Protein 9H5W (pdb70)

Foldseek 3Di:
DDWDAFPQRAIEAADEDDDDKKKKKKKFFDALLNDPAAQQVLLQLVLLLCVLLVHVVSCVVQVKDWDWAGALGMIMIMIIGHPVSLVSVLSSNLSQLVLDGGDPVSSVVSLVCLQCCQLQQNCDPVQVLCLQCQCWWFPDNSSNHHNHDANPDDHDHDSVVSNQRLQGIHMYIHPVCVVSVSVSNVVGHHDHDDDDDDGGHTDQGFEEPAGAGDQRGNNDRDPQRQWKKKKWKWWFWALPDLLVLLLQLLQVQCAKDAPVDHQCDCQQVVPFPAWGIKGWDWAHDQTIIITMIMTTGHLVCLLVSLLSVVVSLVVLLVDDPVSSVVSLVVLPDLDVVVRVQVVVCVSSVHDGSNDVVSNVSSVPDDSVSNVVRSVVGLVDQIRIYMHHDHGRVSSSVSSD/DADLWDWDWDADPQLAIAIETEDDDFKKKWAKKFFAFQLLDDPQQHQLSVLLQVQLQCDADVQHNVNVVVCVVPVVFDWDWDHHRTIIIIIGMDGPVCQLVNLQSRLCSLVPHDQDQVSSVVCLVVLLVVVVVLCPPVVSVQVLCQQLVFWPFRSNADRNGPSVSSVPDGSVSNVVSSVQTRDSVRMHIYMYYNDDSVVNVVSNCVSNVVRHHDPDDDDRSSDLVVRPIGTDAAEDEAEDLVVPQKKKKKKKWKAAAPPDLLNLLLQLLQCLQAKQDPVDGHPLQDPNVAPIKHWDWAHRRRIIMTMIMDMDGNVCPVVVVVRSLSSSVQCLDPVRVQVSLVVSLVSVVVVVVVLSPDNVSVRVCQRCQVNRDPDHDGPVNVNVSSVPDDSVSNVVSCVVMPPPDRIHMYMYDSPD

Secondary structure (DSSP, 8-state):
-EEEE-TTS-EEEEE-S-SSSEEEEEEES--GGGSSSTTHHHHHHHHHHHHHT--HHHHHHTT-EEEEEE-SS-EEEEEEE-GGGHHHHHHHHHHHTS-PPPPHHHHHHHHHHHHTTTTTT-S-HHHHHHHHHHHHSBSSGGGG--SS--TT------HHHHHHGGGS-EEEEEGGGHHHHHHHHHTSPSS-------PPPB---EEEE-----SEETTEE-SSTTSEEEEEEEE---TTSTTHHHHHHHHHHH-EEE----HHIIIIITTSTT--EEEEEEEE-SS-EEEEEEEEE-GGGHHHHHHHHHHHHHHHTT--HHHHHHHHHHH-----HHHHHHHHHHHHTSPPTTSHHHHHHHHT--HHHHHHHHHHHHTSPPEEEEESS--HHHHHHTT-/---S---EEEE-TTS-EEEEEE--SSEEEEEEEES-SGGG--TTTTTHHHHHHHHHTTB-SSSBHHHHHHHHHHH---EEEEE-SS-EEEEEEEEGGGHHHHHHHHHHHHHS----HHHHHHHHHHHHHHHHHHTTBHHHHHHHHHHHHHBSSGGGS-TT--HHHHHH--HHHHHHHHHHHSSGGGEEEEEEESS-HHHHHHHHHHHTTTPPPPS-----TT-GGGS---B---EEEEE-GGG-S-EEEEEEEE---TTSTTHHHHHHHHHHH----SS---TT-S-TT-S--EEEEEEETTEEEEEEEEEE-HHHHHHHHHHHHHHHHHHHSTTTHHHHHHHHHHHHHHHHHHHTT-HHHHHHHHHHHHHH-SS---HHHHHHHHHH--HHHHHHHHHHHTTTPPPEEEEEES--

InterPro domains:
  IPR007863 Peptidase M16, C-terminal [PF05193] (222-328)
  IPR011249 Metalloenzyme, LuxS/M16 peptidase-like [SSF63411] (228-414)
  IPR050361 Mitochondrial Processing Peptidase/Ubiquinol-cytochrome c Reductase Complex [PTHR11851] (213-409)

Sequence (816 aa):
CVSSVLPNGIHLKLMKGPRGVCSIGAVFPIGSINSPKTADTQVTLSSKLVESLISPKHVFMHQVYPFLQVNREYSYLTLQFLPESTTYAIESLKRFLDGAAPANTTFDQQKQLNYAAEQQLGEYNLLEKYKDLVCMSSFSNKSSYAHGNYALQGEKIDLNPQILKEIPKCTTLVGSIDMYEEELVKLGGSLSPFPKVKLHHIITSNFEPNHVNKNVKQSSSLQGSKISMTSSLSIMSLSWPSCGAKSSVEAPAYAVLSKIFGGGSEFSSLLYTKVVGGVARCHQAYAYNNFFTTGGRFNINVVAEDRNLVKAAQLVRECIHSVETIEDKNLDAARGLVITAGDKRFNEFVRSSYLGCKPIYSSQYKKSIKEVTRKAVEKALKQTFSYKPAVAVYGPAVPNEIAKVFEISRYAVPQISKLSNGVRVATIPVIGEATTLGYWIKSGSMYENASNSGVSHYLQHVIFRGNEKYPQRKLEQLAEYEGINLMASTSRVTTNFNATISNDKLDVATDVLSQLVLNPRIKKSIVDNERDTILAEEYEVSQDINEVIWDKLHEISFKTSIGFPILGSHQSIQKITTEMVQSQHSNFFNQDNLYFVAVTSLPHDVILKSVEKATQFLKPLASHPKLASDNDLHVQKFEPNQKQYLLPQLGDNAFVAIGFEAPSLDSPLYIPSQIVKSVIGSKEKYSVSPLIENTNIRTLNSYSFPYGNSGLTAFFGNESINNLNGWVNTIFQSIGTIFSNENIEGSLNVGRLCVKSQLARGLSSTRTIADELGNNLLLRNEYMSLGKWDELLNATNINNIKEYFDKYILEKNASMVIISGKQ

Radius of gyration: 27.29 Å; Cα contacts (8 Å, |Δi|>4): 1684; chains: 2; bounding box: 69×69×67 Å

Solvent-accessible surface area: 35018 Å² total; per-residue (Å²): 95,59,77,32,97,10,133,15,17,0,85,0,42,2,22,125,44,82,186,30,39,1,2,0,0,0,5,1,60,10,0,1,26,65,4,102,61,32,0,1,0,28,2,0,0,6,0,9,2,35,59,2,2,94,31,52,50,60,0,8,73,59,21,5,66,21,84,21,48,4,29,13,5,10,0,12,1,2,0,12,4,26,84,133,3,18,91,14,0,19,82,2,0,103,69,0,5,82,5,49,54,8,53,111,98,16,12,75,107,22,48,113,89,11,45,27,4,26,99,58,35,63,10,72,32,101,56,2,6,63,7,0,2,2,36,0,0,3,55,71,115,35,2,32,31,1,15,30,11,56,135,82,92,165,6,70,45,20,62,136,10,0,118,56,0,24,74,25,4,28,0,0,0,11,71,55,13,104,145,66,0,48,159,5,0,47,61,14,86,85,152,43,109,151,171,151,53,107,12,18,118,32,60,51,32,68,41,61,20,77,52,165,29,24,57,7,28,20,24,116,27,21,50,14,26,109,14,5,1,0,0,0,0,3,21,24,13,12,12,156,43,148,38,10,19,3,0,17,0,0,5,60,9,0,8,20,10,34,83,95,116,25,21,0,81,79,71,0,16,64,48,10,79,128,2,19,17,0,62,1,63,26,36,47,9,37,78,14,1,7,0,1,0,0,0,0,0,45,47,168,2,1,53,107,0,0,89,35,0,113,84,0,25,135,26,3,94,121,24,97,94,116,55,8,68,6,4,41,37,91,17,65,82,65,86,103,162,100,0,27,27,6,0,59,2,18,50,7,48,29,90,27,67,46,20,86,122,28,50,133,23,0,157,108,10,70,72,169,34,4,69,110,0,11,160,63,0,36,86,113,111,4,0,0,0,0,7,8,82,12,87,8,74,82,1,6,119,23,26,130,49,13,169,147,24,95,17,103,82,31,146,16,120,17,22,0,57,0,0,6,11,84,10,115,42,127,42,0,1,0,0,0,2,0,23,0,0,0,1,11,5,86,84,92,27,6,0,0,1,6,0,0,15,34,4,2,42,37,13,8,124,111,18,34,69,178,63,18,103,67,6,42,49,76,61,34,2,90,37,118,9,62,16,44,9,24,8,1,11,0,18,0,46,8,54,22,115,60,12,78,64,0,0,25,0,0,0,16,0,0,18,62,29,116,24,89,141,74,40,0,63,96,7,35,110,70,0,28,38,50,38,110,69,50,38,34,22,1,31,75,29,0,36,36,59,0,0,84,18,0,3,158,43,12,0,7,46,38,44,23,1,53,97,114,23,0,96,133,3,67,31,139,45,0,75,51,7,20,56,78,10,4,49,8,36,6,0,26,0,0,0,0,1,59,42,82,20,69,66,0,30,130,9,0,92,138,4,0,144,72,31,167,94,63,114,72,123,106,114,52,33,0,40,60,99,92,33,94,6,125,23,65,52,60,109,97,92,51,99,43,82,110,3,27,78,21,0,0,0,0,0,0,8,59,3,1,21,36,94,26,121,14,26,18,3,0,22,2,4,26,3,1,0,9,31,46,95,117,21,13,1,0,38,19,0,137,70,41,115,2,69,29,0,34,6,91,8,88,25,10,18,81,0,0,0,1,0,2,11,0,12,9,21,42,140,77,10,105,36,2,18,85,13,0,81,101,0,6,42,43,1,69,47,120,169,55,5,106,38,6,9,76,22,0,34,22,3,6,56,2,78,46,19,64,15,40,81,41,19,155,66,18,0,60,100,4,0,32,6,17,26,48,36,120,148,70,20,22,38,29,110,31,34,120,68,0,81,75,11,74,46,99,47,1,63,97,1,0,83,132,38,18,56,182,104,116,24,0,31,0,10,4,0,4,132,115

Structure (mmCIF, N/CA/C/O backbone):
data_9H5W
#
_entry.id   9H5W
#
_cell.length_a   87.788
_cell.length_b   114.442
_cell.length_c   124.633
_cell.angle_alpha   90.00
_cell.angle_beta   90.00
_cell.angle_gamma   90.00
#
_symmetry.space_group_name_H-M   'P 21 21 21'
#
loop_
_entity.id
_entity.type
_entity.pdbx_description
1 polymer Alpha-MPP
2 polymer 'Clan ME, family M16, insulinase-like metallopeptidase'
3 non-polymer 'SULFATE ION'
4 non-polymer GLYCEROL
5 non-polymer 'ZINC ION'
6 water water
#
loop_
_atom_site.group_PDB
_atom_site.id
_atom_site.type_symbol
_atom_site.label_atom_id
_atom_site.label_alt_id
_atom_site.label_comp_id
_atom_site.label_asym_id
_atom_site.label_entity_id
_atom_site.label_seq_id
_atom_site.pdbx_PDB_ins_code
_atom_site.Cartn_x
_atom_site.Cartn_y
_atom_site.Cartn_z
_atom_site.occupancy
_atom_site.B_iso_or_equiv
_atom_site.auth_seq_id
_atom_site.auth_comp_id
_atom_site.auth_asym_id
_atom_site.auth_atom_id
_atom_site.pdbx_PDB_model_num
ATOM 1 N N . CYS A 1 3 ? 29.940 63.590 30.928 1.00 55.40 3 CYS A N 1
ATOM 2 C CA . CYS A 1 3 ? 30.953 63.887 32.009 1.00 60.86 3 CYS A CA 1
ATOM 3 C C . CYS A 1 3 ? 30.431 64.750 33.174 1.00 62.08 3 CYS A C 1
ATOM 4 O O . CYS A 1 3 ? 30.035 65.904 32.984 1.00 65.28 3 CYS A O 1
ATOM 7 N N . VAL A 1 4 ? 30.434 64.163 34.371 1.00 56.79 4 VAL A N 1
ATOM 8 C CA . VAL A 1 4 ? 30.268 64.886 35.639 1.00 53.29 4 VAL A CA 1
ATOM 9 C C . VAL A 1 4 ? 31.633 64.763 36.339 1.00 52.17 4 VAL A C 1
ATOM 10 O O . VAL A 1 4 ? 32.102 63.653 36.608 1.00 46.28 4 VAL A O 1
ATOM 14 N N . SER A 1 5 ? 32.262 65.912 36.574 1.00 52.50 5 SER A N 1
ATOM 15 C CA . SER A 1 5 ? 33.594 66.041 37.148 1.00 52.49 5 SER A CA 1
ATOM 16 C C . SER A 1 5 ? 33.485 66.517 38.604 1.00 53.71 5 SER A C 1
ATOM 17 O O . SER A 1 5 ? 32.834 67.515 38.886 1.00 60.37 5 SER A O 1
ATOM 20 N N . SER A 1 6 ? 34.090 65.779 39.525 1.00 50.68 6 SER A N 1
ATOM 21 C CA . SER A 1 6 ? 34.122 66.135 40.935 1.00 46.87 6 SER A CA 1
ATOM 22 C C . SER A 1 6 ? 35.549 66.182 41.423 1.00 46.93 6 SER A C 1
ATOM 23 O O . SER A 1 6 ? 36.450 65.662 40.759 1.00 42.55 6 SER A O 1
ATOM 26 N N . VAL A 1 7 ? 35.743 66.765 42.611 1.00 42.95 7 VAL A N 1
ATOM 27 C CA . VAL A 1 7 ? 37.013 66.671 43.331 1.00 39.89 7 VAL A CA 1
ATOM 28 C C . VAL A 1 7 ? 36.742 66.223 44.769 1.00 41.12 7 VAL A C 1
ATOM 29 O O . VAL A 1 7 ? 36.098 66.927 45.518 1.00 41.48 7 VAL A O 1
ATOM 33 N N . LEU A 1 8 ? 37.231 65.057 45.168 1.00 41.13 8 LEU A N 1
ATOM 34 C CA . LEU A 1 8 ? 37.008 64.596 46.544 1.00 39.64 8 LEU A CA 1
ATOM 35 C C . LEU A 1 8 ? 37.692 65.496 47.591 1.00 43.64 8 LEU A C 1
ATOM 36 O O . LEU A 1 8 ? 38.606 66.261 47.226 1.00 40.84 8 LEU A O 1
ATOM 41 N N . PRO A 1 9 ? 37.242 65.432 48.879 1.00 42.61 9 PRO A N 1
ATOM 42 C CA . PRO A 1 9 ? 37.873 66.262 49.914 1.00 41.79 9 PRO A CA 1
ATOM 43 C C . PRO A 1 9 ? 39.395 66.092 49.982 1.00 40.63 9 PRO A C 1
ATOM 44 O O . PRO A 1 9 ? 40.082 67.057 50.291 1.00 43.01 9 PRO A O 1
ATOM 48 N N . ASN A 1 10 ? 39.908 64.901 49.648 1.00 36.76 10 ASN A N 1
ATOM 49 C CA . ASN A 1 10 ? 41.356 64.638 49.627 1.00 32.83 10 ASN A CA 1
ATOM 50 C C . ASN A 1 10 ? 42.087 65.074 48.321 1.00 31.97 10 ASN A C 1
ATOM 51 O O . ASN A 1 10 ? 43.279 64.781 48.131 1.00 30.29 10 ASN A O 1
ATOM 56 N N . GLY A 1 11 ? 41.389 65.763 47.425 1.00 31.87 11 GLY A N 1
ATOM 57 C CA . GLY A 1 11 ? 42.049 66.213 46.196 1.00 33.85 11 GLY A CA 1
ATOM 58 C C . GLY A 1 11 ? 41.866 65.295 44.982 1.00 37.61 11 GLY A C 1
ATOM 59 O O . GLY A 1 11 ? 42.155 65.708 43.859 1.00 33.09 11 GLY A O 1
ATOM 60 N N . ILE A 1 12 ? 41.334 64.080 45.189 1.00 35.38 12 ILE A N 1
ATOM 61 C CA . ILE A 1 12 ? 41.242 63.075 44.111 1.00 34.33 12 ILE A CA 1
ATOM 62 C C . ILE A 1 12 ? 40.186 63.529 43.102 1.00 35.11 12 ILE A C 1
ATOM 63 O O . ILE A 1 12 ? 39.079 63.921 43.479 1.00 30.87 12 ILE A O 1
ATOM 68 N N . HIS A 1 13 ? 40.559 63.551 41.819 1.00 32.75 13 HIS A N 1
ATOM 69 C CA . HIS A 1 13 ? 39.576 63.849 40.783 1.00 35.08 13 HIS A CA 1
ATOM 70 C C . HIS A 1 13 ? 38.723 62.612 40.452 1.00 34.09 13 HIS A C 1
ATOM 71 O O . HIS A 1 13 ? 39.239 61.493 40.392 1.00 32.25 13 HIS A O 1
ATOM 78 N N . LEU A 1 14 ? 37.432 62.843 40.229 1.00 33.16 14 LEU A N 1
ATOM 79 C CA . LEU A 1 14 ? 36.479 61.814 39.871 1.00 33.23 14 LEU A CA 1
ATOM 80 C C . LEU A 1 14 ? 35.671 62.259 38.644 1.00 35.98 14 LEU A C 1
ATOM 81 O O . LEU A 1 14 ? 35.016 63.312 38.665 1.00 38.01 14 LEU A O 1
ATOM 86 N N . LYS A 1 15 ? 35.740 61.475 37.565 1.00 31.84 15 LYS A N 1
ATOM 87 C CA . LYS A 1 15 ? 35.027 61.790 36.322 1.00 32.46 15 LYS A CA 1
ATOM 88 C C . LYS A 1 15 ? 34.039 60.687 35.963 1.00 35.23 15 LYS A C 1
ATOM 89 O O . LYS A 1 15 ? 34.391 59.492 35.908 1.00 33.50 15 LYS A O 1
ATOM 95 N N . LEU A 1 16 ? 32.803 61.090 35.688 1.00 36.58 16 LEU A N 1
ATOM 96 C CA . LEU A 1 16 ? 31.733 60.141 35.462 1.00 36.53 16 LEU A CA 1
ATOM 97 C C . LEU A 1 16 ? 31.065 60.283 34.103 1.00 37.40 16 LEU A C 1
ATOM 98 O O . LEU A 1 16 ? 30.772 61.391 33.628 1.00 33.49 16 LEU A O 1
ATOM 103 N N . MET A 1 17 ? 30.873 59.138 33.466 1.00 36.81 17 MET A N 1
ATOM 104 C CA . MET A 1 17 ? 30.251 59.088 32.165 1.00 37.01 17 MET A CA 1
ATOM 105 C C . MET A 1 17 ? 28.726 58.978 32.332 1.00 38.64 17 MET A C 1
ATOM 106 O O . MET A 1 17 ? 28.213 58.028 32.964 1.00 35.94 17 MET A O 1
ATOM 111 N N . LYS A 1 18 ? 28.038 59.971 31.781 1.00 43.67 18 LYS A N 1
ATOM 112 C CA . LYS A 1 18 ? 26.568 60.022 31.709 1.00 53.01 18 LYS A CA 1
ATOM 113 C C . LYS A 1 18 ? 26.026 59.009 30.716 1.00 51.22 18 LYS A C 1
ATOM 114 O O . LYS A 1 18 ? 26.713 58.628 29.770 1.00 51.96 18 LYS A O 1
ATOM 120 N N . GLY A 1 19 ? 24.784 58.588 30.941 1.00 56.49 19 GLY A N 1
ATOM 121 C CA . GLY A 1 19 ? 24.098 57.688 30.030 1.00 56.79 19 GLY A CA 1
ATOM 122 C C . GLY A 1 19 ? 23.328 56.611 30.756 1.00 60.88 19 GLY A C 1
ATOM 123 O O . GLY A 1 19 ? 23.391 56.523 31.983 1.00 62.64 19 GLY A O 1
ATOM 124 N N . PRO A 1 20 ? 22.614 55.761 29.996 1.00 67.95 20 PRO A N 1
ATOM 125 C CA . PRO A 1 20 ? 21.671 54.787 30.570 1.00 66.75 20 PRO A CA 1
ATOM 126 C C . PRO A 1 20 ? 22.355 53.622 31.301 1.00 62.74 20 PRO A C 1
ATOM 127 O O . PRO A 1 20 ? 23.438 53.209 30.912 1.00 52.22 20 PRO A O 1
ATOM 131 N N . ARG A 1 21 ? 21.713 53.110 32.352 1.00 69.69 21 ARG A N 1
ATOM 132 C CA . ARG A 1 21 ? 22.218 51.951 33.120 1.00 75.00 21 ARG A CA 1
ATOM 133 C C . ARG A 1 21 ? 22.191 50.641 32.307 1.00 71.79 21 ARG A C 1
ATOM 134 O O . ARG A 1 21 ? 21.512 50.534 31.280 1.00 75.36 21 ARG A O 1
ATOM 142 N N . GLY A 1 22 ? 22.929 49.644 32.772 1.00 70.70 22 GLY A N 1
ATOM 143 C CA . GLY A 1 22 ? 23.045 48.391 32.046 1.00 66.95 22 GLY A CA 1
ATOM 144 C C . GLY A 1 22 ? 24.341 47.746 32.438 1.00 62.51 22 GLY A C 1
ATOM 145 O O . GLY A 1 22 ? 24.346 46.811 33.227 1.00 69.76 22 GLY A O 1
ATOM 146 N N . VAL A 1 23 ? 25.441 48.258 31.888 1.00 59.09 23 VAL A N 1
ATOM 147 C CA . VAL A 1 23 ? 26.788 47.826 32.285 1.00 48.23 23 VAL A CA 1
ATOM 148 C C . VAL A 1 23 ? 27.397 48.899 33.195 1.00 39.85 23 VAL A C 1
ATOM 149 O O . VAL A 1 23 ? 27.373 50.077 32.872 1.00 38.94 23 VAL A O 1
ATOM 153 N N . CYS A 1 24 ? 27.866 48.489 34.369 1.00 37.80 24 CYS A N 1
ATOM 154 C CA . CYS A 1 24 ? 28.610 49.382 35.270 1.00 33.36 24 CYS A CA 1
ATOM 155 C C . CYS A 1 24 ? 30.059 49.473 34.789 1.00 31.30 24 CYS A C 1
ATOM 156 O O . CYS A 1 24 ? 30.646 48.452 34.405 1.00 33.06 24 CYS A O 1
ATOM 159 N N . SER A 1 25 ? 30.633 50.680 34.851 1.00 29.68 25 SER A N 1
ATOM 160 C CA . SER A 1 25 ? 32.070 50.887 34.579 1.00 28.56 25 SER A CA 1
ATOM 161 C C . SER A 1 25 ? 32.804 51.595 35.743 1.00 29.00 25 SER A C 1
ATOM 162 O O . SER A 1 25 ? 32.279 52.569 36.318 1.00 28.55 25 SER A O 1
ATOM 165 N N . ILE A 1 26 ? 34.009 51.122 36.074 1.00 24.86 26 ILE A N 1
ATOM 166 C CA . ILE A 1 26 ? 34.914 51.837 37.000 1.00 24.77 26 ILE A CA 1
ATOM 167 C C . ILE A 1 26 ? 36.343 51.760 36.427 1.00 29.11 26 ILE A C 1
ATOM 168 O O . ILE A 1 26 ? 36.621 50.932 35.518 1.00 27.27 26 ILE A O 1
ATOM 173 N N . GLY A 1 27 ? 37.249 52.587 36.956 1.00 26.32 27 GLY A N 1
ATOM 174 C CA . GLY A 1 27 ? 38.645 52.498 36.585 1.00 25.61 27 GLY A CA 1
ATOM 175 C C . GLY A 1 27 ? 39.481 53.613 37.169 1.00 28.66 27 GLY A C 1
ATOM 176 O O . GLY A 1 27 ? 38.977 54.438 37.947 1.00 26.56 27 GLY A O 1
ATOM 177 N N . ALA A 1 28 ? 40.736 53.649 36.719 1.00 26.57 28 ALA A N 1
ATOM 178 C CA . ALA A 1 28 ? 41.785 54.584 37.175 1.00 26.71 28 ALA A CA 1
ATOM 179 C C . ALA A 1 28 ? 42.653 54.899 35.966 1.00 27.87 28 ALA A C 1
ATOM 180 O O . ALA A 1 28 ? 43.020 53.979 35.197 1.00 25.95 28 ALA A O 1
ATOM 182 N N . VAL A 1 29 ? 42.940 56.189 35.793 1.00 27.90 29 VAL A N 1
ATOM 183 C CA . VAL A 1 29 ? 43.861 56.717 34.758 1.00 28.38 29 VAL A CA 1
ATOM 184 C C . VAL A 1 29 ? 44.894 57.576 35.496 1.00 30.12 29 VAL A C 1
ATOM 185 O O . VAL A 1 29 ? 44.566 58.293 36.460 1.00 25.96 29 VAL A O 1
ATOM 189 N N . PHE A 1 30 ? 46.146 57.451 35.068 1.00 28.87 30 PHE A N 1
ATOM 190 C CA . PHE A 1 30 ? 47.278 58.045 35.768 1.00 27.92 30 PHE A CA 1
ATOM 191 C C . PHE A 1 30 ? 48.451 58.240 34.784 1.00 30.90 30 PHE A C 1
ATOM 192 O O . PHE A 1 30 ? 48.581 57.478 33.808 1.00 28.91 30 PHE A O 1
ATOM 200 N N . PRO A 1 31 ? 49.298 59.257 35.038 1.00 30.90 31 PRO A N 1
ATOM 201 C CA . PRO A 1 31 ? 50.366 59.597 34.098 1.00 28.25 31 PRO A CA 1
ATOM 202 C C . PRO A 1 31 ? 51.629 58.765 34.314 1.00 28.93 31 PRO A C 1
ATOM 203 O O . PRO A 1 31 ? 52.700 59.304 34.569 1.00 27.28 31 PRO A O 1
ATOM 207 N N . ILE A 1 32 ? 51.510 57.446 34.223 1.00 27.34 32 ILE A N 1
ATOM 208 C CA . ILE A 1 32 ? 52.676 56.575 34.270 1.00 26.02 32 ILE A CA 1
ATOM 209 C C . ILE A 1 32 ? 52.546 55.652 33.067 1.00 26.98 32 ILE A C 1
ATOM 210 O O . ILE A 1 32 ? 51.483 55.064 32.852 1.00 26.58 32 ILE A O 1
ATOM 215 N N . GLY A 1 33 ? 53.613 55.553 32.273 1.00 25.81 33 GLY A N 1
ATOM 216 C CA . GLY A 1 33 ? 53.571 54.802 31.013 1.00 25.45 33 GLY A CA 1
ATOM 217 C C . GLY A 1 33 ? 54.883 54.117 30.757 1.00 25.25 33 GLY A C 1
ATOM 218 O O . GLY A 1 33 ? 55.705 53.973 31.673 1.00 23.16 33 GLY A O 1
ATOM 219 N N . SER A 1 34 ? 55.091 53.633 29.526 1.00 24.62 34 SER A N 1
ATOM 220 C CA . SER A 1 34 ? 56.278 52.781 29.299 1.00 24.94 34 SER A CA 1
ATOM 221 C C . SER A 1 34 ? 57.593 53.570 29.471 1.00 26.64 34 SER A C 1
ATOM 222 O O . SER A 1 34 ? 58.655 52.952 29.716 1.00 25.08 34 SER A O 1
ATOM 225 N N . ILE A 1 35 ? 57.511 54.900 29.323 1.00 25.96 35 ILE A N 1
ATOM 226 C CA . ILE A 1 35 ? 58.691 55.771 29.442 1.00 29.25 35 ILE A CA 1
ATOM 227 C C . ILE A 1 35 ? 59.131 55.884 30.909 1.00 32.90 35 ILE A C 1
ATOM 228 O O . ILE A 1 35 ? 60.241 56.325 31.181 1.00 32.28 35 ILE A O 1
ATOM 233 N N . ASN A 1 36 ? 58.283 55.464 31.851 1.00 29.41 36 ASN A N 1
ATOM 234 C CA . ASN A 1 36 ? 58.639 55.602 33.279 1.00 31.93 36 ASN A CA 1
ATOM 235 C C . ASN A 1 36 ? 59.350 54.413 33.864 1.00 31.62 36 ASN A C 1
ATOM 236 O O . ASN A 1 36 ? 59.521 54.304 35.076 1.00 34.00 36 ASN A O 1
ATOM 241 N N . SER A 1 37 ? 59.745 53.504 32.994 1.00 30.73 37 SER A N 1
ATOM 242 C CA . SER A 1 37 ? 60.565 52.374 33.377 1.00 30.19 37 SER A CA 1
ATOM 243 C C . SER A 1 37 ? 61.811 52.436 32.509 1.00 29.37 37 SER A C 1
ATOM 244 O O . SER A 1 37 ? 61.781 53.092 31.460 1.00 29.32 37 SER A O 1
ATOM 247 N N . PRO A 1 38 ? 62.908 51.779 32.936 1.00 30.80 38 PRO A N 1
ATOM 248 C CA . PRO A 1 38 ? 64.172 51.826 32.165 1.00 32.53 38 PRO A CA 1
ATOM 249 C C . PRO A 1 38 ? 64.170 51.066 30.819 1.00 34.54 38 PRO A C 1
ATOM 250 O O . PRO A 1 38 ? 65.019 51.350 29.948 1.00 31.88 38 PRO A O 1
ATOM 254 N N . LYS A 1 39 ? 63.236 50.136 30.621 1.00 32.13 39 LYS A N 1
ATOM 255 C CA . LYS A 1 39 ? 63.131 49.506 29.282 1.00 35.22 39 LYS A CA 1
ATOM 256 C C . LYS A 1 39 ? 61.729 49.097 28.852 1.00 31.62 39 LYS A C 1
ATOM 257 O O . LYS A 1 39 ? 60.808 49.030 29.677 1.00 30.77 39 LYS A O 1
ATOM 263 N N . THR A 1 40 ? 61.594 48.865 27.549 1.00 29.74 40 THR A N 1
ATOM 264 C CA . THR A 1 40 ? 60.438 48.196 26.929 1.00 26.58 40 THR A CA 1
ATOM 265 C C . THR A 1 40 ? 59.844 47.104 27.840 1.00 28.09 40 THR A C 1
ATOM 266 O O . THR A 1 40 ? 60.573 46.307 28.439 1.00 27.02 40 THR A O 1
ATOM 270 N N . ALA A 1 41 ? 58.515 47.129 27.982 1.00 26.53 41 ALA A N 1
ATOM 271 C CA . ALA A 1 41 ? 57.744 46.088 28.657 1.00 25.98 41 ALA A CA 1
ATOM 272 C C . ALA A 1 41 ? 57.781 46.091 30.176 1.00 26.75 41 ALA A C 1
ATOM 273 O O . ALA A 1 41 ? 56.918 45.476 30.788 1.00 27.65 41 ALA A O 1
ATOM 275 N N . ASP A 1 42 ? 58.759 46.787 30.785 1.00 28.03 42 ASP A N 1
ATOM 276 C CA . ASP A 1 42 ? 58.848 46.870 32.260 1.00 28.55 42 ASP A CA 1
ATOM 277 C C . ASP A 1 42 ? 57.526 47.410 32.864 1.00 27.66 42 ASP A C 1
ATOM 278 O O . ASP A 1 42 ? 56.946 46.790 33.768 1.00 29.37 42 ASP A O 1
ATOM 283 N N . THR A 1 43 ? 57.041 48.535 32.364 1.00 26.70 43 THR A N 1
ATOM 284 C CA . THR A 1 43 ? 55.763 49.076 32.851 1.00 25.87 43 THR A CA 1
ATOM 285 C C . THR A 1 43 ? 54.572 48.120 32.633 1.00 26.05 43 THR A C 1
ATOM 286 O O . THR A 1 43 ? 53.872 47.780 33.584 1.00 25.19 43 THR A O 1
ATOM 290 N N . GLN A 1 44 ? 54.372 47.707 31.374 1.00 25.59 44 GLN A N 1
ATOM 291 C CA . GLN A 1 44 ? 53.348 46.740 30.958 1.00 25.44 44 GLN A CA 1
ATOM 292 C C . GLN A 1 44 ? 53.291 45.524 31.870 1.00 25.76 44 GLN A C 1
ATOM 293 O O . GLN A 1 44 ? 52.251 45.188 32.380 1.00 27.10 44 GLN A O 1
ATOM 299 N N . VAL A 1 45 ? 54.423 44.866 32.074 1.00 27.33 45 VAL A N 1
ATOM 300 C CA . VAL A 1 45 ? 54.408 43.610 32.843 1.00 28.74 45 VAL A CA 1
ATOM 301 C C . VAL A 1 45 ? 54.215 43.873 34.352 1.00 29.18 45 VAL A C 1
ATOM 302 O O . VAL A 1 45 ? 53.600 43.066 35.050 1.00 29.24 45 VAL A O 1
ATOM 306 N N . THR A 1 46 ? 54.722 45.020 34.834 1.00 29.84 46 THR A N 1
ATOM 307 C CA . THR A 1 46 ? 54.517 45.450 36.233 1.00 26.21 46 THR A CA 1
ATOM 308 C C . THR A 1 46 ? 53.035 45.695 36.465 1.00 25.16 46 THR A C 1
ATOM 309 O O . THR A 1 46 ? 52.451 45.142 37.428 1.00 24.77 46 THR A O 1
ATOM 313 N N . LEU A 1 47 ? 52.404 46.484 35.586 1.00 24.27 47 LEU A N 1
ATOM 314 C CA . LEU A 1 47 ? 50.980 46.742 35.789 1.00 24.78 47 LEU A CA 1
ATOM 315 C C . LEU A 1 47 ? 50.074 45.508 35.584 1.00 24.67 47 LEU A C 1
ATOM 316 O O . LEU A 1 47 ? 49.047 45.344 36.299 1.00 23.81 47 LEU A O 1
ATOM 321 N N . SER A 1 48 ? 50.456 44.651 34.633 1.00 23.77 48 SER A N 1
ATOM 322 C CA . SER A 1 48 ? 49.738 43.396 34.359 1.00 26.22 48 SER A CA 1
ATOM 323 C C . SER A 1 48 ? 49.791 42.440 35.581 1.00 26.53 48 SER A C 1
ATOM 324 O O . SER A 1 48 ? 48.753 41.888 36.000 1.00 26.50 48 SER A O 1
ATOM 327 N N . SER A 1 49 ? 51.004 42.256 36.112 1.00 27.28 49 SER A N 1
ATOM 328 C CA . SER A 1 49 ? 51.249 41.484 37.356 1.00 27.31 49 SER A CA 1
ATOM 329 C C . SER A 1 49 ? 50.404 42.001 38.498 1.00 27.28 49 SER A C 1
ATOM 330 O O . SER A 1 49 ? 49.759 41.219 39.208 1.00 28.39 49 SER A O 1
ATOM 333 N N . LYS A 1 50 ? 50.354 43.321 38.625 1.00 27.24 50 LYS A N 1
ATOM 334 C CA . LYS A 1 50 ? 49.564 43.941 39.680 1.00 27.34 50 LYS A CA 1
ATOM 335 C C . LYS A 1 50 ? 48.067 43.701 39.455 1.00 28.68 50 LYS A C 1
ATOM 336 O O . LYS A 1 50 ? 47.305 43.388 40.397 1.00 30.08 50 LYS A O 1
ATOM 342 N N . LEU A 1 51 ? 47.628 43.875 38.216 1.00 27.92 51 LEU A N 1
ATOM 343 C CA . LEU A 1 51 ? 46.226 43.659 37.897 1.00 27.58 51 LEU A CA 1
ATOM 344 C C . LEU A 1 51 ? 45.755 42.227 38.206 1.00 28.44 51 LEU A C 1
ATOM 345 O O . LEU A 1 51 ? 44.700 42.041 38.870 1.00 29.92 51 LEU A O 1
ATOM 350 N N . VAL A 1 52 ? 46.517 41.226 37.760 1.00 27.66 52 VAL A N 1
ATOM 351 C CA . VAL A 1 52 ? 46.079 39.822 37.981 1.00 27.26 52 VAL A CA 1
ATOM 352 C C . VAL A 1 52 ? 46.016 39.496 39.487 1.00 27.66 52 VAL A C 1
ATOM 353 O O . VAL A 1 52 ? 45.089 38.852 39.925 1.00 26.59 52 VAL A O 1
ATOM 357 N N . GLU A 1 53 ? 46.976 39.981 40.273 1.00 28.38 53 GLU A N 1
ATOM 358 C CA . GLU A 1 53 ? 46.898 39.813 41.750 1.00 29.42 53 GLU A CA 1
ATOM 359 C C . GLU A 1 53 ? 45.688 40.508 42.351 1.00 28.61 53 GLU A C 1
ATOM 360 O O . GLU A 1 53 ? 44.980 39.928 43.185 1.00 28.45 53 GLU A O 1
ATOM 366 N N . SER A 1 54 ? 45.392 41.705 41.850 1.00 26.47 54 SER A N 1
ATOM 367 C CA . SER A 1 54 ? 44.283 42.517 42.326 1.00 26.11 54 SER A CA 1
ATOM 368 C C . SER A 1 54 ? 42.898 41.914 42.105 1.00 28.95 54 SER A C 1
ATOM 369 O O . SER A 1 54 ? 41.937 42.219 42.840 1.00 28.15 54 SER A O 1
ATOM 372 N N . LEU A 1 55 ? 42.810 41.048 41.097 1.00 27.69 55 LEU A N 1
ATOM 373 C CA . LEU A 1 55 ? 41.581 40.396 40.721 1.00 28.18 55 LEU A CA 1
ATOM 374 C C . LEU A 1 55 ? 41.504 39.024 41.415 1.00 28.37 55 LEU A C 1
ATOM 375 O O . LEU A 1 55 ? 40.483 38.364 41.291 1.00 26.98 55 LEU A O 1
ATOM 380 N N . ILE A 1 56 ? 42.584 38.630 42.129 1.00 28.82 56 ILE A N 1
ATOM 381 C CA . ILE A 1 56 ? 42.700 37.383 42.980 1.00 27.89 56 ILE A CA 1
ATOM 382 C C . ILE A 1 56 ? 43.027 36.172 42.122 1.00 30.57 56 ILE A C 1
ATOM 383 O O . ILE A 1 56 ? 44.117 35.628 42.231 1.00 29.45 56 ILE A O 1
ATOM 388 N N . SER A 1 57 ? 42.105 35.777 41.237 1.00 28.10 57 SER A N 1
ATOM 389 C CA . SER A 1 57 ? 42.391 34.703 40.276 1.00 29.96 57 SER A CA 1
ATOM 390 C C . SER A 1 57 ? 41.523 34.924 39.033 1.00 27.56 57 SER A C 1
ATOM 391 O O . SER A 1 57 ? 40.511 35.642 39.110 1.00 26.03 57 SER A O 1
ATOM 394 N N . PRO A 1 58 ? 41.923 34.330 37.890 1.00 29.22 58 PRO A N 1
ATOM 395 C CA . PRO A 1 58 ? 41.097 34.384 36.664 1.00 27.86 58 PRO A CA 1
ATOM 396 C C . PRO A 1 58 ? 39.710 33.780 36.857 1.00 28.58 58 PRO A C 1
ATOM 397 O O . PRO A 1 58 ? 38.753 34.154 36.156 1.00 29.72 58 PRO A O 1
ATOM 401 N N . LYS A 1 59 ? 39.595 32.858 37.811 1.00 28.60 59 LYS A N 1
ATOM 402 C CA . LYS A 1 59 ? 38.301 32.250 38.165 1.00 29.83 59 LYS A CA 1
ATOM 403 C C . LYS A 1 59 ? 37.349 33.205 38.851 1.00 30.35 59 LYS A C 1
ATOM 404 O O . LYS A 1 59 ? 36.131 33.234 38.537 1.00 31.07 59 LYS A O 1
ATOM 410 N N . HIS A 1 60 ? 37.888 34.031 39.758 1.00 28.16 60 HIS A N 1
ATOM 411 C CA . HIS A 1 60 ? 37.072 35.071 40.355 1.00 30.65 60 HIS A CA 1
ATOM 412 C C . HIS A 1 60 ? 36.567 36.018 39.290 1.00 28.61 60 HIS A C 1
ATOM 413 O O . HIS A 1 60 ? 35.421 36.457 39.350 1.00 30.24 60 HIS A O 1
ATOM 420 N N . VAL A 1 61 ? 37.446 36.367 38.347 1.00 29.32 61 VAL A N 1
ATOM 421 C CA . VAL A 1 61 ? 37.071 37.285 37.255 1.00 27.60 61 VAL A CA 1
ATOM 422 C C . VAL A 1 61 ? 35.882 36.711 36.472 1.00 25.73 61 VAL A C 1
ATOM 423 O O . VAL A 1 61 ? 34.872 37.401 36.269 1.00 25.13 61 VAL A O 1
ATOM 427 N N . PHE A 1 62 ? 36.020 35.445 36.053 1.00 26.81 62 PHE A N 1
ATOM 428 C CA . PHE A 1 62 ? 34.981 34.743 35.303 1.00 27.65 62 PHE A CA 1
ATOM 429 C C . PHE A 1 62 ? 33.671 34.614 36.104 1.00 28.46 62 PHE A C 1
ATOM 430 O O . PHE A 1 62 ? 32.584 34.901 35.598 1.00 27.00 62 PHE A O 1
ATOM 438 N N . MET A 1 63 ? 33.784 34.175 37.345 1.00 30.15 63 MET A N 1
ATOM 439 C CA . MET A 1 63 ? 32.592 33.958 38.196 1.00 33.18 63 MET A CA 1
ATOM 440 C C . MET A 1 63 ? 31.809 35.208 38.434 1.00 32.29 63 MET A C 1
ATOM 441 O O . MET A 1 63 ? 30.592 35.134 38.553 1.00 31.58 63 MET A O 1
ATOM 446 N N . HIS A 1 64 ? 32.489 36.361 38.508 1.00 33.05 64 HIS A N 1
ATOM 447 C CA . HIS A 1 64 ? 31.772 37.660 38.610 1.00 31.22 64 HIS A CA 1
ATOM 448 C C . HIS A 1 64 ? 31.465 38.283 37.255 1.00 29.77 64 HIS A C 1
ATOM 449 O O . HIS A 1 64 ? 30.818 39.316 37.171 1.00 28.73 64 HIS A O 1
ATOM 456 N N . GLN A 1 65 ? 31.928 37.647 36.190 1.00 27.79 65 GLN A N 1
ATOM 457 C CA . GLN A 1 65 ? 31.745 38.188 34.827 1.00 29.81 65 GLN A CA 1
ATOM 458 C C . GLN A 1 65 ? 32.229 39.648 34.683 1.00 29.59 65 GLN A C 1
ATOM 459 O O . GLN A 1 65 ? 31.542 40.512 34.116 1.00 29.85 65 GLN A O 1
ATOM 465 N N . VAL A 1 66 ? 33.426 39.909 35.226 1.00 32.62 66 VAL A N 1
ATOM 466 C CA . VAL A 1 66 ? 34.057 41.236 35.147 1.00 31.07 66 VAL A CA 1
ATOM 467 C C . VAL A 1 66 ? 34.921 41.282 33.904 1.00 30.35 66 VAL A C 1
ATOM 468 O O . VAL A 1 66 ? 35.646 40.322 33.632 1.00 29.42 66 VAL A O 1
ATOM 472 N N . TYR A 1 67 ? 34.833 42.397 33.169 1.00 30.45 67 TYR A N 1
ATOM 473 C CA . TYR A 1 67 ? 35.672 42.665 31.986 1.00 31.66 67 TYR A CA 1
ATOM 474 C C . TYR A 1 67 ? 36.740 43.721 32.268 1.00 27.54 67 TYR A C 1
ATOM 475 O O . TYR A 1 67 ? 36.445 44.909 32.145 1.00 26.95 67 TYR A O 1
ATOM 484 N N . PRO A 1 68 ? 37.987 43.288 32.584 1.00 26.08 68 PRO A N 1
ATOM 485 C CA . PRO A 1 68 ? 39.094 44.212 32.802 1.00 25.75 68 PRO A CA 1
ATOM 486 C C . PRO A 1 68 ? 39.802 44.608 31.508 1.00 28.46 68 PRO A C 1
ATOM 487 O O . PRO A 1 68 ? 39.883 43.815 30.569 1.00 25.96 68 PRO A O 1
ATOM 491 N N . PHE A 1 69 ? 40.347 45.825 31.480 1.00 27.61 69 PHE A N 1
ATOM 492 C CA . PHE A 1 69 ? 41.060 46.308 30.299 1.00 26.42 69 PHE A CA 1
ATOM 493 C C . PHE A 1 69 ? 42.136 47.245 30.793 1.00 27.08 69 PHE A C 1
ATOM 494 O O . PHE A 1 69 ? 41.854 48.184 31.559 1.00 28.73 69 PHE A O 1
ATOM 502 N N . LEU A 1 70 ? 43.361 46.963 30.359 1.00 24.88 70 LEU A N 1
ATOM 503 C CA . LEU A 1 70 ? 44.547 47.700 30.761 1.00 24.69 70 LEU A CA 1
ATOM 504 C C . LEU A 1 70 ? 45.194 48.250 29.496 1.00 25.83 70 LEU A C 1
ATOM 505 O O . LEU A 1 70 ? 45.479 47.494 28.566 1.00 24.14 70 LEU A O 1
ATOM 510 N N . GLN A 1 71 ? 45.379 49.560 29.433 1.00 25.64 71 GLN A N 1
ATOM 511 C CA . GLN A 1 71 ? 46.041 50.214 28.293 1.00 23.90 71 GLN A CA 1
ATOM 512 C C . GLN A 1 71 ? 47.266 50.910 28.847 1.00 24.37 71 GLN A C 1
ATOM 513 O O . GLN A 1 71 ? 47.134 51.797 29.686 1.00 23.97 71 GLN A O 1
ATOM 519 N N . VAL A 1 72 ? 48.454 50.529 28.394 1.00 24.70 72 VAL A N 1
ATOM 520 C CA . VAL A 1 72 ? 49.685 51.216 28.810 1.00 25.77 72 VAL A CA 1
ATOM 521 C C . VAL A 1 72 ? 50.176 52.011 27.578 1.00 25.42 72 VAL A C 1
ATOM 522 O O . VAL A 1 72 ? 50.391 51.423 26.528 1.00 26.30 72 VAL A O 1
ATOM 526 N N . ASN A 1 73 ? 50.339 53.325 27.712 1.00 24.79 73 ASN A N 1
ATOM 527 C CA . ASN A 1 73 ? 50.857 54.158 26.609 1.00 24.89 73 ASN A CA 1
ATOM 528 C C . ASN A 1 73 ? 52.242 54.686 27.004 1.00 24.40 73 ASN A C 1
ATOM 529 O O . ASN A 1 73 ? 52.721 54.319 28.054 1.00 21.59 73 ASN A O 1
ATOM 534 N N . ARG A 1 74 ? 52.903 55.500 26.154 1.00 23.28 74 ARG A N 1
ATOM 535 C CA . ARG A 1 74 ? 54.231 56.000 26.503 1.00 21.31 74 ARG A CA 1
ATOM 536 C C . ARG A 1 74 ? 54.212 56.787 27.837 1.00 23.79 74 ARG A C 1
ATOM 537 O O . ARG A 1 74 ? 55.031 56.504 28.727 1.00 21.93 74 ARG A O 1
ATOM 545 N N . GLU A 1 75 ? 53.245 57.697 27.986 1.00 22.94 75 GLU A N 1
ATOM 546 C CA . GLU A 1 75 ? 53.272 58.711 29.082 1.00 24.91 75 GLU A CA 1
ATOM 547 C C . GLU A 1 75 ? 52.195 58.480 30.140 1.00 27.17 75 GLU A C 1
ATOM 548 O O . GLU A 1 75 ? 52.192 59.147 31.194 1.00 27.38 75 GLU A O 1
ATOM 554 N N . TYR A 1 76 ? 51.252 57.565 29.869 1.00 25.59 76 TYR A N 1
ATOM 555 C CA . TYR A 1 76 ? 50.106 57.351 30.775 1.00 23.60 76 TYR A CA 1
ATOM 556 C C . TYR A 1 76 ? 49.494 55.985 30.546 1.00 26.55 76 TYR A C 1
ATOM 557 O O . TYR A 1 76 ? 49.742 55.376 29.513 1.00 25.10 76 TYR A O 1
ATOM 566 N N . SER A 1 77 ? 48.702 55.526 31.515 1.00 24.49 77 SER A N 1
ATOM 567 C CA . SER A 1 77 ? 48.037 54.237 31.459 1.00 24.66 77 SER A CA 1
ATOM 568 C C . SER A 1 77 ? 46.681 54.371 32.132 1.00 26.92 77 SER A C 1
ATOM 569 O O . SER A 1 77 ? 46.432 55.326 32.918 1.00 22.90 77 SER A O 1
ATOM 572 N N . TYR A 1 78 ? 45.815 53.401 31.847 1.00 22.68 78 TYR A N 1
ATOM 573 C CA . TYR A 1 78 ? 44.551 53.315 32.548 1.00 25.82 78 TYR A CA 1
ATOM 574 C C . TYR A 1 78 ? 44.078 51.888 32.641 1.00 26.15 78 TYR A C 1
ATOM 575 O O . TYR A 1 78 ? 44.458 51.036 31.817 1.00 25.24 78 TYR A O 1
ATOM 584 N N . LEU A 1 79 ? 43.265 51.652 33.664 1.00 24.43 79 LEU A N 1
ATOM 585 C CA . LEU A 1 79 ? 42.645 50.366 33.936 1.00 25.14 79 LEU A CA 1
ATOM 586 C C . LEU A 1 79 ? 41.162 50.624 33.983 1.00 25.94 79 LEU A C 1
ATOM 587 O O . LEU A 1 79 ? 40.711 51.538 34.685 1.00 24.81 79 LEU A O 1
ATOM 592 N N . THR A 1 80 ? 40.394 49.876 33.194 1.00 27.36 80 THR A N 1
ATOM 593 C CA . THR A 1 80 ? 38.934 49.900 33.336 1.00 25.18 80 THR A CA 1
ATOM 594 C C . THR A 1 80 ? 38.371 48.484 33.686 1.00 26.73 80 THR A C 1
ATOM 595 O O . THR A 1 80 ? 38.951 47.465 33.293 1.00 26.07 80 THR A O 1
ATOM 599 N N . LEU A 1 81 ? 37.271 48.443 34.436 1.00 25.91 81 LEU A N 1
ATOM 600 C CA . LEU A 1 81 ? 36.578 47.208 34.798 1.00 26.71 81 LEU A CA 1
ATOM 601 C C . LEU A 1 81 ? 35.092 47.401 34.495 1.00 28.35 81 LEU A C 1
ATOM 602 O O . LEU A 1 81 ? 34.477 48.387 34.949 1.00 28.87 81 LEU A O 1
ATOM 607 N N . GLN A 1 82 ? 34.519 46.490 33.704 1.00 29.16 82 GLN A N 1
ATOM 608 C CA . GLN A 1 82 ? 33.076 46.527 33.386 1.00 29.73 82 GLN A CA 1
ATOM 609 C C . GLN A 1 82 ? 32.349 45.292 33.902 1.00 29.49 82 GLN A C 1
ATOM 610 O O . GLN A 1 82 ? 32.890 44.191 33.847 1.00 27.48 82 GLN A O 1
ATOM 616 N N . PHE A 1 83 ? 31.116 45.485 34.397 1.00 30.23 83 PHE A N 1
ATOM 617 C CA . PHE A 1 83 ? 30.442 44.453 35.166 1.00 31.28 83 PHE A CA 1
ATOM 618 C C . PHE A 1 83 ? 28.973 44.805 35.360 1.00 33.31 83 PHE A C 1
ATOM 619 O O . PHE A 1 83 ? 28.531 45.965 35.158 1.00 31.66 83 PHE A O 1
ATOM 627 N N . LEU A 1 84 ? 28.212 43.792 35.742 1.00 33.32 84 LEU A N 1
ATOM 628 C CA . LEU A 1 84 ? 26.808 44.005 36.106 1.00 34.88 84 LEU A CA 1
ATOM 629 C C . LEU A 1 84 ? 26.743 44.394 37.580 1.00 32.01 84 LEU A C 1
ATOM 630 O O . LEU A 1 84 ? 27.621 43.973 38.341 1.00 32.83 84 LEU A O 1
ATOM 635 N N . PRO A 1 85 ? 25.680 45.121 37.993 1.00 33.81 85 PRO A N 1
ATOM 636 C CA . PRO A 1 85 ? 25.550 45.639 39.365 1.00 33.12 85 PRO A CA 1
ATOM 637 C C . PRO A 1 85 ? 25.798 44.636 40.489 1.00 35.26 85 PRO A C 1
ATOM 638 O O . PRO A 1 85 ? 26.365 45.031 41.497 1.00 34.73 85 PRO A O 1
ATOM 642 N N . GLU A 1 86 ? 25.435 43.356 40.326 1.00 34.85 86 GLU A N 1
ATOM 643 C CA . GLU A 1 86 ? 25.726 42.352 41.379 1.00 37.56 86 GLU A CA 1
ATOM 644 C C . GLU A 1 86 ? 27.199 42.064 41.621 1.00 38.47 86 GLU A C 1
ATOM 645 O O . GLU A 1 86 ? 27.554 41.502 42.656 1.00 37.62 86 GLU A O 1
ATOM 651 N N . SER A 1 87 ? 28.062 42.435 40.672 1.00 37.14 87 SER A N 1
ATOM 652 C CA . SER A 1 87 ? 29.512 42.248 40.848 1.00 36.19 87 SER A CA 1
ATOM 653 C C . SER A 1 87 ? 30.259 43.491 41.393 1.00 33.76 87 SER A C 1
ATOM 654 O O . SER A 1 87 ? 31.487 43.450 41.519 1.00 30.83 87 SER A O 1
ATOM 657 N N . THR A 1 88 ? 29.525 44.580 41.680 1.00 33.80 88 THR A N 1
ATOM 658 C CA . THR A 1 88 ? 30.097 45.843 42.258 1.00 35.62 88 THR A CA 1
ATOM 659 C C . THR A 1 88 ? 31.106 45.649 43.382 1.00 36.26 88 THR A C 1
ATOM 660 O O . THR A 1 88 ? 32.213 46.189 43.327 1.00 41.94 88 THR A O 1
ATOM 664 N N . THR A 1 89 ? 30.748 44.880 44.394 1.00 35.65 89 THR A N 1
ATOM 665 C CA . THR A 1 89 ? 31.659 44.723 45.544 1.00 33.97 89 THR A CA 1
ATOM 666 C C . THR A 1 89 ? 33.012 44.181 45.092 1.00 35.69 89 THR A C 1
ATOM 667 O O . THR A 1 89 ? 34.040 44.764 45.419 1.00 33.52 89 THR A O 1
ATOM 671 N N . TYR A 1 90 ? 33.009 43.090 44.316 1.00 32.09 90 TYR A N 1
ATOM 672 C CA . TYR A 1 90 ? 34.265 42.454 43.880 1.00 30.43 90 TYR A CA 1
ATOM 673 C C . TYR A 1 90 ? 35.081 43.416 42.992 1.00 28.00 90 TYR A C 1
ATOM 674 O O . TYR A 1 90 ? 36.285 43.522 43.164 1.00 26.85 90 TYR A O 1
ATOM 683 N N . ALA A 1 91 ? 34.396 44.099 42.074 1.00 27.38 91 ALA A N 1
ATOM 684 C CA . ALA A 1 91 ? 35.039 45.021 41.148 1.00 29.87 91 ALA A CA 1
ATOM 685 C C . ALA A 1 91 ? 35.745 46.146 41.914 1.00 31.61 91 ALA A C 1
ATOM 686 O O . ALA A 1 91 ? 36.919 46.385 41.668 1.00 32.79 91 ALA A O 1
ATOM 688 N N . ILE A 1 92 ? 35.020 46.799 42.838 1.00 30.51 92 ILE A N 1
ATOM 689 C CA . ILE A 1 92 ? 35.549 47.892 43.646 1.00 30.09 92 ILE A CA 1
ATOM 690 C C . ILE A 1 92 ? 36.718 47.370 44.513 1.00 31.18 92 ILE A C 1
ATOM 691 O O . ILE A 1 92 ? 37.825 47.933 44.501 1.00 32.48 92 ILE A O 1
ATOM 696 N N . GLU A 1 93 ? 36.498 46.267 45.228 1.00 29.52 93 GLU A N 1
ATOM 697 C CA . GLU A 1 93 ? 37.584 45.687 45.997 1.00 32.87 93 GLU A CA 1
ATOM 698 C C . GLU A 1 93 ? 38.799 45.383 45.123 1.00 32.51 93 GLU A C 1
ATOM 699 O O . GLU A 1 93 ? 39.931 45.519 45.599 1.00 30.78 93 GLU A O 1
ATOM 705 N N . SER A 1 94 ? 38.579 44.975 43.861 1.00 27.42 94 SER A N 1
ATOM 706 C CA . SER A 1 94 ? 39.726 44.707 42.953 1.00 29.86 94 SER A CA 1
ATOM 707 C C . SER A 1 94 ? 40.422 46.000 42.528 1.00 26.66 94 SER A C 1
ATOM 708 O O . SER A 1 94 ? 41.649 46.048 42.485 1.00 28.86 94 SER A O 1
ATOM 711 N N . LEU A 1 95 ? 39.648 47.023 42.190 1.00 24.08 95 LEU A N 1
ATOM 712 C CA . LEU A 1 95 ? 40.258 48.328 41.887 1.00 27.51 95 LEU A CA 1
ATOM 713 C C . LEU A 1 95 ? 41.033 48.848 43.113 1.00 29.34 95 LEU A C 1
ATOM 714 O O . LEU A 1 95 ? 42.141 49.351 42.979 1.00 29.86 95 LEU A O 1
ATOM 719 N N . LYS A 1 96 ? 40.449 48.704 44.302 1.00 29.78 96 LYS A N 1
ATOM 720 C CA . LYS A 1 96 ? 41.124 49.097 45.535 1.00 29.41 96 LYS A CA 1
ATOM 721 C C . LYS A 1 96 ? 42.457 48.390 45.727 1.00 28.61 96 LYS A C 1
ATOM 722 O O . LYS A 1 96 ? 43.438 49.023 46.091 1.00 27.70 96 LYS A O 1
ATOM 728 N N . ARG A 1 97 ? 42.501 47.078 45.502 1.00 27.39 97 ARG A N 1
ATOM 729 C CA . ARG A 1 97 ? 43.768 46.347 45.613 1.00 28.70 97 ARG A CA 1
ATOM 730 C C . ARG A 1 97 ? 44.814 46.828 44.599 1.00 29.15 97 ARG A C 1
ATOM 731 O O . ARG A 1 97 ? 46.019 46.933 44.913 1.00 26.50 97 ARG A O 1
ATOM 739 N N . PHE A 1 98 ? 44.353 47.139 43.385 1.00 27.90 98 PHE A N 1
ATOM 740 C CA . PHE A 1 98 ? 45.264 47.609 42.297 1.00 27.48 98 PHE A CA 1
ATOM 741 C C . PHE A 1 98 ? 46.007 48.930 42.700 1.00 29.72 98 PHE A C 1
ATOM 742 O O . PHE A 1 98 ? 47.154 49.182 42.303 1.00 26.84 98 PHE A O 1
ATOM 750 N N . LEU A 1 99 ? 45.315 49.734 43.505 1.00 29.35 99 LEU A N 1
ATOM 751 C CA . LEU A 1 99 ? 45.748 51.055 43.928 1.00 31.24 99 LEU A CA 1
ATOM 752 C C . LEU A 1 99 ? 46.405 51.030 45.310 1.00 32.69 99 LEU A C 1
ATOM 753 O O . LEU A 1 99 ? 46.532 52.064 45.928 1.00 33.47 99 LEU A O 1
ATOM 758 N N . ASP A 1 100 ? 46.788 49.857 45.808 1.00 36.78 100 ASP A N 1
ATOM 759 C CA . ASP A 1 100 ? 47.218 49.742 47.211 1.00 36.29 100 ASP A CA 1
ATOM 760 C C . ASP A 1 100 ? 48.746 49.847 47.397 1.00 37.08 100 ASP A C 1
ATOM 761 O O . ASP A 1 100 ? 49.250 49.734 48.513 1.00 38.24 100 ASP A O 1
ATOM 766 N N . GLY A 1 101 ? 49.477 50.033 46.296 1.00 34.01 101 GLY A N 1
ATOM 767 C CA . GLY A 1 101 ? 50.907 50.237 46.347 1.00 33.55 101 GLY A CA 1
ATOM 768 C C . GLY A 1 101 ? 51.792 49.008 46.489 1.00 34.86 101 GLY A C 1
ATOM 769 O O . GLY A 1 101 ? 52.989 49.126 46.261 1.00 35.50 101 GLY A O 1
ATOM 770 N N . ALA A 1 102 ? 51.243 47.841 46.848 1.00 34.51 102 ALA A N 1
ATOM 771 C CA . ALA A 1 102 ? 52.083 46.624 47.078 1.00 36.15 102 ALA A CA 1
ATOM 772 C C . ALA A 1 102 ? 52.597 45.955 45.806 1.00 39.02 102 ALA A C 1
ATOM 773 O O . ALA A 1 102 ? 51.844 45.792 44.841 1.00 41.45 102 ALA A O 1
ATOM 775 N N . ALA A 1 103 ? 53.858 45.536 45.837 1.00 35.38 103 ALA A N 1
ATOM 776 C CA . ALA A 1 103 ? 54.490 44.818 44.743 1.00 41.28 103 ALA A CA 1
ATOM 777 C C . ALA A 1 103 ? 53.828 43.439 44.573 1.00 44.32 103 ALA A C 1
ATOM 778 O O . ALA A 1 103 ? 53.410 42.834 45.567 1.00 43.96 103 ALA A O 1
ATOM 780 N N . PRO A 1 104 ? 53.712 42.942 43.313 1.00 45.04 104 PRO A N 1
ATOM 781 C CA . PRO A 1 104 ? 53.222 41.567 43.142 1.00 41.34 104 PRO A CA 1
ATOM 782 C C . PRO A 1 104 ? 54.315 40.557 43.467 1.00 37.93 104 PRO A C 1
ATOM 783 O O . PRO A 1 104 ? 55.470 40.932 43.523 1.00 38.63 104 PRO A O 1
ATOM 787 N N . ALA A 1 105 ? 53.954 39.291 43.636 1.00 39.56 105 ALA A N 1
ATOM 788 C CA . ALA A 1 105 ? 54.912 38.203 43.804 1.00 39.95 105 ALA A CA 1
ATOM 789 C C . ALA A 1 105 ? 55.753 37.938 42.547 1.00 44.08 105 ALA A C 1
ATOM 790 O O . ALA A 1 105 ? 55.284 38.088 41.420 1.00 43.53 105 ALA A O 1
ATOM 792 N N . ASN A 1 106 ? 56.989 37.500 42.758 1.00 42.30 106 ASN A N 1
ATOM 793 C CA . ASN A 1 106 ? 57.892 37.141 41.677 1.00 45.40 106 ASN A CA 1
ATOM 794 C C . ASN A 1 106 ? 57.349 36.075 40.737 1.00 42.17 106 ASN A C 1
ATOM 795 O O . ASN A 1 106 ? 57.573 36.152 39.539 1.00 44.47 106 ASN A O 1
ATOM 800 N N . THR A 1 107 ? 56.645 35.097 41.290 1.00 41.13 107 THR A N 1
ATOM 801 C CA . THR A 1 107 ? 55.969 34.071 40.512 1.00 39.75 107 THR A CA 1
ATOM 802 C C . THR A 1 107 ? 54.902 34.660 39.573 1.00 39.58 107 THR A C 1
ATOM 803 O O . THR A 1 107 ? 54.771 34.189 38.449 1.00 39.03 107 THR A O 1
ATOM 807 N N . THR A 1 108 ? 54.133 35.653 40.040 1.00 35.76 108 THR A N 1
ATOM 808 C CA . THR A 1 108 ? 53.165 36.341 39.175 1.00 36.52 108 THR A CA 1
ATOM 809 C C . THR A 1 108 ? 53.933 37.037 38.037 1.00 36.40 108 THR A C 1
ATOM 810 O O . THR A 1 108 ? 53.582 36.902 36.862 1.00 35.91 108 THR A O 1
ATOM 814 N N . PHE A 1 109 ? 55.020 37.714 38.405 1.00 35.44 109 PHE A N 1
ATOM 815 C CA . PHE A 1 109 ? 55.806 38.476 37.465 1.00 34.93 109 PHE A CA 1
ATOM 816 C C . PHE A 1 109 ? 56.433 37.569 36.411 1.00 36.23 109 PHE A C 1
ATOM 817 O O . PHE A 1 109 ? 56.442 37.904 35.216 1.00 34.17 109 PHE A O 1
ATOM 825 N N . ASP A 1 110 ? 56.922 36.415 36.847 1.00 37.37 110 ASP A N 1
ATOM 826 C CA . ASP A 1 110 ? 57.449 35.399 35.923 1.00 38.43 110 ASP A CA 1
ATOM 827 C C . ASP A 1 110 ? 56.403 34.913 34.919 1.00 34.26 110 ASP A C 1
ATOM 828 O O . ASP A 1 110 ? 56.713 34.838 33.724 1.00 31.44 110 ASP A O 1
ATOM 833 N N . GLN A 1 111 ? 55.175 34.632 35.403 1.00 34.41 111 GLN A N 1
ATOM 834 C CA . GLN A 1 111 ? 54.052 34.215 34.540 1.00 37.16 111 GLN A CA 1
ATOM 835 C C . GLN A 1 111 ? 53.755 35.307 33.503 1.00 36.62 111 GLN A C 1
ATOM 836 O O . GLN A 1 111 ? 53.605 35.011 32.297 1.00 33.50 111 GLN A O 1
ATOM 842 N N . GLN A 1 112 ? 53.702 36.564 33.975 1.00 31.13 112 GLN A N 1
ATOM 843 C CA . GLN A 1 112 ? 53.411 37.709 33.097 1.00 29.88 112 GLN A CA 1
ATOM 844 C C . GLN A 1 112 ? 54.494 37.968 32.049 1.00 29.45 112 GLN A C 1
ATOM 845 O O . GLN A 1 112 ? 54.204 38.344 30.910 1.00 30.53 112 GLN A O 1
ATOM 851 N N . LYS A 1 113 ? 55.747 37.757 32.427 1.00 30.89 113 LYS A N 1
ATOM 852 C CA . LYS A 1 113 ? 56.874 37.898 31.508 1.00 31.78 113 LYS A CA 1
ATOM 853 C C . LYS A 1 113 ? 56.756 36.941 30.332 1.00 31.94 113 LYS A C 1
ATOM 854 O O . LYS A 1 113 ? 57.040 37.327 29.195 1.00 31.00 113 LYS A O 1
ATOM 860 N N . GLN A 1 114 ? 56.334 35.704 30.617 1.00 33.15 114 GLN A N 1
ATOM 861 C CA . GLN A 1 114 ? 56.267 34.667 29.599 1.00 36.91 114 GLN A CA 1
ATOM 862 C C . GLN A 1 114 ? 55.167 35.004 28.579 1.00 35.99 114 GLN A C 1
ATOM 863 O O . GLN A 1 114 ? 55.417 34.958 27.358 1.00 33.38 114 GLN A O 1
ATOM 869 N N . LEU A 1 115 ? 53.981 35.382 29.082 1.00 29.92 115 LEU A N 1
ATOM 870 C CA . LEU A 1 115 ? 52.933 35.942 28.228 1.00 28.16 115 LEU A CA 1
ATOM 871 C C . LEU A 1 115 ? 53.442 37.105 27.371 1.00 26.36 115 LEU A C 1
ATOM 872 O O . LEU A 1 115 ? 53.076 37.226 26.211 1.00 27.73 115 LEU A O 1
ATOM 877 N N . ASN A 1 116 ? 54.306 37.958 27.923 1.00 26.98 116 ASN A N 1
ATOM 878 C CA . ASN A 1 116 ? 54.735 39.164 27.189 1.00 25.60 116 ASN A CA 1
ATOM 879 C C . ASN A 1 116 ? 55.646 38.781 26.038 1.00 28.01 116 ASN A C 1
ATOM 880 O O . ASN A 1 116 ? 55.531 39.306 24.920 1.00 27.88 116 ASN A O 1
ATOM 885 N N . TYR A 1 117 ? 56.579 37.873 26.304 1.00 28.91 117 TYR A N 1
ATOM 886 C CA . TYR A 1 117 ? 57.458 37.374 25.246 1.00 31.35 117 TYR A CA 1
ATOM 887 C C . TYR A 1 117 ? 56.649 36.689 24.132 1.00 31.37 117 TYR A C 1
ATOM 888 O O . TYR A 1 117 ? 57.079 36.703 22.977 1.00 33.04 117 TYR A O 1
ATOM 897 N N . ALA A 1 118 ? 55.500 36.111 24.495 1.00 27.31 118 ALA A N 1
ATOM 898 C CA . ALA A 1 118 ? 54.645 35.369 23.559 1.00 30.35 118 ALA A CA 1
ATOM 899 C C . ALA A 1 118 ? 53.622 36.265 22.844 1.00 29.43 118 ALA A C 1
ATOM 900 O O . ALA A 1 118 ? 52.782 35.756 22.081 1.00 26.50 118 ALA A O 1
ATOM 902 N N . ALA A 1 119 ? 53.703 37.588 23.063 1.00 26.06 119 ALA A N 1
ATOM 903 C CA . ALA A 1 119 ? 52.650 38.504 22.666 1.00 26.47 119 ALA A CA 1
ATOM 904 C C . ALA A 1 119 ? 52.275 38.411 21.183 1.00 26.74 119 ALA A C 1
ATOM 905 O O . ALA A 1 119 ? 51.091 38.349 20.824 1.00 25.05 119 ALA A O 1
ATOM 907 N N . GLU A 1 120 ? 53.287 38.409 20.326 1.00 23.48 120 GLU A N 1
ATOM 908 C CA . GLU A 1 120 ? 53.013 38.421 18.904 1.00 27.49 120 GLU A CA 1
ATOM 909 C C . GLU A 1 120 ? 52.295 37.110 18.506 1.00 27.40 120 GLU A C 1
ATOM 910 O O . GLU A 1 120 ? 51.296 37.160 17.775 1.00 27.02 120 GLU A O 1
ATOM 916 N N A GLN A 1 121 ? 52.795 35.985 19.023 0.50 26.60 121 GLN A N 1
ATOM 917 N N B GLN A 1 121 ? 52.788 35.973 19.011 0.50 26.05 121 GLN A N 1
ATOM 918 C CA A GLN A 1 121 ? 52.197 34.659 18.814 0.50 27.82 121 GLN A CA 1
ATOM 919 C CA B GLN A 1 121 ? 52.157 34.656 18.782 0.50 26.97 121 GLN A CA 1
ATOM 920 C C A GLN A 1 121 ? 50.759 34.581 19.333 0.50 27.53 121 GLN A C 1
ATOM 921 C C B GLN A 1 121 ? 50.726 34.610 19.311 0.50 27.00 121 GLN A C 1
ATOM 922 O O A GLN A 1 121 ? 49.886 33.988 18.678 0.50 28.43 121 GLN A O 1
ATOM 923 O O B GLN A 1 121 ? 49.829 34.052 18.656 0.50 27.83 121 GLN A O 1
ATOM 934 N N . LEU A 1 122 ? 50.520 35.223 20.480 1.00 25.83 122 LEU A N 1
ATOM 935 C CA . LEU A 1 122 ? 49.209 35.306 21.112 1.00 25.13 122 LEU A CA 1
ATOM 936 C C . LEU A 1 122 ? 48.231 36.311 20.476 1.00 26.63 122 LEU A C 1
ATOM 937 O O . LEU A 1 122 ? 47.087 36.413 20.916 1.00 28.44 122 LEU A O 1
ATOM 942 N N . GLY A 1 123 ? 48.646 37.028 19.437 1.00 25.15 123 GLY A N 1
ATOM 943 C CA . GLY A 1 123 ? 47.773 38.030 18.810 1.00 26.81 123 GLY A CA 1
ATOM 944 C C . GLY A 1 123 ? 47.761 39.364 19.545 1.00 27.10 123 GLY A C 1
ATOM 945 O O . GLY A 1 123 ? 46.970 40.229 19.216 1.00 26.35 123 GLY A O 1
ATOM 946 N N . GLU A 1 124 ? 48.658 39.561 20.509 1.00 27.63 124 GLU A N 1
ATOM 947 C CA . GLU A 1 124 ? 48.678 40.838 21.270 1.00 29.79 124 GLU A CA 1
ATOM 948 C C . GLU A 1 124 ? 49.648 41.921 20.703 1.00 29.66 124 GLU A C 1
ATOM 949 O O . GLU A 1 124 ? 49.803 42.987 21.278 1.00 30.68 124 GLU A O 1
ATOM 955 N N . TYR A 1 125 ? 50.315 41.645 19.594 1.00 28.28 125 TYR A N 1
ATOM 956 C CA . TYR A 1 125 ? 51.295 42.612 19.102 1.00 28.02 125 TYR A CA 1
ATOM 957 C C . TYR A 1 125 ? 51.043 42.732 17.617 1.00 28.30 125 TYR A C 1
ATOM 958 O O . TYR A 1 125 ? 51.811 42.235 16.789 1.00 28.97 125 TYR A O 1
ATOM 967 N N . ASN A 1 126 ? 49.921 43.372 17.304 1.00 26.60 126 ASN A N 1
ATOM 968 C CA . ASN A 1 126 ? 49.419 43.467 15.937 1.00 29.81 126 ASN A CA 1
ATOM 969 C C . ASN A 1 126 ? 49.963 44.712 15.223 1.00 26.90 126 ASN A C 1
ATOM 970 O O . ASN A 1 126 ? 50.745 45.461 15.800 1.00 25.59 126 ASN A O 1
ATOM 975 N N . LEU A 1 127 ? 49.559 44.912 13.976 1.00 27.28 127 LEU A N 1
ATOM 976 C CA . LEU A 1 127 ? 50.076 45.994 13.141 1.00 27.68 127 LEU A CA 1
ATOM 977 C C . LEU A 1 127 ? 49.957 47.358 13.805 1.00 29.49 127 LEU A C 1
ATOM 978 O O . LEU A 1 127 ? 50.910 48.148 13.773 1.00 28.77 127 LEU A O 1
ATOM 983 N N . LEU A 1 128 ? 48.803 47.621 14.428 1.00 27.69 128 LEU A N 1
ATOM 984 C CA . LEU A 1 128 ? 48.571 48.865 15.156 1.00 28.30 128 LEU A CA 1
ATOM 985 C C . LEU A 1 128 ? 49.618 49.141 16.230 1.00 28.82 128 LEU A C 1
ATOM 986 O O . LEU A 1 128 ? 50.097 50.276 16.334 1.00 27.13 128 LEU A O 1
ATOM 991 N N . GLU A 1 129 ? 49.969 48.108 17.009 1.00 25.92 129 GLU A N 1
ATOM 992 C CA . GLU A 1 129 ? 50.949 48.248 18.081 1.00 28.03 129 GLU A CA 1
ATOM 993 C C . GLU A 1 129 ? 52.358 48.431 17.494 1.00 28.54 129 GLU A C 1
ATOM 994 O O . GLU A 1 129 ? 53.174 49.138 18.067 1.00 27.41 129 GLU A O 1
ATOM 1000 N N . LYS A 1 130 ? 52.647 47.752 16.374 1.00 27.10 130 LYS A N 1
ATOM 1001 C CA . LYS A 1 130 ? 53.887 47.978 15.624 1.00 26.96 130 LYS A CA 1
ATOM 1002 C C . LYS A 1 130 ? 54.041 49.437 15.111 1.00 27.35 130 LYS A C 1
ATOM 1003 O O . LYS A 1 130 ? 55.092 50.039 15.333 1.00 28.76 130 LYS A O 1
ATOM 1009 N N . TYR A 1 131 ? 53.016 50.004 14.458 1.00 24.50 131 TYR A N 1
ATOM 1010 C CA . TYR A 1 131 ? 53.099 51.412 14.044 1.00 25.13 131 TYR A CA 1
ATOM 1011 C C . TYR A 1 131 ? 53.467 52.307 15.257 1.00 26.91 131 TYR A C 1
ATOM 1012 O O . TYR A 1 131 ? 54.340 53.168 15.158 1.00 29.35 131 TYR A O 1
ATOM 1021 N N . LYS A 1 132 ? 52.818 52.081 16.394 1.00 27.80 132 LYS A N 1
ATOM 1022 C CA . LYS A 1 132 ? 53.003 52.919 17.591 1.00 29.18 132 LYS A CA 1
ATOM 1023 C C . LYS A 1 132 ? 54.468 52.865 18.051 1.00 30.51 132 LYS A C 1
ATOM 1024 O O . LYS A 1 132 ? 55.088 53.900 18.260 1.00 31.11 132 LYS A O 1
ATOM 1030 N N . ASP A 1 133 ? 55.030 51.660 18.154 1.00 28.12 133 ASP A N 1
ATOM 1031 C CA . ASP A 1 133 ? 56.447 51.470 18.458 1.00 28.41 133 ASP A CA 1
ATOM 1032 C C . ASP A 1 133 ? 57.395 52.139 17.432 1.00 29.83 133 ASP A C 1
ATOM 1033 O O . ASP A 1 133 ? 58.424 52.716 17.816 1.00 27.91 133 ASP A O 1
ATOM 1038 N N . LEU A 1 134 ? 57.046 52.057 16.147 1.00 25.78 134 LEU A N 1
ATOM 1039 C CA . LEU A 1 134 ? 57.902 52.587 15.097 1.00 26.46 134 LEU A CA 1
ATOM 1040 C C . LEU A 1 134 ? 57.920 54.127 15.180 1.00 28.12 134 LEU A C 1
ATOM 1041 O O . LEU A 1 134 ? 58.999 54.740 15.148 1.00 28.76 134 LEU A O 1
ATOM 1046 N N . VAL A 1 135 ? 56.727 54.721 15.313 1.00 25.64 135 VAL A N 1
ATOM 1047 C CA . VAL A 1 135 ? 56.557 56.149 15.552 1.00 25.42 135 VAL A CA 1
ATOM 1048 C C . VAL A 1 135 ? 57.338 56.597 16.801 1.00 27.26 135 VAL A C 1
ATOM 1049 O O . VAL A 1 135 ? 58.059 57.593 16.757 1.00 27.82 135 VAL A O 1
ATOM 1053 N N . CYS A 1 136 ? 57.187 55.861 17.902 1.00 25.70 136 CYS A N 1
ATOM 1054 C CA . CYS A 1 136 ? 57.735 56.312 19.191 1.00 27.98 136 CYS A CA 1
ATOM 1055 C C . CYS A 1 136 ? 59.229 56.115 19.285 1.00 28.78 136 CYS A C 1
ATOM 1056 O O . CYS A 1 136 ? 59.914 56.842 20.025 1.00 28.03 136 CYS A O 1
ATOM 1059 N N . MET A 1 137 ? 59.747 55.146 18.546 1.00 27.24 137 MET A N 1
ATOM 1060 C CA . MET A 1 137 ? 61.181 54.907 18.583 1.00 30.38 137 MET A CA 1
ATOM 1061 C C . MET A 1 137 ? 61.972 55.841 17.645 1.00 32.16 137 MET A C 1
ATOM 1062 O O . MET A 1 137 ? 63.213 55.840 17.694 1.00 34.64 137 MET A O 1
ATOM 1067 N N . SER A 1 138 ? 61.263 56.581 16.791 1.00 29.54 138 SER A N 1
ATOM 1068 C CA . SER A 1 138 ? 61.865 57.349 15.701 1.00 30.51 138 SER A CA 1
ATOM 1069 C C . SER A 1 138 ? 61.610 58.863 15.732 1.00 32.37 138 SER A C 1
ATOM 1070 O O . SER A 1 138 ? 62.410 59.613 15.138 1.00 35.89 138 SER A O 1
ATOM 1073 N N . SER A 1 139 ? 60.499 59.313 16.337 1.00 28.13 139 SER A N 1
ATOM 1074 C CA . SER A 1 139 ? 60.085 60.727 16.167 1.00 27.53 139 SER A CA 1
ATOM 1075 C C . SER A 1 139 ? 60.216 61.630 17.414 1.00 27.26 139 SER A C 1
ATOM 1076 O O . SER A 1 139 ? 59.628 62.691 17.444 1.00 23.85 139 SER A O 1
ATOM 1079 N N . PHE A 1 140 ? 60.969 61.184 18.424 1.00 25.24 140 PHE A N 1
ATOM 1080 C CA . PHE A 1 140 ? 61.172 61.953 19.638 1.00 29.37 140 PHE A CA 1
ATOM 1081 C C . PHE A 1 140 ? 62.672 62.149 19.902 1.00 31.20 140 PHE A C 1
ATOM 1082 O O . PHE A 1 140 ? 63.476 61.254 19.602 1.00 28.24 140 PHE A O 1
ATOM 1090 N N . SER A 1 141 ? 63.048 63.288 20.486 1.00 31.52 141 SER A N 1
ATOM 1091 C CA . SER A 1 141 ? 64.451 63.450 20.917 1.00 35.02 141 SER A CA 1
ATOM 1092 C C . SER A 1 141 ? 64.759 62.662 22.158 1.00 36.32 141 SER A C 1
ATOM 1093 O O . SER A 1 141 ? 65.883 62.207 22.341 1.00 38.19 141 SER A O 1
ATOM 1096 N N . ASN A 1 142 ? 63.768 62.455 23.005 1.00 35.26 142 ASN A N 1
ATOM 1097 C CA . ASN A 1 142 ? 64.003 61.632 24.186 1.00 36.42 142 ASN A CA 1
ATOM 1098 C C . ASN A 1 142 ? 63.879 60.154 23.803 1.00 35.74 142 ASN A C 1
ATOM 1099 O O . ASN A 1 142 ? 62.801 59.678 23.387 1.00 32.29 142 ASN A O 1
ATOM 1104 N N . LYS A 1 143 ? 64.979 59.429 23.992 1.00 34.31 143 LYS A N 1
ATOM 1105 C CA . LYS A 1 143 ? 65.055 58.020 23.642 1.00 38.47 143 LYS A CA 1
ATOM 1106 C C . LYS A 1 143 ? 64.234 57.059 24.529 1.00 35.81 143 LYS A C 1
ATOM 1107 O O . LYS A 1 143 ? 64.104 55.875 24.195 1.00 36.37 143 LYS A O 1
ATOM 1113 N N . SER A 1 144 ? 63.694 57.574 25.641 1.00 31.79 144 SER A N 1
ATOM 1114 C CA A SER A 1 144 ? 62.836 56.782 26.533 0.50 32.37 144 SER A CA 1
ATOM 1115 C CA B SER A 1 144 ? 62.835 56.792 26.546 0.50 30.88 144 SER A CA 1
ATOM 1116 C C . SER A 1 144 ? 61.515 56.414 25.846 1.00 30.43 144 SER A C 1
ATOM 1117 O O . SER A 1 144 ? 60.912 55.414 26.183 1.00 31.70 144 SER A O 1
ATOM 1122 N N . TYR A 1 145 ? 61.101 57.220 24.864 1.00 26.64 145 TYR A N 1
ATOM 1123 C CA . TYR A 1 145 ? 59.876 56.962 24.089 1.00 28.85 145 TYR A CA 1
ATOM 1124 C C . TYR A 1 145 ? 59.960 55.688 23.224 1.00 30.67 145 TYR A C 1
ATOM 1125 O O . TYR A 1 145 ? 58.933 55.174 22.763 1.00 29.83 145 TYR A O 1
ATOM 1134 N N . ALA A 1 146 ? 61.190 55.211 23.003 1.00 27.83 146 ALA A N 1
ATOM 1135 C CA . ALA A 1 146 ? 61.447 53.937 22.344 1.00 28.55 146 ALA A CA 1
ATOM 1136 C C . ALA A 1 146 ? 60.969 52.767 23.221 1.00 30.39 146 ALA A C 1
ATOM 1137 O O . ALA A 1 146 ? 60.768 51.664 22.699 1.00 32.24 146 ALA A O 1
ATOM 1139 N N . HIS A 1 147 ? 60.753 52.993 24.527 1.00 25.88 147 HIS A N 1
ATOM 1140 C CA . HIS A 1 147 ? 60.235 51.908 25.372 1.00 29.53 147 HIS A CA 1
ATOM 1141 C C . HIS A 1 147 ? 58.780 51.575 25.021 1.00 27.70 147 HIS A C 1
ATOM 1142 O O . HIS A 1 147 ? 57.895 52.387 25.224 1.00 28.77 147 HIS A O 1
ATOM 1149 N N . GLY A 1 148 ? 58.551 50.388 24.470 1.00 26.95 148 GLY A N 1
ATOM 1150 C CA . GLY A 1 148 ? 57.174 49.937 24.183 1.00 26.35 148 GLY A CA 1
ATOM 1151 C C . GLY A 1 148 ? 56.678 49.005 25.268 1.00 26.63 148 GLY A C 1
ATOM 1152 O O . GLY A 1 148 ? 57.210 49.001 26.381 1.00 26.98 148 GLY A O 1
ATOM 1153 N N . ASN A 1 149 ? 55.697 48.175 24.932 1.00 23.85 149 ASN A N 1
ATOM 1154 C CA . ASN A 1 149 ? 55.054 47.291 25.916 1.00 23.50 149 ASN A CA 1
ATOM 1155 C C . ASN A 1 149 ? 55.454 45.807 25.730 1.00 24.91 149 ASN A C 1
ATOM 1156 O O . ASN A 1 149 ? 55.176 44.955 26.596 1.00 25.61 149 ASN A O 1
ATOM 1161 N N . TYR A 1 150 ? 56.122 45.507 24.615 1.00 24.32 150 TYR A N 1
ATOM 1162 C CA . TYR A 1 150 ? 56.299 44.119 24.155 1.00 27.75 150 TYR A CA 1
ATOM 1163 C C . TYR A 1 150 ? 57.777 43.844 23.932 1.00 26.80 150 TYR A C 1
ATOM 1164 O O . TYR A 1 150 ? 58.355 44.386 23.002 1.00 25.75 150 TYR A O 1
ATOM 1173 N N . ALA A 1 151 ? 58.381 43.057 24.823 1.00 26.81 151 ALA A N 1
ATOM 1174 C CA . ALA A 1 151 ? 59.834 42.838 24.829 1.00 30.85 151 ALA A CA 1
ATOM 1175 C C . ALA A 1 151 ? 60.292 42.100 23.575 1.00 33.80 151 ALA A C 1
ATOM 1176 O O . ALA A 1 151 ? 59.582 41.211 23.074 1.00 29.09 151 ALA A O 1
ATOM 1178 N N . LEU A 1 152 ? 61.492 42.451 23.108 1.00 36.35 152 LEU A N 1
ATOM 1179 C CA . LEU A 1 152 ? 62.224 41.658 22.095 1.00 37.19 152 LEU A CA 1
ATOM 1180 C C . LEU A 1 152 ? 62.627 40.334 22.698 1.00 35.35 152 LEU A C 1
ATOM 1181 O O . LEU A 1 152 ? 62.891 40.272 23.911 1.00 35.36 152 LEU A O 1
ATOM 1186 N N . GLN A 1 153 ? 62.690 39.285 21.878 1.00 36.35 153 GLN A N 1
ATOM 1187 C CA . GLN A 1 153 ? 63.000 37.926 22.379 1.00 44.35 153 GLN A CA 1
ATOM 1188 C C . GLN A 1 153 ? 64.276 37.798 23.239 1.00 47.52 153 GLN A C 1
ATOM 1189 O O . GLN A 1 153 ? 64.280 37.076 24.255 1.00 51.12 153 GLN A O 1
ATOM 1195 N N . GLY A 1 154 ? 65.340 38.501 22.849 1.00 47.00 154 GLY A N 1
ATOM 1196 C CA . GLY A 1 154 ? 66.604 38.427 23.601 1.00 52.72 154 GLY A CA 1
ATOM 1197 C C . GLY A 1 154 ? 66.802 39.359 24.795 1.00 57.26 154 GLY A C 1
ATOM 1198 O O . GLY A 1 154 ? 67.894 39.412 25.354 1.00 60.91 154 GLY A O 1
ATOM 1199 N N . GLU A 1 155 ? 65.761 40.079 25.216 1.00 52.02 155 GLU A N 1
ATOM 1200 C CA . GLU A 1 155 ? 65.943 41.163 26.187 1.00 47.26 155 GLU A CA 1
ATOM 1201 C C . GLU A 1 155 ? 65.225 40.952 27.511 1.00 45.93 155 GLU A C 1
ATOM 1202 O O . GLU A 1 155 ? 64.258 40.179 27.590 1.00 44.27 155 GLU A O 1
ATOM 1208 N N . LYS A 1 156 ? 65.716 41.627 28.552 1.00 42.89 156 LYS A N 1
ATOM 1209 C CA . LYS A 1 156 ? 65.225 41.430 29.923 1.00 43.02 156 LYS A CA 1
ATOM 1210 C C . LYS A 1 156 ? 64.001 42.284 30.222 1.00 37.08 156 LYS A C 1
ATOM 1211 O O . LYS A 1 156 ? 63.741 43.265 29.529 1.00 32.18 156 LYS A O 1
ATOM 1217 N N . ILE A 1 157 ? 63.240 41.870 31.239 1.00 35.11 157 ILE A N 1
ATOM 1218 C CA . ILE A 1 157 ? 62.127 42.648 31.717 1.00 34.72 157 ILE A CA 1
ATOM 1219 C C . ILE A 1 157 ? 62.212 42.579 33.238 1.00 36.73 157 ILE A C 1
ATOM 1220 O O . ILE A 1 157 ? 62.354 41.490 33.794 1.00 34.73 157 ILE A O 1
ATOM 1225 N N . ASP A 1 158 ? 62.062 43.728 33.899 1.00 36.38 158 ASP A N 1
ATOM 1226 C CA . ASP A 1 158 ? 62.184 43.809 35.347 1.00 36.54 158 ASP A CA 1
ATOM 1227 C C . ASP A 1 158 ? 60.999 44.525 35.920 1.00 35.76 158 ASP A C 1
ATOM 1228 O O . ASP A 1 158 ? 60.545 45.531 35.362 1.00 32.31 158 ASP A O 1
ATOM 1233 N N . LEU A 1 159 ? 60.521 44.007 37.049 1.00 35.82 159 LEU A N 1
ATOM 1234 C CA . LEU A 1 159 ? 59.513 44.669 37.887 1.00 37.13 159 LEU A CA 1
ATOM 1235 C C . LEU A 1 159 ? 59.963 46.074 38.266 1.00 38.39 159 LEU A C 1
ATOM 1236 O O . LEU A 1 159 ? 61.149 46.293 38.533 1.00 40.02 159 LEU A O 1
ATOM 1241 N N . ASN A 1 160 ? 59.034 47.024 38.225 1.00 34.41 160 ASN A N 1
ATOM 1242 C CA . ASN A 1 160 ? 59.306 48.395 38.648 1.00 35.67 160 ASN A CA 1
ATOM 1243 C C . ASN A 1 160 ? 58.365 48.677 39.849 1.00 32.55 160 ASN A C 1
ATOM 1244 O O . ASN A 1 160 ? 57.290 49.241 39.676 1.00 33.56 160 ASN A O 1
ATOM 1249 N N . PRO A 1 161 ? 58.770 48.264 41.077 1.00 36.08 161 PRO A N 1
ATOM 1250 C CA . PRO A 1 161 ? 57.867 48.432 42.236 1.00 36.55 161 PRO A CA 1
ATOM 1251 C C . PRO A 1 161 ? 57.516 49.897 42.605 1.00 37.45 161 PRO A C 1
ATOM 1252 O O . PRO A 1 161 ? 56.409 50.168 43.100 1.00 38.72 161 PRO A O 1
ATOM 1256 N N . GLN A 1 162 ? 58.413 50.837 42.309 1.00 40.15 162 GLN A N 1
ATOM 1257 C CA . GLN A 1 162 ? 58.174 52.267 42.611 1.00 41.75 162 GLN A CA 1
ATOM 1258 C C . GLN A 1 162 ? 56.932 52.852 41.917 1.00 38.58 162 GLN A C 1
ATOM 1259 O O . GLN A 1 162 ? 56.203 53.680 42.515 1.00 35.55 162 GLN A O 1
ATOM 1265 N N . ILE A 1 163 ? 56.664 52.435 40.673 1.00 37.51 163 ILE A N 1
ATOM 1266 C CA . ILE A 1 163 ? 55.469 52.981 39.974 1.00 32.60 163 ILE A CA 1
ATOM 1267 C C . ILE A 1 163 ? 54.185 52.504 40.632 1.00 29.06 163 ILE A C 1
ATOM 1268 O O . ILE A 1 163 ? 53.193 53.231 40.653 1.00 30.82 163 ILE A O 1
ATOM 1273 N N . LEU A 1 164 ? 54.201 51.310 41.225 1.00 29.82 164 LEU A N 1
ATOM 1274 C CA . LEU A 1 164 ? 53.008 50.826 41.948 1.00 31.60 164 LEU A CA 1
ATOM 1275 C C . LEU A 1 164 ? 52.698 51.697 43.164 1.00 31.55 164 LEU A C 1
ATOM 1276 O O . LEU A 1 164 ? 51.539 51.992 43.449 1.00 30.67 164 LEU A O 1
ATOM 1281 N N . LYS A 1 165 ? 53.752 52.141 43.847 1.00 32.94 165 LYS A N 1
ATOM 1282 C CA . LYS A 1 165 ? 53.631 53.131 44.942 1.00 35.81 165 LYS A CA 1
ATOM 1283 C C . LYS A 1 165 ? 53.180 54.462 44.409 1.00 34.97 165 LYS A C 1
ATOM 1284 O O . LYS A 1 165 ? 52.434 55.180 45.096 1.00 36.95 165 LYS A O 1
ATOM 1290 N N . GLU A 1 166 ? 53.619 54.800 43.192 1.00 31.38 166 GLU A N 1
ATOM 1291 C CA . GLU A 1 166 ? 53.257 56.098 42.602 1.00 30.05 166 GLU A CA 1
ATOM 1292 C C . GLU A 1 166 ? 51.806 56.224 42.135 1.00 32.59 166 GLU A C 1
ATOM 1293 O O . GLU A 1 166 ? 51.222 57.331 42.189 1.00 29.89 166 GLU A O 1
ATOM 1299 N N . ILE A 1 167 ? 51.203 55.097 41.720 1.00 31.23 167 ILE A N 1
ATOM 1300 C CA . ILE A 1 167 ? 49.881 55.129 41.082 1.00 30.49 167 ILE A CA 1
ATOM 1301 C C . ILE A 1 167 ? 48.830 55.826 41.949 1.00 31.79 167 ILE A C 1
ATOM 1302 O O . ILE A 1 167 ? 48.166 56.740 41.461 1.00 29.57 167 ILE A O 1
ATOM 1307 N N . PRO A 1 168 ? 48.667 55.404 43.234 1.00 33.74 168 PRO A N 1
ATOM 1308 C CA . PRO A 1 168 ? 47.599 56.071 43.989 1.00 32.12 168 PRO A CA 1
ATOM 1309 C C . PRO A 1 168 ? 47.844 57.570 44.253 1.00 35.14 168 PRO A C 1
ATOM 1310 O O . PRO A 1 168 ? 46.888 58.302 44.559 1.00 35.31 168 PRO A O 1
ATOM 1314 N N . LYS A 1 169 ? 49.088 58.017 44.094 1.00 31.88 169 LYS A N 1
ATOM 1315 C CA . LYS A 1 169 ? 49.437 59.419 44.324 1.00 31.77 169 LYS A CA 1
ATOM 1316 C C . LYS A 1 169 ? 49.156 60.285 43.116 1.00 32.83 169 LYS A C 1
ATOM 1317 O O . LYS A 1 169 ? 49.258 61.506 43.228 1.00 29.85 169 LYS A O 1
ATOM 1323 N N . CYS A 1 170 ? 48.860 59.681 41.950 1.00 30.44 170 CYS A N 1
ATOM 1324 C CA . CYS A 1 170 ? 48.550 60.485 40.776 1.00 30.22 170 CYS A CA 1
ATOM 1325 C C . CYS A 1 170 ? 47.342 59.957 39.991 1.00 30.75 170 CYS A C 1
ATOM 1326 O O . CYS A 1 170 ? 47.211 60.226 38.786 1.00 30.32 170 CYS A O 1
ATOM 1329 N N . THR A 1 171 ? 46.460 59.236 40.684 1.00 29.24 171 THR A N 1
ATOM 1330 C CA . THR A 1 171 ? 45.252 58.637 40.091 1.00 29.96 171 THR A CA 1
ATOM 1331 C C . THR A 1 171 ? 44.065 59.578 39.980 1.00 30.39 171 THR A C 1
ATOM 1332 O O . THR A 1 171 ? 43.730 60.275 40.938 1.00 31.69 171 THR A O 1
ATOM 1336 N N . THR A 1 172 ? 43.411 59.546 38.824 1.00 27.81 172 THR A N 1
ATOM 1337 C CA . THR A 1 172 ? 42.072 60.074 38.609 1.00 28.08 172 THR A CA 1
ATOM 1338 C C . THR A 1 172 ? 41.124 58.867 38.509 1.00 30.58 172 THR A C 1
ATOM 1339 O O . THR A 1 172 ? 41.398 57.902 37.757 1.00 27.44 172 THR A O 1
ATOM 1343 N N . LEU A 1 173 ? 40.030 58.897 39.268 1.00 28.60 173 LEU A N 1
ATOM 1344 C CA . LEU A 1 173 ? 39.046 57.823 39.200 1.00 26.93 173 LEU A CA 1
ATOM 1345 C C . LEU A 1 173 ? 38.021 58.110 38.124 1.00 28.24 173 LEU A C 1
ATOM 1346 O O . LEU A 1 173 ? 37.662 59.261 37.859 1.00 26.69 173 LEU A O 1
ATOM 1351 N N . VAL A 1 174 ? 37.610 57.048 37.441 1.00 26.10 174 VAL A N 1
ATOM 1352 C CA . VAL A 1 174 ? 36.661 57.173 36.312 1.00 25.77 174 VAL A CA 1
ATOM 1353 C C . VAL A 1 174 ? 35.561 56.128 36.495 1.00 26.66 174 VAL A C 1
ATOM 1354 O O . VAL A 1 174 ? 35.779 55.090 37.113 1.00 27.32 174 VAL A O 1
ATOM 1358 N N . GLY A 1 175 ? 34.382 56.388 35.951 1.00 31.35 175 GLY A N 1
ATOM 1359 C CA . GLY A 1 175 ? 33.246 55.520 36.178 1.00 30.73 175 GLY A CA 1
ATOM 1360 C C . GLY A 1 175 ? 32.008 55.939 35.415 1.00 32.02 175 GLY A C 1
ATOM 1361 O O . GLY A 1 175 ? 31.907 57.086 34.944 1.00 33.13 175 GLY A O 1
ATOM 1362 N N . SER A 1 176 ? 31.056 55.013 35.291 1.00 28.61 176 SER A N 1
ATOM 1363 C CA . SER A 1 176 ? 29.719 55.380 34.814 1.00 30.26 176 SER A CA 1
ATOM 1364 C C . SER A 1 176 ? 29.001 56.086 35.970 1.00 33.79 176 SER A C 1
ATOM 1365 O O . SER A 1 176 ? 29.337 55.913 37.158 1.00 31.75 176 SER A O 1
ATOM 1368 N N . ILE A 1 177 ? 28.032 56.916 35.620 1.00 37.74 177 ILE A N 1
ATOM 1369 C CA . ILE A 1 177 ? 27.412 57.778 36.634 1.00 42.66 177 ILE A CA 1
ATOM 1370 C C . ILE A 1 177 ? 26.853 57.016 37.863 1.00 39.60 177 ILE A C 1
ATOM 1371 O O . ILE A 1 177 ? 26.984 57.478 38.986 1.00 41.44 177 ILE A O 1
ATOM 1376 N N . ASP A 1 178 ? 26.294 55.823 37.652 1.00 38.96 178 ASP A N 1
ATOM 1377 C CA . ASP A 1 178 ? 25.752 55.001 38.752 1.00 37.45 178 ASP A CA 1
ATOM 1378 C C . ASP A 1 178 ? 26.799 54.515 39.769 1.00 36.82 178 ASP A C 1
ATOM 1379 O O . ASP A 1 178 ? 26.439 54.016 40.830 1.00 37.85 178 ASP A O 1
ATOM 1384 N N . MET A 1 179 ? 28.085 54.640 39.442 1.00 32.71 179 MET A N 1
ATOM 1385 C CA . MET A 1 179 ? 29.153 54.238 40.362 1.00 35.39 179 MET A CA 1
ATOM 1386 C C . MET A 1 179 ? 29.666 55.380 41.279 1.00 35.34 179 MET A C 1
ATOM 1387 O O . MET A 1 179 ? 30.636 55.204 42.029 1.00 33.98 179 MET A O 1
ATOM 1392 N N . TYR A 1 180 ? 28.986 56.529 41.225 1.00 38.01 180 TYR A N 1
ATOM 1393 C CA . TYR A 1 180 ? 29.322 57.715 42.031 1.00 38.98 180 TYR A CA 1
ATOM 1394 C C . TYR A 1 180 ? 29.602 57.429 43.534 1.00 39.00 180 TYR A C 1
ATOM 1395 O O . TYR A 1 180 ? 30.731 57.619 44.012 1.00 36.82 180 TYR A O 1
ATOM 1404 N N . GLU A 1 181 ? 28.610 56.905 44.253 1.00 42.33 181 GLU A N 1
ATOM 1405 C CA . GLU A 1 181 ? 28.778 56.587 45.670 1.00 41.36 181 GLU A CA 1
ATOM 1406 C C . GLU A 1 181 ? 29.994 55.711 45.958 1.00 38.55 181 GLU A C 1
ATOM 1407 O O . GLU A 1 181 ? 30.800 56.032 46.846 1.00 36.71 181 GLU A O 1
ATOM 1413 N N A GLU A 1 182 ? 30.133 54.596 45.232 0.70 36.77 182 GLU A N 1
ATOM 1414 N N B GLU A 1 182 ? 30.098 54.619 45.201 0.30 34.54 182 GLU A N 1
ATOM 1415 C CA A GLU A 1 182 ? 31.239 53.652 45.481 0.70 35.16 182 GLU A CA 1
ATOM 1416 C CA B GLU A 1 182 ? 31.150 53.621 45.343 0.30 31.87 182 GLU A CA 1
ATOM 1417 C C A GLU A 1 182 ? 32.615 54.265 45.174 0.70 35.52 182 GLU A C 1
ATOM 1418 C C B GLU A 1 182 ? 32.563 54.191 45.100 0.30 32.93 182 GLU A C 1
ATOM 1419 O O A GLU A 1 182 ? 33.611 53.954 45.852 0.70 34.56 182 GLU A O 1
ATOM 1420 O O B GLU A 1 182 ? 33.523 53.805 45.778 0.30 32.65 182 GLU A O 1
ATOM 1431 N N . LEU A 1 183 ? 32.674 55.115 44.144 1.00 32.53 183 LEU A N 1
ATOM 1432 C CA . LEU A 1 183 ? 33.950 55.724 43.773 1.00 33.48 183 LEU A CA 1
ATOM 1433 C C . LEU A 1 183 ? 34.344 56.871 44.701 1.00 33.12 183 LEU A C 1
ATOM 1434 O O . LEU A 1 183 ? 35.509 56.981 45.041 1.00 35.48 183 LEU A O 1
ATOM 1439 N N . VAL A 1 184 ? 33.381 57.712 45.112 1.00 34.98 184 VAL A N 1
ATOM 1440 C CA . VAL A 1 184 ? 33.627 58.687 46.190 1.00 36.70 184 VAL A CA 1
ATOM 1441 C C . VAL A 1 184 ? 34.287 58.001 47.380 1.00 38.29 184 VAL A C 1
ATOM 1442 O O . VAL A 1 184 ? 35.359 58.415 47.841 1.00 39.18 184 VAL A O 1
ATOM 1446 N N . LYS A 1 185 ? 33.683 56.904 47.824 1.00 37.73 185 LYS A N 1
ATOM 1447 C CA . LYS A 1 185 ? 34.186 56.145 48.956 1.00 38.66 185 LYS A CA 1
ATOM 1448 C C . LYS A 1 185 ? 35.581 55.530 48.694 1.00 40.76 185 LYS A C 1
ATOM 1449 O O . LYS A 1 185 ? 36.484 55.648 49.531 1.00 37.52 185 LYS A O 1
ATOM 1455 N N . LEU A 1 186 ? 35.759 54.868 47.542 1.00 38.53 186 LEU A N 1
ATOM 1456 C CA . LEU A 1 186 ? 37.079 54.342 47.183 1.00 36.51 186 LEU A CA 1
ATOM 1457 C C . LEU A 1 186 ? 38.117 55.487 47.129 1.00 32.25 186 LEU A C 1
ATOM 1458 O O . LEU A 1 186 ? 39.213 55.379 47.693 1.00 29.41 186 LEU A O 1
ATOM 1463 N N . GLY A 1 187 ? 37.761 56.568 46.440 1.00 30.04 187 GLY A N 1
ATOM 1464 C CA . GLY A 1 187 ? 38.686 57.708 46.305 1.00 36.10 187 GLY A CA 1
ATOM 1465 C C . GLY A 1 187 ? 39.078 58.295 47.658 1.00 36.71 187 GLY A C 1
ATOM 1466 O O . GLY A 1 187 ? 40.244 58.644 47.892 1.00 37.28 187 GLY A O 1
ATOM 1467 N N . GLY A 1 188 ? 38.082 58.370 48.547 1.00 38.32 188 GLY A N 1
ATOM 1468 C CA . GLY A 1 188 ? 38.259 58.803 49.920 1.00 40.13 188 GLY A CA 1
ATOM 1469 C C . GLY A 1 188 ? 39.304 58.020 50.670 1.00 40.50 188 GLY A C 1
ATOM 1470 O O . GLY A 1 188 ? 39.944 58.565 51.542 1.00 39.93 188 GLY A O 1
ATOM 1471 N N . SER A 1 189 ? 39.470 56.741 50.347 1.00 40.11 189 SER A N 1
ATOM 1472 C CA . SER A 1 189 ? 40.432 55.899 51.047 1.00 40.30 189 SER A CA 1
ATOM 1473 C C . SER A 1 189 ? 41.893 56.199 50.683 1.00 42.09 189 SER A C 1
ATOM 1474 O O . SER A 1 189 ? 42.819 55.673 51.331 1.00 39.25 189 SER A O 1
ATOM 1477 N N . LEU A 1 190 ? 42.101 56.938 49.593 1.00 40.49 190 LEU A N 1
ATOM 1478 C CA . LEU A 1 190 ? 43.451 57.263 49.121 1.00 42.09 190 LEU A CA 1
ATOM 1479 C C . LEU A 1 190 ? 44.010 58.454 49.902 1.00 44.47 190 LEU A C 1
ATOM 1480 O O . LEU A 1 190 ? 43.265 59.390 50.233 1.00 37.49 190 LEU A O 1
ATOM 1485 N N . SER A 1 191 ? 45.314 58.402 50.172 1.00 47.15 191 SER A N 1
ATOM 1486 C CA . SER A 1 191 ? 46.090 59.504 50.774 1.00 56.41 191 SER A CA 1
ATOM 1487 C C . SER A 1 191 ? 45.871 60.886 50.128 1.00 54.67 191 SER A C 1
ATOM 1488 O O . SER A 1 191 ? 45.936 61.004 48.909 1.00 51.22 191 SER A O 1
ATOM 1491 N N . PRO A 1 192 ? 45.567 61.920 50.949 1.00 60.51 192 PRO A N 1
ATOM 1492 C CA . PRO A 1 192 ? 45.642 63.293 50.426 1.00 61.64 192 PRO A CA 1
ATOM 1493 C C . PRO A 1 192 ? 47.126 63.712 50.420 1.00 64.14 192 PRO A C 1
ATOM 1494 O O . PRO A 1 192 ? 47.863 63.309 51.340 1.00 66.18 192 PRO A O 1
ATOM 1498 N N . PHE A 1 193 ? 47.604 64.472 49.430 1.00 57.28 193 PHE A N 1
ATOM 1499 C CA . PHE A 1 193 ? 46.871 65.052 48.298 1.00 54.87 193 PHE A CA 1
ATOM 1500 C C . PHE A 1 193 ? 47.627 64.585 47.056 1.00 54.48 193 PHE A C 1
ATOM 1501 O O . PHE A 1 193 ? 48.772 64.146 47.194 1.00 57.89 193 PHE A O 1
ATOM 1509 N N . PRO A 1 194 ? 47.017 64.645 45.850 1.00 50.73 194 PRO A N 1
ATOM 1510 C CA . PRO A 1 194 ? 47.773 64.089 44.707 1.00 55.99 194 PRO A CA 1
ATOM 1511 C C . PRO A 1 194 ? 49.115 64.796 44.414 1.00 59.79 194 PRO A C 1
ATOM 1512 O O . PRO A 1 194 ? 49.314 65.951 44.825 1.00 67.00 194 PRO A O 1
ATOM 1516 N N . LYS A 1 195 ? 50.033 64.074 43.764 1.00 56.53 195 LYS A N 1
ATOM 1517 C CA . LYS A 1 195 ? 51.276 64.626 43.219 1.00 50.15 195 LYS A CA 1
ATOM 1518 C C . LYS A 1 195 ? 50.915 65.460 41.988 1.00 49.43 195 LYS A C 1
ATOM 1519 O O . LYS A 1 195 ? 49.971 65.103 41.250 1.00 46.48 195 LYS A O 1
ATOM 1525 N N . VAL A 1 196 ? 51.622 66.585 41.790 1.00 44.84 196 VAL A N 1
ATOM 1526 C CA . VAL A 1 196 ? 51.543 67.366 40.539 1.00 45.82 196 VAL A CA 1
ATOM 1527 C C . VAL A 1 196 ? 52.943 67.516 39.897 1.00 45.44 196 VAL A C 1
ATOM 1528 O O . VAL A 1 196 ? 53.841 68.149 40.451 1.00 44.77 196 VAL A O 1
ATOM 1532 N N . LYS A 1 197 ? 53.098 66.884 38.737 1.00 44.57 197 LYS A N 1
ATOM 1533 C CA . LYS A 1 197 ? 54.364 66.788 38.003 1.00 42.90 197 LYS A CA 1
ATOM 1534 C C . LYS A 1 197 ? 54.153 67.483 36.679 1.00 42.77 197 LYS A C 1
ATOM 1535 O O . LYS A 1 197 ? 53.107 67.325 36.035 1.00 40.59 197 LYS A O 1
ATOM 1541 N N . LEU A 1 198 ? 55.121 68.298 36.293 1.00 39.50 198 LEU A N 1
ATOM 1542 C CA . LEU A 1 198 ? 55.117 68.803 34.949 1.00 44.46 198 LEU A CA 1
ATOM 1543 C C . LEU A 1 198 ? 55.695 67.712 34.011 1.00 44.74 198 LEU A C 1
ATOM 1544 O O . LEU A 1 198 ? 56.889 67.378 34.087 1.00 43.37 198 LEU A O 1
ATOM 1549 N N A HIS A 1 199 ? 54.798 67.006 33.333 0.60 42.92 199 HIS A N 1
ATOM 1550 N N B HIS A 1 199 ? 54.868 67.304 33.039 0.40 42.42 199 HIS A N 1
ATOM 1551 C CA A HIS A 1 199 ? 55.230 66.185 32.226 0.60 42.09 199 HIS A CA 1
ATOM 1552 C CA B HIS A 1 199 ? 55.288 66.493 31.876 0.40 41.10 199 HIS A CA 1
ATOM 1553 C C A HIS A 1 199 ? 54.747 66.798 30.922 0.60 40.74 199 HIS A C 1
ATOM 1554 C C B HIS A 1 199 ? 55.012 67.168 30.500 0.40 40.16 199 HIS A C 1
ATOM 1555 O O A HIS A 1 199 ? 53.606 67.242 30.776 0.60 44.05 199 HIS A O 1
ATOM 1556 O O B HIS A 1 199 ? 53.856 67.388 30.163 0.40 39.56 199 HIS A O 1
ATOM 1569 N N A ILE A 1 200 ? 55.688 66.770 29.975 0.50 39.44 200 ILE A N 1
ATOM 1570 N N B ILE A 1 200 ? 56.037 67.513 29.704 0.50 41.40 200 ILE A N 1
ATOM 1571 C CA A ILE A 1 200 ? 55.702 67.458 28.685 0.50 38.78 200 ILE A CA 1
ATOM 1572 C CA B ILE A 1 200 ? 55.745 67.841 28.313 0.50 40.89 200 ILE A CA 1
ATOM 1573 C C A ILE A 1 200 ? 56.104 66.405 27.631 0.50 37.65 200 ILE A C 1
ATOM 1574 C C B ILE A 1 200 ? 56.235 66.685 27.466 0.50 39.78 200 ILE A C 1
ATOM 1575 O O A ILE A 1 200 ? 57.049 65.658 27.872 0.50 36.87 200 ILE A O 1
ATOM 1576 O O B ILE A 1 200 ? 57.290 66.099 27.741 0.50 39.30 200 ILE A O 1
ATOM 1585 N N . THR A 1 201 ? 55.421 66.338 26.481 1.00 36.62 201 THR A N 1
ATOM 1586 C CA . THR A 1 201 ? 55.825 65.420 25.403 1.00 34.83 201 THR A CA 1
ATOM 1587 C C . THR A 1 201 ? 57.174 65.880 24.793 1.00 34.28 201 THR A C 1
ATOM 1588 O O . THR A 1 201 ? 57.348 67.043 24.466 1.00 29.73 201 THR A O 1
ATOM 1592 N N . SER A 1 202 ? 58.120 64.955 24.696 1.00 32.75 202 SER A N 1
ATOM 1593 C CA . SER A 1 202 ? 59.410 65.193 24.043 1.00 30.91 202 SER A CA 1
ATOM 1594 C C . SER A 1 202 ? 59.234 65.841 22.633 1.00 29.81 202 SER A C 1
ATOM 1595 O O . SER A 1 202 ? 58.228 65.590 21.927 1.00 30.78 202 SER A O 1
ATOM 1598 N N . ASN A 1 203 ? 60.165 66.741 22.286 1.00 28.69 203 ASN A N 1
ATOM 1599 C CA . ASN A 1 203 ? 60.163 67.437 21.015 1.00 28.55 203 ASN A CA 1
ATOM 1600 C C . ASN A 1 203 ? 60.364 66.435 19.850 1.00 27.57 203 ASN A C 1
ATOM 1601 O O . ASN A 1 203 ? 61.000 65.399 20.012 1.00 25.95 203 ASN A O 1
ATOM 1606 N N . PHE A 1 204 ? 59.841 66.803 18.687 1.00 28.31 204 PHE A N 1
ATOM 1607 C CA . PHE A 1 204 ? 60.003 66.045 17.468 1.00 30.85 204 PHE A CA 1
ATOM 1608 C C . PHE A 1 204 ? 61.459 65.976 17.054 1.00 33.74 204 PHE A C 1
ATOM 1609 O O . PHE A 1 204 ? 62.193 66.956 17.179 1.00 33.40 204 PHE A O 1
ATOM 1617 N N . GLU A 1 205 ? 61.864 64.828 16.547 1.00 33.60 205 GLU A N 1
ATOM 1618 C CA . GLU A 1 205 ? 63.186 64.691 15.934 1.00 36.60 205 GLU A CA 1
ATOM 1619 C C . GLU A 1 205 ? 63.039 63.643 14.810 1.00 35.80 205 GLU A C 1
ATOM 1620 O O . GLU A 1 205 ? 62.501 62.570 15.060 1.00 32.01 205 GLU A O 1
ATOM 1626 N N . PRO A 1 206 ? 63.491 63.970 13.570 1.00 34.96 206 PRO A N 1
ATOM 1627 C CA . PRO A 1 206 ? 63.309 63.041 12.439 1.00 33.67 206 PRO A CA 1
ATOM 1628 C C . PRO A 1 206 ? 64.395 61.974 12.374 1.00 34.04 206 PRO A C 1
ATOM 1629 O O . PRO A 1 206 ? 65.191 61.952 11.416 1.00 33.11 206 PRO A O 1
ATOM 1633 N N . ASN A 1 207 ? 64.424 61.073 13.361 1.00 31.65 207 ASN A N 1
ATOM 1634 C CA . ASN A 1 207 ? 65.381 59.981 13.337 1.00 30.99 207 ASN A CA 1
ATOM 1635 C C . ASN A 1 207 ? 65.031 58.931 12.254 1.00 32.92 207 ASN A C 1
ATOM 1636 O O . ASN A 1 207 ? 63.898 58.900 11.733 1.00 30.93 207 ASN A O 1
ATOM 1641 N N . HIS A 1 208 ? 66.026 58.106 11.921 1.00 34.26 208 HIS A N 1
ATOM 1642 C CA . HIS A 1 208 ? 65.918 57.071 10.885 1.00 36.59 208 HIS A CA 1
ATOM 1643 C C . HIS A 1 208 ? 66.336 55.777 11.568 1.00 36.82 208 HIS A C 1
ATOM 1644 O O . HIS A 1 208 ? 67.495 55.624 11.928 1.00 39.00 208 HIS A O 1
ATOM 1651 N N . VAL A 1 209 ? 65.386 54.866 11.805 1.00 37.27 209 VAL A N 1
ATOM 1652 C CA . VAL A 1 209 ? 65.659 53.634 12.601 1.00 33.38 209 VAL A CA 1
ATOM 1653 C C . VAL A 1 209 ? 65.054 52.345 11.999 1.00 31.71 209 VAL A C 1
ATOM 1654 O O . VAL A 1 209 ? 64.172 52.391 11.152 1.00 31.10 209 VAL A O 1
ATOM 1658 N N . ASN A 1 210 ? 65.571 51.208 12.445 1.00 33.73 210 ASN A N 1
ATOM 1659 C CA . ASN A 1 210 ? 65.012 49.915 12.133 1.00 35.75 210 ASN A CA 1
ATOM 1660 C C . ASN A 1 210 ? 64.670 49.199 13.404 1.00 36.93 210 ASN A C 1
ATOM 1661 O O . ASN A 1 210 ? 65.432 49.253 14.384 1.00 33.11 210 ASN A O 1
ATOM 1666 N N . LYS A 1 211 ? 63.562 48.465 13.353 1.00 35.48 211 LYS A N 1
ATOM 1667 C CA . LYS A 1 211 ? 63.348 47.386 14.284 1.00 34.42 211 LYS A CA 1
ATOM 1668 C C . LYS A 1 211 ? 63.409 46.123 13.403 1.00 37.25 211 LYS A C 1
ATOM 1669 O O . LYS A 1 211 ? 62.370 45.577 12.972 1.00 32.49 211 LYS A O 1
ATOM 1675 N N . ASN A 1 212 ? 64.635 45.690 13.100 1.00 40.15 212 ASN A N 1
ATOM 1676 C CA . ASN A 1 212 ? 64.836 44.542 12.199 1.00 40.29 212 ASN A CA 1
ATOM 1677 C C . ASN A 1 212 ? 64.764 43.236 12.974 1.00 40.76 212 ASN A C 1
ATOM 1678 O O . ASN A 1 212 ? 65.770 42.710 13.452 1.00 42.11 212 ASN A O 1
ATOM 1683 N N . VAL A 1 213 ? 63.553 42.711 13.096 1.00 38.90 213 VAL A N 1
ATOM 1684 C CA . VAL A 1 213 ? 63.284 41.617 14.009 1.00 38.36 213 VAL A CA 1
ATOM 1685 C C . VAL A 1 213 ? 62.332 40.661 13.266 1.00 38.55 213 VAL A C 1
ATOM 1686 O O . VAL A 1 213 ? 61.511 41.120 12.484 1.00 36.39 213 VAL A O 1
ATOM 1690 N N . LYS A 1 214 ? 62.470 39.353 13.488 1.00 41.38 214 LYS A N 1
ATOM 1691 C CA . LYS A 1 214 ? 61.598 38.356 12.825 1.00 45.25 214 LYS A CA 1
ATOM 1692 C C . LYS A 1 214 ? 60.192 38.362 13.432 1.00 43.20 214 LYS A C 1
ATOM 1693 O O . LYS A 1 214 ? 60.002 38.667 14.612 1.00 34.51 214 LYS A O 1
ATOM 1699 N N . GLN A 1 215 ? 59.217 38.056 12.589 1.00 38.96 215 GLN A N 1
ATOM 1700 C CA . GLN A 1 215 ? 57.822 37.880 13.020 1.00 37.75 215 GLN A CA 1
ATOM 1701 C C . GLN A 1 215 ? 57.426 36.432 13.029 1.00 37.97 215 GLN A C 1
ATOM 1702 O O . GLN A 1 215 ? 57.823 35.674 12.160 1.00 38.10 215 GLN A O 1
ATOM 1708 N N . SER A 1 216 ? 56.633 36.068 14.020 1.00 33.83 216 SER A N 1
ATOM 1709 C CA . SER A 1 216 ? 56.033 34.770 14.112 1.00 34.55 216 SER A CA 1
ATOM 1710 C C . SER A 1 216 ? 55.018 34.572 12.961 1.00 32.43 216 SER A C 1
ATOM 1711 O O . SER A 1 216 ? 54.355 35.523 12.540 1.00 33.23 216 SER A O 1
ATOM 1714 N N A SER A 1 217 ? 54.922 33.339 12.473 0.70 34.36 217 SER A N 1
ATOM 1715 N N B SER A 1 217 ? 54.931 33.345 12.440 0.30 31.81 217 SER A N 1
ATOM 1716 C CA A SER A 1 217 ? 54.029 32.977 11.356 0.70 32.47 217 SER A CA 1
ATOM 1717 C CA B SER A 1 217 ? 53.994 33.024 11.344 0.30 29.36 217 SER A CA 1
ATOM 1718 C C A SER A 1 217 ? 52.566 32.939 11.811 0.70 28.93 217 SER A C 1
ATOM 1719 C C B SER A 1 217 ? 52.554 32.994 11.843 0.30 28.20 217 SER A C 1
ATOM 1720 O O A SER A 1 217 ? 51.703 33.556 11.188 0.70 26.53 217 SER A O 1
ATOM 1721 O O B SER A 1 217 ? 51.685 33.656 11.267 0.30 27.17 217 SER A O 1
ATOM 1726 N N . LEU A 1 218 ? 52.316 32.231 12.913 1.00 27.36 218 LEU A N 1
ATOM 1727 C CA . LEU A 1 218 ? 51.034 32.234 13.573 1.00 28.88 218 LEU A CA 1
ATOM 1728 C C . LEU A 1 218 ? 50.954 33.487 14.465 1.00 28.44 218 LEU A C 1
ATOM 1729 O O . LEU A 1 218 ? 51.822 33.710 15.290 1.00 25.57 218 LEU A O 1
ATOM 1734 N N . GLN A 1 219 ? 49.921 34.305 14.285 1.00 25.65 219 GLN A N 1
ATOM 1735 C CA . GLN A 1 219 ? 49.707 35.425 15.220 1.00 25.76 219 GLN A CA 1
ATOM 1736 C C . GLN A 1 219 ? 48.248 35.351 15.633 1.00 25.58 219 GLN A C 1
ATOM 1737 O O . GLN A 1 219 ? 47.350 35.560 14.814 1.00 23.56 219 GLN A O 1
ATOM 1743 N N . GLY A 1 220 ? 48.023 35.027 16.900 1.00 26.67 220 GLY A N 1
ATOM 1744 C CA . GLY A 1 220 ? 46.678 34.809 17.397 1.00 26.54 220 GLY A CA 1
ATOM 1745 C C . GLY A 1 220 ? 46.233 33.510 16.748 1.00 25.37 220 GLY A C 1
ATOM 1746 O O . GLY A 1 220 ? 46.934 32.489 16.822 1.00 26.73 220 GLY A O 1
ATOM 1747 N N . SER A 1 221 ? 45.097 33.547 16.073 1.00 24.24 221 SER A N 1
ATOM 1748 C CA . SER A 1 221 ? 44.608 32.333 15.387 1.00 24.52 221 SER A CA 1
ATOM 1749 C C . SER A 1 221 ? 44.917 32.360 13.898 1.00 24.85 221 SER A C 1
ATOM 1750 O O . SER A 1 221 ? 44.565 31.419 13.175 1.00 25.87 221 SER A O 1
ATOM 1753 N N . LYS A 1 222 ? 45.574 33.426 13.432 1.00 24.15 222 LYS A N 1
ATOM 1754 C CA . LYS A 1 222 ? 45.795 33.603 11.985 1.00 27.89 222 LYS A CA 1
ATOM 1755 C C . LYS A 1 222 ? 47.200 33.245 11.538 1.00 29.21 222 LYS A C 1
ATOM 1756 O O . LYS A 1 222 ? 48.176 33.547 12.249 1.00 27.61 222 LYS A O 1
ATOM 1762 N N . ILE A 1 223 ? 47.309 32.652 10.344 1.00 27.46 223 ILE A N 1
ATOM 1763 C CA . ILE A 1 223 ? 48.603 32.589 9.676 1.00 27.52 223 ILE A CA 1
ATOM 1764 C C . ILE A 1 223 ? 48.728 33.940 9.006 1.00 32.07 223 ILE A C 1
ATOM 1765 O O . ILE A 1 223 ? 48.059 34.231 7.992 1.00 29.16 223 ILE A O 1
ATOM 1770 N N . SER A 1 224 ? 49.572 34.774 9.611 1.00 33.26 224 SER A N 1
ATOM 1771 C CA . SER A 1 224 ? 49.687 36.173 9.225 1.00 33.90 224 SER A CA 1
ATOM 1772 C C . SER A 1 224 ? 50.026 36.363 7.751 1.00 32.79 224 SER A C 1
ATOM 1773 O O . SER A 1 224 ? 50.975 35.773 7.224 1.00 28.89 224 SER A O 1
ATOM 1776 N N . MET A 1 225 ? 49.254 37.219 7.108 1.00 31.18 225 MET A N 1
ATOM 1777 C CA . MET A 1 225 ? 49.522 37.576 5.739 1.00 34.59 225 MET A CA 1
ATOM 1778 C C . MET A 1 225 ? 50.569 38.656 5.651 1.00 35.02 225 MET A C 1
ATOM 1779 O O . MET A 1 225 ? 50.798 39.152 4.554 1.00 38.82 225 MET A O 1
ATOM 1784 N N . THR A 1 226 ? 51.196 39.034 6.774 1.00 32.29 226 THR A N 1
ATOM 1785 C CA . THR A 1 226 ? 52.115 40.196 6.793 1.00 34.94 226 THR A CA 1
ATOM 1786 C C . THR A 1 226 ? 53.465 39.897 7.438 1.00 36.43 226 THR A C 1
ATOM 1787 O O . THR A 1 226 ? 54.359 40.741 7.431 1.00 35.65 226 THR A O 1
ATOM 1791 N N . SER A 1 227 ? 53.640 38.678 7.949 1.00 35.07 227 SER A N 1
ATOM 1792 C CA . SER A 1 227 ? 54.827 38.349 8.717 1.00 32.36 227 SER A CA 1
ATOM 1793 C C . SER A 1 227 ? 56.098 38.312 7.856 1.00 34.03 227 SER A C 1
ATOM 1794 O O . SER A 1 227 ? 57.203 38.256 8.384 1.00 36.66 227 SER A O 1
ATOM 1797 N N . SER A 1 228 ? 55.940 38.350 6.539 1.00 31.19 228 SER A N 1
ATOM 1798 C CA . SER A 1 228 ? 57.082 38.361 5.644 1.00 35.51 228 SER A CA 1
ATOM 1799 C C . SER A 1 228 ? 57.229 39.694 4.934 1.00 37.60 228 SER A C 1
ATOM 1800 O O . SER A 1 228 ? 58.101 39.836 4.081 1.00 45.55 228 SER A O 1
ATOM 1803 N N . LEU A 1 229 ? 56.409 40.674 5.301 1.00 37.31 229 LEU A N 1
ATOM 1804 C CA . LEU A 1 229 ? 56.483 41.999 4.692 1.00 34.77 229 LEU A CA 1
ATOM 1805 C C . LEU A 1 229 ? 57.141 42.972 5.684 1.00 38.31 229 LEU A C 1
ATOM 1806 O O . LEU A 1 229 ? 57.180 42.727 6.900 1.00 35.41 229 LEU A O 1
ATOM 1811 N N . SER A 1 230 ? 57.653 44.069 5.141 1.00 33.80 230 SER A N 1
ATOM 1812 C CA . SER A 1 230 ? 58.212 45.149 5.928 1.00 31.51 230 SER A CA 1
ATOM 1813 C C . SER A 1 230 ? 57.172 46.216 6.208 1.00 31.83 230 SER A C 1
ATOM 1814 O O . SER A 1 230 ? 56.157 46.300 5.491 1.00 33.12 230 SER A O 1
ATOM 1817 N N . ILE A 1 231 ? 57.409 47.004 7.270 1.00 28.40 231 ILE A N 1
ATOM 1818 C CA . ILE A 1 231 ? 56.555 48.151 7.619 1.00 29.65 231 ILE A CA 1
ATOM 1819 C C . ILE A 1 231 ? 57.390 49.413 7.578 1.00 29.68 231 ILE A C 1
ATOM 1820 O O . ILE A 1 231 ? 58.469 49.479 8.181 1.00 34.50 231 ILE A O 1
ATOM 1825 N N . MET A 1 232 ? 56.881 50.396 6.858 1.00 28.66 232 MET A N 1
ATOM 1826 C CA . MET A 1 232 ? 57.478 51.718 6.829 1.00 30.99 232 MET A CA 1
ATOM 1827 C C . MET A 1 232 ? 56.535 52.672 7.565 1.00 29.69 232 MET A C 1
ATOM 1828 O O . MET A 1 232 ? 55.358 52.764 7.208 1.00 27.98 232 MET A O 1
ATOM 1833 N N . SER A 1 233 ? 57.053 53.340 8.592 1.00 28.79 233 SER A N 1
ATOM 1834 C CA . SER A 1 233 ? 56.293 54.378 9.295 1.00 28.67 233 SER A CA 1
ATOM 1835 C C . SER A 1 233 ? 56.959 55.737 9.156 1.00 29.35 233 SER A C 1
ATOM 1836 O O . SER A 1 233 ? 58.115 55.925 9.568 1.00 27.70 233 SER A O 1
ATOM 1839 N N . LEU A 1 234 ? 56.206 56.670 8.590 1.00 28.35 234 LEU A N 1
ATOM 1840 C CA . LEU A 1 234 ? 56.666 58.023 8.412 1.00 31.88 234 LEU A CA 1
ATOM 1841 C C . LEU A 1 234 ? 55.923 58.931 9.385 1.00 32.90 234 LEU A C 1
ATOM 1842 O O . LEU A 1 234 ? 54.676 58.946 9.373 1.00 33.14 234 LEU A O 1
ATOM 1847 N N . SER A 1 235 ? 56.671 59.709 10.193 1.00 32.19 235 SER A N 1
ATOM 1848 C CA . SER A 1 235 ? 56.061 60.590 11.224 1.00 31.59 235 SER A CA 1
ATOM 1849 C C . SER A 1 235 ? 56.446 62.051 11.082 1.00 30.27 235 SER A C 1
ATOM 1850 O O . SER A 1 235 ? 57.629 62.379 10.857 1.00 29.51 235 SER A O 1
ATOM 1853 N N . TRP A 1 236 ? 55.471 62.912 11.335 1.00 29.50 236 TRP A N 1
ATOM 1854 C CA . TRP A 1 236 ? 55.678 64.354 11.408 1.00 33.76 236 TRP A CA 1
ATOM 1855 C C . TRP A 1 236 ? 54.951 64.899 12.664 1.00 35.16 236 TRP A C 1
ATOM 1856 O O . TRP A 1 236 ? 53.932 64.331 13.061 1.00 35.03 236 TRP A O 1
ATOM 1867 N N . PRO A 1 237 ? 55.428 66.028 13.251 1.00 37.19 237 PRO A N 1
ATOM 1868 C CA . PRO A 1 237 ? 54.707 66.557 14.422 1.00 35.93 237 PRO A CA 1
ATOM 1869 C C . PRO A 1 237 ? 53.381 67.196 13.995 1.00 35.88 237 PRO A C 1
ATOM 1870 O O . PRO A 1 237 ? 53.254 67.648 12.856 1.00 37.75 237 PRO A O 1
ATOM 1874 N N . SER A 1 238 ? 52.380 67.140 14.863 1.00 36.43 238 SER A N 1
ATOM 1875 C CA . SER A 1 238 ? 51.082 67.704 14.572 1.00 35.70 238 SER A CA 1
ATOM 1876 C C . SER A 1 238 ? 50.690 68.621 15.732 1.00 42.15 238 SER A C 1
ATOM 1877 O O . SER A 1 238 ? 51.242 69.712 15.830 1.00 51.78 238 SER A O 1
ATOM 1880 N N . CYS A 1 239 ? 49.785 68.201 16.608 1.00 38.72 239 CYS A N 1
ATOM 1881 C CA . CYS A 1 239 ? 49.238 69.071 17.668 1.00 41.41 239 CYS A CA 1
ATOM 1882 C C . CYS A 1 239 ? 48.695 68.236 18.822 1.00 41.55 239 CYS A C 1
ATOM 1883 O O . CYS A 1 239 ? 48.327 67.064 18.634 1.00 40.19 239 CYS A O 1
ATOM 1886 N N . GLY A 1 240 ? 48.643 68.833 20.011 1.00 40.87 240 GLY A N 1
ATOM 1887 C CA . GLY A 1 240 ? 48.029 68.180 21.163 1.00 39.22 240 GLY A CA 1
ATOM 1888 C C . GLY A 1 240 ? 46.544 67.969 20.910 1.00 39.46 240 GLY A C 1
ATOM 1889 O O . GLY A 1 240 ? 45.946 68.663 20.076 1.00 35.64 240 GLY A O 1
ATOM 1890 N N . ALA A 1 241 ? 45.953 67.013 21.628 1.00 39.25 241 ALA A N 1
ATOM 1891 C CA . ALA A 1 241 ? 44.510 66.739 21.562 1.00 41.85 241 ALA A CA 1
ATOM 1892 C C . ALA A 1 241 ? 43.643 67.943 21.953 1.00 43.49 241 ALA A C 1
ATOM 1893 O O . ALA A 1 241 ? 42.508 68.044 21.521 1.00 43.84 241 ALA A O 1
ATOM 1895 N N . LYS A 1 242 ? 44.193 68.832 22.781 1.00 45.21 242 LYS A N 1
ATOM 1896 C CA . LYS A 1 242 ? 43.508 70.063 23.204 1.00 49.79 242 LYS A CA 1
ATOM 1897 C C . LYS A 1 242 ? 43.572 71.216 22.185 1.00 51.43 242 LYS A C 1
ATOM 1898 O O . LYS A 1 242 ? 42.838 72.179 22.340 1.00 56.16 242 LYS A O 1
ATOM 1904 N N . SER A 1 243 ? 44.417 71.124 21.154 1.00 45.65 243 SER A N 1
ATOM 1905 C CA A SER A 1 243 ? 44.554 72.188 20.156 0.42 47.14 243 SER A CA 1
ATOM 1906 C CA B SER A 1 243 ? 44.548 72.216 20.197 0.58 46.01 243 SER A CA 1
ATOM 1907 C C . SER A 1 243 ? 43.230 72.450 19.451 1.00 49.51 243 SER A C 1
ATOM 1908 O O . SER A 1 243 ? 42.437 71.523 19.248 1.00 44.88 243 SER A O 1
ATOM 1913 N N . VAL A 1 244 ? 43.012 73.710 19.078 1.00 52.81 244 VAL A N 1
ATOM 1914 C CA . VAL A 1 244 ? 41.885 74.128 18.229 1.00 55.26 244 VAL A CA 1
ATOM 1915 C C . VAL A 1 244 ? 42.042 73.487 16.848 1.00 51.50 244 VAL A C 1
ATOM 1916 O O . VAL A 1 244 ? 41.065 73.299 16.113 1.00 49.67 244 VAL A O 1
ATOM 1920 N N . GLU A 1 245 ? 43.289 73.115 16.542 1.00 49.55 245 GLU A N 1
ATOM 1921 C CA . GLU A 1 245 ? 43.661 72.528 15.259 1.00 49.37 245 GLU A CA 1
ATOM 1922 C C . GLU A 1 245 ? 43.431 71.015 15.166 1.00 48.23 245 GLU A C 1
ATOM 1923 O O . GLU A 1 245 ? 43.402 70.486 14.060 1.00 52.73 245 GLU A O 1
ATOM 1929 N N . ALA A 1 246 ? 43.272 70.325 16.305 1.00 45.41 246 ALA A N 1
ATOM 1930 C CA . ALA A 1 246 ? 43.120 68.837 16.321 1.00 44.53 246 ALA A CA 1
ATOM 1931 C C . ALA A 1 246 ? 42.017 68.303 15.374 1.00 42.81 246 ALA A C 1
ATOM 1932 O O . ALA A 1 246 ? 42.280 67.344 14.625 1.00 41.83 246 ALA A O 1
ATOM 1934 N N . PRO A 1 247 ? 40.817 68.957 15.334 1.00 42.98 247 PRO A N 1
ATOM 1935 C CA . PRO A 1 247 ? 39.811 68.452 14.380 1.00 44.57 247 PRO A CA 1
ATOM 1936 C C . PRO A 1 247 ? 40.199 68.595 12.900 1.00 44.16 247 PRO A C 1
ATOM 1937 O O . PRO A 1 247 ? 39.797 67.765 12.085 1.00 49.41 247 PRO A O 1
ATOM 1941 N N . ALA A 1 248 ? 40.962 69.639 12.561 1.00 44.67 248 ALA A N 1
ATOM 1942 C CA . ALA A 1 248 ? 41.558 69.776 11.219 1.00 42.70 248 ALA A CA 1
ATOM 1943 C C . ALA A 1 248 ? 42.527 68.618 10.950 1.00 41.10 248 ALA A C 1
ATOM 1944 O O . ALA A 1 248 ? 42.536 68.066 9.845 1.00 39.40 248 ALA A O 1
ATOM 1946 N N . TYR A 1 249 ? 43.341 68.265 11.963 1.00 39.67 249 TYR A N 1
ATOM 1947 C CA . TYR A 1 249 ? 44.224 67.097 11.863 1.00 40.34 249 TYR A CA 1
ATOM 1948 C C . TYR A 1 249 ? 43.518 65.756 11.661 1.00 38.87 249 TYR A C 1
ATOM 1949 O O . TYR A 1 249 ? 44.006 64.924 10.882 1.00 39.59 249 TYR A O 1
ATOM 1958 N N . ALA A 1 250 ? 42.380 65.561 12.335 1.00 40.49 250 ALA A N 1
ATOM 1959 C CA . ALA A 1 250 ? 41.525 64.375 12.136 1.00 40.86 250 ALA A CA 1
ATOM 1960 C C . ALA A 1 250 ? 41.019 64.321 10.697 1.00 44.33 250 ALA A C 1
ATOM 1961 O O . ALA A 1 250 ? 41.094 63.268 10.052 1.00 42.70 250 ALA A O 1
ATOM 1963 N N . VAL A 1 251 ? 40.532 65.465 10.197 1.00 45.13 251 VAL A N 1
ATOM 1964 C CA . VAL A 1 251 ? 40.090 65.585 8.799 1.00 45.66 251 VAL A CA 1
ATOM 1965 C C . VAL A 1 251 ? 41.246 65.328 7.819 1.00 43.53 251 VAL A C 1
ATOM 1966 O O . VAL A 1 251 ? 41.072 64.603 6.830 1.00 39.78 251 VAL A O 1
ATOM 1970 N N . LEU A 1 252 ? 42.431 65.877 8.133 1.00 41.86 252 LEU A N 1
ATOM 1971 C CA . LEU A 1 252 ? 43.631 65.644 7.315 1.00 39.72 252 LEU A CA 1
ATOM 1972 C C . LEU A 1 252 ? 44.026 64.157 7.280 1.00 42.01 252 LEU A C 1
ATOM 1973 O O . LEU A 1 252 ? 44.451 63.648 6.231 1.00 41.48 252 LEU A O 1
ATOM 1978 N N . SER A 1 253 ? 43.866 63.448 8.399 1.00 39.90 253 SER A N 1
ATOM 1979 C CA . SER A 1 253 ? 44.139 62.014 8.382 1.00 42.01 253 SER A CA 1
ATOM 1980 C C . SER A 1 253 ? 43.139 61.215 7.503 1.00 40.62 253 SER A C 1
ATOM 1981 O O . SER A 1 253 ? 43.527 60.220 6.910 1.00 41.19 253 SER A O 1
ATOM 1984 N N . LYS A 1 254 ? 41.877 61.639 7.417 1.00 39.49 254 LYS A N 1
ATOM 1985 C CA . LYS A 1 254 ? 40.921 60.954 6.524 1.00 44.66 254 LYS A CA 1
ATOM 1986 C C . LYS A 1 254 ? 41.156 61.253 5.055 1.00 44.43 254 LYS A C 1
ATOM 1987 O O . LYS A 1 254 ? 40.908 60.398 4.206 1.00 45.80 254 LYS A O 1
ATOM 1993 N N . ILE A 1 255 ? 41.651 62.461 4.752 1.00 46.29 255 ILE A N 1
ATOM 1994 C CA . ILE A 1 255 ? 42.012 62.810 3.375 1.00 40.24 255 ILE A CA 1
ATOM 1995 C C . ILE A 1 255 ? 43.068 61.840 2.871 1.00 43.29 255 ILE A C 1
ATOM 1996 O O . ILE A 1 255 ? 42.941 61.303 1.760 1.00 47.59 255 ILE A O 1
ATOM 2001 N N . PHE A 1 256 ? 44.105 61.600 3.677 1.00 40.76 256 PHE A N 1
ATOM 2002 C CA . PHE A 1 256 ? 45.081 60.583 3.321 1.00 42.34 256 PHE A CA 1
ATOM 2003 C C . PHE A 1 256 ? 44.412 59.202 3.431 1.00 44.24 256 PHE A C 1
ATOM 2004 O O . PHE A 1 256 ? 44.504 58.391 2.502 1.00 45.70 256 PHE A O 1
ATOM 2012 N N . GLY A 1 257 ? 43.734 58.971 4.555 1.00 38.81 257 GLY A N 1
ATOM 2013 C CA . GLY A 1 257 ? 42.925 57.777 4.775 1.00 42.91 257 GLY A CA 1
ATOM 2014 C C . GLY A 1 257 ? 43.738 56.496 4.727 1.00 41.08 257 GLY A C 1
ATOM 2015 O O . GLY A 1 257 ? 44.591 56.259 5.596 1.00 39.95 257 GLY A O 1
ATOM 2016 N N . GLY A 1 258 ? 43.467 55.696 3.693 1.00 38.46 258 GLY A N 1
ATOM 2017 C CA . GLY A 1 258 ? 44.121 54.412 3.471 1.00 41.95 258 GLY A CA 1
ATOM 2018 C C . GLY A 1 258 ? 43.177 53.234 3.273 1.00 45.92 258 GLY A C 1
ATOM 2019 O O . GLY A 1 258 ? 41.985 53.408 3.050 1.00 45.30 258 GLY A O 1
ATOM 2020 N N . GLY A 1 259 ? 43.722 52.026 3.348 1.00 50.39 259 GLY A N 1
ATOM 2021 C CA . GLY A 1 259 ? 42.929 50.812 3.189 1.00 48.47 259 GLY A CA 1
ATOM 2022 C C . GLY A 1 259 ? 43.794 49.595 2.959 1.00 52.38 259 GLY A C 1
ATOM 2023 O O . GLY A 1 259 ? 45.031 49.689 2.925 1.00 51.38 259 GLY A O 1
ATOM 2024 N N . SER A 1 260 ? 43.124 48.457 2.803 1.00 52.00 260 SER A N 1
ATOM 2025 C CA . SER A 1 260 ? 43.758 47.165 2.606 1.00 63.20 260 SER A CA 1
ATOM 2026 C C . SER A 1 260 ? 43.443 46.622 1.234 1.00 66.14 260 SER A C 1
ATOM 2027 O O . SER A 1 260 ? 42.389 46.940 0.668 1.00 68.85 260 SER A O 1
ATOM 2030 N N . GLU A 1 261 ? 44.354 45.795 0.718 1.00 69.64 261 GLU A N 1
ATOM 2031 C CA . GLU A 1 261 ? 44.099 44.969 -0.471 1.00 73.80 261 GLU A CA 1
ATOM 2032 C C . GLU A 1 261 ? 43.052 43.877 -0.164 1.00 74.45 261 GLU A C 1
ATOM 2033 O O . GLU A 1 261 ? 42.531 43.249 -1.088 1.00 71.41 261 GLU A O 1
ATOM 2039 N N . PHE A 1 262 ? 42.764 43.665 1.131 1.00 79.23 262 PHE A N 1
ATOM 2040 C CA . PHE A 1 262 ? 41.732 42.722 1.606 1.00 73.57 262 PHE A CA 1
ATOM 2041 C C . PHE A 1 262 ? 40.604 43.398 2.358 1.00 68.85 262 PHE A C 1
ATOM 2042 O O . PHE A 1 262 ? 39.495 43.487 1.845 1.00 64.64 262 PHE A O 1
ATOM 2050 N N . SER A 1 272 ? 37.152 55.700 -0.822 1.00 56.50 272 SER A N 1
ATOM 2051 C CA . SER A 1 272 ? 38.437 55.676 -1.508 1.00 63.53 272 SER A CA 1
ATOM 2052 C C . SER A 1 272 ? 39.161 57.038 -1.592 1.00 71.34 272 SER A C 1
ATOM 2053 O O . SER A 1 272 ? 38.632 58.028 -2.129 1.00 73.12 272 SER A O 1
ATOM 2056 N N . SER A 1 273 ? 40.396 57.017 -1.077 1.00 64.05 273 SER A N 1
ATOM 2057 C CA . SER A 1 273 ? 41.174 58.175 -0.626 1.00 59.59 273 SER A CA 1
ATOM 2058 C C . SER A 1 273 ? 42.600 58.084 -1.166 1.00 52.88 273 SER A C 1
ATOM 2059 O O . SER A 1 273 ? 42.970 57.074 -1.774 1.00 55.17 273 SER A O 1
ATOM 2062 N N . LEU A 1 274 ? 43.405 59.110 -0.901 1.00 48.01 274 LEU A N 1
ATOM 2063 C CA . LEU A 1 274 ? 44.769 59.214 -1.433 1.00 46.91 274 LEU A CA 1
ATOM 2064 C C . LEU A 1 274 ? 45.714 58.040 -1.165 1.00 49.66 274 LEU A C 1
ATOM 2065 O O . LEU A 1 274 ? 46.478 57.643 -2.064 1.00 49.45 274 LEU A O 1
ATOM 2070 N N . LEU A 1 275 ? 45.686 57.489 0.051 1.00 42.24 275 LEU A N 1
ATOM 2071 C CA . LEU A 1 275 ? 46.636 56.425 0.354 1.00 42.29 275 LEU A CA 1
ATOM 2072 C C . LEU A 1 275 ? 46.196 55.156 -0.332 1.00 43.64 275 LEU A C 1
ATOM 2073 O O . LEU A 1 275 ? 47.034 54.425 -0.875 1.00 41.26 275 LEU A O 1
ATOM 2078 N N . TYR A 1 276 ? 44.878 54.939 -0.340 1.00 47.55 276 TYR A N 1
ATOM 2079 C CA . TYR A 1 276 ? 44.285 53.739 -0.922 1.00 52.77 276 TYR A CA 1
ATOM 2080 C C . TYR A 1 276 ? 44.553 53.654 -2.424 1.00 53.96 276 TYR A C 1
ATOM 2081 O O . TYR A 1 276 ? 45.230 52.727 -2.884 1.00 53.78 276 TYR A O 1
ATOM 2090 N N . THR A 1 277 ? 44.073 54.660 -3.152 1.00 54.20 277 THR A N 1
ATOM 2091 C CA . THR A 1 277 ? 44.189 54.744 -4.609 1.00 55.28 277 THR A CA 1
ATOM 2092 C C . THR A 1 277 ? 45.633 54.840 -5.125 1.00 54.78 277 THR A C 1
ATOM 2093 O O . THR A 1 277 ? 45.970 54.213 -6.132 1.00 57.80 277 THR A O 1
ATOM 2097 N N . LYS A 1 278 ? 46.493 55.586 -4.435 1.00 52.87 278 LYS A N 1
ATOM 2098 C CA . LYS A 1 278 ? 47.834 55.837 -4.977 1.00 53.48 278 LYS A CA 1
ATOM 2099 C C . LYS A 1 278 ? 48.896 54.894 -4.456 1.00 52.36 278 LYS A C 1
ATOM 2100 O O . LYS A 1 278 ? 49.819 54.538 -5.196 1.00 50.56 278 LYS A O 1
ATOM 2106 N N . VAL A 1 279 ? 48.783 54.517 -3.177 1.00 53.54 279 VAL A N 1
ATOM 2107 C CA . VAL A 1 279 ? 49.815 53.712 -2.500 1.00 47.42 279 VAL A CA 1
ATOM 2108 C C . VAL A 1 279 ? 49.430 52.227 -2.500 1.00 47.39 279 VAL A C 1
ATOM 2109 O O . VAL A 1 279 ? 50.220 51.392 -2.954 1.00 46.88 279 VAL A O 1
ATOM 2113 N N . VAL A 1 280 ? 48.243 51.906 -1.984 1.00 51.94 280 VAL A N 1
ATOM 2114 C CA . VAL A 1 280 ? 47.763 50.511 -1.981 1.00 56.84 280 VAL A CA 1
ATOM 2115 C C . VAL A 1 280 ? 47.595 50.052 -3.432 1.00 58.02 280 VAL A C 1
ATOM 2116 O O . VAL A 1 280 ? 48.025 48.948 -3.782 1.00 57.77 280 VAL A O 1
ATOM 2120 N N . GLY A 1 281 ? 47.011 50.925 -4.262 1.00 55.33 281 GLY A N 1
ATOM 2121 C CA . GLY A 1 281 ? 46.856 50.684 -5.696 1.00 54.52 281 GLY A CA 1
ATOM 2122 C C . GLY A 1 281 ? 48.141 50.713 -6.509 1.00 53.68 281 GLY A C 1
ATOM 2123 O O . GLY A 1 281 ? 48.221 50.060 -7.536 1.00 54.81 281 GLY A O 1
ATOM 2124 N N . GLY A 1 282 ? 49.154 51.448 -6.050 1.00 57.35 282 GLY A N 1
ATOM 2125 C CA . GLY A 1 282 ? 50.344 51.736 -6.870 1.00 56.61 282 GLY A CA 1
ATOM 2126 C C . GLY A 1 282 ? 51.581 50.872 -6.679 1.00 57.76 282 GLY A C 1
ATOM 2127 O O . GLY A 1 282 ? 52.444 50.849 -7.546 1.00 61.43 282 GLY A O 1
ATOM 2128 N N . VAL A 1 283 ? 51.690 50.194 -5.536 1.00 63.16 283 VAL A N 1
ATOM 2129 C CA . VAL A 1 283 ? 52.801 49.255 -5.273 1.00 59.13 283 VAL A CA 1
ATOM 2130 C C . VAL A 1 283 ? 52.225 47.840 -5.271 1.00 58.98 283 VAL A C 1
ATOM 2131 O O . VAL A 1 283 ? 51.286 47.539 -4.509 1.00 55.89 283 VAL A O 1
ATOM 2135 N N . ALA A 1 284 ? 52.774 46.985 -6.135 1.00 58.03 284 ALA A N 1
ATOM 2136 C CA . ALA A 1 284 ? 52.403 45.565 -6.166 1.00 61.20 284 ALA A CA 1
ATOM 2137 C C . ALA A 1 284 ? 52.747 44.942 -4.816 1.00 62.67 284 ALA A C 1
ATOM 2138 O O . ALA A 1 284 ? 53.794 45.243 -4.227 1.00 61.63 284 ALA A O 1
ATOM 2140 N N . ARG A 1 285 ? 51.835 44.119 -4.313 1.00 60.64 285 ARG A N 1
ATOM 2141 C CA . ARG A 1 285 ? 52.004 43.440 -3.020 1.00 68.50 285 ARG A CA 1
ATOM 2142 C C . ARG A 1 285 ? 52.196 44.405 -1.825 1.00 65.57 285 ARG A C 1
ATOM 2143 O O . ARG A 1 285 ? 52.918 44.097 -0.860 1.00 71.20 285 ARG A O 1
ATOM 2151 N N . CYS A 1 286 ? 51.567 45.581 -1.922 1.00 57.38 286 CYS A N 1
ATOM 2152 C CA . CYS A 1 286 ? 51.385 46.459 -0.770 1.00 53.37 286 CYS A CA 1
ATOM 2153 C C . CYS A 1 286 ? 50.113 45.992 -0.054 1.00 51.71 286 CYS A C 1
ATOM 2154 O O . CYS A 1 286 ? 48.998 46.235 -0.530 1.00 48.76 286 CYS A O 1
ATOM 2157 N N . HIS A 1 287 ? 50.285 45.322 1.084 1.00 46.20 287 HIS A N 1
ATOM 2158 C CA . HIS A 1 287 ? 49.139 44.765 1.805 1.00 51.14 287 HIS A CA 1
ATOM 2159 C C . HIS A 1 287 ? 48.144 45.851 2.269 1.00 54.17 287 HIS A C 1
ATOM 2160 O O . HIS A 1 287 ? 46.921 45.705 2.096 1.00 55.34 287 HIS A O 1
ATOM 2167 N N . GLN A 1 288 ? 48.673 46.933 2.845 1.00 47.75 288 GLN A N 1
ATOM 2168 C CA . GLN A 1 288 ? 47.846 48.029 3.327 1.00 44.56 288 GLN A CA 1
ATOM 2169 C C . GLN A 1 288 ? 48.654 49.318 3.523 1.00 42.49 288 GLN A C 1
ATOM 2170 O O . GLN A 1 288 ? 49.882 49.264 3.609 1.00 38.69 288 GLN A O 1
ATOM 2176 N N . ALA A 1 289 ? 47.948 50.454 3.608 1.00 38.32 289 ALA A N 1
ATOM 2177 C CA . ALA A 1 289 ? 48.539 51.744 4.037 1.00 40.71 289 ALA A CA 1
ATOM 2178 C C . ALA A 1 289 ? 47.520 52.612 4.769 1.00 39.71 289 ALA A C 1
ATOM 2179 O O . ALA A 1 289 ? 46.390 52.716 4.317 1.00 40.45 289 ALA A O 1
ATOM 2181 N N . TYR A 1 290 ? 47.907 53.201 5.908 1.00 36.30 290 TYR A N 1
ATOM 2182 C CA . TYR A 1 290 ? 46.987 54.044 6.695 1.00 36.76 290 TYR A CA 1
ATOM 2183 C C . TYR A 1 290 ? 47.667 55.256 7.304 1.00 33.64 290 TYR A C 1
ATOM 2184 O O . TYR A 1 290 ? 48.824 55.185 7.665 1.00 34.60 290 TYR A O 1
ATOM 2193 N N . ALA A 1 291 ? 46.918 56.339 7.451 1.00 32.53 291 ALA A N 1
ATOM 2194 C CA . ALA A 1 291 ? 47.392 57.555 8.121 1.00 34.21 291 ALA A CA 1
ATOM 2195 C C . ALA A 1 291 ? 46.683 57.591 9.428 1.00 34.80 291 ALA A C 1
ATOM 2196 O O . ALA A 1 291 ? 45.496 57.294 9.478 1.00 33.90 291 ALA A O 1
ATOM 2198 N N . TYR A 1 292 ? 47.418 57.929 10.482 1.00 31.97 292 TYR A N 1
ATOM 2199 C CA . TYR A 1 292 ? 46.827 58.179 11.796 1.00 34.21 292 TYR A CA 1
ATOM 2200 C C . TYR A 1 292 ? 47.335 59.500 12.303 1.00 33.74 292 TYR A C 1
ATOM 2201 O O . TYR A 1 292 ? 48.437 59.937 11.921 1.00 32.22 292 TYR A O 1
ATOM 2210 N N . ASN A 1 293 ? 46.531 60.134 13.149 1.00 31.79 293 ASN A N 1
ATOM 2211 C CA . ASN A 1 293 ? 47.040 61.209 13.981 1.00 35.00 293 ASN A CA 1
ATOM 2212 C C . ASN A 1 293 ? 46.964 60.767 15.440 1.00 36.84 293 ASN A C 1
ATOM 2213 O O . ASN A 1 293 ? 45.861 60.609 15.955 1.00 40.29 293 ASN A O 1
ATOM 2218 N N . A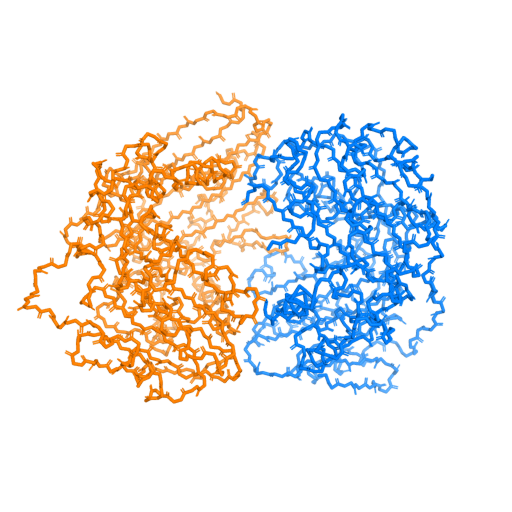SN A 1 294 ? 48.120 60.568 16.088 1.00 33.05 294 ASN A N 1
ATOM 2219 C CA . ASN A 1 294 ? 48.196 60.021 17.439 1.00 32.18 294 ASN A CA 1
ATOM 2220 C C . ASN A 1 294 ? 48.596 61.097 18.455 1.00 33.26 294 ASN A C 1
ATOM 2221 O O . ASN A 1 294 ? 49.543 61.837 18.225 1.00 34.51 294 ASN A O 1
ATOM 2226 N N . PHE A 1 295 ? 47.932 61.105 19.608 1.00 33.37 295 PHE A N 1
ATOM 2227 C CA . PHE A 1 295 ? 48.121 62.121 20.641 1.00 31.20 295 PHE A CA 1
ATOM 2228 C C . PHE A 1 295 ? 48.927 61.666 21.832 1.00 32.04 295 PHE A C 1
ATOM 2229 O O . PHE A 1 295 ? 48.873 60.482 22.249 1.00 34.13 295 PHE A O 1
ATOM 2237 N N . PHE A 1 296 ? 49.709 62.609 22.341 1.00 29.07 296 PHE A N 1
ATOM 2238 C CA . PHE A 1 296 ? 50.595 62.430 23.491 1.00 28.35 296 PHE A CA 1
ATOM 2239 C C . PHE A 1 296 ? 50.226 63.570 24.467 1.00 33.29 296 PHE A C 1
ATOM 2240 O O . PHE A 1 296 ? 49.325 64.379 24.163 1.00 31.29 296 PHE A O 1
ATOM 2248 N N . THR A 1 297 ? 50.832 63.605 25.647 1.00 32.28 297 THR A N 1
ATOM 2249 C CA . THR A 1 297 ? 50.346 64.521 26.684 1.00 35.21 297 THR A CA 1
ATOM 2250 C C . THR A 1 297 ? 50.233 65.931 26.133 1.00 35.54 297 THR A C 1
ATOM 2251 O O . THR A 1 297 ? 49.184 66.530 26.240 1.00 37.81 297 THR A O 1
ATOM 2255 N N . THR A 1 298 ? 51.265 66.439 25.474 1.00 35.63 298 THR A N 1
ATOM 2256 C CA . THR A 1 298 ? 51.194 67.806 24.934 1.00 35.73 298 THR A CA 1
ATOM 2257 C C . THR A 1 298 ? 51.419 67.934 23.423 1.00 39.96 298 THR A C 1
ATOM 2258 O O . THR A 1 298 ? 51.460 69.036 22.897 1.00 43.65 298 THR A O 1
ATOM 2262 N N . GLY A 1 299 ? 51.549 66.826 22.706 1.00 36.57 299 GLY A N 1
ATOM 2263 C CA . GLY A 1 299 ? 51.810 66.931 21.272 1.00 33.30 299 GLY A CA 1
ATOM 2264 C C . GLY A 1 299 ? 51.153 65.805 20.502 1.00 37.43 299 GLY A C 1
ATOM 2265 O O . GLY A 1 299 ? 50.360 65.038 21.065 1.00 36.04 299 GLY A O 1
ATOM 2266 N N . GLY A 1 300 ? 51.487 65.718 19.217 1.00 32.71 300 GLY A N 1
ATOM 2267 C CA . GLY A 1 300 ? 50.874 64.772 18.300 1.00 31.02 300 GLY A CA 1
ATOM 2268 C C . GLY A 1 300 ? 51.898 64.329 17.289 1.00 32.12 300 GLY A C 1
ATOM 2269 O O . GLY A 1 300 ? 52.916 65.027 17.047 1.00 27.97 300 GLY A O 1
ATOM 2270 N N . ARG A 1 301 ? 51.638 63.161 16.706 1.00 30.79 301 ARG A N 1
ATOM 2271 C CA . ARG A 1 301 ? 52.458 62.619 15.637 1.00 28.98 301 ARG A CA 1
ATOM 2272 C C . ARG A 1 301 ? 51.516 62.201 14.527 1.00 30.71 301 ARG A C 1
ATOM 2273 O O . ARG A 1 301 ? 50.694 61.290 14.694 1.00 33.96 301 ARG A O 1
ATOM 2281 N N . PHE A 1 302 ? 51.615 62.889 13.403 1.00 30.59 302 PHE A N 1
ATOM 2282 C CA . PHE A 1 302 ? 50.844 62.506 12.233 1.00 31.93 302 PHE A CA 1
ATOM 2283 C C . PHE A 1 302 ? 51.678 61.443 11.523 1.00 30.65 302 PHE A C 1
ATOM 2284 O O . PHE A 1 302 ? 52.853 61.691 11.215 1.00 31.61 302 PHE A O 1
ATOM 2292 N N . ASN A 1 303 ? 51.112 60.247 11.314 1.00 30.42 303 ASN A N 1
ATOM 2293 C CA . ASN A 1 303 ? 51.928 59.134 10.804 1.00 28.82 303 ASN A CA 1
ATOM 2294 C C . ASN A 1 303 ? 51.253 58.370 9.674 1.00 30.24 303 ASN A C 1
ATOM 2295 O O . ASN A 1 303 ? 50.039 58.210 9.665 1.00 33.20 303 ASN A O 1
ATOM 2300 N N . ILE A 1 304 ? 52.060 57.962 8.703 1.00 29.01 304 ILE A N 1
ATOM 2301 C CA . ILE A 1 304 ? 51.595 57.249 7.499 1.00 29.59 304 ILE A CA 1
ATOM 2302 C C . ILE A 1 304 ? 52.406 55.954 7.507 1.00 30.03 304 ILE A C 1
ATOM 2303 O O . ILE A 1 304 ? 53.658 55.970 7.619 1.00 28.64 304 ILE A O 1
ATOM 2308 N N . ASN A 1 305 ? 51.689 54.837 7.420 1.00 28.81 305 ASN A N 1
ATOM 2309 C CA . ASN A 1 305 ? 52.274 53.522 7.626 1.00 29.01 305 ASN A CA 1
ATOM 2310 C C . ASN A 1 305 ? 51.978 52.678 6.422 1.00 29.44 305 ASN A C 1
ATOM 2311 O O . ASN A 1 305 ? 50.853 52.671 5.951 1.00 34.79 305 ASN A O 1
ATOM 2316 N N . VAL A 1 306 ? 52.995 51.998 5.908 1.00 31.40 306 VAL A N 1
ATOM 2317 C CA . VAL A 1 306 ? 52.850 51.224 4.678 1.00 32.93 306 VAL A CA 1
ATOM 2318 C C . VAL A 1 306 ? 53.346 49.839 5.012 1.00 33.32 306 VAL A C 1
ATOM 2319 O O . VAL A 1 306 ? 54.423 49.702 5.603 1.00 34.21 306 VAL A O 1
ATOM 2323 N N . VAL A 1 307 ? 52.530 48.824 4.689 1.00 33.82 307 VAL A N 1
ATOM 2324 C CA . VAL A 1 307 ? 52.961 47.411 4.754 1.00 33.64 307 VAL A CA 1
ATOM 2325 C C . VAL A 1 307 ? 53.225 46.916 3.318 1.00 32.94 307 VAL A C 1
ATOM 2326 O O . VAL A 1 307 ? 52.319 46.925 2.473 1.00 30.99 307 VAL A O 1
ATOM 2330 N N . ALA A 1 308 ? 54.465 46.509 3.054 1.00 31.27 308 ALA A N 1
ATOM 2331 C CA . ALA A 1 308 ? 54.869 46.128 1.694 1.00 34.18 308 ALA A CA 1
ATOM 2332 C C . ALA A 1 308 ? 56.156 45.351 1.767 1.00 38.53 308 ALA A C 1
ATOM 2333 O O . ALA A 1 308 ? 56.774 45.282 2.851 1.00 37.71 308 ALA A O 1
ATOM 2335 N N . GLU A 1 309 ? 56.571 44.747 0.636 1.00 39.83 309 GLU A N 1
ATOM 2336 C CA . GLU A 1 309 ? 57.865 44.040 0.591 1.00 39.27 309 GLU A CA 1
ATOM 2337 C C . GLU A 1 309 ? 58.975 45.045 0.776 1.00 37.93 309 GLU A C 1
ATOM 2338 O O . GLU A 1 309 ? 58.840 46.187 0.364 1.00 35.37 309 GLU A O 1
ATOM 2344 N N . ASP A 1 310 ? 60.070 44.603 1.384 1.00 36.76 310 ASP A N 1
ATOM 2345 C CA . ASP A 1 310 ? 61.201 45.459 1.715 1.00 38.62 310 ASP A CA 1
ATOM 2346 C C . ASP A 1 310 ? 61.766 46.275 0.555 1.00 43.92 310 ASP A C 1
ATOM 2347 O O . ASP A 1 310 ? 62.004 47.492 0.688 1.00 43.54 310 ASP A O 1
ATOM 2352 N N . ARG A 1 311 ? 61.954 45.599 -0.584 1.00 46.72 311 ARG A N 1
ATOM 2353 C CA . ARG A 1 311 ? 62.388 46.217 -1.848 1.00 46.13 311 ARG A CA 1
ATOM 2354 C C . ARG A 1 311 ? 61.484 47.371 -2.351 1.00 43.13 311 ARG A C 1
ATOM 2355 O O . ARG A 1 311 ? 61.949 48.238 -3.068 1.00 43.48 311 ARG A O 1
ATOM 2363 N N . ASN A 1 312 ? 60.208 47.379 -1.978 1.00 39.19 312 ASN A N 1
ATOM 2364 C CA . ASN A 1 312 ? 59.237 48.356 -2.493 1.00 41.19 312 ASN A CA 1
ATOM 2365 C C . ASN A 1 312 ? 58.957 49.637 -1.677 1.00 42.04 312 ASN A C 1
ATOM 2366 O O . ASN A 1 312 ? 58.135 50.482 -2.111 1.00 37.66 312 ASN A O 1
ATOM 2371 N N . LEU A 1 313 ? 59.635 49.798 -0.535 1.00 40.02 313 LEU A N 1
ATOM 2372 C CA . LEU A 1 313 ? 59.319 50.910 0.408 1.00 41.91 313 LEU A CA 1
ATOM 2373 C C . LEU A 1 313 ? 59.659 52.293 -0.123 1.00 42.50 313 LEU A C 1
ATOM 2374 O O . LEU A 1 313 ? 58.865 53.242 0.027 1.00 43.17 313 LEU A O 1
ATOM 2379 N N . VAL A 1 314 ? 60.831 52.399 -0.751 1.00 42.27 314 VAL A N 1
ATOM 2380 C CA . VAL A 1 314 ? 61.247 53.640 -1.418 1.00 41.96 314 VAL A CA 1
ATOM 2381 C C . VAL A 1 314 ? 60.183 54.084 -2.412 1.00 41.44 314 VAL A C 1
ATOM 2382 O O . VAL A 1 314 ? 59.722 55.223 -2.339 1.00 41.87 314 VAL A O 1
ATOM 2386 N N . LYS A 1 315 ? 59.753 53.174 -3.295 1.00 41.45 315 LYS A N 1
ATOM 2387 C CA . LYS A 1 315 ? 58.648 53.474 -4.227 1.00 42.85 315 LYS A CA 1
ATOM 2388 C C . LYS A 1 315 ? 57.381 53.934 -3.493 1.00 40.91 315 LYS A C 1
ATOM 2389 O O . LYS A 1 315 ? 56.765 54.919 -3.894 1.00 42.14 315 LYS A O 1
ATOM 2395 N N . ALA A 1 316 ? 57.001 53.217 -2.420 1.00 39.19 316 ALA A N 1
ATOM 2396 C CA . ALA A 1 316 ? 55.831 53.596 -1.618 1.00 36.10 316 ALA A CA 1
ATOM 2397 C C . ALA A 1 316 ? 55.980 55.005 -1.057 1.00 34.40 316 ALA A C 1
ATOM 2398 O O . ALA A 1 316 ? 55.010 55.775 -1.081 1.00 35.11 316 ALA A O 1
ATOM 2400 N N . ALA A 1 317 ? 57.199 55.337 -0.595 1.00 34.24 317 ALA A N 1
ATOM 2401 C CA . ALA A 1 317 ? 57.504 56.656 -0.008 1.00 34.73 317 ALA A CA 1
ATOM 2402 C C . ALA A 1 317 ? 57.355 57.772 -1.047 1.00 37.61 317 ALA A C 1
ATOM 2403 O O . ALA A 1 317 ? 56.839 58.860 -0.727 1.00 37.59 317 ALA A O 1
ATOM 2405 N N . GLN A 1 318 ? 57.785 57.483 -2.292 1.00 36.76 318 GLN A N 1
ATOM 2406 C CA . GLN A 1 318 ? 57.628 58.414 -3.415 1.00 38.07 318 GLN A CA 1
ATOM 2407 C C . GLN A 1 318 ? 56.159 58.649 -3.665 1.00 37.80 318 GLN A C 1
ATOM 2408 O O . GLN A 1 318 ? 55.731 59.796 -3.870 1.00 35.24 318 GLN A O 1
ATOM 2414 N N . LEU A 1 319 ? 55.373 57.572 -3.580 1.00 37.00 319 LEU A N 1
ATOM 2415 C CA . LEU A 1 319 ? 53.919 57.685 -3.743 1.00 39.17 319 LEU A CA 1
ATOM 2416 C C . LEU A 1 319 ? 53.227 58.443 -2.583 1.00 37.98 319 LEU A C 1
ATOM 2417 O O . LEU A 1 319 ? 52.235 59.142 -2.790 1.00 37.35 319 LEU A O 1
ATOM 2422 N N . VAL A 1 320 ? 53.751 58.279 -1.371 1.00 39.29 320 VAL A N 1
ATOM 2423 C CA . VAL A 1 320 ? 53.341 59.093 -0.196 1.00 39.96 320 VAL A CA 1
ATOM 2424 C C . VAL A 1 320 ? 53.669 60.598 -0.390 1.00 40.04 320 VAL A C 1
ATOM 2425 O O . VAL A 1 320 ? 52.807 61.461 -0.156 1.00 39.57 320 VAL A O 1
ATOM 2429 N N . ARG A 1 321 ? 54.905 60.905 -0.814 1.00 42.52 321 ARG A N 1
ATOM 2430 C CA . ARG A 1 321 ? 55.263 62.291 -1.239 1.00 45.15 321 ARG A CA 1
ATOM 2431 C C . ARG A 1 321 ? 54.240 62.879 -2.231 1.00 45.88 321 ARG A C 1
ATOM 2432 O O . ARG A 1 321 ? 53.752 63.998 -2.041 1.00 47.56 321 ARG A O 1
ATOM 2440 N N . GLU A 1 322 ? 53.869 62.099 -3.243 1.00 47.16 322 GLU A N 1
ATOM 2441 C CA . GLU A 1 322 ? 52.809 62.510 -4.166 1.00 50.32 322 GLU A CA 1
ATOM 2442 C C . GLU A 1 322 ? 51.480 62.782 -3.478 1.00 48.47 322 GLU A C 1
ATOM 2443 O O . GLU A 1 322 ? 50.822 63.775 -3.789 1.00 46.08 322 GLU A O 1
ATOM 2449 N N . CYS A 1 323 ? 51.086 61.903 -2.548 1.00 47.15 323 CYS A N 1
ATOM 2450 C CA . CYS A 1 323 ? 49.864 62.117 -1.754 1.00 44.61 323 CYS A CA 1
ATOM 2451 C C . CYS A 1 323 ? 49.880 63.471 -1.034 1.00 45.59 323 CYS A C 1
ATOM 2452 O O . CYS A 1 323 ? 48.873 64.196 -1.041 1.00 42.81 323 CYS A O 1
ATOM 2455 N N . ILE A 1 324 ? 51.035 63.805 -0.442 1.00 46.96 324 ILE A N 1
ATOM 2456 C CA . ILE A 1 324 ? 51.226 65.077 0.269 1.00 49.39 324 ILE A CA 1
ATOM 2457 C C . ILE A 1 324 ? 50.973 66.275 -0.659 1.00 50.00 324 ILE A C 1
ATOM 2458 O O . ILE A 1 324 ? 50.131 67.119 -0.343 1.00 54.15 324 ILE A O 1
ATOM 2463 N N . HIS A 1 325 ? 51.676 66.307 -1.800 1.00 54.72 325 HIS A N 1
ATOM 2464 C CA . HIS A 1 325 ? 51.508 67.319 -2.858 1.00 56.83 325 HIS A CA 1
ATOM 2465 C C . HIS A 1 325 ? 50.052 67.416 -3.323 1.00 52.64 325 HIS A C 1
ATOM 2466 O O . HIS A 1 325 ? 49.536 68.513 -3.496 1.00 55.43 325 HIS A O 1
ATOM 2473 N N . SER A 1 326 ? 49.382 66.272 -3.448 1.00 49.05 326 SER A N 1
ATOM 2474 C CA . SER A 1 326 ? 47.997 66.220 -3.901 1.00 50.01 326 SER A CA 1
ATOM 2475 C C . SER A 1 326 ? 46.984 66.896 -2.999 1.00 51.24 326 SER A C 1
ATOM 2476 O O . SER A 1 326 ? 45.970 67.368 -3.505 1.00 56.81 326 SER A O 1
ATOM 2479 N N . VAL A 1 327 ? 47.233 66.923 -1.684 1.00 48.49 327 VAL A N 1
ATOM 2480 C CA . VAL A 1 327 ? 46.274 67.486 -0.713 1.00 52.05 327 VAL A CA 1
ATOM 2481 C C . VAL A 1 327 ? 46.014 68.975 -0.954 1.00 55.79 327 VAL A C 1
ATOM 2482 O O . VAL A 1 327 ? 44.895 69.449 -0.760 1.00 58.84 327 VAL A O 1
ATOM 2486 N N . GLU A 1 328 ? 47.051 69.696 -1.384 1.00 59.62 328 GLU A N 1
ATOM 2487 C CA . GLU A 1 328 ? 46.975 71.142 -1.630 1.00 63.07 328 GLU A CA 1
ATOM 2488 C C . GLU A 1 328 ? 45.897 71.529 -2.632 1.00 62.29 328 GLU A C 1
ATOM 2489 O O . GLU A 1 328 ? 45.324 72.606 -2.525 1.00 70.63 328 GLU A O 1
ATOM 2495 N N . THR A 1 329 ? 45.630 70.647 -3.592 1.00 63.37 329 THR A N 1
ATOM 2496 C CA . THR A 1 329 ? 44.597 70.863 -4.604 1.00 64.87 329 THR A CA 1
ATOM 2497 C C . THR A 1 329 ? 43.375 69.948 -4.427 1.00 69.52 329 THR A C 1
ATOM 2498 O O . THR A 1 329 ? 42.741 69.555 -5.411 1.00 65.11 329 THR A O 1
ATOM 2502 N N . ILE A 1 330 ? 43.020 69.629 -3.183 1.00 75.61 330 ILE A N 1
ATOM 2503 C CA . ILE A 1 330 ? 41.893 68.715 -2.936 1.00 75.98 330 ILE A CA 1
ATOM 2504 C C . ILE A 1 330 ? 40.545 69.394 -3.209 1.00 73.48 330 ILE A C 1
ATOM 2505 O O . ILE A 1 330 ? 40.324 70.520 -2.781 1.00 68.05 330 ILE A O 1
ATOM 2510 N N . GLU A 1 331 ? 39.667 68.711 -3.939 1.00 73.93 331 GLU A N 1
ATOM 2511 C CA . GLU A 1 331 ? 38.359 69.262 -4.283 1.00 77.52 331 GLU A CA 1
ATOM 2512 C C . GLU A 1 331 ? 37.436 69.348 -3.067 1.00 80.64 331 GLU A C 1
ATOM 2513 O O . GLU A 1 331 ? 37.649 68.647 -2.072 1.00 82.01 331 GLU A O 1
ATOM 2519 N N . ASP A 1 332 ? 36.428 70.219 -3.154 1.00 77.15 332 ASP A N 1
ATOM 2520 C CA . ASP A 1 332 ? 35.445 70.430 -2.083 1.00 78.78 332 ASP A CA 1
ATOM 2521 C C . ASP A 1 332 ? 34.642 69.172 -1.739 1.00 81.62 332 ASP A C 1
ATOM 2522 O O . ASP A 1 332 ? 34.272 68.977 -0.570 1.00 79.67 332 ASP A O 1
ATOM 2527 N N . LYS A 1 333 ? 34.377 68.341 -2.759 1.00 81.41 333 LYS A N 1
ATOM 2528 C CA . LYS A 1 333 ? 33.673 67.061 -2.595 1.00 83.49 333 LYS A CA 1
ATOM 2529 C C . LYS A 1 333 ? 34.413 66.261 -1.520 1.00 83.62 333 LYS A C 1
ATOM 2530 O O . LYS A 1 333 ? 33.843 65.936 -0.461 1.00 82.66 333 LYS A O 1
ATOM 2536 N N . ASN A 1 334 ? 35.697 66.012 -1.802 1.00 76.54 334 ASN A N 1
ATOM 2537 C CA . ASN A 1 334 ? 36.605 65.246 -0.954 1.00 75.90 334 ASN A CA 1
ATOM 2538 C C . ASN A 1 334 ? 36.862 65.821 0.436 1.00 74.10 334 ASN A C 1
ATOM 2539 O O . ASN A 1 334 ? 37.035 65.062 1.388 1.00 77.93 334 ASN A O 1
ATOM 2544 N N . LEU A 1 335 ? 36.915 67.147 0.546 1.00 70.06 335 LEU A N 1
ATOM 2545 C CA . LEU A 1 335 ? 37.095 67.795 1.839 1.00 73.29 335 LEU A CA 1
ATOM 2546 C C . LEU A 1 335 ? 35.860 67.592 2.717 1.00 76.04 335 LEU A C 1
ATOM 2547 O O . LEU A 1 335 ? 35.970 67.514 3.947 1.00 75.17 335 LEU A O 1
ATOM 2552 N N . ASP A 1 336 ? 34.697 67.484 2.081 1.00 76.14 336 ASP A N 1
ATOM 2553 C CA . ASP A 1 336 ? 33.470 67.160 2.795 1.00 80.04 336 ASP A CA 1
ATOM 2554 C C . ASP A 1 336 ? 33.385 65.669 3.151 1.00 75.94 336 ASP A C 1
ATOM 2555 O O . ASP A 1 336 ? 33.002 65.321 4.275 1.00 78.22 336 ASP A O 1
ATOM 2560 N N . ALA A 1 337 ? 33.751 64.801 2.206 1.00 67.03 337 ALA A N 1
ATOM 2561 C CA . ALA A 1 337 ? 33.792 63.353 2.448 1.00 64.30 337 ALA A CA 1
ATOM 2562 C C . ALA A 1 337 ? 34.734 62.989 3.599 1.00 68.28 337 ALA A C 1
ATOM 2563 O O . ALA A 1 337 ? 34.402 62.127 4.431 1.00 70.29 337 ALA A O 1
ATOM 2565 N N . ALA A 1 338 ? 35.896 63.651 3.646 1.00 64.47 338 ALA A N 1
ATOM 2566 C CA . ALA A 1 338 ? 36.846 63.485 4.741 1.00 63.78 338 ALA A CA 1
ATOM 2567 C C . ALA A 1 338 ? 36.214 63.881 6.071 1.00 65.68 338 ALA A C 1
ATOM 2568 O O . ALA A 1 338 ? 36.332 63.123 7.039 1.00 65.19 338 ALA A O 1
ATOM 2570 N N . ARG A 1 339 ? 35.533 65.038 6.103 1.00 62.22 339 ARG A N 1
ATOM 2571 C CA . ARG A 1 339 ? 34.755 65.489 7.270 1.00 65.71 339 ARG A CA 1
ATOM 2572 C C . ARG A 1 339 ? 33.721 64.437 7.656 1.00 70.46 339 ARG A C 1
ATOM 2573 O O . ARG A 1 339 ? 33.445 64.244 8.844 1.00 72.86 339 ARG A O 1
ATOM 2581 N N . GLY A 1 340 ? 33.152 63.782 6.639 1.00 71.38 340 GLY A N 1
ATOM 2582 C CA . GLY A 1 340 ? 32.153 62.733 6.818 1.00 75.67 340 GLY A CA 1
ATOM 2583 C C . GLY A 1 340 ? 32.704 61.459 7.432 1.00 72.91 340 GLY A C 1
ATOM 2584 O O . GLY A 1 340 ? 32.065 60.867 8.302 1.00 83.68 340 GLY A O 1
ATOM 2585 N N . LEU A 1 341 ? 33.879 61.043 6.970 1.00 69.14 341 LEU A N 1
ATOM 2586 C CA . LEU A 1 341 ? 34.567 59.861 7.481 1.00 68.39 341 LEU A CA 1
ATOM 2587 C C . LEU A 1 341 ? 34.969 59.931 8.964 1.00 72.21 341 LEU A C 1
ATOM 2588 O O . LEU A 1 341 ? 34.910 58.912 9.648 1.00 77.64 341 LEU A O 1
ATOM 2593 N N . VAL A 1 342 ? 35.364 61.112 9.455 1.00 69.64 342 VAL A N 1
ATOM 2594 C CA . VAL A 1 342 ? 35.710 61.297 10.883 1.00 66.90 342 VAL A CA 1
ATOM 2595 C C . VAL A 1 342 ? 34.498 60.976 11.758 1.00 75.49 342 VAL A C 1
ATOM 2596 O O . VAL A 1 342 ? 34.649 60.331 12.791 1.00 79.74 342 VAL A O 1
ATOM 2600 N N . ILE A 1 343 ? 33.305 61.404 11.336 1.00 85.60 343 ILE A N 1
ATOM 2601 C CA . ILE A 1 343 ? 32.058 61.062 12.040 1.00 88.70 343 ILE A CA 1
ATOM 2602 C C . ILE A 1 343 ? 31.767 59.557 11.962 1.00 88.88 343 ILE A C 1
ATOM 2603 O O . ILE A 1 343 ? 31.106 59.059 11.046 1.00 84.62 343 ILE A O 1
ATOM 2608 N N . THR A 1 344 ? 32.337 58.847 12.927 1.00 102.86 344 THR A N 1
ATOM 2609 C CA . THR A 1 344 ? 31.947 57.489 13.266 1.00 107.63 344 THR A CA 1
ATOM 2610 C C . THR A 1 344 ? 31.530 57.547 14.748 1.00 112.71 344 THR A C 1
ATOM 2611 O O . THR A 1 344 ? 32.358 57.808 15.643 1.00 101.78 344 THR A O 1
ATOM 2615 N N . ALA A 1 345 ? 30.227 57.364 14.974 1.00 109.60 345 ALA A N 1
ATOM 2616 C CA . ALA A 1 345 ? 29.628 57.325 16.304 1.00 107.19 345 ALA A CA 1
ATOM 2617 C C . ALA A 1 345 ? 30.106 56.079 17.056 1.00 109.80 345 ALA A C 1
ATOM 2618 O O . ALA A 1 345 ? 30.686 56.190 18.141 1.00 122.51 345 ALA A O 1
ATOM 2620 N N . GLY A 1 346 ? 29.867 54.904 16.471 1.00 98.90 346 GLY A N 1
ATOM 2621 C CA . GLY A 1 346 ? 30.406 53.642 16.977 1.00 87.30 346 GLY A CA 1
ATOM 2622 C C . GLY A 1 346 ? 31.527 53.162 16.079 1.00 81.31 346 GLY A C 1
ATOM 2623 O O . GLY A 1 346 ? 31.638 53.594 14.932 1.00 72.55 346 GLY A O 1
ATOM 2624 N N . ASP A 1 354 ? 30.988 50.198 26.223 1.00 68.23 354 ASP A N 1
ATOM 2625 C CA . ASP A 1 354 ? 32.182 49.331 26.185 1.00 76.92 354 ASP A CA 1
ATOM 2626 C C . ASP A 1 354 ? 33.426 50.026 25.564 1.00 74.33 354 ASP A C 1
ATOM 2627 O O . ASP A 1 354 ? 34.391 50.416 26.274 1.00 63.27 354 ASP A O 1
ATOM 2632 N N . LYS A 1 355 ? 33.404 50.146 24.237 1.00 68.26 355 LYS A N 1
ATOM 2633 C CA . LYS A 1 355 ? 34.343 50.998 23.523 1.00 63.49 355 LYS A CA 1
ATOM 2634 C C . LYS A 1 355 ? 34.042 52.470 23.848 1.00 51.52 355 LYS A C 1
ATOM 2635 O O . LYS A 1 355 ? 34.932 53.325 23.722 1.00 52.84 355 LYS A O 1
ATOM 2641 N N . ARG A 1 356 ? 32.813 52.736 24.313 1.00 43.73 356 ARG A N 1
ATOM 2642 C CA . ARG A 1 356 ? 32.404 54.064 24.749 1.00 39.23 356 ARG A CA 1
ATOM 2643 C C . ARG A 1 356 ? 33.142 54.489 26.025 1.00 38.13 356 ARG A C 1
ATOM 2644 O O . ARG A 1 356 ? 33.704 55.595 26.085 1.00 34.54 356 ARG A O 1
ATOM 2652 N N . PHE A 1 357 ? 33.159 53.613 27.036 1.00 32.68 357 PHE A N 1
ATOM 2653 C CA . PHE A 1 357 ? 33.832 53.955 28.288 1.00 32.06 357 PHE A CA 1
ATOM 2654 C C . PHE A 1 357 ? 35.350 54.145 28.099 1.00 32.43 357 PHE A C 1
ATOM 2655 O O . PHE A 1 357 ? 35.961 55.098 28.654 1.00 30.93 357 PHE A O 1
ATOM 2663 N N . ASN A 1 358 ? 35.953 53.287 27.282 1.00 30.72 358 ASN A N 1
ATOM 2664 C CA . ASN A 1 358 ? 37.393 53.380 27.058 1.00 32.01 358 ASN A CA 1
ATOM 2665 C C . ASN A 1 358 ? 37.768 54.720 26.416 1.00 30.65 358 ASN A C 1
ATOM 2666 O O . ASN A 1 358 ? 38.761 55.337 26.808 1.00 34.64 358 ASN A O 1
ATOM 2671 N N . GLU A 1 359 ? 36.955 55.171 25.463 1.00 31.77 359 GLU A N 1
ATOM 2672 C CA . GLU A 1 359 ? 37.103 56.490 24.832 1.00 32.76 359 GLU A CA 1
ATOM 2673 C C . GLU A 1 359 ? 36.844 57.677 25.803 1.00 33.89 359 GLU A C 1
ATOM 2674 O O . GLU A 1 359 ? 37.547 58.698 25.765 1.00 33.66 359 GLU A O 1
ATOM 2680 N N . PHE A 1 360 ? 35.831 57.528 26.653 1.00 31.60 360 PHE A N 1
ATOM 2681 C CA . PHE A 1 360 ? 35.594 58.470 27.745 1.00 32.77 360 PHE A CA 1
ATOM 2682 C C . PHE A 1 360 ? 36.863 58.630 28.599 1.00 30.22 360 PHE A C 1
ATOM 2683 O O . PHE A 1 360 ? 37.351 59.742 28.785 1.00 32.58 360 PHE A O 1
ATOM 2691 N N . VAL A 1 361 ? 37.421 57.517 29.073 1.00 29.25 361 VAL A N 1
ATOM 2692 C CA . VAL A 1 361 ? 38.651 57.568 29.859 1.00 30.84 361 VAL A CA 1
ATOM 2693 C C . VAL A 1 361 ? 39.810 58.191 29.098 1.00 31.50 361 VAL A C 1
ATOM 2694 O O . VAL A 1 361 ? 40.508 59.075 29.639 1.00 35.65 361 VAL A O 1
ATOM 2698 N N . ARG A 1 362 ? 40.023 57.740 27.860 1.00 32.55 362 ARG A N 1
ATOM 2699 C CA . ARG A 1 362 ? 41.139 58.272 27.035 1.00 35.91 362 ARG A CA 1
ATOM 2700 C C . ARG A 1 362 ? 40.982 59.800 26.903 1.00 36.61 362 ARG A C 1
ATOM 2701 O O . ARG A 1 362 ? 41.916 60.558 27.237 1.00 37.08 362 ARG A O 1
ATOM 2709 N N . SER A 1 363 ? 39.789 60.232 26.459 1.00 35.16 363 SER A N 1
ATOM 2710 C CA . SER A 1 363 ? 39.518 61.652 26.211 1.00 37.23 363 SER A CA 1
ATOM 2711 C C . SER A 1 363 ? 39.551 62.469 27.522 1.00 39.67 363 SER A C 1
ATOM 2712 O O . SER A 1 363 ? 39.949 63.650 27.499 1.00 37.14 363 SER A O 1
ATOM 2715 N N . SER A 1 364 ? 39.212 61.839 28.653 1.00 35.50 364 SER A N 1
ATOM 2716 C CA . SER A 1 364 ? 39.323 62.515 29.934 1.00 40.36 364 SER A CA 1
ATOM 2717 C C . SER A 1 364 ? 40.785 62.871 30.247 1.00 44.48 364 SER A C 1
ATOM 2718 O O . SER A 1 364 ? 41.053 63.945 30.802 1.00 38.08 364 SER A O 1
ATOM 2721 N N . TYR A 1 365 ? 41.726 61.983 29.903 1.00 42.08 365 TYR A N 1
ATOM 2722 C CA . TYR A 1 365 ? 43.144 62.269 30.186 1.00 39.55 365 TYR A CA 1
ATOM 2723 C C . TYR A 1 365 ? 43.699 63.361 29.251 1.00 41.90 365 TYR A C 1
ATOM 2724 O O . TYR A 1 365 ? 44.449 64.248 29.677 1.00 41.56 365 TYR A O 1
ATOM 2733 N N . LEU A 1 366 ? 43.380 63.236 27.968 1.00 39.40 366 LEU A N 1
ATOM 2734 C CA . LEU A 1 366 ? 43.875 64.151 26.952 1.00 43.28 366 LEU A CA 1
ATOM 2735 C C . LEU A 1 366 ? 43.245 65.552 27.114 1.00 47.46 366 LEU A C 1
ATOM 2736 O O . LEU A 1 366 ? 43.807 66.560 26.674 1.00 45.26 366 LEU A O 1
ATOM 2741 N N . GLY A 1 367 ? 42.094 65.596 27.784 1.00 49.08 367 GLY A N 1
ATOM 2742 C CA . GLY A 1 367 ? 41.364 66.834 28.019 1.00 49.67 367 GLY A CA 1
ATOM 2743 C C . GLY A 1 367 ? 40.633 67.274 26.776 1.00 49.85 367 GLY A C 1
ATOM 2744 O O . GLY A 1 367 ? 40.312 68.449 26.625 1.00 55.43 367 GLY A O 1
ATOM 2745 N N . CYS A 1 368 ? 40.386 66.332 25.873 1.00 47.3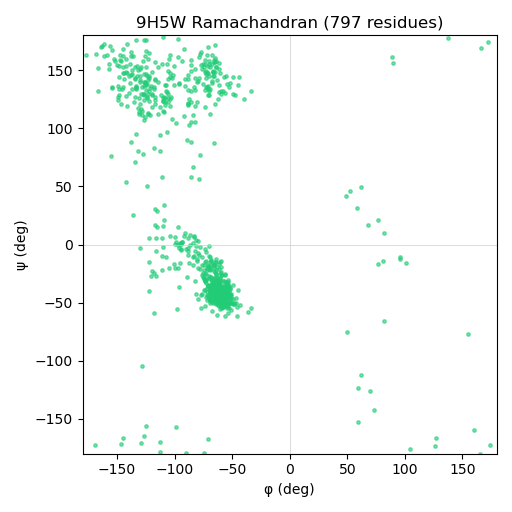7 368 CYS A N 1
ATOM 2746 C CA . CYS A 1 368 ? 39.644 66.621 24.661 1.00 47.73 368 CYS A CA 1
ATOM 2747 C C . CYS A 1 368 ? 38.217 66.070 24.807 1.00 48.35 368 CYS A C 1
ATOM 2748 O O . CYS A 1 368 ? 37.942 65.247 25.698 1.00 50.99 368 CYS A O 1
ATOM 2751 N N . LYS A 1 369 ? 37.324 66.550 23.946 1.00 48.50 369 LYS A N 1
ATOM 2752 C CA . LYS A 1 369 ? 35.962 66.040 23.813 1.00 50.07 369 LYS A CA 1
ATOM 2753 C C . LYS A 1 369 ? 35.964 64.617 23.210 1.00 51.65 369 LYS A C 1
ATOM 2754 O O . LYS A 1 369 ? 36.650 64.376 22.199 1.00 42.88 369 LYS A O 1
ATOM 2760 N N . PRO A 1 370 ? 35.177 63.677 23.796 1.00 47.51 370 PRO A N 1
ATOM 2761 C CA . PRO A 1 370 ? 35.176 62.321 23.231 1.00 48.01 370 PRO A CA 1
ATOM 2762 C C . PRO A 1 370 ? 34.681 62.280 21.788 1.00 47.28 370 PRO A C 1
ATOM 2763 O O . PRO A 1 370 ? 33.882 63.133 21.383 1.00 49.23 370 PRO A O 1
ATOM 2767 N N . ILE A 1 371 ? 35.192 61.297 21.046 1.00 46.14 371 ILE A N 1
ATOM 2768 C CA . ILE A 1 371 ? 34.943 61.073 19.615 1.00 50.05 371 ILE A CA 1
ATOM 2769 C C . ILE A 1 371 ? 33.452 60.892 19.303 1.00 46.06 371 ILE A C 1
ATOM 2770 O O . ILE A 1 371 ? 32.972 61.355 18.278 1.00 49.09 371 ILE A O 1
ATOM 2775 N N . TYR A 1 372 ? 32.728 60.239 20.207 1.00 45.45 372 TYR A N 1
ATOM 2776 C CA . TYR A 1 372 ? 31.271 60.072 20.092 1.00 43.13 372 TYR A CA 1
ATOM 2777 C C . TYR A 1 372 ? 30.419 61.322 20.442 1.00 44.61 372 TYR A C 1
ATOM 2778 O O . TYR A 1 372 ? 29.217 61.303 20.251 1.00 45.92 372 TYR A O 1
ATOM 2787 N N . SER A 1 373 ? 31.001 62.372 21.015 1.00 47.84 373 SER A N 1
ATOM 2788 C CA . SER A 1 373 ? 30.179 63.517 21.452 1.00 51.47 373 SER A CA 1
ATOM 2789 C C . SER A 1 373 ? 29.676 64.356 20.267 1.00 57.69 373 SER A C 1
ATOM 2790 O O . SER A 1 373 ? 30.292 64.346 19.185 1.00 57.35 373 SER A O 1
ATOM 2793 N N . SER A 1 374 ? 28.559 65.067 20.461 1.00 61.24 374 SER A N 1
ATOM 2794 C CA . SER A 1 374 ? 28.033 65.963 19.407 1.00 62.98 374 SER A CA 1
ATOM 2795 C C . SER A 1 374 ? 28.923 67.206 19.244 1.00 59.82 374 SER A C 1
ATOM 2796 O O . SER A 1 374 ? 29.169 67.671 18.126 1.00 62.87 374 SER A O 1
ATOM 2799 N N . GLN A 1 375 ? 29.428 67.711 20.361 1.00 58.84 375 GLN A N 1
ATOM 2800 C CA . GLN A 1 375 ? 30.448 68.753 20.358 1.00 59.60 375 GLN A CA 1
ATOM 2801 C C . GLN A 1 375 ? 31.665 68.408 19.445 1.00 62.18 375 GLN A C 1
ATOM 2802 O O . GLN A 1 375 ? 32.091 69.247 18.624 1.00 57.74 375 GLN A O 1
ATOM 2808 N N . TYR A 1 376 ? 32.190 67.178 19.555 1.00 54.74 376 TYR A N 1
ATOM 2809 C CA . TYR A 1 376 ? 33.259 66.729 18.650 1.00 56.43 376 TYR A CA 1
ATOM 2810 C C . TYR A 1 376 ? 32.818 66.765 17.188 1.00 60.24 376 TYR A C 1
ATOM 2811 O O . TYR A 1 376 ? 33.557 67.263 16.337 1.00 59.81 376 TYR A O 1
ATOM 2820 N N . LYS A 1 377 ? 31.613 66.242 16.922 1.00 65.18 377 LYS A N 1
ATOM 2821 C CA . LYS A 1 377 ? 31.010 66.166 15.576 1.00 68.87 377 LYS A CA 1
ATOM 2822 C C . LYS A 1 377 ? 30.811 67.547 14.938 1.00 71.93 377 LYS A C 1
ATOM 2823 O O . LYS A 1 377 ? 31.094 67.736 13.745 1.00 71.30 377 LYS A O 1
ATOM 2829 N N . LYS A 1 378 ? 30.367 68.494 15.763 1.00 69.69 378 LYS A N 1
ATOM 2830 C CA . LYS A 1 378 ? 30.259 69.909 15.414 1.00 72.90 378 LYS A CA 1
ATOM 2831 C C . LYS A 1 378 ? 31.629 70.547 15.060 1.00 68.70 378 LYS A C 1
ATOM 2832 O O . LYS A 1 378 ? 31.740 71.239 14.031 1.00 64.05 378 LYS A O 1
ATOM 2838 N N . SER A 1 379 ? 32.648 70.316 15.906 1.00 64.61 379 SER A N 1
ATOM 2839 C CA . SER A 1 379 ? 34.045 70.708 15.628 1.00 59.03 379 SER A CA 1
ATOM 2840 C C . SER A 1 379 ? 34.497 70.324 14.219 1.00 59.61 379 SER A C 1
ATOM 2841 O O . SER A 1 379 ? 35.108 71.133 13.514 1.00 60.94 379 SER A O 1
ATOM 2844 N N . ILE A 1 380 ? 34.190 69.081 13.840 1.00 53.15 380 ILE A N 1
ATOM 2845 C CA . ILE A 1 380 ? 34.587 68.485 12.580 1.00 56.35 380 ILE A CA 1
ATOM 2846 C C . ILE A 1 380 ? 33.836 69.142 11.433 1.00 60.33 380 ILE A C 1
ATOM 2847 O O . ILE A 1 380 ? 34.429 69.391 10.379 1.00 63.35 380 ILE A O 1
ATOM 2852 N N . LYS A 1 381 ? 32.546 69.424 11.640 1.00 63.31 381 LYS A N 1
ATOM 2853 C CA . LYS A 1 381 ? 31.729 70.104 10.624 1.00 66.00 381 LYS A CA 1
ATOM 2854 C C . LYS A 1 381 ? 32.242 71.513 10.343 1.00 68.77 381 LYS A C 1
ATOM 2855 O O . LYS A 1 381 ? 32.098 72.026 9.239 1.00 69.91 381 LYS A O 1
ATOM 2861 N N . GLU A 1 382 ? 32.874 72.106 11.348 1.00 75.58 382 GLU A N 1
ATOM 2862 C CA . GLU A 1 382 ? 33.395 73.461 11.256 1.00 73.43 382 GLU A CA 1
ATOM 2863 C C . GLU A 1 382 ? 34.823 73.602 10.718 1.00 74.61 382 GLU A C 1
ATOM 2864 O O . GLU A 1 382 ? 35.290 74.732 10.554 1.00 76.16 382 GLU A O 1
ATOM 2870 N N . VAL A 1 383 ? 35.513 72.491 10.424 1.00 71.55 383 VAL A N 1
ATOM 2871 C CA . VAL A 1 383 ? 36.876 72.605 9.863 1.00 63.47 383 VAL A CA 1
ATOM 2872 C C . VAL A 1 383 ? 36.810 73.129 8.417 1.00 62.54 383 VAL A C 1
ATOM 2873 O O . VAL A 1 383 ? 35.989 72.662 7.611 1.00 65.51 383 VAL A O 1
ATOM 2877 N N . THR A 1 384 ? 37.668 74.108 8.124 1.00 61.41 384 THR A N 1
ATOM 2878 C CA . THR A 1 384 ? 37.696 74.798 6.824 1.00 62.22 384 THR A CA 1
ATOM 2879 C C . THR A 1 384 ? 38.753 74.215 5.883 1.00 61.48 384 THR A C 1
ATOM 2880 O O . THR A 1 384 ? 39.495 73.300 6.246 1.00 65.89 384 THR A O 1
ATOM 2884 N N . ARG A 1 385 ? 38.803 74.737 4.661 1.00 65.85 385 ARG A N 1
ATOM 2885 C CA . ARG A 1 385 ? 39.926 74.497 3.773 1.00 59.17 385 ARG A CA 1
ATOM 2886 C C . ARG A 1 385 ? 41.195 75.158 4.326 1.00 58.98 385 ARG A C 1
ATOM 2887 O O . ARG A 1 385 ? 42.283 74.576 4.247 1.00 59.70 385 ARG A O 1
ATOM 2895 N N . LYS A 1 386 ? 41.037 76.347 4.910 1.00 57.67 386 LYS A N 1
ATOM 2896 C CA . LYS A 1 386 ? 42.156 77.113 5.467 1.00 60.67 386 LYS A CA 1
ATOM 2897 C C . LYS A 1 386 ? 42.843 76.340 6.598 1.00 55.37 386 LYS A C 1
ATOM 2898 O O . LYS A 1 386 ? 44.052 76.122 6.545 1.00 53.62 386 LYS A O 1
ATOM 2904 N N . ALA A 1 387 ? 42.053 75.905 7.586 1.00 58.83 387 ALA A N 1
ATOM 2905 C CA . ALA A 1 387 ? 42.536 75.100 8.725 1.00 57.67 387 ALA A CA 1
ATOM 2906 C C . ALA A 1 387 ? 43.292 73.830 8.286 1.00 53.69 387 ALA A C 1
ATOM 2907 O O . ALA A 1 387 ? 44.345 73.519 8.853 1.00 52.56 387 ALA A O 1
ATOM 2909 N N . VAL A 1 388 ? 42.775 73.138 7.261 1.00 46.71 388 VAL A N 1
ATOM 2910 C CA . VAL A 1 388 ? 43.415 71.928 6.706 1.00 49.25 388 VAL A CA 1
ATOM 2911 C C . VAL A 1 388 ? 44.722 72.293 5.994 1.00 50.66 388 VAL A C 1
ATOM 2912 O O . VAL A 1 388 ? 45.753 71.615 6.167 1.00 54.89 388 VAL A O 1
ATOM 2916 N N . GLU A 1 389 ? 44.689 73.380 5.227 1.00 50.36 389 GLU A N 1
ATOM 2917 C CA . GLU A 1 389 ? 45.891 73.852 4.544 1.00 50.26 389 GLU A CA 1
ATOM 2918 C C . G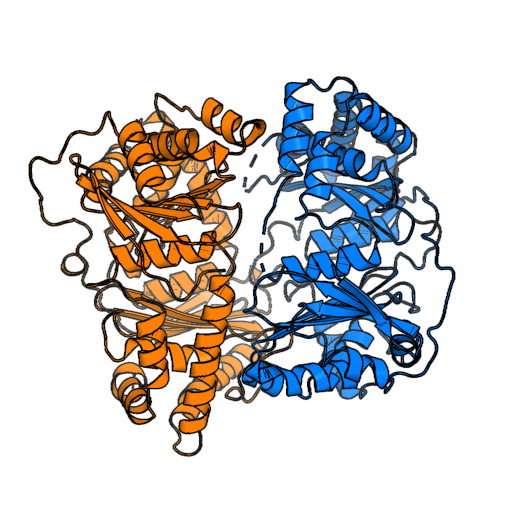LU A 1 389 ? 46.974 74.274 5.549 1.00 47.74 389 GLU A C 1
ATOM 2919 O O . GLU A 1 389 ? 48.160 73.965 5.345 1.00 47.49 389 GLU A O 1
ATOM 2925 N N . LYS A 1 390 ? 46.553 74.951 6.624 1.00 41.82 390 LYS A N 1
ATOM 2926 C CA . LYS A 1 390 ? 47.460 75.389 7.695 1.00 43.09 390 LYS A CA 1
ATOM 2927 C C . LYS A 1 390 ? 48.112 74.157 8.360 1.00 44.86 390 LYS A C 1
ATOM 2928 O O . LYS A 1 390 ? 49.362 74.061 8.438 1.00 46.90 390 LYS A O 1
ATOM 2934 N N . ALA A 1 391 ? 47.265 73.201 8.773 1.00 44.23 391 ALA A N 1
ATOM 2935 C CA . ALA A 1 391 ? 47.713 71.922 9.355 1.00 44.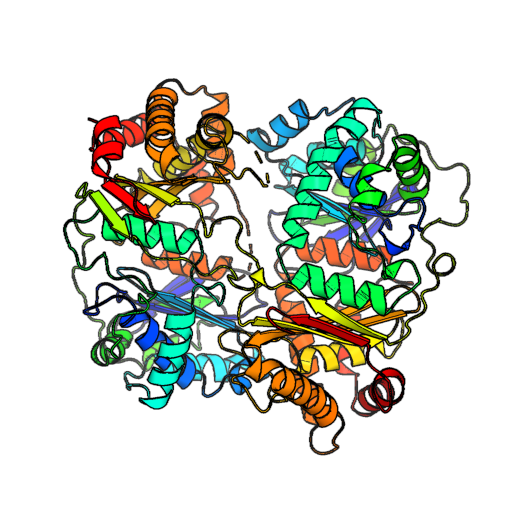05 391 ALA A CA 1
ATOM 2936 C C . ALA A 1 391 ? 48.709 71.211 8.447 1.00 40.33 391 ALA A C 1
ATOM 2937 O O . ALA A 1 391 ? 49.800 70.850 8.905 1.00 35.97 391 ALA A O 1
ATOM 2939 N N . LEU A 1 392 ? 48.355 71.064 7.164 1.00 40.14 392 LEU A N 1
ATOM 2940 C CA . LEU A 1 392 ? 49.239 70.418 6.169 1.00 40.76 392 LEU A CA 1
ATOM 2941 C C . LEU A 1 392 ? 50.579 71.147 6.066 1.00 44.10 392 LEU A C 1
ATOM 2942 O O . LEU A 1 392 ? 51.663 70.531 6.197 1.00 42.45 392 LEU A O 1
ATOM 2947 N N . LYS A 1 393 ? 50.517 72.464 5.869 1.00 45.04 393 LYS A N 1
ATOM 2948 C CA . LYS A 1 393 ? 51.738 73.250 5.761 1.00 45.52 393 LYS A CA 1
ATOM 2949 C C . LYS A 1 393 ? 52.669 73.069 6.969 1.00 41.47 393 LYS A C 1
ATOM 2950 O O . LYS A 1 393 ? 53.844 72.745 6.803 1.00 41.25 393 LYS A O 1
ATOM 2956 N N . GLN A 1 394 ? 52.162 73.253 8.184 1.00 42.55 394 GLN A N 1
ATOM 2957 C CA . GLN A 1 394 ? 53.078 73.219 9.346 1.00 43.64 394 GLN A CA 1
ATOM 2958 C C . GLN A 1 394 ? 53.614 71.802 9.634 1.00 41.01 394 GLN A C 1
ATOM 2959 O O . GLN A 1 394 ? 54.725 71.642 10.138 1.00 40.09 394 GLN A O 1
ATOM 2965 N N . THR A 1 395 ? 52.831 70.784 9.280 1.00 40.86 395 THR A N 1
ATOM 2966 C CA . THR A 1 395 ? 53.256 69.404 9.509 1.00 38.50 395 THR A CA 1
ATOM 2967 C C . THR A 1 395 ? 54.293 68.984 8.463 1.00 37.54 395 THR A C 1
ATOM 2968 O O . THR A 1 395 ? 55.392 68.541 8.809 1.00 31.96 395 THR A O 1
ATOM 2972 N N . PHE A 1 396 ? 53.949 69.130 7.186 1.00 36.89 396 PHE A N 1
ATOM 2973 C CA . PHE A 1 396 ? 54.844 68.647 6.136 1.00 36.63 396 PHE A CA 1
ATOM 2974 C C . PHE A 1 396 ? 56.038 69.577 5.812 1.00 41.13 396 PHE A C 1
ATOM 2975 O O . PHE A 1 396 ? 56.866 69.238 4.977 1.00 44.98 396 PHE A O 1
ATOM 2983 N N . SER A 1 397 ? 56.177 70.684 6.547 1.00 38.58 397 SER A N 1
ATOM 2984 C CA . SER A 1 397 ? 57.425 71.466 6.531 1.00 38.91 397 SER A CA 1
ATOM 2985 C C . SER A 1 397 ? 58.556 70.785 7.244 1.00 37.39 397 SER A C 1
ATOM 2986 O O . SER A 1 397 ? 59.710 71.115 7.007 1.00 38.22 397 SER A O 1
ATOM 2989 N N . TYR A 1 398 ? 58.255 69.833 8.125 1.00 36.16 398 TYR A N 1
ATOM 2990 C CA . TYR A 1 398 ? 59.319 69.065 8.774 1.00 33.99 398 TYR A CA 1
ATOM 2991 C C . TYR A 1 398 ? 59.797 67.920 7.859 1.00 33.54 398 TYR A C 1
ATOM 2992 O O . TYR A 1 398 ? 59.013 67.408 7.090 1.00 31.60 398 TYR A O 1
ATOM 3001 N N . LYS A 1 399 ? 61.062 67.512 7.987 1.00 33.47 399 LYS A N 1
ATOM 3002 C CA . LYS A 1 399 ? 61.524 66.207 7.478 1.00 39.83 399 LYS A CA 1
ATOM 3003 C C . LYS A 1 399 ? 60.852 65.090 8.303 1.00 38.33 399 LYS A C 1
ATOM 3004 O O . LYS A 1 399 ? 60.762 65.226 9.535 1.00 38.13 399 LYS A O 1
ATOM 3010 N N . PRO A 1 400 ? 60.431 63.975 7.654 1.00 37.38 400 PRO A N 1
ATOM 3011 C CA . PRO A 1 400 ? 59.809 62.905 8.458 1.00 34.08 400 PRO A CA 1
ATOM 3012 C C . PRO A 1 400 ? 60.792 62.131 9.306 1.00 31.30 400 PRO A C 1
ATOM 3013 O O . PRO A 1 400 ? 61.938 61.924 8.912 1.00 33.08 400 PRO A O 1
ATOM 3017 N N . ALA A 1 401 ? 60.349 61.692 10.474 1.00 29.41 401 ALA A N 1
ATOM 3018 C CA . ALA A 1 401 ? 60.979 60.546 11.089 1.00 29.23 401 ALA A CA 1
ATOM 3019 C C . ALA A 1 401 ? 60.687 59.320 10.189 1.00 29.07 401 ALA A C 1
ATOM 3020 O O . ALA A 1 401 ? 59.656 59.292 9.508 1.00 29.14 401 ALA A O 1
ATOM 3022 N N . VAL A 1 402 ? 61.619 58.355 10.171 1.00 29.92 402 VAL A N 1
ATOM 3023 C CA . VAL A 1 402 ? 61.535 57.180 9.311 1.00 29.19 402 VAL A CA 1
ATOM 3024 C C . VAL A 1 402 ? 61.893 55.953 10.136 1.00 30.09 402 VAL A C 1
ATOM 3025 O O . VAL A 1 402 ? 62.958 55.872 10.729 1.00 27.94 402 VAL A O 1
ATOM 3029 N N . ALA A 1 403 ? 60.965 54.988 10.189 1.00 28.00 403 ALA A N 1
ATOM 3030 C CA . ALA A 1 403 ? 61.209 53.767 10.948 1.00 26.22 403 ALA A CA 1
ATOM 3031 C C . ALA A 1 403 ? 60.800 52.556 10.089 1.00 27.39 403 ALA A C 1
ATOM 3032 O O . ALA A 1 403 ? 59.732 52.564 9.465 1.00 28.08 403 ALA A O 1
ATOM 3034 N N . VAL A 1 404 ? 61.652 51.530 10.044 1.00 30.35 404 VAL A N 1
ATOM 3035 C CA . VAL A 1 404 ? 61.350 50.338 9.259 1.00 29.29 404 VAL A CA 1
ATOM 3036 C C . VAL A 1 404 ? 61.231 49.112 10.183 1.00 29.41 404 VAL A C 1
ATOM 3037 O O . VAL A 1 404 ? 62.173 48.810 10.916 1.00 30.97 404 VAL A O 1
ATOM 3041 N N . TYR A 1 405 ? 60.089 48.401 10.131 1.00 26.76 405 TYR A N 1
ATOM 3042 C CA . TYR A 1 405 ? 60.043 47.082 10.736 1.00 29.26 405 TYR A CA 1
ATOM 3043 C C . TYR A 1 405 ? 60.540 46.140 9.612 1.00 33.37 405 TYR A C 1
ATOM 3044 O O . TYR A 1 405 ? 59.786 45.835 8.658 1.00 28.14 405 TYR A O 1
ATOM 3053 N N . GLY A 1 406 ? 61.796 45.713 9.746 1.00 32.24 406 GLY A N 1
ATOM 3054 C CA . GLY A 1 406 ? 62.523 44.968 8.694 1.00 36.43 406 GLY A CA 1
ATOM 3055 C C . GLY A 1 406 ? 63.870 45.617 8.340 1.00 38.49 406 GLY A C 1
ATOM 3056 O O . GLY A 1 406 ? 64.275 46.599 8.992 1.00 37.17 406 GLY A O 1
ATOM 3057 N N . PRO A 1 407 ? 64.560 45.093 7.289 1.00 41.47 407 PRO A N 1
ATOM 3058 C CA . PRO A 1 407 ? 65.955 45.467 7.001 1.00 40.22 407 PRO A CA 1
ATOM 3059 C C . PRO A 1 407 ? 66.169 46.702 6.118 1.00 41.18 407 PRO A C 1
ATOM 3060 O O . PRO A 1 407 ? 67.287 47.217 6.089 1.00 45.60 407 PRO A O 1
ATOM 3064 N N . ALA A 1 408 ? 65.142 47.171 5.403 1.00 36.56 408 ALA A N 1
ATOM 3065 C CA . ALA A 1 408 ? 65.279 48.348 4.526 1.00 40.02 408 ALA A CA 1
ATOM 3066 C C . ALA A 1 408 ? 66.062 49.487 5.201 1.00 43.73 408 ALA A C 1
ATOM 3067 O O . ALA A 1 408 ? 65.928 49.697 6.427 1.00 43.94 408 ALA A O 1
ATOM 3069 N N . VAL A 1 409 ? 66.856 50.209 4.396 1.00 41.60 409 VAL A N 1
ATOM 3070 C CA . VAL A 1 409 ? 67.757 51.278 4.878 1.00 40.12 409 VAL A CA 1
ATOM 3071 C C . VAL A 1 409 ? 66.926 52.559 4.991 1.00 40.41 409 VAL A C 1
ATOM 3072 O O . VAL A 1 409 ? 66.476 53.093 3.969 1.00 39.44 409 VAL A O 1
ATOM 3076 N N . PRO A 1 410 ? 66.686 53.044 6.238 1.00 39.99 410 PRO A N 1
ATOM 3077 C CA . PRO A 1 410 ? 65.737 54.168 6.345 1.00 37.09 410 PRO A CA 1
ATOM 3078 C C . PRO A 1 410 ? 66.181 55.481 5.676 1.00 38.40 410 PRO A C 1
ATOM 3079 O O . PRO A 1 410 ? 65.343 56.273 5.211 1.00 37.73 410 PRO A O 1
ATOM 3083 N N . ASN A 1 411 ? 67.484 55.697 5.608 1.00 42.11 411 ASN A N 1
ATOM 3084 C CA . ASN A 1 411 ? 68.059 56.916 4.995 1.00 47.71 411 ASN A CA 1
ATOM 3085 C C . ASN A 1 411 ? 67.699 57.038 3.510 1.00 46.88 411 ASN A C 1
ATOM 3086 O O . ASN A 1 411 ? 67.436 58.154 3.004 1.00 43.41 411 ASN A O 1
ATOM 3091 N N . GLU A 1 412 ? 67.591 55.879 2.844 1.00 45.18 412 GLU A N 1
ATOM 3092 C CA . GLU A 1 412 ? 67.191 55.814 1.436 1.00 46.34 412 GLU A CA 1
ATOM 3093 C C . GLU A 1 412 ? 65.763 56.268 1.260 1.00 45.84 412 GLU A C 1
ATOM 3094 O O . GLU A 1 412 ? 65.467 57.066 0.370 1.00 46.77 412 GLU A O 1
ATOM 3100 N N . ILE A 1 413 ? 64.876 55.769 2.126 1.00 43.19 413 ILE A N 1
ATOM 3101 C CA . ILE A 1 413 ? 63.511 56.300 2.247 1.00 39.72 413 ILE A CA 1
ATOM 3102 C C . ILE A 1 413 ? 63.514 57.824 2.578 1.00 34.89 413 ILE A C 1
ATOM 3103 O O . ILE A 1 413 ? 62.740 58.607 1.991 1.00 35.00 413 ILE A O 1
ATOM 3108 N N . ALA A 1 414 ? 64.356 58.226 3.533 1.00 33.59 414 ALA A N 1
ATOM 3109 C CA . ALA A 1 414 ? 64.449 59.637 3.943 1.00 38.26 414 ALA A CA 1
ATOM 3110 C C . ALA A 1 414 ? 64.815 60.562 2.748 1.00 41.44 414 ALA A C 1
ATOM 3111 O O . ALA A 1 414 ? 64.224 61.653 2.592 1.00 37.91 414 ALA A O 1
ATOM 3113 N N . LYS A 1 415 ? 65.726 60.085 1.878 1.00 41.10 415 LYS A N 1
ATOM 3114 C CA . LYS A 1 415 ? 66.148 60.863 0.676 1.00 43.48 415 LYS A CA 1
ATOM 3115 C C . LYS A 1 415 ? 64.961 61.330 -0.174 1.00 41.69 415 LYS A C 1
ATOM 3116 O O . LYS A 1 415 ? 64.967 62.449 -0.680 1.00 42.01 415 LYS A O 1
ATOM 3122 N N . VAL A 1 416 ? 63.920 60.494 -0.260 1.00 42.64 416 VAL A N 1
ATOM 3123 C CA . VAL A 1 416 ? 62.689 60.795 -1.024 1.00 39.40 416 VAL A CA 1
ATOM 3124 C C . VAL A 1 416 ? 62.074 62.123 -0.585 1.00 41.97 416 VAL A C 1
ATOM 3125 O O . VAL A 1 416 ? 61.447 62.832 -1.386 1.00 41.57 416 VAL A O 1
ATOM 3129 N N . PHE A 1 417 ? 62.235 62.461 0.691 1.00 42.33 417 PHE A N 1
ATOM 3130 C CA . PHE A 1 417 ? 61.671 63.726 1.184 1.00 48.27 417 PHE A CA 1
ATOM 3131 C C . PHE A 1 417 ? 62.644 64.921 1.208 1.00 50.00 417 PHE A C 1
ATOM 3132 O O . PHE A 1 417 ? 62.194 66.055 1.314 1.00 53.17 417 PHE A O 1
ATOM 3140 N N . GLU A 1 418 ? 63.952 64.677 1.100 1.00 62.48 418 GLU A N 1
ATOM 3141 C CA . GLU A 1 418 ? 64.930 65.789 1.042 1.00 68.27 418 GLU A CA 1
ATOM 3142 C C . GLU A 1 418 ? 65.259 66.193 -0.383 1.00 67.06 418 GLU A C 1
ATOM 3143 O O . GLU A 1 418 ? 64.377 66.674 -1.097 1.00 71.63 418 GLU A O 1
ATOM 3149 N N . ILE B 2 4 ? 20.247 52.010 24.792 1.00 48.09 4 ILE B N 1
ATOM 3150 C CA . ILE B 2 4 ? 19.538 50.921 25.554 1.00 54.20 4 ILE B CA 1
ATOM 3151 C C . ILE B 2 4 ? 18.025 50.857 25.167 1.00 54.22 4 ILE B C 1
ATOM 3152 O O . ILE B 2 4 ? 17.513 51.706 24.416 1.00 46.07 4 ILE B O 1
ATOM 3157 N N . SER B 2 5 ? 17.354 49.833 25.694 1.00 55.23 5 SER B N 1
ATOM 3158 C CA . SER B 2 5 ? 16.046 49.353 25.283 1.00 58.36 5 SER B CA 1
ATOM 3159 C C . SER B 2 5 ? 15.394 48.814 26.560 1.00 61.51 5 SER B C 1
ATOM 3160 O O . SER B 2 5 ? 16.067 48.217 27.402 1.00 65.89 5 SER B O 1
ATOM 3163 N N . ARG B 2 6 ? 14.084 48.986 26.683 1.00 68.99 6 ARG B N 1
ATOM 3164 C CA . ARG B 2 6 ? 13.424 48.997 27.984 1.00 78.14 6 ARG B CA 1
ATOM 3165 C C . ARG B 2 6 ? 12.519 47.774 28.232 1.00 82.87 6 ARG B C 1
ATOM 3166 O O . ARG B 2 6 ? 11.319 47.937 28.501 1.00 86.73 6 ARG B O 1
ATOM 3174 N N . TYR B 2 7 ? 13.103 46.563 28.169 1.00 84.96 7 TYR B N 1
ATOM 3175 C CA . TYR B 2 7 ? 12.361 45.266 28.212 1.00 88.49 7 TYR B CA 1
ATOM 3176 C C . TYR B 2 7 ? 11.160 45.226 27.241 1.00 89.62 7 TYR B C 1
ATOM 3177 O O . TYR B 2 7 ? 10.070 44.718 27.565 1.00 86.90 7 TYR B O 1
ATOM 3186 N N . ALA B 2 8 ? 11.402 45.753 26.042 1.00 83.35 8 ALA B N 1
ATOM 3187 C CA . ALA B 2 8 ? 10.384 46.088 25.052 1.00 68.84 8 ALA B CA 1
ATOM 3188 C C . ALA B 2 8 ? 9.702 44.879 24.391 1.00 67.82 8 ALA B C 1
ATOM 3189 O O . ALA B 2 8 ? 9.808 43.752 24.865 1.00 72.43 8 ALA B O 1
ATOM 3191 N N . VAL B 2 9 ? 8.974 45.147 23.313 1.00 61.55 9 VAL B N 1
ATOM 3192 C CA . VAL B 2 9 ? 8.290 44.150 22.486 1.00 59.48 9 VAL B CA 1
ATOM 3193 C C . VAL B 2 9 ? 8.168 44.799 21.080 1.00 58.11 9 VAL B C 1
ATOM 3194 O O . VAL B 2 9 ? 7.864 45.984 20.981 1.00 54.66 9 VAL B O 1
ATOM 3198 N N . PRO B 2 10 ? 8.453 44.048 19.995 1.00 53.35 10 PRO B N 1
ATOM 3199 C CA . PRO B 2 10 ? 8.343 44.668 18.676 1.00 50.26 10 PRO B CA 1
ATOM 3200 C C . PRO B 2 10 ? 6.891 44.964 18.294 1.00 46.90 10 PRO B C 1
ATOM 3201 O O . PRO B 2 10 ? 5.958 44.308 18.769 1.00 44.49 10 PRO B O 1
ATOM 3205 N N . GLN B 2 11 ? 6.732 45.979 17.461 1.00 43.77 11 GLN B N 1
ATOM 3206 C CA . GLN B 2 11 ? 5.473 46.260 16.826 1.00 42.05 11 GLN B CA 1
ATOM 3207 C C . GLN B 2 11 ? 5.603 45.873 15.353 1.00 36.22 11 GLN B C 1
ATOM 3208 O O . GLN B 2 11 ? 6.577 46.242 14.697 1.00 36.75 11 GLN B O 1
ATOM 3214 N N . ILE B 2 12 ? 4.630 45.129 14.840 1.00 36.10 12 ILE B N 1
ATOM 3215 C CA . ILE B 2 12 ? 4.741 44.579 13.473 1.00 35.81 12 ILE B CA 1
ATOM 3216 C C . ILE B 2 12 ? 3.534 44.936 12.641 1.00 35.59 12 ILE B C 1
ATOM 3217 O O . ILE B 2 12 ? 2.419 44.688 13.067 1.00 37.95 12 ILE B O 1
ATOM 3222 N N . SER B 2 13 ? 3.747 45.494 11.453 1.00 35.72 13 SER B N 1
ATOM 3223 C CA . SER B 2 13 ? 2.631 45.704 10.516 1.00 38.93 13 SER B CA 1
ATOM 3224 C C . SER B 2 13 ? 2.946 45.097 9.172 1.00 39.33 13 SER B C 1
ATOM 3225 O O . SER B 2 13 ? 4.102 45.106 8.741 1.00 41.02 13 SER B O 1
ATOM 3228 N N . LYS B 2 14 ? 1.923 44.604 8.488 1.00 39.90 14 LYS B N 1
ATOM 3229 C CA . LYS B 2 14 ? 2.122 44.114 7.122 1.00 37.04 14 LYS B CA 1
ATOM 3230 C C . LYS B 2 14 ? 1.557 45.057 6.049 1.00 35.88 14 LYS B C 1
ATOM 3231 O O . LYS B 2 14 ? 0.366 45.349 6.045 1.00 33.07 14 LYS B O 1
ATOM 3237 N N . LEU B 2 15 ? 2.411 45.502 5.124 1.00 33.69 15 LEU B N 1
ATOM 3238 C CA . LEU B 2 15 ? 1.966 46.257 3.959 1.00 35.19 15 LEU B CA 1
ATOM 3239 C C . LEU B 2 15 ? 1.136 45.383 3.020 1.00 36.72 15 LEU B C 1
ATOM 3240 O O . LEU B 2 15 ? 1.236 44.131 3.041 1.00 33.49 15 LEU B O 1
ATOM 3245 N N . SER B 2 16 ? 0.276 46.038 2.233 1.00 34.76 16 SER B N 1
ATOM 3246 C CA . SER B 2 16 ? -0.569 45.316 1.284 1.00 34.74 16 SER B CA 1
ATOM 3247 C C . SER B 2 16 ? 0.262 44.534 0.228 1.00 33.04 16 SER B C 1
ATOM 3248 O O . SER B 2 16 ? -0.192 43.497 -0.258 1.00 33.14 16 SER B O 1
ATOM 3251 N N . ASN B 2 17 ? 1.466 45.015 -0.108 1.00 30.24 17 ASN B N 1
ATOM 3252 C CA . ASN B 2 17 ? 2.408 44.232 -0.950 1.00 28.69 17 ASN B CA 1
ATOM 3253 C C . ASN B 2 17 ? 3.051 42.969 -0.266 1.00 28.07 17 ASN B C 1
ATOM 3254 O O . ASN B 2 17 ? 3.807 42.235 -0.926 1.00 29.70 17 ASN B O 1
ATOM 3259 N N . GLY B 2 18 ? 2.737 42.707 1.008 1.00 26.13 18 GLY B N 1
ATOM 3260 C CA . GLY B 2 18 ? 3.235 41.500 1.735 1.00 26.13 18 GLY B CA 1
ATOM 3261 C C . GLY B 2 18 ? 4.425 41.758 2.700 1.00 29.23 18 GLY B C 1
ATOM 3262 O O . GLY B 2 18 ? 4.743 40.922 3.558 1.00 30.96 18 GLY B O 1
ATOM 3263 N N . VAL B 2 19 ? 5.101 42.889 2.572 1.00 29.29 19 VAL B N 1
ATOM 3264 C CA . VAL B 2 19 ? 6.299 43.171 3.394 1.00 28.90 19 VAL B CA 1
ATOM 3265 C C . VAL B 2 19 ? 5.863 43.487 4.826 1.00 31.87 19 VAL B C 1
ATOM 3266 O O . VAL B 2 19 ? 5.103 44.435 5.058 1.00 28.61 19 VAL B O 1
ATOM 3270 N N . ARG B 2 20 ? 6.322 42.647 5.755 1.00 31.47 20 ARG B N 1
ATOM 3271 C CA . ARG B 2 20 ? 6.093 42.819 7.185 1.00 30.20 20 ARG B CA 1
ATOM 3272 C C . ARG B 2 20 ? 7.213 43.704 7.750 1.00 32.77 20 ARG B C 1
ATOM 3273 O O . ARG B 2 20 ? 8.400 43.422 7.532 1.00 34.61 20 ARG B O 1
ATOM 3281 N N . VAL B 2 21 ? 6.820 44.798 8.415 1.00 33.36 21 VAL B N 1
ATOM 3282 C CA . VAL B 2 21 ? 7.746 45.780 8.995 1.00 32.53 21 VAL B CA 1
ATOM 3283 C C . VAL B 2 21 ? 7.680 45.606 10.507 1.00 33.25 21 VAL B C 1
ATOM 3284 O O . VAL B 2 21 ? 6.609 45.711 11.107 1.00 33.25 21 VAL B O 1
ATOM 3288 N N . ALA B 2 22 ? 8.824 45.284 11.100 1.00 33.63 22 ALA B N 1
ATOM 3289 C CA . ALA B 2 22 ? 8.913 45.080 12.548 1.00 34.77 22 ALA B CA 1
ATOM 3290 C C . ALA B 2 22 ? 9.849 46.140 13.117 1.00 34.59 22 ALA B C 1
ATOM 3291 O O . ALA B 2 22 ? 10.975 46.312 12.624 1.00 33.37 22 ALA B O 1
ATOM 3293 N N . THR B 2 23 ? 9.366 46.874 14.124 1.00 34.79 23 THR B N 1
ATOM 3294 C CA . THR B 2 23 ? 10.193 47.900 14.793 1.00 34.78 23 THR B CA 1
ATOM 3295 C C . THR B 2 23 ? 10.212 47.613 16.292 1.00 37.07 23 THR B C 1
ATOM 3296 O O . THR B 2 23 ? 9.259 47.051 16.857 1.00 33.78 23 THR B O 1
ATOM 3300 N N . ILE B 2 24 ? 11.282 48.036 16.944 1.00 35.80 24 ILE B N 1
ATOM 3301 C CA . ILE B 2 24 ? 11.285 47.968 18.390 1.00 39.86 24 ILE B CA 1
ATOM 3302 C C . ILE B 2 24 ? 11.811 49.338 18.884 1.00 40.77 24 ILE B C 1
ATOM 3303 O O . ILE B 2 24 ? 12.750 49.910 18.276 1.00 43.23 24 ILE B O 1
ATOM 3308 N N . PRO B 2 25 ? 11.159 49.908 19.914 1.00 41.31 25 PRO B N 1
ATOM 3309 C CA . PRO B 2 25 ? 11.613 51.232 20.378 1.00 43.46 25 PRO B CA 1
ATOM 3310 C C . PRO B 2 25 ? 12.949 51.230 21.144 1.00 44.93 25 PRO B C 1
ATOM 3311 O O . PRO B 2 25 ? 13.186 50.383 22.005 1.00 47.64 25 PRO B O 1
ATOM 3315 N N . VAL B 2 26 ? 13.795 52.192 20.795 1.00 47.42 26 VAL B N 1
ATOM 3316 C CA . VAL B 2 26 ? 15.134 52.405 21.349 1.00 48.34 26 VAL B CA 1
ATOM 3317 C C . VAL B 2 26 ? 15.311 53.924 21.661 1.00 53.83 26 VAL B C 1
ATOM 3318 O O . VAL B 2 26 ? 14.799 54.760 20.924 1.00 53.97 26 VAL B O 1
ATOM 3322 N N . ILE B 2 27 ? 16.000 54.289 22.747 1.00 52.21 27 ILE B N 1
ATOM 3323 C CA . ILE B 2 27 ? 16.386 55.701 22.965 1.00 48.94 27 ILE B CA 1
ATOM 3324 C C . ILE B 2 27 ? 17.614 56.028 22.093 1.00 54.45 27 ILE B C 1
ATOM 3325 O O . ILE B 2 27 ? 18.298 55.122 21.610 1.00 54.60 27 ILE B O 1
ATOM 3330 N N . GLY B 2 28 ? 17.877 57.311 21.855 1.00 52.15 28 GLY B N 1
ATOM 3331 C CA . GLY B 2 28 ? 19.070 57.716 21.103 1.00 49.06 28 GLY B CA 1
ATOM 3332 C C . GLY B 2 28 ? 18.802 58.158 19.679 1.00 50.99 28 GLY B C 1
ATOM 3333 O O . GLY B 2 28 ? 17.654 58.215 19.221 1.00 50.53 28 GLY B O 1
ATOM 3334 N N . GLU B 2 29 ? 19.889 58.443 18.982 1.00 53.63 29 GLU B N 1
ATOM 3335 C CA . GLU B 2 29 ? 19.868 59.061 17.659 1.00 67.23 29 GLU B CA 1
ATOM 3336 C C . GLU B 2 29 ? 20.308 58.083 16.555 1.00 64.16 29 GLU B C 1
ATOM 3337 O O . GLU B 2 29 ? 20.345 58.425 15.361 1.00 63.72 29 GLU B O 1
ATOM 3343 N N . ALA B 2 30 ? 20.668 56.872 16.962 1.00 61.13 30 ALA B N 1
ATOM 3344 C CA . ALA B 2 30 ? 21.096 55.868 15.998 1.00 61.20 30 ALA B CA 1
ATOM 3345 C C . ALA B 2 30 ? 19.897 54.988 15.677 1.00 50.86 30 ALA B C 1
ATOM 3346 O O . ALA B 2 30 ? 19.082 54.674 16.547 1.00 49.20 30 ALA B O 1
ATOM 3348 N N . THR B 2 31 ? 19.762 54.662 14.404 1.00 50.69 31 THR B N 1
ATOM 3349 C CA . THR B 2 31 ? 18.780 53.688 13.965 1.00 43.48 31 THR B CA 1
ATOM 3350 C C . THR B 2 31 ? 19.482 52.642 13.146 1.00 42.41 31 THR B C 1
ATOM 3351 O O . THR B 2 31 ? 20.268 52.978 12.235 1.00 42.86 31 THR B O 1
ATOM 3355 N N . THR B 2 32 ? 19.238 51.373 13.495 1.00 41.77 32 THR B N 1
ATOM 3356 C CA . THR B 2 32 ? 19.638 50.287 12.595 1.00 39.62 32 THR B CA 1
ATOM 3357 C C . THR B 2 32 ? 18.377 49.731 11.943 1.00 35.80 32 THR B C 1
ATOM 3358 O O . THR B 2 32 ? 17.363 49.479 12.603 1.00 33.19 32 THR B O 1
ATOM 3362 N N . LEU B 2 33 ? 18.446 49.592 10.632 1.00 34.20 33 LEU B N 1
ATOM 3363 C CA . LEU B 2 33 ? 17.293 49.124 9.889 1.00 34.98 33 LEU B CA 1
ATOM 3364 C C . LEU B 2 33 ? 17.755 48.342 8.712 1.00 31.46 33 LEU B C 1
ATOM 3365 O O . LEU B 2 33 ? 18.865 48.563 8.203 1.00 30.92 33 LEU B O 1
ATOM 3370 N N . GLY B 2 34 ? 16.890 47.427 8.271 1.00 30.37 34 GLY B N 1
ATOM 3371 C CA . GLY B 2 34 ? 17.134 46.717 7.026 1.00 29.47 34 GLY B CA 1
ATOM 3372 C C . GLY B 2 34 ? 16.350 45.424 6.941 1.00 29.40 34 GLY B C 1
ATOM 3373 O O . GLY B 2 34 ? 15.350 45.226 7.664 1.00 29.36 34 GLY B O 1
ATOM 3374 N N . TYR B 2 35 ? 16.832 44.553 6.071 1.00 26.01 35 TYR B N 1
ATOM 3375 C CA . TYR B 2 35 ? 16.103 43.346 5.702 1.00 28.80 35 TYR B CA 1
ATOM 3376 C C . TYR B 2 35 ? 16.787 42.121 6.273 1.00 26.74 35 TYR B C 1
ATOM 3377 O O . TYR B 2 35 ? 17.981 41.914 6.040 1.00 24.33 35 TYR B O 1
ATOM 3386 N N . TRP B 2 36 ? 16.018 41.318 6.988 1.00 25.35 36 TRP B N 1
ATOM 3387 C CA . TRP B 2 36 ? 16.484 40.013 7.450 1.00 27.05 36 TRP B CA 1
ATOM 3388 C C . TRP B 2 36 ? 15.734 38.938 6.680 1.00 27.75 36 TRP B C 1
ATOM 3389 O O . TRP B 2 36 ? 14.499 38.924 6.709 1.00 26.35 36 TRP B O 1
ATOM 3400 N N . ILE B 2 37 ? 16.477 38.025 6.048 1.00 25.50 37 ILE B N 1
ATOM 3401 C CA . ILE B 2 37 ? 15.918 37.016 5.116 1.00 23.35 37 ILE B CA 1
ATOM 3402 C C . ILE B 2 37 ? 16.366 35.618 5.561 1.00 24.50 37 ILE B C 1
ATOM 3403 O O . ILE B 2 37 ? 17.545 35.436 5.909 1.00 24.73 37 ILE B O 1
ATOM 3408 N N . LYS B 2 38 ? 15.448 34.645 5.550 1.00 21.68 38 LYS B N 1
ATOM 3409 C CA . LYS B 2 38 ? 15.820 33.273 5.827 1.00 21.92 38 LYS B CA 1
ATOM 3410 C C . LYS B 2 38 ? 16.489 32.643 4.589 1.00 22.42 38 LYS B C 1
ATOM 3411 O O . LYS B 2 38 ? 15.877 31.889 3.830 1.00 22.14 38 LYS B O 1
ATOM 3417 N N . SER B 2 39 ? 17.756 33.005 4.387 1.00 23.34 39 SER B N 1
ATOM 3418 C CA . SER B 2 39 ? 18.550 32.546 3.262 1.00 22.02 39 SER B CA 1
ATOM 3419 C C . SER B 2 39 ? 19.935 32.262 3.895 1.00 23.11 39 SER B C 1
ATOM 3420 O O . SER B 2 39 ? 20.408 33.033 4.720 1.00 23.52 39 SER B O 1
ATOM 3423 N N . GLY B 2 40 ? 20.585 31.184 3.512 1.00 22.80 40 GLY B N 1
ATOM 3424 C CA . GLY B 2 40 ? 21.804 30.753 4.219 1.00 24.13 40 GLY B CA 1
ATOM 3425 C C . GLY B 2 40 ? 22.227 29.403 3.690 1.00 24.44 40 GLY B C 1
ATOM 3426 O O . GLY B 2 40 ? 21.516 28.827 2.867 1.00 26.60 40 GLY B O 1
ATOM 3427 N N . SER B 2 41 ? 23.383 28.896 4.128 1.00 23.31 41 SER B N 1
ATOM 3428 C CA . SER B 2 41 ? 23.948 27.680 3.501 1.00 22.42 41 SER B CA 1
ATOM 3429 C C . SER B 2 41 ? 23.217 26.420 3.940 1.00 22.21 41 SER B C 1
ATOM 3430 O O . SER B 2 41 ? 23.232 25.412 3.206 1.00 19.37 41 SER B O 1
ATOM 3433 N N . MET B 2 42 ? 22.451 26.499 5.047 1.00 20.40 42 MET B N 1
ATOM 3434 C CA . MET B 2 42 ? 21.639 25.329 5.447 1.00 21.50 42 MET B CA 1
ATOM 3435 C C . MET B 2 42 ? 20.621 24.896 4.374 1.00 23.14 42 MET B C 1
ATOM 3436 O O . MET B 2 42 ? 20.182 23.716 4.351 1.00 23.11 42 MET B O 1
ATOM 3441 N N . TYR B 2 43 ? 20.250 25.845 3.508 1.00 22.50 43 TYR B N 1
ATOM 3442 C CA . TYR B 2 43 ? 19.143 25.612 2.555 1.00 22.89 43 TYR B CA 1
ATOM 3443 C C . TYR B 2 43 ? 19.674 25.232 1.172 1.00 25.06 43 TYR B C 1
ATOM 3444 O O . TYR B 2 43 ? 18.891 24.990 0.255 1.00 23.74 43 TYR B O 1
ATOM 3453 N N . GLU B 2 44 ? 21.013 25.136 1.067 1.00 24.59 44 GLU B N 1
ATOM 3454 C CA . GLU B 2 44 ? 21.696 24.810 -0.172 1.00 26.13 44 GLU B CA 1
ATOM 3455 C C . GLU B 2 44 ? 21.893 23.304 -0.264 1.00 28.68 44 GLU B C 1
ATOM 3456 O O . GLU B 2 44 ? 21.667 22.568 0.713 1.00 27.50 44 GLU B O 1
ATOM 3462 N N . ASN B 2 45 ? 22.279 22.841 -1.454 1.00 30.85 45 ASN B N 1
ATOM 3463 C CA . ASN B 2 45 ? 22.778 21.488 -1.626 1.00 32.65 45 ASN B CA 1
ATOM 3464 C C . ASN B 2 45 ? 24.109 21.477 -2.365 1.00 33.60 45 ASN B C 1
ATOM 3465 O O . ASN B 2 45 ? 24.726 22.539 -2.603 1.00 29.90 45 ASN B O 1
ATOM 3470 N N . ALA B 2 46 ? 24.561 20.281 -2.736 1.00 34.94 46 ALA B N 1
ATOM 3471 C CA . ALA B 2 46 ? 25.913 20.127 -3.285 1.00 36.91 46 ALA B CA 1
ATOM 3472 C C . ALA B 2 46 ? 26.056 20.902 -4.600 1.00 40.72 46 ALA B C 1
ATOM 3473 O O . ALA B 2 46 ? 27.093 21.541 -4.862 1.00 41.21 46 ALA B O 1
ATOM 3475 N N . SER B 2 47 ? 24.988 20.895 -5.391 1.00 38.65 47 SER B N 1
ATOM 3476 C CA . SER B 2 47 ? 24.969 21.638 -6.646 1.00 41.61 47 SER B CA 1
ATOM 3477 C C . SER B 2 47 ? 25.042 23.160 -6.492 1.00 38.76 47 SER B C 1
ATOM 3478 O O . SER B 2 47 ? 25.645 23.786 -7.318 1.00 44.72 47 SER B O 1
ATOM 3481 N N . ASN B 2 48 ? 24.492 23.764 -5.434 1.00 38.65 48 ASN B N 1
ATOM 3482 C CA . ASN B 2 48 ? 24.564 25.246 -5.327 1.00 36.22 48 ASN B CA 1
ATOM 3483 C C . ASN B 2 48 ? 25.335 25.805 -4.130 1.00 32.17 48 ASN B C 1
ATOM 3484 O O . ASN B 2 48 ? 25.218 26.991 -3.812 1.00 31.02 48 ASN B O 1
ATOM 3489 N N . SER B 2 49 ? 26.143 24.969 -3.488 1.00 31.22 49 SER B N 1
ATOM 3490 C CA . SER B 2 49 ? 26.876 25.394 -2.292 1.00 29.81 49 SER B CA 1
ATOM 3491 C C . SER B 2 49 ? 27.602 26.715 -2.526 1.00 30.14 49 SER B C 1
ATOM 3492 O O . SER B 2 49 ? 28.287 26.871 -3.525 1.00 33.18 49 SER B O 1
ATOM 3495 N N . GLY B 2 50 ? 27.410 27.666 -1.614 1.00 27.00 50 GLY B N 1
ATOM 3496 C CA . GLY B 2 50 ? 28.004 29.002 -1.706 1.00 27.46 50 GLY B CA 1
ATOM 3497 C C . GLY B 2 50 ? 27.1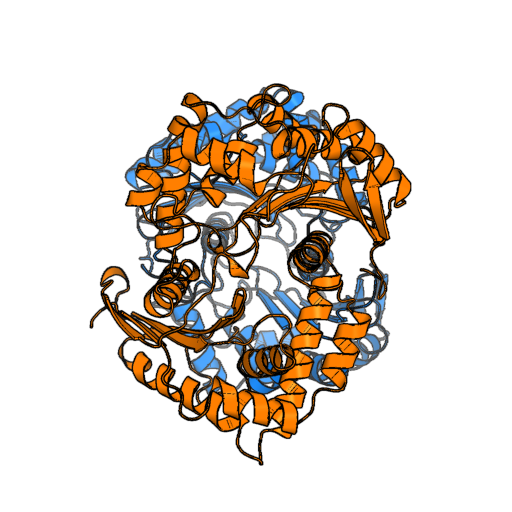04 30.089 -2.327 1.00 28.79 50 GLY B C 1
ATOM 3498 O O . GLY B 2 50 ? 27.422 31.288 -2.254 1.00 29.35 50 GLY B O 1
ATOM 3499 N N . VAL B 2 51 ? 25.994 29.684 -2.938 1.00 25.73 51 VAL B N 1
ATOM 3500 C CA . VAL B 2 51 ? 25.138 30.628 -3.687 1.00 25.79 51 VAL B CA 1
ATOM 3501 C C . VAL B 2 51 ? 24.513 31.745 -2.828 1.00 26.28 51 VAL B C 1
ATOM 3502 O O . VAL B 2 51 ? 24.422 32.915 -3.272 1.00 25.68 51 VAL B O 1
ATOM 3506 N N . SER B 2 52 ? 24.123 31.428 -1.583 1.00 25.18 52 SER B N 1
ATOM 3507 C CA . SER B 2 52 ? 23.446 32.449 -0.728 1.00 25.83 52 SER B CA 1
ATOM 3508 C C . SER B 2 52 ? 24.386 33.597 -0.465 1.00 25.77 52 SER B C 1
ATOM 3509 O O . SER B 2 52 ? 23.979 34.772 -0.492 1.00 27.02 52 SER B O 1
ATOM 3512 N N . HIS B 2 53 ? 25.648 33.259 -0.176 1.00 26.49 53 HIS B N 1
ATOM 3513 C CA . HIS B 2 53 ? 26.633 34.285 0.109 1.00 26.60 53 HIS B CA 1
ATOM 3514 C C . HIS B 2 53 ? 27.022 34.985 -1.186 1.00 24.96 53 HIS B C 1
ATOM 3515 O O . HIS B 2 53 ? 27.242 36.153 -1.188 1.00 25.32 53 HIS B O 1
ATOM 3522 N N . TYR B 2 54 ? 27.141 34.239 -2.267 1.00 27.75 54 TYR B N 1
ATOM 3523 C CA . TYR B 2 54 ? 27.475 34.821 -3.542 1.00 29.57 54 TYR B CA 1
ATOM 3524 C C . TYR B 2 54 ? 26.396 35.843 -3.978 1.00 32.55 54 TYR B C 1
ATOM 3525 O O . TYR B 2 54 ? 26.725 36.971 -4.411 1.00 30.78 54 TYR B O 1
ATOM 3534 N N . LEU B 2 55 ? 25.121 35.473 -3.801 1.00 31.64 55 LEU B N 1
ATOM 3535 C CA . LEU B 2 55 ? 24.011 36.424 -4.003 1.00 29.40 55 LEU B CA 1
ATOM 3536 C C . LEU B 2 55 ? 24.138 37.673 -3.157 1.00 27.61 55 LEU B C 1
ATOM 3537 O O . LEU B 2 55 ? 23.922 38.782 -3.654 1.00 26.00 55 LEU B O 1
ATOM 3542 N N . GLN B 2 56 ? 24.463 37.509 -1.880 1.00 26.22 56 GLN B N 1
ATOM 3543 C CA . GLN B 2 56 ? 24.612 38.648 -0.979 1.00 28.06 56 GLN B CA 1
ATOM 3544 C C . GLN B 2 56 ? 25.562 39.728 -1.538 1.00 30.74 56 GLN B C 1
ATOM 3545 O O . GLN B 2 56 ? 25.286 40.911 -1.421 1.00 34.14 56 GLN B O 1
ATOM 3551 N N . HIS B 2 57 ? 26.677 39.295 -2.120 1.00 34.51 57 HIS B N 1
ATOM 3552 C CA . HIS B 2 57 ? 27.639 40.196 -2.764 1.00 36.16 57 HIS B CA 1
ATOM 3553 C C . HIS B 2 57 ? 27.095 40.862 -4.029 1.00 33.52 57 HIS B C 1
ATOM 3554 O O . HIS B 2 57 ? 27.242 42.053 -4.207 1.00 33.31 57 HIS B O 1
ATOM 3561 N N . VAL B 2 58 ? 26.510 40.059 -4.909 1.00 35.09 58 VAL B N 1
ATOM 3562 C CA . VAL B 2 58 ? 25.868 40.545 -6.123 1.00 35.21 58 VAL B CA 1
ATOM 3563 C C . VAL B 2 58 ? 24.849 41.654 -5.776 1.00 36.69 58 VAL B C 1
ATOM 3564 O O . VAL B 2 58 ? 24.955 42.747 -6.339 1.00 34.71 58 VAL B O 1
ATOM 3568 N N . ILE B 2 59 ? 23.947 41.413 -4.809 1.00 33.84 59 ILE B N 1
ATOM 3569 C CA . ILE B 2 59 ? 22.957 42.424 -4.350 1.00 35.07 59 ILE B CA 1
ATOM 3570 C C . ILE B 2 59 ? 23.649 43.775 -4.108 1.00 38.79 59 ILE B C 1
ATOM 3571 O O . ILE B 2 59 ? 23.201 44.828 -4.599 1.00 37.39 59 ILE B O 1
ATOM 3576 N N . PHE B 2 60 ? 24.735 43.723 -3.348 1.00 37.91 60 PHE B N 1
ATOM 3577 C CA . PHE B 2 60 ? 25.503 44.901 -2.954 1.00 42.04 60 PHE B CA 1
ATOM 3578 C C . PHE B 2 60 ? 26.423 45.442 -4.041 1.00 42.38 60 PHE B C 1
ATOM 3579 O O . PHE B 2 60 ? 27.066 46.432 -3.832 1.00 42.42 60 PHE B O 1
ATOM 3587 N N . ARG B 2 61 ? 26.485 44.793 -5.198 1.00 47.32 61 ARG B N 1
ATOM 3588 C CA . ARG B 2 61 ? 27.138 45.384 -6.354 1.00 46.06 61 ARG B CA 1
ATOM 3589 C C . ARG B 2 61 ? 26.218 46.382 -7.097 1.00 49.48 61 ARG B C 1
ATOM 3590 O O . ARG B 2 61 ? 26.592 46.936 -8.122 1.00 49.90 61 ARG B O 1
ATOM 3598 N N . GLY B 2 62 ? 25.029 46.625 -6.555 1.00 49.21 62 GLY B N 1
ATOM 3599 C CA . GLY B 2 62 ? 24.112 47.643 -7.076 1.00 50.39 62 GLY B CA 1
ATOM 3600 C C . GLY B 2 62 ? 23.157 47.157 -8.155 1.00 50.88 62 GLY B C 1
ATOM 3601 O O . GLY B 2 62 ? 23.373 46.114 -8.761 1.00 51.63 62 GLY B O 1
ATOM 3602 N N . ASN B 2 63 ? 22.092 47.924 -8.370 1.00 45.40 63 ASN B N 1
ATOM 3603 C CA . ASN B 2 63 ? 21.064 47.586 -9.334 1.00 45.43 63 ASN B CA 1
ATOM 3604 C C . ASN B 2 63 ? 20.881 48.785 -10.268 1.00 48.31 63 ASN B C 1
ATOM 3605 O O . ASN B 2 63 ? 21.729 49.677 -10.275 1.00 53.16 63 ASN B O 1
ATOM 3610 N N . GLU B 2 64 ? 19.786 48.810 -11.025 1.00 44.29 64 GLU B N 1
ATOM 3611 C CA . GLU B 2 64 ? 19.551 49.843 -12.041 1.00 46.73 64 GLU B CA 1
ATOM 3612 C C . GLU B 2 64 ? 19.520 51.236 -11.445 1.00 43.72 64 GLU B C 1
ATOM 3613 O O . GLU B 2 64 ? 20.272 52.104 -11.898 1.00 43.13 64 GLU B O 1
ATOM 3619 N N . LYS B 2 65 ? 18.675 51.429 -10.435 1.00 35.82 65 LYS B N 1
ATOM 3620 C CA . LYS B 2 65 ? 18.518 52.723 -9.808 1.00 37.51 65 LYS B CA 1
ATOM 3621 C C . LYS B 2 65 ? 19.776 53.138 -9.040 1.00 41.23 65 LYS B C 1
ATOM 3622 O O . LYS B 2 65 ? 20.135 54.299 -9.042 1.00 46.28 65 LYS B O 1
ATOM 3628 N N . TYR B 2 66 ? 20.452 52.194 -8.392 1.00 40.72 66 TYR B N 1
ATOM 3629 C CA . TYR B 2 66 ? 21.614 52.528 -7.575 1.00 40.81 66 TYR B CA 1
ATOM 3630 C C . TYR B 2 66 ? 22.779 51.658 -7.997 1.00 44.38 66 TYR B C 1
ATOM 3631 O O . TYR B 2 66 ? 23.101 50.675 -7.294 1.00 45.63 66 TYR B O 1
ATOM 3640 N N . PRO B 2 67 ? 23.434 51.999 -9.134 1.00 43.87 67 PRO B N 1
ATOM 3641 C CA . PRO B 2 67 ? 24.631 51.233 -9.534 1.00 44.67 67 PRO B CA 1
ATOM 3642 C C . PRO B 2 67 ? 25.763 51.417 -8.511 1.00 42.13 67 PRO B C 1
ATOM 3643 O O . PRO B 2 67 ? 25.638 52.259 -7.597 1.00 38.89 67 PRO B O 1
ATOM 3647 N N . GLN B 2 68 ? 26.837 50.642 -8.661 1.00 44.84 68 GLN B N 1
ATOM 3648 C CA . GLN B 2 68 ? 27.979 50.702 -7.724 1.00 50.06 68 GLN B CA 1
ATOM 3649 C C . GLN B 2 68 ? 28.493 52.129 -7.431 1.00 51.09 68 GLN B C 1
ATOM 3650 O O . GLN B 2 68 ? 28.601 52.511 -6.258 1.00 48.12 68 GLN B O 1
ATOM 3656 N N . ARG B 2 69 ? 28.740 52.917 -8.492 1.00 54.09 69 ARG B N 1
ATOM 3657 C CA . ARG B 2 69 ? 29.178 54.319 -8.349 1.00 56.80 69 ARG B CA 1
ATOM 3658 C C . ARG B 2 69 ? 28.231 55.152 -7.475 1.00 53.88 69 ARG B C 1
ATOM 3659 O O . ARG B 2 69 ? 28.682 55.929 -6.626 1.00 56.17 69 ARG B O 1
ATOM 3667 N N . LYS B 2 70 ? 26.925 54.950 -7.647 1.00 54.44 70 LYS B N 1
ATOM 3668 C CA . LYS B 2 70 ? 25.932 55.659 -6.842 1.00 52.24 70 LYS B CA 1
ATOM 3669 C C . LYS B 2 70 ? 25.954 55.202 -5.392 1.00 49.96 70 LYS B C 1
ATOM 3670 O O . LYS B 2 70 ? 25.787 56.029 -4.460 1.00 48.70 70 LYS B O 1
ATOM 3676 N N . LEU B 2 71 ? 26.132 53.889 -5.205 1.00 50.14 71 LEU B N 1
ATOM 3677 C CA . LEU B 2 71 ? 26.314 53.329 -3.861 1.00 49.01 71 LEU B CA 1
ATOM 3678 C C . LEU B 2 71 ? 27.529 53.958 -3.184 1.00 44.81 71 LEU B C 1
ATOM 3679 O O . LEU B 2 71 ? 27.394 54.504 -2.089 1.00 41.56 71 LEU B O 1
ATOM 3684 N N . GLU B 2 72 ? 28.684 53.912 -3.857 1.00 49.43 72 GLU B N 1
ATOM 3685 C CA . GLU B 2 72 ? 29.945 54.493 -3.323 1.00 57.40 72 GLU B CA 1
ATOM 3686 C C . GLU B 2 72 ? 29.751 55.956 -2.908 1.00 58.80 72 GLU B C 1
ATOM 3687 O O . GLU B 2 72 ? 30.127 56.362 -1.798 1.00 60.54 72 GLU B O 1
ATOM 3693 N N . GLN B 2 73 ? 29.100 56.711 -3.791 1.00 59.43 73 GLN B N 1
ATOM 3694 C CA . GLN B 2 73 ? 28.758 58.103 -3.558 1.00 61.09 73 GLN B CA 1
ATOM 3695 C C . GLN B 2 73 ? 27.864 58.303 -2.306 1.00 58.68 73 GLN B C 1
ATOM 3696 O O . GLN B 2 73 ? 28.044 59.263 -1.566 1.00 54.11 73 GLN B O 1
ATOM 3702 N N . LEU B 2 74 ? 26.923 57.388 -2.060 1.00 63.07 74 LEU B N 1
ATOM 3703 C CA . LEU B 2 74 ? 26.043 57.473 -0.876 1.00 60.96 74 LEU B CA 1
ATOM 3704 C C . LEU B 2 74 ? 26.755 57.236 0.460 1.00 59.89 74 LEU B C 1
ATOM 3705 O O . LEU B 2 74 ? 26.396 57.848 1.480 1.00 55.41 74 LEU B O 1
ATOM 3710 N N . ALA B 2 75 ? 27.742 56.339 0.458 1.00 60.40 75 ALA B N 1
ATOM 3711 C CA . ALA B 2 75 ? 28.550 56.076 1.664 1.00 63.82 75 ALA B CA 1
ATOM 3712 C C . ALA B 2 75 ? 29.421 57.291 1.966 1.00 62.74 75 ALA B C 1
ATOM 3713 O O . ALA B 2 75 ? 29.412 57.816 3.094 1.00 59.41 75 ALA B O 1
ATOM 3715 N N . GLU B 2 76 ? 30.118 57.745 0.916 1.00 65.50 76 GLU B N 1
ATOM 3716 C CA . GLU B 2 76 ? 31.064 58.872 0.936 1.00 66.24 76 GLU B CA 1
ATOM 3717 C C . GLU B 2 76 ? 30.491 60.199 1.405 1.00 62.58 76 GLU B C 1
ATOM 3718 O O . GLU B 2 76 ? 31.050 60.834 2.292 1.00 70.17 76 GLU B O 1
ATOM 3724 N N . TYR B 2 77 ? 29.381 60.612 0.803 1.00 60.01 77 TYR B N 1
ATOM 3725 C CA . TYR B 2 77 ? 28.877 61.970 0.965 1.00 58.99 77 TYR B CA 1
ATOM 3726 C C . TYR B 2 77 ? 27.589 62.060 1.755 1.00 59.51 77 TYR B C 1
ATOM 3727 O O . TYR B 2 77 ? 27.271 63.110 2.293 1.00 68.00 77 TYR B O 1
ATOM 3736 N N . GLU B 2 78 ? 26.842 60.964 1.827 1.00 63.96 78 GLU B N 1
ATOM 3737 C CA . GLU B 2 78 ? 25.486 61.008 2.394 1.00 64.37 78 GLU B CA 1
ATOM 3738 C C . GLU B 2 78 ? 25.347 60.163 3.679 1.00 61.17 78 GLU B C 1
ATOM 3739 O O . GLU B 2 78 ? 24.296 60.195 4.351 1.00 56.94 78 GLU B O 1
ATOM 3745 N N . GLY B 2 79 ? 26.418 59.434 4.020 1.00 56.52 79 GLY B N 1
ATOM 3746 C CA . GLY B 2 79 ? 26.464 58.601 5.237 1.00 59.78 79 GLY B CA 1
ATOM 3747 C C . GLY B 2 79 ? 25.411 57.495 5.251 1.00 57.18 79 GLY B C 1
ATOM 3748 O O . GLY B 2 79 ? 24.635 57.374 6.210 1.00 50.39 79 GLY B O 1
ATOM 3749 N N . ILE B 2 80 ? 25.343 56.749 4.144 1.00 55.32 80 ILE B N 1
ATOM 3750 C CA . ILE B 2 80 ? 24.540 55.535 4.057 1.00 52.25 80 ILE B CA 1
ATOM 3751 C C . ILE B 2 80 ? 25.581 54.457 3.930 1.00 50.43 80 ILE B C 1
ATOM 3752 O O . ILE B 2 80 ? 26.091 54.182 2.833 1.00 53.45 80 ILE B O 1
ATOM 3757 N N . ASN B 2 81 ? 25.932 53.891 5.083 1.00 51.44 81 ASN B N 1
ATOM 3758 C CA . ASN B 2 81 ? 26.944 52.835 5.162 1.00 47.95 81 ASN B CA 1
ATOM 3759 C C . ASN B 2 81 ? 26.236 51.504 5.242 1.00 41.39 81 ASN B C 1
ATOM 3760 O O . ASN B 2 81 ? 25.678 51.158 6.279 1.00 43.47 81 ASN B O 1
ATOM 3765 N N . LEU B 2 82 ? 26.243 50.793 4.122 1.00 44.82 82 LEU B N 1
ATOM 3766 C CA . LEU B 2 82 ? 25.486 49.553 3.975 1.00 45.49 82 LEU B CA 1
ATOM 3767 C C . LEU B 2 82 ? 26.285 48.369 4.503 1.00 45.51 82 LEU B C 1
ATOM 3768 O O . LEU B 2 82 ? 27.459 48.219 4.162 1.00 41.30 82 LEU B O 1
ATOM 3773 N N . MET B 2 83 ? 25.645 47.539 5.325 1.00 41.92 83 MET B N 1
ATOM 3774 C CA . MET B 2 83 ? 26.254 46.280 5.738 1.00 44.71 83 MET B CA 1
ATOM 3775 C C . MET B 2 83 ? 25.418 45.024 5.401 1.00 40.06 83 MET B C 1
ATOM 3776 O O . MET B 2 83 ? 24.185 45.058 5.420 1.00 37.73 83 MET B O 1
ATOM 3781 N N . ALA B 2 84 ? 26.104 43.939 5.074 1.00 34.25 84 ALA B N 1
ATOM 3782 C CA . ALA B 2 84 ? 25.458 42.655 4.804 1.00 37.56 84 ALA B CA 1
ATOM 3783 C C . ALA B 2 84 ? 26.234 41.531 5.454 1.00 37.51 84 ALA B C 1
ATOM 3784 O O . ALA B 2 84 ? 27.449 41.637 5.586 1.00 33.55 84 ALA B O 1
ATOM 3786 N N . SER B 2 85 ? 25.542 40.455 5.835 1.00 35.04 85 SER B N 1
ATOM 3787 C CA . SER B 2 85 ? 26.223 39.181 6.097 1.00 37.98 85 SER B CA 1
ATOM 3788 C C . SER B 2 85 ? 25.321 37.975 5.834 1.00 34.80 85 SER B C 1
ATOM 3789 O O . SER B 2 85 ? 24.096 38.113 5.844 1.00 32.32 85 SER B O 1
ATOM 3792 N N . THR B 2 86 ? 25.956 36.821 5.595 1.00 30.14 86 THR B N 1
ATOM 3793 C CA . THR B 2 86 ? 25.285 35.538 5.378 1.00 29.47 86 THR B CA 1
ATOM 3794 C C . THR B 2 86 ? 25.796 34.506 6.404 1.00 29.67 86 THR B C 1
ATOM 3795 O O . THR B 2 86 ? 27.015 34.296 6.544 1.00 28.29 86 THR B O 1
ATOM 3799 N N . SER B 2 87 ? 24.882 33.831 7.077 1.00 27.75 87 SER B N 1
ATOM 3800 C CA . SER B 2 87 ? 25.273 32.747 8.001 1.00 26.53 87 SER B CA 1
ATOM 3801 C C . SER B 2 87 ? 24.781 31.426 7.438 1.00 26.03 87 SER B C 1
ATOM 3802 O O . SER B 2 87 ? 24.373 31.348 6.264 1.00 25.40 87 SER B O 1
ATOM 3805 N N . ARG B 2 88 ? 24.866 30.378 8.238 1.00 25.59 88 ARG B N 1
ATOM 3806 C CA . ARG B 2 88 ? 24.336 29.086 7.835 1.00 24.88 88 ARG B CA 1
ATOM 3807 C C . ARG B 2 88 ? 22.833 29.162 7.773 1.00 23.18 88 ARG B C 1
ATOM 3808 O O . ARG B 2 88 ? 22.218 28.426 7.006 1.00 24.75 88 ARG B O 1
ATOM 3816 N N . VAL B 2 89 ? 22.235 30.042 8.576 1.00 22.35 89 VAL B N 1
ATOM 3817 C CA . VAL B 2 89 ? 20.755 30.045 8.726 1.00 24.08 89 VAL B CA 1
ATOM 3818 C C . VAL B 2 89 ? 20.020 31.318 8.235 1.00 25.23 89 VAL B C 1
ATOM 3819 O O . VAL B 2 89 ? 18.823 31.214 7.909 1.00 23.22 89 VAL B O 1
ATOM 3823 N N . THR B 2 90 ? 20.679 32.497 8.238 1.00 22.89 90 THR B N 1
ATOM 3824 C CA . THR B 2 90 ? 20.020 33.761 7.808 1.00 23.11 90 THR B CA 1
ATOM 3825 C C . THR B 2 90 ? 20.978 34.698 7.079 1.00 24.44 90 THR B C 1
ATOM 3826 O O . THR B 2 90 ? 22.193 34.440 7.060 1.00 26.06 90 THR B O 1
ATOM 3830 N N . THR B 2 91 ? 20.402 35.741 6.455 1.00 23.15 91 THR B N 1
ATOM 3831 C CA . THR B 2 91 ? 21.107 36.818 5.708 1.00 24.47 91 THR B CA 1
ATOM 3832 C C . THR B 2 91 ? 20.451 38.147 6.088 1.00 26.32 91 THR B C 1
ATOM 3833 O O . THR B 2 91 ? 19.233 38.211 6.365 1.00 28.37 91 THR B O 1
ATOM 3837 N N . ASN B 2 92 ? 21.245 39.214 6.125 1.00 25.85 92 ASN B N 1
ATOM 3838 C CA . ASN B 2 92 ? 20.698 40.541 6.347 1.00 27.93 92 ASN B CA 1
ATOM 3839 C C . ASN B 2 92 ? 21.481 41.572 5.555 1.00 30.16 92 ASN B C 1
ATOM 3840 O O . ASN B 2 92 ? 22.646 41.345 5.220 1.00 29.74 92 ASN B O 1
ATOM 3845 N N . PHE B 2 93 ? 20.788 42.664 5.215 1.00 32.18 93 PHE B N 1
ATOM 3846 C CA . PHE B 2 93 ? 21.333 43.834 4.514 1.00 29.98 93 PHE B CA 1
ATOM 3847 C C . PHE B 2 93 ? 20.829 44.998 5.335 1.00 29.94 93 PHE B C 1
ATOM 3848 O O . PHE B 2 93 ? 19.627 45.154 5.508 1.00 33.10 93 PHE B O 1
ATOM 3856 N N . ASN B 2 94 ? 21.719 45.786 5.925 1.00 32.07 94 ASN B N 1
ATOM 3857 C CA . ASN B 2 94 ? 21.270 46.821 6.857 1.00 34.14 94 ASN B CA 1
ATOM 3858 C C . ASN B 2 94 ? 22.088 48.133 6.734 1.00 33.89 94 ASN B C 1
ATOM 3859 O O . ASN B 2 94 ? 23.080 48.195 6.022 1.00 35.53 94 ASN B O 1
ATOM 3864 N N . ALA B 2 95 ? 21.650 49.175 7.423 1.00 35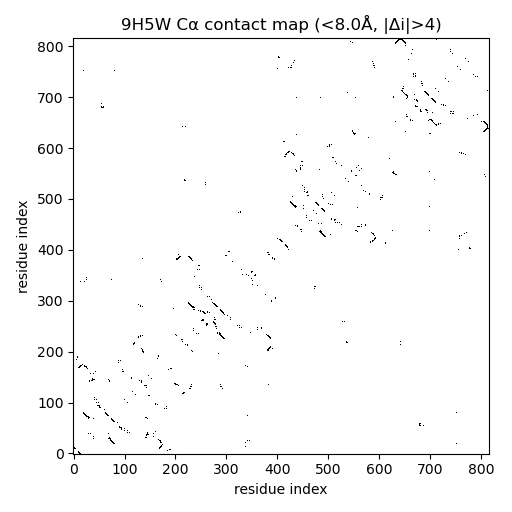.16 95 ALA B N 1
ATOM 3865 C CA . ALA B 2 95 ? 22.445 50.397 7.552 1.00 35.87 95 ALA B CA 1
ATOM 3866 C C . ALA B 2 95 ? 22.202 50.913 8.942 1.00 36.53 95 ALA B C 1
ATOM 3867 O O . ALA B 2 95 ? 21.125 50.708 9.508 1.00 33.58 95 ALA B O 1
ATOM 3869 N N . THR B 2 96 ? 23.221 51.544 9.513 1.00 38.31 96 THR B N 1
ATOM 3870 C CA . THR B 2 96 ? 23.043 52.269 10.767 1.00 43.37 96 THR B CA 1
ATOM 3871 C C . THR B 2 96 ? 23.215 53.749 10.408 1.00 40.90 96 THR B C 1
ATOM 3872 O O . THR B 2 96 ? 24.154 54.113 9.715 1.00 40.68 96 THR B O 1
ATOM 3876 N N . ILE B 2 97 ? 22.248 54.560 10.819 1.00 43.86 97 ILE B N 1
ATOM 3877 C CA . ILE B 2 97 ? 22.038 55.900 10.249 1.00 43.76 97 ILE B CA 1
ATOM 3878 C C . ILE B 2 97 ? 21.619 56.899 11.324 1.00 46.11 97 ILE B C 1
ATOM 3879 O O . ILE B 2 97 ? 21.126 56.502 12.400 1.00 43.98 97 ILE B O 1
ATOM 3884 N N . SER B 2 98 ? 21.801 58.191 11.029 1.00 46.14 98 SER B N 1
ATOM 3885 C CA . SER B 2 98 ? 21.026 59.222 11.726 1.00 47.27 98 SER B CA 1
ATOM 3886 C C . SER B 2 98 ? 19.626 59.209 11.125 1.00 43.94 98 SER B C 1
ATOM 3887 O O . SER B 2 98 ? 19.469 58.866 9.945 1.00 40.65 98 SER B O 1
ATOM 3890 N N . ASN B 2 99 ? 18.637 59.587 11.944 1.00 43.94 99 ASN B N 1
ATOM 3891 C CA . ASN B 2 99 ? 17.208 59.510 11.612 1.00 48.06 99 ASN B CA 1
ATOM 3892 C C . ASN B 2 99 ? 16.694 60.377 10.449 1.00 53.51 99 ASN B C 1
ATOM 3893 O O . ASN B 2 99 ? 15.589 60.160 9.947 1.00 56.17 99 ASN B O 1
ATOM 3898 N N . ASP B 2 100 ? 17.494 61.352 10.035 1.00 51.39 100 ASP B N 1
ATOM 3899 C CA . ASP B 2 100 ? 17.141 62.225 8.937 1.00 54.89 100 ASP B CA 1
ATOM 3900 C C . ASP B 2 100 ? 17.474 61.530 7.615 1.00 57.23 100 ASP B C 1
ATOM 3901 O O . ASP B 2 100 ? 17.188 62.067 6.543 1.00 55.15 100 ASP B O 1
ATOM 3906 N N . LYS B 2 101 ? 18.106 60.351 7.693 1.00 54.63 101 LYS B N 1
ATOM 3907 C CA . LYS B 2 101 ? 18.504 59.608 6.491 1.00 50.33 101 LYS B CA 1
ATOM 3908 C C . LYS B 2 101 ? 17.537 58.451 6.121 1.00 43.65 101 LYS B C 1
ATOM 3909 O O . LYS B 2 101 ? 17.804 57.696 5.175 1.00 46.79 101 LYS B O 1
ATOM 3915 N N . LEU B 2 102 ? 16.419 58.363 6.852 1.00 40.12 102 LEU B N 1
ATOM 3916 C CA . LEU B 2 102 ? 15.455 57.260 6.802 1.00 42.15 102 LEU B CA 1
ATOM 3917 C C . LEU B 2 102 ? 14.992 56.903 5.390 1.00 46.82 102 LEU B C 1
ATOM 3918 O O . LEU B 2 102 ? 15.149 55.748 4.976 1.00 51.47 102 LEU B O 1
ATOM 3923 N N . ASP B 2 103 ? 14.453 57.888 4.657 1.00 45.29 103 ASP B N 1
ATOM 3924 C CA . ASP B 2 103 ? 13.798 57.630 3.360 1.00 44.59 103 ASP B CA 1
ATOM 3925 C C . ASP B 2 103 ? 14.762 57.179 2.308 1.00 43.06 103 ASP B C 1
ATOM 3926 O O . ASP B 2 103 ? 14.411 56.326 1.495 1.00 45.39 103 ASP B O 1
ATOM 3931 N N . VAL B 2 104 ? 15.973 57.746 2.329 1.00 39.98 104 VAL B N 1
ATOM 3932 C CA . VAL B 2 104 ? 17.043 57.326 1.422 1.00 36.72 104 VAL B CA 1
ATOM 3933 C C . VAL B 2 104 ? 17.449 55.878 1.792 1.00 38.77 104 VAL B C 1
ATOM 3934 O O . VAL B 2 104 ? 17.641 55.032 0.909 1.00 35.74 104 VAL B O 1
ATOM 3938 N N . ALA B 2 105 ? 17.544 55.581 3.091 1.00 39.82 105 ALA B N 1
ATOM 3939 C CA . ALA B 2 105 ? 18.045 54.250 3.499 1.00 40.33 105 ALA B CA 1
ATOM 3940 C C . ALA B 2 105 ? 17.018 53.129 3.204 1.00 38.77 105 ALA B C 1
ATOM 3941 O O . ALA B 2 105 ? 17.361 52.119 2.564 1.00 40.50 105 ALA B O 1
ATOM 3943 N N . THR B 2 106 ? 15.760 53.350 3.581 1.00 38.43 106 THR B N 1
ATOM 3944 C CA . THR B 2 106 ? 14.682 52.418 3.226 1.00 39.80 106 THR B CA 1
ATOM 3945 C C . THR B 2 106 ? 14.568 52.254 1.729 1.00 40.84 106 THR B C 1
ATOM 3946 O O . THR B 2 106 ? 14.337 51.147 1.254 1.00 41.22 106 THR B O 1
ATOM 3950 N N . ASP B 2 107 ? 14.782 53.336 0.975 1.00 41.37 107 ASP B N 1
ATOM 3951 C CA . ASP B 2 107 ? 14.725 53.250 -0.492 1.00 38.33 107 ASP B CA 1
ATOM 3952 C C . ASP B 2 107 ? 15.870 52.453 -1.099 1.00 37.89 107 ASP B C 1
ATOM 3953 O O . ASP B 2 107 ? 15.652 51.689 -2.033 1.00 39.60 107 ASP B O 1
ATOM 3958 N N . VAL B 2 108 ? 17.096 52.685 -0.628 1.00 37.87 108 VAL B N 1
ATOM 3959 C CA . VAL B 2 108 ? 18.271 51.945 -1.142 1.00 38.15 108 VAL B CA 1
ATOM 3960 C C . VAL B 2 108 ? 18.156 50.428 -0.827 1.00 33.54 108 VAL B C 1
ATOM 3961 O O . VAL B 2 108 ? 18.382 49.566 -1.683 1.00 32.09 108 VAL B O 1
ATOM 3965 N N . LEU B 2 109 ? 17.804 50.134 0.414 1.00 32.05 109 LEU B N 1
ATOM 3966 C CA . LEU B 2 109 ? 17.771 48.751 0.906 1.00 30.88 109 LEU B CA 1
ATOM 3967 C C . LEU B 2 109 ? 16.676 47.961 0.177 1.00 32.23 109 LEU B C 1
ATOM 3968 O O . LEU B 2 109 ? 16.923 46.849 -0.311 1.00 32.45 109 LEU B O 1
ATOM 3973 N N . SER B 2 110 ? 15.488 48.571 0.059 1.00 31.49 110 SER B N 1
ATOM 3974 C CA . SER B 2 110 ? 14.374 47.979 -0.688 1.00 30.23 110 SER B CA 1
ATOM 3975 C C . SER B 2 110 ? 14.697 47.749 -2.138 1.00 32.06 110 SER B C 1
ATOM 3976 O O . SER B 2 110 ? 14.432 46.661 -2.669 1.00 33.05 110 SER B O 1
ATOM 3979 N N . GLN B 2 111 ? 15.251 48.771 -2.795 1.00 32.30 111 GLN B N 1
ATOM 3980 C CA . GLN B 2 111 ? 15.723 48.607 -4.164 1.00 32.32 111 GLN B CA 1
ATOM 3981 C C . GLN B 2 111 ? 16.758 47.492 -4.305 1.00 33.12 111 GLN B C 1
ATOM 3982 O O . GLN B 2 111 ? 16.676 46.644 -5.209 1.00 33.73 111 GLN B O 1
ATOM 3988 N N . LEU B 2 112 ? 17.761 47.495 -3.440 1.00 31.80 112 LEU B N 1
ATOM 3989 C CA . LEU B 2 112 ? 18.856 46.526 -3.628 1.00 32.80 112 LEU B CA 1
ATOM 3990 C C . LEU B 2 112 ? 18.412 45.076 -3.371 1.00 29.88 112 LEU B C 1
ATOM 3991 O O . LEU B 2 112 ? 18.735 44.173 -4.149 1.00 30.56 112 LEU B O 1
ATOM 3996 N N . VAL B 2 113 ? 17.624 44.891 -2.313 1.00 31.70 113 VAL B N 1
ATOM 3997 C CA . VAL B 2 113 ? 17.239 43.543 -1.813 1.00 33.46 113 VAL B CA 1
ATOM 3998 C C . VAL B 2 113 ? 16.081 42.945 -2.623 1.00 32.37 113 VAL B C 1
ATOM 3999 O O . VAL B 2 113 ? 16.098 41.758 -2.995 1.00 29.43 113 VAL B O 1
ATOM 4003 N N . LEU B 2 114 ? 15.095 43.797 -2.915 1.00 32.65 114 LEU B N 1
ATOM 4004 C CA . LEU B 2 114 ? 13.868 43.378 -3.590 1.00 32.39 114 LEU B CA 1
ATOM 4005 C C . LEU B 2 114 ? 13.839 43.677 -5.096 1.00 35.10 114 LEU B C 1
ATOM 4006 O O . LEU B 2 114 ? 13.081 43.029 -5.822 1.00 36.94 114 LEU B O 1
ATOM 4011 N N . ASN B 2 115 ? 14.673 44.609 -5.587 1.00 34.00 115 ASN B N 1
ATOM 4012 C CA . ASN B 2 115 ? 14.698 44.917 -7.024 1.00 33.00 115 ASN B CA 1
ATOM 4013 C C . ASN B 2 115 ? 16.090 44.764 -7.698 1.00 36.61 115 ASN B C 1
ATOM 4014 O O . ASN B 2 115 ? 16.557 45.680 -8.408 1.00 34.15 115 ASN B O 1
ATOM 4019 N N . PRO B 2 116 ? 16.768 43.616 -7.488 1.00 36.40 116 PRO B N 1
ATOM 4020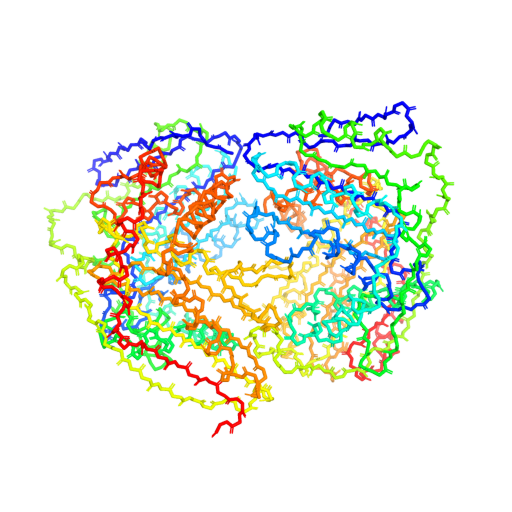 C CA . PRO B 2 116 ? 18.121 43.529 -8.060 1.00 35.04 116 PRO B CA 1
ATOM 4021 C C . PRO B 2 116 ? 18.085 43.415 -9.557 1.00 39.52 116 PRO B C 1
ATOM 4022 O O . PRO B 2 116 ? 17.023 43.196 -10.118 1.00 39.40 116 PRO B O 1
ATOM 4026 N N . ARG B 2 117 ? 19.251 43.532 -10.186 1.00 40.02 117 ARG B N 1
ATOM 4027 C CA . ARG B 2 117 ? 19.370 43.308 -11.597 1.00 47.63 117 ARG B CA 1
ATOM 4028 C C . ARG B 2 117 ? 20.591 42.436 -11.734 1.00 45.55 117 ARG B C 1
ATOM 4029 O O . ARG B 2 117 ? 21.715 42.923 -11.784 1.00 48.83 117 ARG B O 1
ATOM 4037 N N . ILE B 2 118 ? 20.351 41.134 -11.796 1.00 42.18 118 ILE B N 1
ATOM 4038 C CA . ILE B 2 118 ? 21.411 40.160 -11.702 1.00 41.97 118 ILE B CA 1
ATOM 4039 C C . ILE B 2 118 ? 21.913 39.818 -13.098 1.00 42.14 118 ILE B C 1
ATOM 4040 O O . ILE B 2 118 ? 21.230 39.169 -13.861 1.00 42.18 118 ILE B O 1
ATOM 4045 N N . LYS B 2 119 ? 23.134 40.246 -13.406 1.00 48.36 119 LYS B N 1
ATOM 4046 C CA . LYS B 2 119 ? 23.694 40.113 -14.756 1.00 48.79 119 LYS B CA 1
ATOM 4047 C C . LYS B 2 119 ? 24.931 39.215 -14.759 1.00 47.57 119 LYS B C 1
ATOM 4048 O O . LYS B 2 119 ? 25.748 39.300 -13.842 1.00 45.95 119 LYS B O 1
ATOM 4054 N N . LYS B 2 120 ? 25.082 38.398 -15.800 1.00 45.72 120 LYS B N 1
ATOM 4055 C CA . LYS B 2 120 ? 26.295 37.605 -16.011 1.00 49.90 120 LYS B CA 1
ATOM 4056 C C . LYS B 2 120 ? 27.619 38.379 -15.792 1.00 52.86 120 LYS B C 1
ATOM 4057 O O . LYS B 2 120 ? 28.563 37.846 -15.198 1.00 55.19 120 LYS B O 1
ATOM 4063 N N . SER B 2 121 ? 27.663 39.637 -16.219 1.00 49.76 121 SER B N 1
ATOM 4064 C CA . SER B 2 121 ? 28.887 40.413 -16.150 1.00 46.99 121 SER B CA 1
ATOM 4065 C C . SER B 2 121 ? 29.278 40.723 -14.706 1.00 45.59 121 SER B C 1
ATOM 4066 O O . SER B 2 121 ? 30.443 40.613 -14.363 1.00 47.13 121 SER B O 1
ATOM 4069 N N . ILE B 2 122 ? 28.299 41.104 -13.884 1.00 45.65 122 ILE B N 1
ATOM 4070 C CA . ILE B 2 122 ? 28.509 41.441 -12.469 1.00 44.40 122 ILE B CA 1
ATOM 4071 C C . ILE B 2 122 ? 28.814 40.184 -11.636 1.00 46.69 122 ILE B C 1
ATOM 4072 O O . ILE B 2 122 ? 29.707 40.211 -10.788 1.00 45.05 122 ILE B O 1
ATOM 4077 N N . VAL B 2 123 ? 28.089 39.099 -11.929 1.00 39.52 123 VAL B N 1
ATOM 4078 C CA . VAL B 2 123 ? 28.333 37.784 -11.378 1.00 40.71 123 VAL B CA 1
ATOM 4079 C C . VAL B 2 123 ? 29.755 37.295 -11.678 1.00 44.21 123 VAL B C 1
ATOM 4080 O O . VAL B 2 123 ? 30.455 36.851 -10.748 1.00 41.30 123 VAL B O 1
ATOM 4084 N N . ASP B 2 124 ? 30.180 37.366 -12.953 1.00 43.84 124 ASP B N 1
ATOM 4085 C CA . ASP B 2 124 ? 31.519 36.870 -13.341 1.00 41.75 124 ASP B CA 1
ATOM 4086 C C . ASP B 2 124 ? 32.588 37.763 -12.735 1.00 42.83 124 ASP B C 1
ATOM 4087 O O . ASP B 2 124 ? 33.603 37.275 -12.247 1.00 41.22 124 ASP B O 1
ATOM 4092 N N . ASN B 2 125 ? 32.322 39.069 -12.720 1.00 45.04 125 ASN B N 1
ATOM 4093 C CA . ASN B 2 125 ? 33.261 40.034 -12.168 1.00 47.60 125 ASN B CA 1
ATOM 4094 C C . ASN B 2 125 ? 33.439 39.917 -10.655 1.00 49.78 125 ASN B C 1
ATOM 4095 O O . ASN B 2 125 ? 34.506 40.245 -10.129 1.00 50.47 125 ASN B O 1
ATOM 4100 N N . GLU B 2 126 ? 32.398 39.471 -9.958 1.00 46.10 126 GLU B N 1
ATOM 4101 C CA . GLU B 2 126 ? 32.459 39.329 -8.508 1.00 42.26 126 GLU B CA 1
ATOM 4102 C C . GLU B 2 126 ? 33.289 38.114 -8.038 1.00 39.03 126 GLU B C 1
ATOM 4103 O O . GLU B 2 126 ? 33.756 38.115 -6.898 1.00 34.37 126 GLU B O 1
ATOM 4109 N N . ARG B 2 127 ? 33.461 37.110 -8.911 1.00 34.94 127 ARG B N 1
ATOM 4110 C CA . ARG B 2 127 ? 34.024 35.820 -8.546 1.00 36.01 127 ARG B CA 1
ATOM 4111 C C . ARG B 2 127 ? 35.359 35.954 -7.817 1.00 43.88 127 ARG B C 1
ATOM 4112 O O . ARG B 2 127 ? 35.546 35.312 -6.785 1.00 39.92 127 ARG B O 1
ATOM 4120 N N . ASP B 2 128 ? 36.251 36.810 -8.336 1.00 42.98 128 ASP B N 1
ATOM 4121 C CA . ASP B 2 128 ? 37.542 37.056 -7.712 1.00 43.82 128 ASP B CA 1
ATOM 4122 C C . ASP B 2 128 ? 37.452 37.635 -6.301 1.00 40.64 128 ASP B C 1
ATOM 4123 O O . ASP B 2 128 ? 38.307 37.336 -5.476 1.00 43.87 128 ASP B O 1
ATOM 4128 N N . THR B 2 129 ? 36.442 38.452 -6.014 1.00 38.52 129 THR B N 1
ATOM 4129 C CA . THR B 2 129 ? 36.294 39.016 -4.663 1.00 37.64 129 THR B CA 1
ATOM 41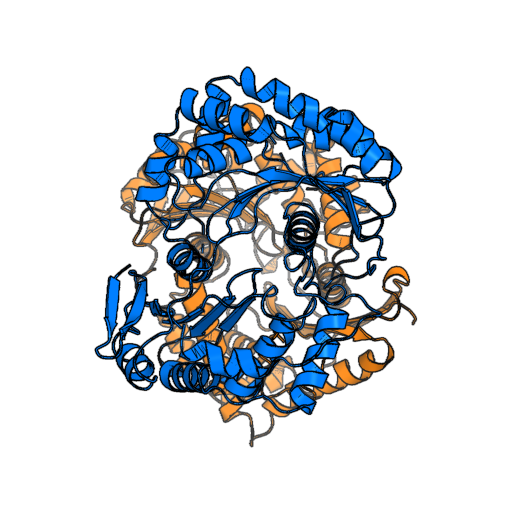30 C C . THR B 2 129 ? 35.963 37.925 -3.631 1.00 39.70 129 THR B C 1
ATOM 4131 O O . THR B 2 129 ? 36.472 37.937 -2.498 1.00 41.68 129 THR B O 1
ATOM 4135 N N . ILE B 2 130 ? 35.140 36.978 -4.061 1.00 37.66 130 ILE B N 1
ATOM 4136 C CA . ILE B 2 130 ? 34.661 35.896 -3.217 1.00 34.93 130 ILE B CA 1
ATOM 4137 C C . ILE B 2 130 ? 35.771 34.872 -3.054 1.00 36.65 130 ILE B C 1
ATOM 4138 O O . ILE B 2 130 ? 36.001 34.403 -1.928 1.00 32.41 130 ILE B O 1
ATOM 4143 N N . LEU B 2 131 ? 36.475 34.571 -4.155 1.00 32.30 131 LEU B N 1
ATOM 4144 C CA . LEU B 2 131 ? 37.674 33.726 -4.088 1.00 35.51 131 LEU B CA 1
ATOM 4145 C C . LEU B 2 131 ? 38.736 34.268 -3.105 1.00 32.45 131 LEU B C 1
ATOM 4146 O O . LEU B 2 131 ? 39.297 33.496 -2.343 1.00 34.16 131 LEU B O 1
ATOM 4151 N N . ALA B 2 132 ? 38.965 35.582 -3.116 1.00 30.90 132 ALA B N 1
ATOM 4152 C CA . ALA B 2 132 ? 39.907 36.231 -2.185 1.00 31.31 132 ALA B CA 1
ATOM 4153 C C . ALA B 2 132 ? 39.384 36.160 -0.750 1.00 31.77 132 ALA B C 1
ATOM 4154 O O . ALA B 2 132 ? 40.164 36.033 0.206 1.00 30.97 132 ALA B O 1
ATOM 4156 N N . GLU B 2 133 ? 38.068 36.323 -0.589 1.00 29.50 133 GLU B N 1
ATOM 4157 C CA . GLU B 2 133 ? 37.482 36.268 0.745 1.00 28.89 133 GLU B CA 1
ATOM 4158 C C . GLU B 2 133 ? 37.625 34.838 1.308 1.00 29.58 133 GLU B C 1
ATOM 4159 O O . GLU B 2 133 ? 38.013 34.660 2.453 1.00 31.11 133 GLU B O 1
ATOM 4165 N N . GLU B 2 134 ? 37.335 33.841 0.479 1.00 27.82 134 GLU B N 1
ATOM 4166 C CA . GLU B 2 134 ? 37.509 32.470 0.846 1.00 30.24 134 GLU B CA 1
ATOM 4167 C C . GLU B 2 134 ? 38.986 32.196 1.210 1.00 31.93 134 GLU B C 1
ATOM 4168 O O . GLU B 2 134 ? 39.268 31.564 2.227 1.00 29.63 134 GLU B O 1
ATOM 4174 N N . TYR B 2 135 ? 39.921 32.672 0.385 1.00 31.67 135 TYR B N 1
ATOM 4175 C CA . TYR B 2 135 ? 41.346 32.573 0.732 1.00 30.53 135 TYR B CA 1
ATOM 4176 C C . TYR B 2 135 ? 41.664 33.185 2.112 1.00 27.60 135 TYR B C 1
ATOM 4177 O O . TYR B 2 135 ? 42.274 32.546 2.959 1.00 27.97 135 TYR B O 1
ATOM 4186 N N . GLU B 2 136 ? 41.215 34.408 2.345 1.00 27.53 136 GLU B N 1
ATOM 4187 C CA . GLU B 2 136 ? 41.498 35.117 3.595 1.00 28.32 136 GLU B CA 1
ATOM 4188 C C . GLU B 2 136 ? 40.970 34.374 4.841 1.00 29.64 136 GLU B C 1
ATOM 4189 O O . GLU B 2 136 ? 41.686 34.270 5.872 1.00 29.69 136 GLU B O 1
ATOM 4195 N N . VAL B 2 137 ? 39.709 33.919 4.766 1.00 26.57 137 VAL B N 1
ATOM 4196 C CA . VAL B 2 137 ? 39.071 33.209 5.895 1.00 28.77 137 VAL B CA 1
ATOM 4197 C C . VAL B 2 137 ? 39.824 31.893 6.141 1.00 25.90 137 VAL B C 1
ATOM 4198 O O . VAL B 2 137 ? 39.983 31.488 7.298 1.00 25.50 137 VAL B O 1
ATOM 4202 N N . SER B 2 138 ? 40.302 31.256 5.060 1.00 24.19 138 SER B N 1
ATOM 4203 C CA . SER B 2 138 ? 41.126 30.026 5.166 1.00 24.55 138 SER B CA 1
ATOM 4204 C C . SER B 2 138 ? 42.459 30.226 5.949 1.00 24.30 138 SER B C 1
ATOM 4205 O O . SER B 2 138 ? 43.106 29.249 6.331 1.00 23.99 138 SER B O 1
ATOM 4208 N N . GLN B 2 139 ? 42.882 31.473 6.162 1.00 22.92 139 GLN B N 1
ATOM 4209 C CA . GLN B 2 139 ? 44.127 31.738 6.913 1.00 23.47 139 GLN B CA 1
ATOM 4210 C C . GLN B 2 139 ? 43.888 32.053 8.394 1.00 22.96 139 GLN B C 1
ATOM 4211 O O . GLN B 2 139 ? 44.842 32.314 9.113 1.00 25.09 139 GLN B O 1
ATOM 4217 N N . ASP B 2 140 ? 42.628 32.058 8.814 1.00 21.84 140 ASP B N 1
ATOM 4218 C CA . ASP B 2 140 ? 42.281 32.155 10.196 1.00 23.10 140 ASP B CA 1
ATOM 4219 C C . ASP B 2 140 ? 41.917 30.723 10.612 1.00 23.82 140 ASP B C 1
ATOM 4220 O O . ASP B 2 140 ? 40.871 30.197 10.213 1.00 22.44 140 ASP B O 1
ATOM 4225 N N . ILE B 2 141 ? 42.787 30.097 11.406 1.00 24.02 141 ILE B N 1
ATOM 4226 C CA . ILE B 2 141 ? 42.636 28.672 11.648 1.00 22.75 141 ILE B CA 1
ATOM 4227 C C . ILE B 2 141 ? 41.467 28.406 12.609 1.00 23.63 141 ILE B C 1
ATOM 4228 O O . ILE B 2 141 ? 40.964 27.290 12.663 1.00 24.06 141 ILE B O 1
ATOM 4233 N N . ASN B 2 142 ? 41.017 29.432 13.338 1.00 22.36 142 ASN B N 1
ATOM 4234 C CA . ASN B 2 142 ? 39.791 29.301 14.115 1.00 23.46 142 ASN B CA 1
ATOM 4235 C C . ASN B 2 142 ? 38.612 29.080 13.143 1.00 25.73 142 ASN B C 1
ATOM 4236 O O . ASN B 2 142 ? 37.762 28.215 13.387 1.00 24.97 142 ASN B O 1
ATOM 4241 N N . GLU B 2 143 ? 38.600 29.800 12.017 1.00 22.71 143 GLU B N 1
ATOM 4242 C CA . GLU B 2 143 ? 37.533 29.635 11.023 1.00 24.46 143 GLU B CA 1
ATOM 4243 C C . GLU B 2 143 ? 37.629 28.279 10.337 1.00 24.29 143 GLU B C 1
ATOM 4244 O O . GLU B 2 143 ? 36.618 27.559 10.188 1.00 26.97 143 GLU B O 1
ATOM 4250 N N . VAL B 2 144 ? 38.838 27.923 9.905 1.00 23.07 144 VAL B N 1
ATOM 4251 C CA . VAL B 2 144 ? 39.070 26.629 9.240 1.00 21.60 144 VAL B CA 1
ATOM 4252 C C . VAL B 2 144 ? 38.623 25.482 10.171 1.00 22.77 144 VAL B C 1
ATOM 4253 O O . VAL B 2 144 ? 37.878 24.609 9.730 1.00 24.23 144 VAL B O 1
ATOM 4257 N N . ILE B 2 145 ? 39.021 25.499 11.445 1.00 21.10 145 ILE B N 1
ATOM 4258 C CA . ILE B 2 145 ? 38.716 24.339 12.289 1.00 22.41 145 ILE B CA 1
ATOM 4259 C C . ILE B 2 145 ? 37.211 24.271 12.644 1.00 26.43 145 ILE B C 1
ATOM 4260 O O . ILE B 2 145 ? 36.662 23.170 12.774 1.00 24.95 145 ILE B O 1
ATOM 4265 N N . TRP B 2 146 ? 36.582 25.451 12.791 1.00 23.85 146 TRP B N 1
ATOM 4266 C CA . TRP B 2 146 ? 35.135 25.586 12.922 1.00 25.03 146 TRP B CA 1
ATOM 4267 C C . TRP B 2 146 ? 34.395 24.928 11.744 1.00 25.26 146 TRP B C 1
ATOM 4268 O O . TRP B 2 146 ? 33.519 24.063 11.958 1.00 26.09 146 TRP B O 1
ATOM 4279 N N . ASP B 2 147 ? 34.793 25.257 10.516 1.00 23.62 147 ASP B N 1
ATOM 4280 C CA . ASP B 2 147 ? 34.240 24.593 9.350 1.00 23.64 147 ASP B CA 1
ATOM 4281 C C . ASP B 2 147 ? 34.546 23.091 9.213 1.00 24.51 147 ASP B C 1
ATOM 4282 O O . ASP B 2 147 ? 33.678 22.326 8.808 1.00 26.04 147 ASP B O 1
ATOM 4287 N N . LYS B 2 148 ? 35.784 22.666 9.476 1.00 22.71 148 LYS B N 1
ATOM 4288 C CA . LYS B 2 148 ? 36.092 21.233 9.451 1.00 20.61 148 LYS B CA 1
ATOM 4289 C C . LYS B 2 148 ? 35.227 20.455 10.427 1.00 22.49 148 LYS B C 1
ATOM 4290 O O . LYS B 2 148 ? 34.738 19.372 10.094 1.00 23.95 148 LYS B O 1
ATOM 4296 N N . LEU B 2 149 ? 35.025 21.025 11.621 1.00 21.77 149 LEU B N 1
ATOM 4297 C CA . LEU B 2 149 ? 34.209 20.388 12.654 1.00 22.43 149 LEU B CA 1
ATOM 4298 C C . LEU B 2 149 ? 32.763 20.241 12.154 1.00 21.88 149 LEU B C 1
ATOM 4299 O O . LEU B 2 149 ? 32.167 19.173 12.277 1.00 21.92 149 LEU B O 1
ATOM 4304 N N . HIS B 2 150 ? 32.222 21.291 11.532 1.00 21.68 150 HIS B N 1
ATOM 4305 C CA . HIS B 2 150 ? 30.883 21.177 10.937 1.00 22.02 150 HIS B CA 1
ATOM 4306 C C . HIS B 2 150 ? 30.853 20.111 9.831 1.00 22.18 150 HIS B C 1
ATOM 4307 O O . HIS B 2 150 ? 29.926 19.299 9.769 1.00 23.38 150 HIS B O 1
ATOM 4314 N N . GLU B 2 151 ? 31.888 20.110 8.996 1.00 21.84 151 GLU B N 1
ATOM 4315 C CA . GLU B 2 151 ? 31.972 19.226 7.844 1.00 22.58 151 GLU B CA 1
ATOM 4316 C C . GLU B 2 151 ? 32.014 17.754 8.251 1.00 23.99 151 GLU B C 1
ATOM 4317 O O . GLU B 2 151 ? 31.304 16.928 7.646 1.00 21.73 151 GLU B O 1
ATOM 4323 N N . ILE B 2 152 ? 32.819 17.393 9.255 1.00 23.13 152 ILE B N 1
ATOM 4324 C CA . ILE B 2 152 ? 32.858 15.966 9.607 1.00 26.15 152 ILE B CA 1
ATOM 4325 C C . ILE B 2 152 ? 31.691 15.519 10.491 1.00 26.66 152 ILE B C 1
ATOM 4326 O O . ILE B 2 152 ? 31.499 14.301 10.680 1.00 28.40 152 ILE B O 1
ATOM 4331 N N . SER B 2 153 ? 30.959 16.485 11.064 1.00 25.17 153 SER B N 1
ATOM 4332 C CA . SER B 2 153 ? 29.832 16.179 11.971 1.00 24.39 153 SER B CA 1
ATOM 4333 C C . SER B 2 153 ? 28.523 16.024 11.211 1.00 24.38 153 SER B C 1
ATOM 4334 O O . SER B 2 153 ? 27.621 15.341 11.679 1.00 26.12 153 SER B O 1
ATOM 4337 N N . PHE B 2 154 ? 28.413 16.707 10.068 1.00 23.89 154 PHE B N 1
ATOM 4338 C CA . PHE B 2 154 ? 27.179 16.732 9.265 1.00 23.02 154 PHE B CA 1
ATOM 4339 C C . PHE B 2 154 ? 27.457 16.376 7.826 1.00 24.84 154 PHE B C 1
ATOM 4340 O O . PHE B 2 154 ? 28.129 17.118 7.147 1.00 27.22 154 PHE B O 1
ATOM 4348 N N . LYS B 2 155 ? 26.924 15.257 7.353 1.00 27.12 155 LYS B N 1
ATOM 4349 C CA . LYS B 2 155 ? 26.849 14.984 5.897 1.00 28.28 155 LYS B CA 1
ATOM 4350 C C . LYS B 2 155 ? 25.810 15.839 5.228 1.00 25.77 155 LYS B C 1
ATOM 4351 O O . LYS B 2 155 ? 25.860 16.074 4.022 1.00 27.00 155 LYS B O 1
ATOM 4357 N N . THR B 2 156 ? 24.821 16.273 5.995 1.00 22.41 156 THR B N 1
ATOM 4358 C CA . THR B 2 156 ? 23.793 17.173 5.463 1.00 23.44 156 THR B CA 1
ATOM 4359 C C . THR B 2 156 ? 24.380 18.593 5.295 1.00 24.38 156 THR B C 1
ATOM 4360 O O . THR B 2 156 ? 25.559 18.811 5.607 1.00 25.17 156 THR B O 1
ATOM 4364 N N . SER B 2 157 ? 23.569 19.550 4.837 1.00 22.97 157 SER B N 1
ATOM 4365 C CA . SER B 2 157 ? 24.036 20.847 4.325 1.00 23.40 157 SER B CA 1
ATOM 4366 C C . SER B 2 157 ? 24.732 21.766 5.371 1.00 23.98 157 SER B C 1
ATOM 4367 O O . SER B 2 157 ? 25.518 22.656 4.993 1.00 24.30 157 SER B O 1
ATOM 4370 N N . ILE B 2 158 ? 24.442 21.575 6.661 1.00 20.31 158 ILE B N 1
ATOM 4371 C CA . ILE B 2 158 ? 25.218 22.294 7.726 1.00 22.48 158 ILE B CA 1
ATOM 4372 C C . ILE B 2 158 ? 26.736 22.028 7.637 1.00 21.07 158 ILE B C 1
ATOM 4373 O O . ILE B 2 158 ? 27.532 22.884 8.007 1.00 23.99 158 ILE B O 1
ATOM 4378 N N . GLY B 2 159 ? 27.111 20.885 7.063 1.00 22.44 159 GLY B N 1
ATOM 4379 C CA . GLY B 2 159 ? 28.522 20.514 6.892 1.00 21.45 159 GLY B CA 1
ATOM 4380 C C . GLY B 2 159 ? 29.203 21.373 5.838 1.00 22.72 159 GLY B C 1
ATOM 4381 O O . GLY B 2 159 ? 30.415 21.444 5.818 1.00 21.48 159 GLY B O 1
ATOM 4382 N N . PHE B 2 160 ? 28.442 22.056 4.982 1.00 22.57 160 PHE B N 1
ATOM 4383 C CA . PHE B 2 160 ? 29.047 22.981 3.987 1.00 25.01 160 PHE B CA 1
ATOM 4384 C C . PHE B 2 160 ? 29.645 24.243 4.615 1.00 25.21 160 PHE B C 1
ATOM 4385 O O . PHE B 2 160 ? 29.075 24.797 5.552 1.00 25.10 160 PHE B O 1
ATOM 4393 N N . PRO B 2 161 ? 30.754 24.753 4.049 1.00 25.42 161 PRO B N 1
ATOM 4394 C CA . PRO B 2 161 ? 31.174 26.096 4.486 1.00 24.26 161 PRO B CA 1
ATOM 4395 C C . PRO B 2 161 ? 30.160 27.124 3.926 1.00 24.07 161 PRO B C 1
ATOM 4396 O O . PRO B 2 161 ? 29.627 26.906 2.852 1.00 25.41 161 PRO B O 1
ATOM 4400 N N . ILE B 2 162 ? 29.909 28.207 4.645 1.00 23.69 162 ILE B N 1
ATOM 4401 C CA . ILE B 2 162 ? 29.008 29.277 4.189 1.00 26.17 162 ILE B CA 1
ATOM 4402 C C . ILE B 2 162 ? 29.403 29.796 2.805 1.00 30.13 162 ILE B C 1
ATOM 4403 O O . ILE B 2 162 ? 28.556 29.912 1.903 1.00 26.38 162 ILE B O 1
ATOM 4408 N N . LEU B 2 163 ? 30.701 30.027 2.626 1.00 29.90 163 LEU B N 1
ATOM 4409 C CA . LEU B 2 163 ? 31.228 30.611 1.380 1.00 33.86 163 LEU B CA 1
ATOM 4410 C C . LEU B 2 163 ? 31.178 29.677 0.206 1.00 31.65 163 LEU B C 1
ATOM 4411 O O . LEU B 2 163 ? 31.275 30.125 -0.943 1.00 35.33 163 LEU B O 1
ATOM 4416 N N . GLY B 2 164 ? 31.045 28.374 0.476 1.00 32.49 164 GLY B N 1
ATOM 4417 C CA . GLY B 2 164 ? 31.205 27.342 -0.555 1.00 31.75 164 GLY B CA 1
ATOM 4418 C C . GLY B 2 164 ? 32.689 26.920 -0.602 1.00 34.56 164 GLY B C 1
ATOM 4419 O O . GLY B 2 164 ? 33.562 27.657 -0.146 1.00 33.10 164 GLY B O 1
ATOM 4420 N N . SER B 2 165 ? 32.985 25.718 -1.081 1.00 40.08 165 SER B N 1
ATOM 4421 C CA . SER B 2 165 ? 34.404 25.375 -1.331 1.00 42.34 165 SER B CA 1
ATOM 4422 C C . SER B 2 165 ? 34.924 26.178 -2.529 1.00 45.76 165 SER B C 1
ATOM 4423 O O . SER B 2 165 ? 34.130 26.589 -3.393 1.00 46.62 165 SER B O 1
ATOM 4426 N N . HIS B 2 166 ? 36.242 26.392 -2.574 1.00 47.09 166 HIS B N 1
ATOM 4427 C CA . HIS B 2 166 ? 36.940 26.932 -3.750 1.00 46.30 166 HIS B CA 1
ATOM 4428 C C . HIS B 2 166 ? 36.316 26.490 -5.079 1.00 43.31 166 HIS B C 1
ATOM 4429 O O . HIS B 2 166 ? 35.927 27.335 -5.900 1.00 37.03 166 HIS B O 1
ATOM 4436 N N . GLN B 2 167 ? 36.188 25.178 -5.252 1.00 42.76 167 GLN B N 1
ATOM 4437 C CA . GLN B 2 167 ? 35.573 24.597 -6.447 1.00 44.32 167 GLN B CA 1
ATOM 4438 C C . GLN B 2 167 ? 34.122 25.089 -6.685 1.00 45.77 167 GLN B C 1
ATOM 4439 O O . GLN B 2 167 ? 33.780 25.503 -7.799 1.00 43.83 167 GLN B O 1
ATOM 4445 N N . SER B 2 168 ? 33.287 25.043 -5.638 1.00 44.39 168 SER B N 1
ATOM 4446 C CA . SER B 2 168 ? 31.917 25.597 -5.684 1.00 37.21 168 SER B CA 1
ATOM 4447 C C . SER B 2 168 ? 31.877 27.066 -6.057 1.00 33.34 168 SER B C 1
ATOM 4448 O O . SER B 2 168 ? 31.051 27.435 -6.876 1.00 37.32 168 SER B O 1
ATOM 4451 N N . ILE B 2 169 ? 32.721 27.910 -5.459 1.00 33.10 169 ILE B N 1
ATOM 4452 C CA . ILE B 2 169 ? 32.741 29.337 -5.830 1.00 36.35 169 ILE B CA 1
ATOM 4453 C C . ILE B 2 169 ? 33.014 29.509 -7.339 1.00 39.19 169 ILE B C 1
ATOM 4454 O O . ILE B 2 169 ? 32.449 30.411 -7.994 1.00 38.87 169 ILE B O 1
ATOM 4459 N N . GLN B 2 170 ? 33.842 28.629 -7.892 1.00 40.00 170 GLN B N 1
ATOM 4460 C CA . GLN B 2 170 ? 34.195 28.729 -9.307 1.00 41.23 170 GLN B CA 1
ATOM 4461 C C . GLN B 2 170 ? 33.070 28.326 -10.250 1.00 45.68 170 GLN B C 1
ATOM 4462 O O . GLN B 2 170 ? 32.971 28.880 -11.347 1.00 41.81 170 GLN B O 1
ATOM 4468 N N . LYS B 2 171 ? 32.218 27.394 -9.811 1.00 45.99 171 LYS B N 1
ATOM 4469 C CA . LYS B 2 171 ? 31.124 26.865 -10.647 1.00 51.35 171 LYS B CA 1
ATOM 4470 C C . LYS B 2 171 ? 29.807 27.663 -10.575 1.00 44.83 171 LYS B C 1
ATOM 4471 O O . LYS B 2 171 ? 28.902 27.414 -11.358 1.00 48.75 171 LYS B O 1
ATOM 4477 N N . ILE B 2 172 ? 29.709 28.620 -9.663 1.00 42.43 172 ILE B N 1
ATOM 4478 C CA . ILE B 2 172 ? 28.455 29.378 -9.489 1.00 39.97 172 ILE B CA 1
ATOM 4479 C C . ILE B 2 172 ? 28.098 30.221 -10.736 1.00 40.68 172 ILE B C 1
ATOM 4480 O O . ILE B 2 172 ? 28.870 31.100 -11.150 1.00 37.50 172 ILE B O 1
ATOM 4485 N N . THR B 2 173 ? 26.921 29.944 -11.300 1.00 36.84 173 THR B N 1
ATOM 4486 C CA . THR B 2 173 ? 26.387 30.648 -12.479 1.00 36.24 173 THR B CA 1
ATOM 4487 C C . THR B 2 173 ? 25.408 31.754 -12.099 1.00 38.70 173 THR B C 1
ATOM 4488 O O . THR B 2 173 ? 24.851 31.771 -10.975 1.00 38.06 173 THR B O 1
ATOM 4492 N N . THR B 2 174 ? 25.198 32.669 -13.047 1.00 35.84 174 THR B N 1
ATOM 4493 C CA . THR B 2 174 ? 24.172 33.704 -12.963 1.00 35.61 174 THR B CA 1
ATOM 4494 C C . THR B 2 174 ? 22.772 33.121 -12.712 1.00 31.66 174 THR B C 1
ATOM 4495 O O . THR B 2 174 ? 22.025 33.664 -11.919 1.00 35.68 174 THR B O 1
ATOM 4499 N N . GLU B 2 175 ? 22.456 32.004 -13.353 1.00 30.67 175 GLU B N 1
ATOM 4500 C CA . GLU B 2 175 ? 21.181 31.340 -13.216 1.00 37.66 175 GLU B CA 1
ATOM 4501 C C . GLU B 2 175 ? 20.991 30.833 -11.780 1.00 37.76 175 GLU B C 1
ATOM 4502 O O . GLU B 2 175 ? 19.886 30.884 -11.242 1.00 35.49 175 GLU B O 1
ATOM 4508 N N . MET B 2 176 ? 22.077 30.337 -11.190 1.00 38.29 176 MET B N 1
ATOM 4509 C CA . MET B 2 176 ? 22.072 29.868 -9.815 1.00 34.84 176 MET B CA 1
ATOM 4510 C C . MET B 2 176 ? 21.826 31.035 -8.878 1.00 31.27 176 MET B C 1
ATOM 4511 O O . MET B 2 176 ? 20.997 30.920 -7.996 1.00 32.50 176 MET B O 1
ATOM 4516 N N . VAL B 2 177 ? 22.507 32.161 -9.094 1.00 28.06 177 VAL B N 1
ATOM 4517 C CA . VAL B 2 177 ? 22.297 33.363 -8.288 1.00 28.43 177 VAL B CA 1
ATOM 4518 C C . VAL B 2 177 ? 20.826 33.902 -8.416 1.00 30.13 177 VAL B C 1
ATOM 4519 O O . VAL B 2 177 ? 20.165 34.284 -7.408 1.00 25.59 177 VAL B O 1
ATOM 4523 N N . GLN B 2 178 ? 20.318 33.922 -9.650 1.00 30.46 178 GLN B N 1
ATOM 4524 C CA . GLN B 2 178 ? 18.961 34.429 -9.908 1.00 29.64 178 GLN B CA 1
ATOM 4525 C C . GLN B 2 178 ? 17.948 33.471 -9.258 1.00 28.19 178 GLN B C 1
ATOM 4526 O O . GLN B 2 178 ? 16.975 33.910 -8.613 1.00 29.46 178 GLN B O 1
ATOM 4532 N N . SER B 2 179 ? 18.173 32.165 -9.426 1.00 25.98 179 SER B N 1
ATOM 4533 C CA . SER B 2 179 ? 17.341 31.179 -8.748 1.00 28.33 179 SER B CA 1
ATOM 4534 C C . SER B 2 179 ? 17.269 31.394 -7.214 1.00 28.11 179 SER B C 1
ATOM 4535 O O . SER B 2 179 ? 16.181 31.286 -6.618 1.00 29.73 179 SER B O 1
ATOM 4538 N N . GLN B 2 180 ? 18.401 31.714 -6.573 1.00 26.63 180 GLN B N 1
ATOM 4539 C CA . GLN B 2 180 ? 18.374 31.849 -5.099 1.00 25.69 180 GLN B CA 1
ATOM 4540 C C . GLN B 2 180 ? 17.569 33.091 -4.721 1.00 25.29 180 GLN B C 1
ATOM 4541 O O . GLN B 2 180 ? 16.756 33.054 -3.754 1.00 25.42 180 GLN B O 1
ATOM 4547 N N . HIS B 2 181 ? 17.717 34.157 -5.522 1.00 21.86 181 HIS B N 1
ATOM 4548 C CA . HIS B 2 181 ? 16.964 35.372 -5.254 1.00 21.35 181 HIS B CA 1
ATOM 4549 C C . HIS B 2 181 ? 15.459 35.121 -5.469 1.00 22.50 181 HIS B C 1
ATOM 4550 O O . HIS B 2 181 ? 14.644 35.474 -4.615 1.00 23.18 181 HIS B O 1
ATOM 4557 N N . SER B 2 182 ? 15.114 34.463 -6.581 1.00 24.04 182 SER B N 1
ATOM 4558 C CA . SER B 2 182 ? 13.699 34.147 -6.920 1.00 25.60 182 SER B CA 1
ATOM 4559 C C . SER B 2 182 ? 13.018 33.240 -5.902 1.00 27.78 182 SER B C 1
ATOM 4560 O O . SER B 2 182 ? 11.797 33.374 -5.683 1.00 28.58 182 SER B O 1
ATOM 4563 N N . ASN B 2 183 ? 13.790 32.356 -5.249 1.00 24.39 183 ASN B N 1
ATOM 4564 C CA . ASN B 2 183 ? 13.204 31.384 -4.327 1.00 24.11 183 ASN B CA 1
ATOM 4565 C C . ASN B 2 183 ? 13.309 31.715 -2.847 1.00 23.19 183 ASN B C 1
ATOM 4566 O O . ASN B 2 183 ? 12.554 31.189 -2.029 1.00 22.16 183 ASN B O 1
ATOM 4571 N N . PHE B 2 184 ? 14.198 32.644 -2.517 1.00 21.58 184 PHE B N 1
ATOM 4572 C CA . PHE B 2 184 ? 14.513 32.934 -1.120 1.00 21.92 184 PHE B CA 1
ATOM 4573 C C . PHE B 2 184 ? 14.279 34.368 -0.724 1.00 21.94 184 PHE B C 1
ATOM 4574 O O . PHE B 2 184 ? 14.277 34.639 0.461 1.00 20.05 184 PHE B O 1
ATOM 4582 N N . PHE B 2 185 ? 14.113 35.291 -1.687 1.00 21.94 185 PHE B N 1
ATOM 4583 C CA . PHE B 2 185 ? 14.047 36.728 -1.326 1.00 23.35 185 PHE B CA 1
ATOM 4584 C C . PHE B 2 185 ? 12.642 37.324 -1.497 1.00 26.92 185 PHE B C 1
ATOM 4585 O O . PHE B 2 185 ? 12.497 38.545 -1.597 1.00 25.64 185 PHE B O 1
ATOM 4593 N N . ASN B 2 186 ? 11.606 36.477 -1.512 1.00 25.76 186 ASN B N 1
ATOM 4594 C CA . ASN B 2 186 ? 10.238 36.982 -1.580 1.00 24.94 186 ASN B CA 1
ATOM 4595 C C . ASN B 2 186 ? 9.756 37.503 -0.232 1.00 27.67 186 ASN B C 1
ATOM 4596 O O . ASN B 2 186 ? 10.371 37.205 0.814 1.00 24.88 186 ASN B O 1
ATOM 4601 N N . GLN B 2 187 ? 8.659 38.282 -0.282 1.00 26.13 187 GLN B N 1
ATOM 4602 C CA . GLN B 2 187 ? 8.065 38.975 0.878 1.00 28.76 187 GLN B CA 1
ATOM 4603 C C . GLN B 2 187 ? 7.784 38.027 2.009 1.00 27.57 187 GLN B C 1
ATOM 4604 O O . GLN B 2 187 ? 7.906 38.426 3.158 1.00 28.37 187 GLN B O 1
ATOM 4610 N N . ASP B 2 188 ? 7.390 36.789 1.685 1.00 25.20 188 ASP B N 1
ATOM 4611 C CA . ASP B 2 188 ? 6.966 35.821 2.700 1.00 25.09 188 ASP B CA 1
ATOM 4612 C C . ASP B 2 188 ? 8.140 35.053 3.373 1.00 25.47 188 ASP B C 1
ATOM 4613 O O . ASP B 2 188 ? 7.921 34.209 4.246 1.00 24.30 188 ASP B O 1
ATOM 4618 N N . ASN B 2 189 ? 9.370 35.380 2.978 1.00 24.95 189 ASN B N 1
ATOM 4619 C CA . ASN B 2 189 ? 10.544 34.753 3.543 1.00 25.55 189 ASN B CA 1
ATOM 4620 C C . ASN B 2 189 ? 11.435 35.734 4.319 1.00 25.25 189 ASN B C 1
ATOM 4621 O O . ASN B 2 189 ? 12.583 35.411 4.622 1.00 27.00 189 ASN B O 1
ATOM 4626 N N . LEU B 2 190 ? 10.915 36.915 4.650 1.00 26.06 190 LEU B N 1
ATOM 4627 C CA . LEU B 2 190 ? 11.753 37.997 5.206 1.00 24.72 190 LEU B CA 1
ATOM 4628 C C . LEU B 2 190 ? 10.968 38.958 6.059 1.00 26.69 190 LEU B C 1
ATOM 4629 O O . LEU B 2 190 ? 9.713 38.924 6.057 1.00 26.90 190 LEU B O 1
ATOM 4634 N N . TYR B 2 191 ? 11.705 39.797 6.799 1.00 26.76 191 TYR B N 1
ATOM 4635 C CA . TYR B 2 191 ? 11.145 40.957 7.526 1.00 26.87 191 TYR B CA 1
ATOM 4636 C C . TYR B 2 191 ? 11.995 42.181 7.264 1.00 29.82 191 TYR B C 1
ATOM 4637 O O . TYR B 2 191 ? 13.236 42.087 7.147 1.00 29.73 191 TYR B O 1
ATOM 4646 N N . PHE B 2 192 ? 11.345 43.337 7.199 1.00 30.07 192 PHE B N 1
ATOM 4647 C CA . PHE B 2 192 ? 12.092 44.575 7.349 1.00 31.41 192 PHE B CA 1
ATOM 4648 C C . PHE B 2 192 ? 12.124 44.869 8.855 1.00 32.39 192 PHE B C 1
ATOM 4649 O O . PHE B 2 192 ? 11.086 44.801 9.550 1.00 29.28 192 PHE B O 1
ATOM 4657 N N . VAL B 2 193 ? 13.316 45.193 9.341 1.00 30.30 193 VAL B N 1
ATOM 4658 C CA . VAL B 2 193 ? 13.532 45.425 10.772 1.00 30.88 193 VAL B CA 1
ATOM 4659 C C . VAL B 2 193 ? 14.043 46.852 10.981 1.00 29.90 193 VAL B C 1
ATOM 4660 O O . VAL B 2 193 ? 14.920 47.282 10.252 1.00 32.26 193 VAL B O 1
ATOM 4664 N N . ALA B 2 194 ? 13.512 47.558 11.980 1.00 32.56 194 ALA B N 1
ATOM 4665 C CA . ALA B 2 194 ? 14.087 48.856 12.397 1.00 33.74 194 ALA B CA 1
ATOM 4666 C C . ALA B 2 194 ? 14.227 48.982 13.915 1.00 34.43 194 ALA B C 1
ATOM 4667 O O . ALA B 2 194 ? 13.273 48.786 14.654 1.00 34.45 194 ALA B O 1
ATOM 4669 N N . VAL B 2 195 ? 15.435 49.308 14.363 1.00 36.33 195 VAL B N 1
ATOM 4670 C CA . VAL B 2 195 ? 15.688 49.526 15.789 1.00 37.83 195 VAL B CA 1
ATOM 4671 C C . VAL B 2 195 ? 15.940 51.034 15.926 1.00 38.44 195 VAL B C 1
ATOM 4672 O O . VAL B 2 195 ? 16.909 51.585 15.355 1.00 39.79 195 VAL B O 1
ATOM 4676 N N . THR B 2 196 ? 15.034 51.692 16.637 1.00 39.57 196 THR B N 1
ATOM 4677 C CA . THR B 2 196 ? 14.834 53.145 16.424 1.00 42.47 196 THR B CA 1
ATOM 4678 C C . THR B 2 196 ? 14.015 53.886 17.478 1.00 40.08 196 THR B C 1
ATOM 4679 O O . THR B 2 196 ? 13.147 53.297 18.115 1.00 36.01 196 THR B O 1
ATOM 4683 N N . SER B 2 197 ? 14.305 55.191 17.641 1.00 46.79 197 SER B N 1
ATOM 4684 C CA . SER B 2 197 ? 13.376 56.128 18.329 1.00 47.01 197 SER B CA 1
ATOM 4685 C C . SER B 2 197 ? 12.170 56.543 17.483 1.00 45.68 197 SER B C 1
ATOM 4686 O O . SER B 2 197 ? 11.118 56.827 18.049 1.00 48.46 197 SER B O 1
ATOM 4689 N N . LEU B 2 198 ? 12.299 56.549 16.148 1.00 48.24 198 LEU B N 1
ATOM 4690 C CA . LEU B 2 198 ? 11.188 56.981 15.246 1.00 46.26 198 LEU B CA 1
ATOM 4691 C C . LEU B 2 198 ? 9.896 56.188 15.499 1.00 47.33 198 LEU B C 1
ATOM 4692 O O . LEU B 2 198 ? 9.979 55.017 15.860 1.00 50.27 198 LEU B O 1
ATOM 4697 N N . PRO B 2 199 ? 8.702 56.820 15.361 1.00 48.58 199 PRO B N 1
ATOM 4698 C CA . PRO B 2 199 ? 7.482 56.005 15.625 1.00 47.48 199 PRO B CA 1
ATOM 4699 C C . PRO B 2 199 ? 7.311 54.879 14.585 1.00 45.33 199 PRO B C 1
ATOM 4700 O O . PRO B 2 199 ? 7.857 54.981 13.469 1.00 41.79 199 PRO B O 1
ATOM 4704 N N . HIS B 2 200 ? 6.580 53.824 14.958 1.00 42.24 200 HIS B N 1
ATOM 4705 C CA . HIS B 2 200 ? 6.430 52.629 14.111 1.00 43.31 200 HIS B CA 1
ATOM 4706 C C . HIS B 2 200 ? 5.876 53.028 12.744 1.00 43.09 200 HIS B C 1
ATOM 4707 O O . HIS B 2 200 ? 6.426 52.652 11.697 1.00 41.96 200 HIS B O 1
ATOM 4714 N N . ASP B 2 201 ? 4.817 53.843 12.789 1.00 47.71 201 ASP B N 1
ATOM 4715 C CA . ASP B 2 201 ? 4.136 54.362 11.611 1.00 46.78 201 ASP B CA 1
ATOM 4716 C C . ASP B 2 201 ? 5.020 55.153 10.651 1.00 43.79 201 ASP B C 1
ATOM 4717 O O . ASP B 2 201 ? 4.805 55.130 9.438 1.00 41.06 201 ASP B O 1
ATOM 4722 N N . VAL B 2 202 ? 6.026 55.837 11.182 1.00 41.21 202 VAL B N 1
ATOM 4723 C CA . VAL B 2 202 ? 6.960 56.577 10.324 1.00 40.66 202 VAL B CA 1
ATOM 4724 C C . VAL B 2 202 ? 7.808 55.578 9.513 1.00 42.79 202 VAL B C 1
ATOM 4725 O O . VAL B 2 202 ? 8.023 55.751 8.294 1.00 40.66 202 VAL B O 1
ATOM 4729 N N . ILE B 2 203 ? 8.292 54.531 10.181 1.00 42.14 203 ILE B N 1
ATOM 4730 C CA . ILE B 2 203 ? 9.077 53.498 9.474 1.00 39.11 203 ILE B CA 1
ATOM 4731 C C . ILE B 2 203 ? 8.200 52.836 8.383 1.00 31.68 203 ILE B C 1
ATOM 4732 O O . ILE B 2 203 ? 8.618 52.703 7.196 1.00 34.84 203 ILE B O 1
ATOM 4737 N N . LEU B 2 204 ? 6.989 52.467 8.796 1.00 31.08 204 LEU B N 1
ATOM 4738 C CA . LEU B 2 204 ? 6.003 51.807 7.938 1.00 34.30 204 LEU B CA 1
ATOM 4739 C C . LEU B 2 204 ? 5.756 52.591 6.651 1.00 39.52 204 LEU B C 1
ATOM 4740 O O . LEU B 2 204 ? 5.956 52.056 5.531 1.00 39.14 204 LEU B O 1
ATOM 4745 N N . LYS B 2 205 ? 5.404 53.876 6.800 1.00 40.55 205 LYS B N 1
ATOM 4746 C CA . LYS B 2 205 ? 5.172 54.746 5.622 1.00 42.28 205 LYS B CA 1
ATOM 4747 C C . LYS B 2 205 ? 6.418 54.880 4.768 1.00 37.66 205 LYS B C 1
ATOM 4748 O O . LYS B 2 205 ? 6.356 54.871 3.543 1.00 40.43 205 LYS B O 1
ATOM 4754 N N . SER B 2 206 ? 7.567 54.957 5.407 1.00 36.41 206 SER B N 1
ATOM 4755 C CA . SER B 2 206 ? 8.798 55.092 4.646 1.00 34.37 206 SER B CA 1
ATOM 4756 C C . SER B 2 206 ? 9.100 53.833 3.813 1.00 36.37 206 SER B C 1
ATOM 4757 O O . SER B 2 206 ? 9.559 53.946 2.656 1.00 37.58 206 SER B O 1
ATOM 4760 N N . VAL B 2 207 ? 8.842 52.657 4.402 1.00 33.99 207 VAL B N 1
ATOM 4761 C CA . VAL B 2 207 ? 9.027 51.369 3.700 1.00 33.73 207 VAL B CA 1
ATOM 4762 C C . VAL B 2 207 ? 7.972 51.217 2.592 1.00 32.83 207 VAL B C 1
ATOM 4763 O O . VAL B 2 207 ? 8.281 50.712 1.503 1.00 33.11 207 VAL B O 1
ATOM 4767 N N . GLU B 2 208 ? 6.749 51.648 2.890 1.00 33.69 208 GLU B N 1
ATOM 4768 C CA . GLU B 2 208 ? 5.664 51.706 1.886 1.00 37.82 208 GLU B CA 1
ATOM 4769 C C . GLU B 2 208 ? 6.076 52.440 0.616 1.00 39.27 208 GLU B C 1
ATOM 4770 O O . GLU B 2 208 ? 5.951 51.904 -0.504 1.00 34.43 208 GLU B O 1
ATOM 4776 N N . LYS B 2 209 ? 6.635 53.634 0.827 1.00 37.80 209 LYS B N 1
ATOM 4777 C CA . LYS B 2 209 ? 7.098 54.480 -0.224 1.00 39.00 209 LYS B CA 1
ATOM 4778 C C . LYS B 2 209 ? 8.277 53.832 -0.927 1.00 39.12 209 LYS B C 1
ATOM 4779 O O . LYS B 2 209 ? 8.372 53.924 -2.146 1.00 34.50 209 LYS B O 1
ATOM 4785 N N . ALA B 2 210 ? 9.158 53.151 -0.175 1.00 35.42 210 ALA B N 1
ATOM 4786 C CA . ALA B 2 210 ? 10.332 52.520 -0.778 1.00 34.33 210 ALA B CA 1
ATOM 4787 C C . ALA B 2 210 ? 10.003 51.274 -1.621 1.00 34.23 210 ALA B C 1
ATOM 4788 O O . ALA B 2 210 ? 10.808 50.843 -2.446 1.00 30.02 210 ALA B O 1
ATOM 4790 N N . THR B 2 211 ? 8.855 50.655 -1.357 1.00 34.55 211 THR B N 1
ATOM 4791 C CA . THR B 2 211 ? 8.554 49.387 -1.996 1.00 35.99 211 THR B CA 1
ATOM 4792 C C . THR B 2 211 ? 7.345 49.503 -2.931 1.00 38.09 211 THR B C 1
ATOM 4793 O O . THR B 2 211 ? 6.624 48.521 -3.146 1.00 36.29 211 THR B O 1
ATOM 4797 N N . GLN B 2 212 ? 7.134 50.704 -3.478 1.00 40.84 212 GLN B N 1
ATOM 4798 C CA . GLN B 2 212 ? 5.974 50.979 -4.349 1.00 40.20 212 GLN B CA 1
ATOM 4799 C C . GLN B 2 212 ? 5.988 50.178 -5.636 1.00 36.58 212 GLN B C 1
ATOM 4800 O O . GLN B 2 212 ? 4.932 49.832 -6.120 1.00 34.95 212 GLN B O 1
ATOM 4806 N N . PHE B 2 213 ? 7.179 49.902 -6.180 1.00 36.26 213 PHE B N 1
ATOM 4807 C CA . PHE B 2 213 ? 7.353 49.002 -7.328 1.00 33.97 213 PHE B CA 1
ATOM 4808 C C . PHE B 2 213 ? 6.894 47.555 -7.048 1.00 34.49 213 PHE B C 1
ATOM 4809 O O . PHE B 2 213 ? 6.649 46.797 -7.992 1.00 35.95 213 PHE B O 1
ATOM 4817 N N . LEU B 2 214 ? 6.818 47.155 -5.771 1.00 34.00 214 LEU B N 1
ATOM 4818 C CA . LEU B 2 214 ? 6.671 45.719 -5.429 1.00 31.53 214 LEU B CA 1
ATOM 4819 C C . LEU B 2 214 ? 5.244 45.233 -5.547 1.00 29.69 214 LEU B C 1
ATOM 4820 O O . LEU B 2 214 ? 4.376 45.751 -4.849 1.00 29.31 214 LEU B O 1
ATOM 4825 N N . LYS B 2 215 ? 5.032 44.211 -6.372 1.00 29.14 215 LYS B N 1
ATOM 4826 C CA . LYS B 2 215 ? 3.704 43.608 -6.559 1.00 29.66 215 LYS B CA 1
ATOM 4827 C C . LYS B 2 215 ? 3.443 42.481 -5.533 1.00 29.72 215 LYS B C 1
ATOM 4828 O O . LYS B 2 215 ? 4.356 41.743 -5.197 1.00 27.00 215 LYS B O 1
ATOM 4834 N N . PRO B 2 216 ? 2.182 42.316 -5.078 1.00 29.26 216 PRO B N 1
ATOM 4835 C CA . PRO B 2 216 ? 1.875 41.237 -4.136 1.00 28.10 216 PRO B CA 1
ATOM 4836 C C . PRO B 2 216 ? 2.099 39.841 -4.731 1.00 27.74 216 PRO B C 1
ATOM 4837 O O . PRO B 2 216 ? 2.054 39.668 -5.962 1.00 27.74 216 PRO B O 1
ATOM 4841 N N . LEU B 2 217 ? 2.392 38.863 -3.861 1.00 27.22 217 LEU B N 1
ATOM 4842 C CA . LEU B 2 217 ? 2.571 37.468 -4.296 1.00 26.54 217 LEU B CA 1
ATOM 4843 C C . LEU B 2 217 ? 1.247 36.834 -4.699 1.00 26.30 217 LEU B C 1
ATOM 4844 O O . LEU B 2 217 ? 0.249 36.998 -3.977 1.00 24.60 217 LEU B O 1
ATOM 4849 N N . ALA B 2 218 ? 1.219 36.109 -5.830 1.00 24.67 218 ALA B N 1
ATOM 4850 C CA . ALA B 2 218 ? -0.031 35.426 -6.264 1.00 26.45 218 ALA B CA 1
ATOM 4851 C C . ALA B 2 218 ? -0.385 34.202 -5.451 1.00 30.36 218 ALA B C 1
ATOM 4852 O O . ALA B 2 218 ? -1.562 33.785 -5.409 1.00 28.48 218 ALA B O 1
ATOM 4854 N N . SER B 2 219 ? 0.634 33.582 -4.846 1.00 26.05 219 SER B N 1
ATOM 4855 C CA . SER B 2 219 ? 0.468 32.273 -4.232 1.00 25.17 219 SER B CA 1
ATOM 4856 C C . SER B 2 219 ? 1.625 32.089 -3.267 1.00 27.74 219 SER B C 1
ATOM 4857 O O . SER B 2 219 ? 2.557 32.922 -3.256 1.00 25.29 219 SER B O 1
ATOM 4860 N N . HIS B 2 220 ? 1.584 31.013 -2.478 1.00 26.02 220 HIS B N 1
ATOM 4861 C CA . HIS B 2 220 ? 2.675 30.761 -1.520 1.00 27.15 220 HIS B CA 1
ATOM 4862 C C . HIS B 2 220 ? 3.165 29.333 -1.600 1.00 25.49 220 HIS B C 1
ATOM 4863 O O . HIS B 2 220 ? 2.799 28.534 -0.768 1.00 25.76 220 HIS B O 1
ATOM 4870 N N . PRO B 2 221 ? 4.021 29.003 -2.587 1.00 24.71 221 PRO B N 1
ATOM 4871 C CA . PRO B 2 221 ? 4.649 27.690 -2.512 1.00 23.91 221 PRO B CA 1
ATOM 4872 C C . PRO B 2 221 ? 5.380 27.552 -1.201 1.00 23.66 221 PRO B C 1
ATOM 4873 O O . PRO B 2 221 ? 5.925 28.544 -0.741 1.00 25.86 221 PRO B O 1
ATOM 4877 N N . LYS B 2 222 ? 5.376 26.350 -0.613 1.00 24.22 222 LYS B N 1
ATOM 4878 C CA . LYS B 2 222 ? 6.158 26.026 0.582 1.00 24.28 222 LYS B CA 1
ATOM 4879 C C . LYS B 2 222 ? 7.550 26.689 0.501 1.00 23.22 222 LYS B C 1
ATOM 4880 O O . LYS B 2 222 ? 8.231 26.534 -0.499 1.00 22.47 222 LYS B O 1
ATOM 4886 N N . LEU B 2 223 ? 7.936 27.467 1.508 1.00 22.19 223 LEU B N 1
ATOM 4887 C CA . LEU B 2 223 ? 9.206 28.192 1.470 1.00 23.65 223 LEU B CA 1
ATOM 4888 C C . LEU B 2 223 ? 10.379 27.203 1.322 1.00 23.07 223 LEU B C 1
ATOM 4889 O O . LEU B 2 223 ? 10.424 26.190 2.036 1.00 24.18 223 LEU B O 1
ATOM 4894 N N . ALA B 2 224 ? 11.299 27.483 0.394 1.00 22.57 224 ALA B N 1
ATOM 4895 C CA . ALA B 2 224 ? 12.477 26.615 0.152 1.00 22.16 224 ALA B CA 1
ATOM 4896 C C . ALA B 2 224 ? 13.380 26.612 1.377 1.00 24.99 224 ALA B C 1
ATOM 4897 O O . ALA B 2 224 ? 14.227 25.717 1.518 1.00 23.63 224 ALA B O 1
ATOM 4899 N N . SER B 2 225 ? 13.145 27.585 2.278 1.00 22.27 225 SER B N 1
ATOM 4900 C CA . SER B 2 225 ? 13.840 27.677 3.554 1.00 23.93 225 SER B CA 1
ATOM 4901 C C . SER B 2 225 ? 13.223 26.874 4.713 1.00 25.18 225 SER B C 1
ATOM 4902 O O . SER B 2 225 ? 13.756 26.917 5.832 1.00 24.77 225 SER B O 1
ATOM 4905 N N . ASP B 2 226 ? 12.116 26.164 4.491 1.00 24.71 226 ASP B N 1
ATOM 4906 C CA . ASP B 2 226 ? 11.484 25.448 5.620 1.00 25.04 226 ASP B CA 1
ATOM 4907 C C . ASP B 2 226 ? 12.452 24.409 6.204 1.00 25.11 226 ASP B C 1
ATOM 4908 O O . ASP B 2 226 ? 13.108 23.673 5.454 1.00 22.54 226 ASP B O 1
ATOM 4913 N N . ASN B 2 227 ? 12.600 24.404 7.525 1.00 24.68 227 ASN B N 1
ATOM 4914 C CA . ASN B 2 227 ? 13.578 23.485 8.196 1.00 25.01 227 ASN B CA 1
ATOM 4915 C C . ASN B 2 227 ? 13.359 22.030 7.789 1.00 24.27 227 ASN B C 1
ATOM 4916 O O . ASN B 2 227 ? 14.328 21.290 7.601 1.00 23.37 227 ASN B O 1
ATOM 4921 N N . ASP B 2 228 ? 12.095 21.617 7.610 1.00 22.86 228 ASP B N 1
ATOM 4922 C CA . ASP B 2 228 ? 11.828 20.202 7.281 1.00 24.49 228 ASP B CA 1
ATOM 4923 C C . ASP B 2 228 ? 12.216 19.804 5.855 1.00 24.78 228 ASP B C 1
ATOM 4924 O O . ASP B 2 228 ? 12.148 18.630 5.509 1.00 24.33 228 ASP B O 1
ATOM 4929 N N . LEU B 2 229 ? 12.625 20.764 5.028 1.00 24.88 229 LEU B N 1
ATOM 4930 C CA . LEU B 2 229 ? 13.209 20.434 3.716 1.00 23.96 229 LEU B CA 1
ATOM 4931 C C . LEU B 2 229 ? 14.713 20.222 3.814 1.00 26.35 229 LEU B C 1
ATOM 4932 O O . LEU B 2 229 ? 15.328 19.884 2.826 1.00 24.81 229 LEU B O 1
ATOM 4937 N N . HIS B 2 230 ? 15.306 20.462 4.998 1.00 25.04 230 HIS B N 1
ATOM 4938 C CA . HIS B 2 230 ? 16.771 20.427 5.215 1.00 23.68 230 HIS B CA 1
ATOM 4939 C C . HIS B 2 230 ? 17.046 19.818 6.587 1.00 24.66 230 HIS B C 1
ATOM 4940 O O . HIS B 2 230 ? 17.754 20.417 7.397 1.00 23.68 230 HIS B O 1
ATOM 4947 N N . VAL B 2 231 ? 16.486 18.625 6.818 1.00 24.29 231 VAL B N 1
ATOM 4948 C CA . VAL B 2 231 ? 16.690 17.848 8.011 1.00 25.00 231 VAL B CA 1
ATOM 4949 C C . VAL B 2 231 ? 18.194 17.546 8.148 1.00 26.58 231 VAL B C 1
ATOM 4950 O O . VAL B 2 231 ? 18.845 17.087 7.188 1.00 26.23 231 VAL B O 1
ATOM 4954 N N . GLN B 2 232 ? 18.746 17.823 9.332 1.00 23.11 232 GLN B N 1
ATOM 4955 C CA . GLN B 2 232 ? 20.195 17.677 9.526 1.00 24.56 232 GLN B CA 1
ATOM 4956 C C . GLN B 2 232 ? 20.448 16.407 10.310 1.00 24.22 232 GLN B C 1
ATOM 4957 O O . GLN B 2 232 ? 19.627 16.052 11.147 1.00 24.57 232 GLN B O 1
ATOM 4963 N N . LYS B 2 233 ? 21.570 15.749 10.047 1.00 22.24 233 LYS B N 1
ATOM 4964 C CA . LYS B 2 233 ? 21.938 14.533 10.753 1.00 26.22 233 LYS B CA 1
ATOM 4965 C C . LYS B 2 233 ? 23.385 14.702 11.300 1.00 28.57 233 LYS B C 1
ATOM 4966 O O . LYS B 2 233 ? 24.345 14.787 10.517 1.00 25.94 233 LYS B O 1
ATOM 4972 N N . PHE B 2 234 ? 23.514 14.792 12.625 1.00 23.36 234 PHE B N 1
ATOM 4973 C CA . PHE B 2 234 ? 24.805 14.857 13.277 1.00 25.61 234 PHE B CA 1
ATOM 4974 C C . PHE B 2 234 ? 25.348 13.415 13.420 1.00 27.83 234 PHE B C 1
ATOM 4975 O O . PHE B 2 234 ? 24.630 12.527 13.888 1.00 26.55 234 PHE B O 1
ATOM 4983 N N . GLU B 2 235 ? 26.608 13.201 13.063 1.00 28.05 235 GLU B N 1
ATOM 4984 C CA . GLU B 2 235 ? 27.248 11.912 13.236 1.00 31.21 235 GLU B CA 1
ATOM 4985 C C . GLU B 2 235 ? 28.647 12.200 13.668 1.00 27.97 235 GLU B C 1
ATOM 4986 O O . GLU B 2 235 ? 29.365 12.852 12.930 1.00 29.12 235 GLU B O 1
ATOM 4992 N N . PRO B 2 236 ? 29.034 11.724 14.865 1.00 26.94 236 PRO B N 1
ATOM 4993 C CA . PRO B 2 236 ? 30.346 12.098 15.419 1.00 27.78 236 PRO B CA 1
ATOM 4994 C C . PRO B 2 236 ? 31.455 11.452 14.631 1.00 28.82 236 PRO B C 1
ATOM 4995 O O . PRO B 2 236 ? 31.396 10.258 14.367 1.00 31.88 236 PRO B O 1
ATOM 4999 N N . ASN B 2 237 ? 32.412 12.242 14.194 1.00 25.97 237 ASN B N 1
ATOM 5000 C CA . ASN B 2 237 ? 33.584 11.730 13.502 1.00 27.64 237 ASN B CA 1
ATOM 5001 C C . ASN B 2 237 ? 34.861 12.424 13.982 1.00 27.21 237 ASN B C 1
ATOM 5002 O O . ASN B 2 237 ? 34.803 13.493 14.596 1.00 23.55 237 ASN B O 1
ATOM 5007 N N . GLN B 2 238 ? 36.008 11.801 13.705 1.00 27.55 238 GLN B N 1
ATOM 5008 C CA . GLN B 2 238 ? 37.321 12.341 14.037 1.00 29.99 238 GLN B CA 1
ATOM 5009 C C . GLN B 2 238 ? 38.126 12.449 12.752 1.00 31.91 238 GLN B C 1
ATOM 5010 O O . GLN B 2 238 ? 38.156 11.501 11.960 1.00 30.79 238 GLN B O 1
ATOM 5016 N N . LYS B 2 239 ? 38.765 13.601 12.519 1.00 30.60 239 LYS B N 1
ATOM 5017 C CA . LYS B 2 239 ? 39.648 13.762 11.361 1.00 29.09 239 LYS B CA 1
ATOM 5018 C C . LYS B 2 239 ? 40.850 14.654 11.758 1.00 29.58 239 LYS B C 1
ATOM 5019 O O . LYS B 2 239 ? 40.716 15.584 12.530 1.00 26.36 239 LYS B O 1
ATOM 5025 N N . GLN B 2 240 ? 42.024 14.334 11.234 1.00 29.54 240 GLN B N 1
ATOM 5026 C CA . GLN B 2 240 ? 43.248 15.065 11.564 1.00 27.61 240 GLN B CA 1
ATOM 5027 C C . GLN B 2 240 ? 43.891 15.532 10.287 1.00 25.68 240 GLN B C 1
ATOM 5028 O O . GLN B 2 240 ? 43.926 14.810 9.260 1.00 25.42 240 GLN B O 1
ATOM 5034 N N . TYR B 2 241 ? 44.391 16.749 10.368 1.00 24.89 241 TYR B N 1
ATOM 5035 C CA . TYR B 2 241 ? 44.958 17.475 9.236 1.00 26.67 241 TYR B CA 1
ATOM 5036 C C . TYR B 2 241 ? 46.363 17.978 9.564 1.00 27.80 241 TYR B C 1
ATOM 5037 O O . TYR B 2 241 ? 46.707 18.142 10.734 1.00 25.65 241 TYR B O 1
ATOM 5046 N N . LEU B 2 242 ? 47.153 18.239 8.523 1.00 30.68 242 LEU B N 1
ATOM 5047 C CA . LEU B 2 242 ? 48.440 18.868 8.684 1.00 29.56 242 LEU B CA 1
ATOM 5048 C C . LEU B 2 242 ? 48.405 20.297 8.226 1.00 28.35 242 LEU B C 1
ATOM 5049 O O . LEU B 2 242 ? 47.677 20.642 7.294 1.00 28.35 242 LEU B O 1
ATOM 5054 N N . LEU B 2 243 ? 49.221 21.132 8.860 1.00 26.58 243 LEU B N 1
ATOM 5055 C CA . LEU B 2 243 ? 49.469 22.489 8.353 1.00 28.31 243 LEU B CA 1
ATOM 5056 C C . LEU B 2 243 ? 50.831 22.928 8.895 1.00 27.24 243 LEU B C 1
ATOM 5057 O O . LEU B 2 243 ? 50.876 23.716 9.839 1.00 27.48 243 LEU B O 1
ATOM 5062 N N . PRO B 2 244 ? 51.943 22.409 8.308 1.00 26.44 244 PRO B N 1
ATOM 5063 C CA . PRO B 2 244 ? 53.288 22.651 8.964 1.00 25.85 244 PRO B CA 1
ATOM 5064 C C . PRO B 2 244 ? 53.717 24.104 9.079 1.00 27.08 244 PRO B C 1
ATOM 5065 O O . PRO B 2 244 ? 54.578 24.432 9.903 1.00 28.79 244 PRO B O 1
ATOM 5069 N N . GLN B 2 245 ? 53.064 24.979 8.312 1.00 26.93 245 GLN B N 1
ATOM 5070 C CA . GLN B 2 245 ? 53.260 26.425 8.396 1.00 28.95 245 GLN B CA 1
ATOM 5071 C C . GLN B 2 245 ? 52.922 26.967 9.803 1.00 30.00 245 GLN B C 1
ATOM 5072 O O . GLN B 2 245 ? 53.340 28.061 10.172 1.00 34.27 245 GLN B O 1
ATOM 5078 N N . LEU B 2 246 ? 52.165 26.208 10.590 1.00 28.42 246 LEU B N 1
ATOM 5079 C CA . LEU B 2 246 ? 51.849 26.591 11.959 1.00 29.08 246 LEU B CA 1
ATOM 5080 C C . LEU B 2 246 ? 53.034 26.521 12.924 1.00 32.23 246 LEU B C 1
ATOM 5081 O O . LEU B 2 246 ? 52.982 27.117 13.993 1.00 32.13 246 LEU B O 1
ATOM 5086 N N . GLY B 2 247 ? 54.054 25.738 12.558 1.00 32.39 247 GLY B N 1
ATOM 5087 C CA . GLY B 2 247 ? 55.194 25.484 13.414 1.00 33.23 247 GLY B CA 1
ATOM 5088 C C . GLY B 2 247 ? 54.798 24.551 14.554 1.00 33.32 247 GLY B C 1
ATOM 5089 O O . GLY B 2 247 ? 53.993 23.625 14.387 1.00 32.60 247 GLY B O 1
ATOM 5090 N N . ASP B 2 248 ? 55.358 24.827 15.722 1.00 31.61 248 ASP B N 1
ATOM 5091 C CA . ASP B 2 248 ? 55.138 24.030 16.907 1.00 33.93 248 ASP B CA 1
ATOM 5092 C C . ASP B 2 248 ? 53.749 24.430 17.510 1.00 31.91 248 ASP B C 1
ATOM 5093 O O . ASP B 2 248 ? 53.628 24.854 18.668 1.00 30.71 248 ASP B O 1
ATOM 5098 N N . ASN B 2 249 ? 52.696 24.323 16.694 1.00 30.02 249 ASN B N 1
ATOM 5099 C CA . ASN B 2 249 ? 51.349 24.685 17.143 1.00 26.79 249 ASN B CA 1
ATOM 5100 C C . ASN B 2 249 ? 50.319 23.711 16.578 1.00 25.91 249 ASN B C 1
ATOM 5101 O O . ASN B 2 249 ? 50.473 23.212 15.465 1.00 23.71 249 ASN B O 1
ATOM 5106 N N . ALA B 2 250 ? 49.253 23.468 17.335 1.00 24.63 250 ALA B N 1
ATOM 5107 C CA . ALA B 2 250 ? 48.136 22.708 16.785 1.00 24.55 250 ALA B CA 1
ATOM 5108 C C . ALA B 2 250 ? 46.818 23.344 17.200 1.00 24.01 250 ALA B C 1
ATOM 5109 O O . ALA B 2 250 ? 46.698 23.871 18.320 1.00 21.32 250 ALA B O 1
ATOM 5111 N N . PHE B 2 251 ? 45.842 23.267 16.298 1.00 21.69 251 PHE B N 1
ATOM 5112 C CA . PHE B 2 251 ? 44.439 23.632 16.604 1.00 20.79 251 PHE B CA 1
ATOM 5113 C C . PHE B 2 251 ? 43.620 22.386 16.829 1.00 21.38 251 PHE B C 1
ATOM 5114 O O . PHE B 2 251 ? 43.839 21.367 16.181 1.00 21.50 251 PHE B O 1
ATOM 5122 N N . VAL B 2 252 ? 42.638 22.467 17.728 1.00 22.60 252 VAL B N 1
ATOM 5123 C CA . VAL B 2 252 ? 41.778 21.304 18.027 1.00 21.81 252 VAL B CA 1
ATOM 5124 C C . VAL B 2 252 ? 40.351 21.795 18.318 1.00 23.18 252 VAL B C 1
ATOM 5125 O O . VAL B 2 252 ? 40.161 22.895 18.870 1.00 22.71 252 VAL B O 1
ATOM 5129 N N . ALA B 2 253 ? 39.355 20.987 17.961 1.00 21.02 253 ALA B N 1
ATOM 5130 C CA . ALA B 2 253 ? 37.981 21.393 18.160 1.00 21.91 253 ALA B CA 1
ATOM 5131 C C . ALA B 2 253 ? 37.206 20.136 18.510 1.00 22.71 253 ALA B C 1
ATOM 5132 O O . ALA B 2 253 ? 37.411 19.091 17.882 1.00 22.85 253 ALA B O 1
ATOM 5134 N N . ILE B 2 254 ? 36.348 20.236 19.518 1.00 23.27 254 ILE B N 1
ATOM 5135 C CA . ILE B 2 254 ? 35.547 19.100 19.985 1.00 21.55 254 ILE B CA 1
ATOM 5136 C C . ILE B 2 254 ? 34.112 19.470 19.784 1.00 21.97 254 ILE B C 1
ATOM 5137 O O . ILE B 2 254 ? 33.713 20.600 20.143 1.00 19.27 254 ILE B O 1
ATOM 5142 N N . GLY B 2 255 ? 33.312 18.553 19.223 1.00 20.61 255 GLY B N 1
ATOM 5143 C CA . GLY B 2 255 ? 31.895 18.880 18.984 1.00 20.54 255 GLY B CA 1
ATOM 5144 C C . GLY B 2 255 ? 30.876 17.865 19.483 1.00 21.72 255 GLY B C 1
ATOM 5145 O O . GLY B 2 255 ? 31.137 16.652 19.462 1.00 19.85 255 GLY B O 1
ATOM 5146 N N . PHE B 2 256 ? 29.735 18.364 19.949 1.00 19.14 256 PHE B N 1
ATOM 5147 C CA . PHE B 2 256 ? 28.598 17.521 20.308 1.00 21.72 256 PHE B CA 1
ATOM 5148 C C . PHE B 2 256 ? 27.367 18.080 19.639 1.00 21.65 256 PHE B C 1
ATOM 5149 O O . PHE B 2 256 ? 27.302 19.299 19.400 1.00 24.31 256 PHE B O 1
ATOM 5157 N N . GLU B 2 257 ? 26.392 17.227 19.332 1.00 21.91 257 GLU B N 1
ATOM 5158 C CA . GLU B 2 257 ? 25.114 17.734 18.852 1.00 23.81 257 GLU B CA 1
ATOM 5159 C C . GLU B 2 257 ? 24.479 18.630 19.932 1.00 24.80 257 GLU B C 1
ATOM 5160 O O . GLU B 2 257 ? 24.624 18.339 21.133 1.00 22.34 257 GLU B O 1
ATOM 5166 N N . ALA B 2 258 ? 23.737 19.659 19.502 1.00 24.15 258 ALA B N 1
ATOM 5167 C CA . ALA B 2 258 ? 23.058 20.569 20.435 1.00 24.25 258 ALA B CA 1
ATOM 5168 C C . ALA B 2 258 ? 21.517 20.601 20.185 1.00 24.82 258 ALA B C 1
ATOM 5169 O O . ALA B 2 258 ? 21.034 20.184 19.131 1.00 23.65 258 ALA B O 1
ATOM 5171 N N . PRO B 2 259 ? 20.755 21.137 21.146 1.00 25.69 259 PRO B N 1
ATOM 5172 C CA . PRO B 2 259 ? 19.309 21.107 20.897 1.00 25.41 259 PRO B CA 1
ATOM 5173 C C . PRO B 2 259 ? 18.822 22.115 19.834 1.00 23.29 259 PRO B C 1
ATOM 5174 O O . PRO B 2 259 ? 19.476 23.127 19.538 1.00 22.39 259 PRO B O 1
ATOM 5178 N N . SER B 2 260 ? 17.654 21.844 19.266 1.00 24.77 260 SER B N 1
ATOM 5179 C CA . SER B 2 260 ? 17.050 22.804 18.366 1.00 27.42 260 SER B CA 1
ATOM 5180 C C . SER B 2 260 ? 16.665 24.077 19.169 1.00 26.25 260 SER B C 1
ATOM 5181 O O . SER B 2 260 ? 16.543 24.031 20.396 1.00 23.67 260 SER B O 1
ATOM 5184 N N . LEU B 2 261 ? 16.501 25.197 18.486 1.00 25.97 261 LEU B N 1
ATOM 5185 C CA . LEU B 2 261 ? 16.159 26.449 19.158 1.00 28.51 261 LEU B CA 1
ATOM 5186 C C . LEU B 2 261 ? 14.904 26.371 20.049 1.00 33.58 261 LEU B C 1
ATOM 5187 O O . LEU B 2 261 ? 14.876 27.009 21.095 1.00 32.76 261 LEU B O 1
ATOM 5192 N N . ASP B 2 262 ? 13.899 25.575 19.654 1.00 34.37 262 ASP B N 1
ATOM 5193 C CA . ASP B 2 262 ? 12.640 25.491 20.406 1.00 37.35 262 ASP B CA 1
ATOM 5194 C C . ASP B 2 262 ? 12.630 24.345 21.435 1.00 36.42 262 ASP B C 1
ATOM 5195 O O . ASP B 2 262 ? 11.632 24.122 22.104 1.00 38.46 262 ASP B O 1
ATOM 5200 N N . SER B 2 263 ? 13.733 23.616 21.569 1.00 31.58 263 SER B N 1
ATOM 5201 C CA . SER B 2 263 ? 13.810 22.576 22.567 1.00 28.68 263 SER B CA 1
ATOM 5202 C C . SER B 2 263 ? 13.793 23.175 23.962 1.00 30.46 263 SER B C 1
ATOM 5203 O O . SER B 2 263 ? 14.431 24.215 24.206 1.00 28.49 263 SER B O 1
ATOM 5206 N N . PRO B 2 264 ? 13.044 22.536 24.889 1.00 31.53 264 PRO B N 1
ATOM 5207 C CA . PRO B 2 264 ? 13.143 22.967 26.298 1.00 32.63 264 PRO B CA 1
ATOM 5208 C C . PRO B 2 264 ? 14.579 22.826 26.834 1.00 32.97 264 PRO B C 1
ATOM 5209 O O . PRO B 2 264 ? 14.876 23.369 27.888 1.00 31.60 264 PRO B O 1
ATOM 5213 N N . LEU B 2 265 ? 15.445 22.097 26.114 1.00 30.28 265 LEU B N 1
ATOM 5214 C CA . LEU B 2 265 ? 16.829 21.868 26.546 1.00 29.80 265 LEU B CA 1
ATOM 5215 C C . LEU B 2 265 ? 17.830 22.843 25.919 1.00 29.71 265 LEU B C 1
ATOM 5216 O O . LEU B 2 265 ? 19.013 22.831 26.282 1.00 29.47 265 LEU B O 1
ATOM 5221 N N . TYR B 2 266 ? 17.344 23.722 25.029 1.00 26.96 266 TYR B N 1
ATOM 5222 C CA . TYR B 2 266 ? 18.156 24.796 24.452 1.00 25.41 266 TYR B CA 1
ATOM 5223 C C . TYR B 2 266 ? 18.839 25.706 25.487 1.00 27.92 266 TYR B C 1
ATOM 5224 O O . TYR B 2 266 ? 20.075 25.887 25.455 1.00 27.13 266 TYR B O 1
ATOM 5233 N N . ILE B 2 267 ? 18.053 26.282 26.407 1.00 27.67 267 ILE B N 1
ATOM 5234 C CA . ILE B 2 267 ? 18.626 27.170 27.433 1.00 27.87 267 ILE B CA 1
ATOM 5235 C C . ILE B 2 267 ? 19.611 26.389 28.354 1.00 27.25 267 ILE B C 1
ATOM 5236 O O . ILE B 2 267 ? 20.714 26.893 28.647 1.00 28.55 267 ILE B O 1
ATOM 5241 N N . PRO B 2 268 ? 19.230 25.163 28.806 1.00 26.38 268 PRO B N 1
ATOM 5242 C CA . PRO B 2 268 ? 20.248 24.359 29.523 1.00 27.29 268 PRO B CA 1
ATOM 5243 C C . PRO B 2 268 ? 21.569 24.229 28.752 1.00 26.88 268 PRO B C 1
ATOM 5244 O O . PRO B 2 268 ? 22.604 24.419 29.333 1.00 26.17 268 PRO B O 1
ATOM 5248 N N . SER B 2 269 ? 21.514 23.966 27.444 1.00 27.26 269 SER B N 1
ATOM 5249 C CA . SER B 2 269 ? 22.744 23.856 26.629 1.00 24.75 269 SER B CA 1
ATOM 5250 C C . SER B 2 269 ? 23.507 25.159 26.558 1.00 24.29 269 SER B C 1
ATOM 5251 O O . SER B 2 269 ? 24.739 25.139 26.527 1.00 24.30 269 SER B O 1
ATOM 5254 N N . GLN B 2 270 ? 22.794 26.282 26.503 1.00 24.04 270 GLN B N 1
ATOM 5255 C CA . GLN B 2 270 ? 23.467 27.593 26.509 1.00 24.40 270 GLN B CA 1
ATOM 5256 C C . GLN B 2 270 ? 24.195 27.882 27.814 1.00 22.75 270 GLN B C 1
ATOM 5257 O O . GLN B 2 270 ? 25.275 28.479 27.812 1.00 21.37 270 GLN B O 1
ATOM 5263 N N . ILE B 2 271 ? 23.568 27.486 28.928 1.00 25.20 271 ILE B N 1
ATOM 5264 C CA . ILE B 2 271 ? 24.127 27.683 30.277 1.00 24.59 271 ILE B CA 1
ATOM 5265 C C . ILE B 2 271 ? 25.382 26.829 30.459 1.00 24.46 271 ILE B C 1
ATOM 5266 O O . ILE B 2 271 ? 26.405 27.303 30.952 1.00 25.85 271 ILE B O 1
ATOM 5271 N N . VAL B 2 272 ? 25.301 25.555 30.068 1.00 25.79 272 VAL B N 1
ATOM 5272 C CA . VAL B 2 272 ? 26.464 24.616 30.163 1.00 24.50 272 VAL B CA 1
ATOM 5273 C C . VAL B 2 272 ? 27.623 25.114 29.261 1.00 23.69 272 VAL B C 1
ATOM 5274 O O . VAL B 2 272 ? 28.805 25.167 29.674 1.00 22.86 272 VAL B O 1
ATOM 5278 N N . LYS B 2 273 ? 27.290 25.496 28.026 1.00 21.72 273 LYS B N 1
ATOM 5279 C CA . LYS B 2 273 ? 28.326 26.011 27.105 1.00 23.03 273 LYS B CA 1
ATOM 5280 C C . LYS B 2 273 ? 29.014 27.262 27.712 1.00 22.54 273 LYS B C 1
ATOM 5281 O O . LYS B 2 273 ? 30.257 27.425 27.624 1.00 24.54 273 LYS B O 1
ATOM 5287 N N . SER B 2 274 ? 28.207 28.130 28.307 1.00 23.50 274 SER B N 1
ATOM 5288 C CA . SER B 2 274 ? 28.701 29.391 28.867 1.00 25.65 274 SER B CA 1
ATOM 5289 C C . SER B 2 274 ? 29.531 29.183 30.127 1.00 27.40 274 SER B C 1
ATOM 5290 O O . SER B 2 274 ? 30.506 29.910 30.349 1.00 27.60 274 SER B O 1
ATOM 5293 N N . VAL B 2 275 ? 29.176 28.191 30.951 1.00 24.46 275 VAL B N 1
ATOM 5294 C CA . VAL B 2 275 ? 29.947 28.020 32.191 1.00 25.44 275 VAL B CA 1
ATOM 5295 C C . VAL B 2 275 ? 31.396 27.510 31.905 1.00 26.67 275 VAL B C 1
ATOM 5296 O O . VAL B 2 275 ? 32.351 27.782 32.671 1.00 25.01 275 VAL B O 1
ATOM 5300 N N . ILE B 2 276 ? 31.553 26.790 30.795 1.00 24.64 276 ILE B N 1
ATOM 5301 C CA . ILE B 2 276 ? 32.863 26.494 30.243 1.00 27.29 276 ILE B CA 1
ATOM 5302 C C . ILE B 2 276 ? 33.434 27.747 29.589 1.00 27.37 276 ILE B C 1
ATOM 5303 O O . ILE B 2 276 ? 34.570 28.139 29.876 1.00 27.75 276 ILE B O 1
ATOM 5308 N N . GLY B 2 277 ? 32.637 28.345 28.695 1.00 24.10 277 GLY B N 1
ATOM 5309 C CA . GLY B 2 277 ? 32.902 29.662 28.130 1.00 26.49 277 GLY B CA 1
ATOM 5310 C C . GLY B 2 277 ? 34.213 29.829 27.383 1.00 27.13 277 GLY B C 1
ATOM 5311 O O . GLY B 2 277 ? 34.739 28.872 26.803 1.00 27.09 277 GLY B O 1
ATOM 5312 N N . SER B 2 278 ? 34.733 31.053 27.354 1.00 27.44 278 SER B N 1
ATOM 5313 C CA . SER B 2 278 ? 36.014 31.273 26.691 1.00 30.10 278 SER B CA 1
ATOM 5314 C C . SER B 2 278 ? 37.141 31.621 27.658 1.00 28.49 278 SER B C 1
ATOM 5315 O O . SER B 2 278 ? 36.868 32.082 28.772 1.00 28.35 278 SER B O 1
ATOM 5318 N N . LYS B 2 279 ? 38.394 31.353 27.271 1.00 28.36 279 LYS B N 1
ATOM 5319 C CA . LYS B 2 279 ? 39.519 31.883 28.033 1.00 31.23 279 LYS B CA 1
ATOM 5320 C C . LYS B 2 279 ? 39.894 33.265 27.520 1.00 33.12 279 LYS B C 1
ATOM 5321 O O . LYS B 2 279 ? 40.189 33.439 26.352 1.00 32.39 279 LYS B O 1
ATOM 5327 N N . GLU B 2 280 ? 39.839 34.262 28.390 1.00 34.26 280 GLU B N 1
ATOM 5328 C CA . GLU B 2 280 ? 40.334 35.587 28.020 1.00 35.62 280 GLU B CA 1
ATOM 5329 C C . GLU B 2 280 ? 41.609 35.898 28.779 1.00 36.51 280 GLU B C 1
ATOM 5330 O O . GLU B 2 280 ? 42.080 35.079 29.562 1.00 38.08 280 GLU B O 1
ATOM 5336 N N . LYS B 2 281 ? 42.191 37.061 28.521 1.00 34.30 281 LYS B N 1
ATOM 5337 C CA . LYS B 2 281 ? 43.454 37.453 29.151 1.00 34.03 281 LYS B CA 1
ATOM 5338 C C . LYS B 2 281 ? 43.398 37.298 30.688 1.00 34.51 281 LYS B C 1
ATOM 5339 O O . LYS B 2 281 ? 44.351 36.813 31.305 1.00 37.50 281 LYS B O 1
ATOM 5345 N N . TYR B 2 282 ? 42.273 37.705 31.295 1.00 29.17 282 TYR B N 1
ATOM 5346 C CA . TYR B 2 282 ? 42.167 37.751 32.763 1.00 31.08 282 TYR B CA 1
ATOM 5347 C C . TYR B 2 282 ? 41.132 36.810 33.356 1.00 30.39 282 TYR B C 1
ATOM 5348 O O . TYR B 2 282 ? 40.923 36.836 34.536 1.00 31.23 282 TYR B O 1
ATOM 5357 N N . SER B 2 283 ? 40.517 35.964 32.541 1.00 28.73 283 SER B N 1
ATOM 5358 C CA . SER B 2 283 ? 39.271 35.322 32.902 1.00 29.60 283 SER B CA 1
ATOM 5359 C C . SER B 2 283 ? 39.260 33.879 32.384 1.00 28.86 283 SER B C 1
ATOM 5360 O O . SER B 2 283 ? 39.517 33.648 31.200 1.00 27.01 283 SER B O 1
ATOM 5363 N N . VAL B 2 284 ? 38.974 32.924 33.262 1.00 29.18 284 VAL B N 1
ATOM 5364 C CA . VAL B 2 284 ? 38.901 31.494 32.894 1.00 29.99 284 VAL B CA 1
ATOM 5365 C C . VAL B 2 284 ? 37.859 30.828 33.826 1.00 30.52 284 VAL B C 1
ATOM 5366 O O . VAL B 2 284 ? 37.800 31.119 35.025 1.00 29.75 284 VAL B O 1
ATOM 5370 N N . SER B 2 285 ? 37.008 29.981 33.243 1.00 28.94 285 SER B N 1
ATOM 5371 C CA . SER B 2 285 ? 35.994 29.213 33.967 1.00 29.05 285 SER B CA 1
ATOM 5372 C C . SER B 2 285 ? 36.547 28.561 35.248 1.00 24.43 285 SER B C 1
ATOM 5373 O O . SER B 2 285 ? 37.630 27.985 35.215 1.00 26.60 285 SER B O 1
ATOM 5376 N N . PRO B 2 286 ? 35.791 28.604 36.357 1.00 26.11 286 PRO B N 1
ATOM 5377 C CA . PRO B 2 286 ? 36.206 27.821 37.534 1.00 28.17 286 PRO B CA 1
ATOM 5378 C C . PRO B 2 286 ? 36.213 26.303 37.293 1.00 30.33 286 PRO B C 1
ATOM 5379 O O . PRO B 2 286 ? 36.911 25.603 38.009 1.00 29.61 286 PRO B O 1
ATOM 5383 N N . LEU B 2 287 ? 35.500 25.818 36.266 1.00 27.37 287 LEU B N 1
ATOM 5384 C CA . LEU B 2 287 ? 35.569 24.406 35.875 1.00 30.27 287 LEU B CA 1
ATOM 5385 C C . LEU B 2 287 ? 36.883 23.944 35.253 1.00 32.63 287 LEU B C 1
ATOM 5386 O O . LEU B 2 287 ? 37.122 22.738 35.149 1.00 30.38 287 LEU B O 1
ATOM 5391 N N . ILE B 2 288 ? 37.728 24.882 34.827 1.00 31.45 288 ILE B N 1
ATOM 5392 C CA . ILE B 2 288 ? 38.981 24.519 34.169 1.00 30.72 288 ILE B CA 1
ATOM 5393 C C . ILE B 2 288 ? 40.078 24.330 35.217 1.00 36.65 288 ILE B C 1
ATOM 5394 O O . ILE B 2 288 ? 40.393 25.259 35.943 1.00 35.17 288 ILE B O 1
ATOM 5399 N N . GLU B 2 289 ? 40.699 23.156 35.282 1.00 39.98 289 GLU B N 1
ATOM 5400 C CA . GLU B 2 289 ? 41.722 22.969 36.301 1.00 44.41 289 GLU B CA 1
ATOM 5401 C C . GLU B 2 289 ? 43.079 23.591 35.922 1.00 46.16 289 GLU B C 1
ATOM 5402 O O . GLU B 2 289 ? 43.670 24.322 36.733 1.00 49.07 289 GLU B O 1
ATOM 5408 N N . ASN B 2 290 ? 43.542 23.351 34.696 1.00 35.57 290 ASN B N 1
ATOM 5409 C CA . ASN B 2 290 ? 44.772 23.956 34.222 1.00 35.53 290 ASN B CA 1
ATOM 5410 C C . ASN B 2 290 ? 44.470 25.296 33.582 1.00 34.86 290 ASN B C 1
ATOM 5411 O O . ASN B 2 290 ? 44.240 25.366 32.368 1.00 34.01 290 ASN B O 1
ATOM 5416 N N . THR B 2 291 ? 44.491 26.357 34.393 1.00 37.91 291 THR B N 1
ATOM 5417 C CA . THR B 2 291 ? 44.206 27.747 33.949 1.00 36.59 291 THR B CA 1
ATOM 5418 C C . THR B 2 291 ? 45.311 28.290 33.022 1.00 38.07 291 THR B C 1
ATOM 5419 O O . THR B 2 291 ? 45.124 29.299 32.340 1.00 38.47 291 THR B O 1
ATOM 5423 N N . ASN B 2 292 ? 46.449 27.600 32.983 1.00 37.59 292 ASN B N 1
ATOM 5424 C CA . ASN B 2 292 ? 47.514 27.909 32.023 1.00 38.14 292 ASN B CA 1
ATOM 5425 C C . ASN B 2 292 ? 47.261 27.516 30.576 1.00 35.86 292 ASN B C 1
ATOM 5426 O O . ASN B 2 292 ? 48.126 27.798 29.758 1.00 32.03 292 ASN B O 1
ATOM 5431 N N . ILE B 2 293 ? 46.140 26.843 30.259 1.00 32.79 293 ILE B N 1
ATOM 5432 C CA . ILE B 2 293 ? 45.817 26.488 28.832 1.00 32.63 293 ILE B CA 1
ATOM 5433 C C . ILE B 2 293 ? 45.918 27.771 28.011 1.00 28.54 293 ILE B C 1
ATOM 5434 O O . ILE B 2 293 ? 45.546 28.830 28.489 1.00 30.79 293 ILE B O 1
ATOM 5439 N N . ARG B 2 294 ? 46.483 27.693 26.822 1.00 26.16 294 ARG B N 1
ATOM 5440 C CA . ARG B 2 294 ? 46.773 28.898 26.054 1.00 26.74 294 ARG B CA 1
ATOM 5441 C C . ARG B 2 294 ? 45.511 29.676 25.718 1.00 28.25 294 ARG B C 1
ATOM 5442 O O . ARG B 2 294 ? 45.472 30.884 25.851 1.00 28.67 294 ARG B O 1
ATOM 5450 N N . THR B 2 295 ? 44.468 28.964 25.303 1.00 28.47 295 THR B N 1
ATOM 5451 C CA . THR B 2 295 ? 43.225 29.595 24.942 1.00 25.83 295 THR B CA 1
ATOM 5452 C C . THR B 2 295 ? 42.082 28.574 24.917 1.00 25.53 295 THR B C 1
ATOM 5453 O O . THR B 2 295 ? 42.305 27.350 25.033 1.00 24.59 295 THR B O 1
ATOM 5457 N N . LEU B 2 296 ? 40.873 29.093 24.786 1.00 22.74 296 LEU B N 1
ATOM 5458 C CA . LEU B 2 296 ? 39.639 28.304 24.790 1.00 25.57 296 LEU B CA 1
ATOM 5459 C C . LEU B 2 296 ? 38.505 29.191 24.276 1.00 24.38 296 LEU B C 1
ATOM 5460 O O . LEU B 2 296 ? 38.375 30.336 24.695 1.00 21.59 296 LEU B O 1
ATOM 5465 N N . ASN B 2 297 ? 37.727 28.661 23.345 1.00 24.11 297 ASN B N 1
ATOM 5466 C CA . ASN B 2 297 ? 36.522 29.331 22.844 1.00 26.69 297 ASN B CA 1
ATOM 5467 C C . ASN B 2 297 ? 35.394 28.290 22.811 1.00 26.98 297 ASN B C 1
ATOM 5468 O O . ASN B 2 297 ? 35.613 27.166 22.341 1.00 28.85 297 ASN B O 1
ATOM 5473 N N . SER B 2 298 ? 34.204 28.653 23.281 1.00 23.82 298 SER B N 1
ATOM 5474 C CA . SER B 2 298 ? 33.064 27.757 23.294 1.00 24.57 298 SER B CA 1
ATOM 5475 C C . SER B 2 298 ? 31.887 28.408 22.541 1.00 26.90 298 SER B C 1
ATOM 5476 O O . SER B 2 298 ? 31.628 29.603 22.732 1.00 26.43 298 SER B O 1
ATOM 5479 N N . TYR B 2 299 ? 31.166 27.635 21.733 1.00 23.55 299 TYR B N 1
ATOM 5480 C CA . TYR B 2 299 ? 29.974 28.166 21.017 1.00 26.11 299 TYR B CA 1
ATOM 5481 C C . TYR B 2 299 ? 28.917 27.069 20.994 1.00 24.67 299 TYR B C 1
ATOM 5482 O O . TYR B 2 299 ? 29.267 25.902 21.061 1.00 24.52 299 TYR B O 1
ATOM 5491 N N . SER B 2 300 ? 27.636 27.431 20.916 1.00 24.33 300 SER B N 1
ATOM 5492 C CA . SER B 2 300 ? 26.597 26.435 20.727 1.00 23.87 300 SER B CA 1
ATOM 5493 C C . SER B 2 300 ? 25.507 27.096 19.882 1.00 26.17 300 SER B C 1
ATOM 5494 O O . SER B 2 300 ? 24.951 28.148 20.250 1.00 22.63 300 SER B O 1
ATOM 5497 N N . PHE B 2 301 ? 25.237 26.492 18.727 1.00 24.74 301 PHE B N 1
ATOM 5498 C CA . PHE B 2 301 ? 24.261 27.029 17.792 1.00 24.08 301 PHE B CA 1
ATOM 5499 C C . PHE B 2 301 ? 23.176 26.029 17.453 1.00 24.29 301 PHE B C 1
ATOM 5500 O O . PHE B 2 301 ? 23.452 24.838 17.399 1.00 26.32 301 PHE B O 1
ATOM 5508 N N . PRO B 2 302 ? 21.932 26.509 17.253 1.00 23.62 302 PRO B N 1
ATOM 5509 C CA . PRO B 2 302 ? 20.875 25.624 16.768 1.00 23.58 302 PRO B CA 1
ATOM 5510 C C . PRO B 2 302 ? 20.788 25.621 15.237 1.00 23.98 302 PRO B C 1
ATOM 5511 O O . PRO B 2 302 ? 20.972 26.648 14.589 1.00 24.43 302 PRO B O 1
ATOM 5515 N N . TYR B 2 303 ? 20.509 24.467 14.664 1.00 24.52 303 TYR B N 1
ATOM 5516 C CA . TYR B 2 303 ? 20.449 24.362 13.204 1.00 25.67 303 TYR B CA 1
ATOM 5517 C C . TYR B 2 303 ? 19.256 23.511 12.819 1.00 24.66 303 TYR B C 1
ATOM 5518 O O . TYR B 2 303 ? 19.378 22.288 12.722 1.00 24.18 303 TYR B O 1
ATOM 5527 N N . GLY B 2 304 ? 18.086 24.130 12.648 1.00 26.14 304 GLY B N 1
ATOM 5528 C CA . GLY B 2 304 ? 16.863 23.324 12.378 1.00 24.38 304 GLY B CA 1
ATOM 5529 C C . GLY B 2 304 ? 16.583 22.333 13.507 1.00 25.72 304 GLY B C 1
ATOM 5530 O O . GLY B 2 304 ? 16.462 22.739 14.654 1.00 26.88 304 GLY B O 1
ATOM 5531 N N . ASN B 2 305 ? 16.489 21.044 13.169 1.00 23.89 305 ASN B N 1
ATOM 5532 C CA . ASN B 2 305 ? 16.174 19.976 14.098 1.00 25.05 305 ASN B CA 1
ATOM 5533 C C . ASN B 2 305 ? 17.429 19.614 14.904 1.00 26.65 305 ASN B C 1
ATOM 5534 O O . ASN B 2 305 ? 17.363 18.830 15.869 1.00 25.32 305 ASN B O 1
ATOM 5539 N N . SER B 2 306 ? 18.570 20.167 14.494 1.00 23.76 306 SER B N 1
ATOM 5540 C CA . SER B 2 306 ? 19.839 19.829 15.113 1.00 21.54 306 SER B CA 1
ATOM 5541 C C . SER B 2 306 ? 20.590 21.071 15.628 1.00 22.13 306 SER B C 1
ATOM 5542 O O . SER B 2 306 ? 19.984 22.130 15.932 1.00 22.47 306 SER B O 1
ATOM 5545 N N . GLY B 2 307 ? 21.913 20.944 15.739 1.00 19.60 307 GLY B N 1
ATOM 5546 C CA . GLY B 2 307 ? 22.716 22.005 16.331 1.00 20.93 307 GLY B CA 1
ATOM 5547 C C . GLY B 2 307 ? 24.095 21.470 16.652 1.00 22.05 307 GLY B C 1
ATOM 5548 O O . GLY B 2 307 ? 24.332 20.240 16.588 1.00 21.13 307 GLY B O 1
ATOM 5549 N N . LEU B 2 308 ? 25.012 22.365 16.994 1.00 19.68 308 LEU B N 1
ATOM 5550 C CA . LEU B 2 308 ? 26.372 21.951 17.347 1.00 18.87 308 LEU B CA 1
ATOM 5551 C C . LEU B 2 308 ? 26.862 22.771 18.539 1.00 20.97 308 LEU B C 1
ATOM 5552 O O . LEU B 2 308 ? 26.728 23.997 18.502 1.00 20.16 308 LEU B O 1
ATOM 5557 N N . THR B 2 309 ? 27.401 22.085 19.567 1.00 18.85 309 THR B N 1
ATOM 5558 C CA . THR B 2 309 ? 28.128 22.714 20.673 1.00 21.10 309 THR B CA 1
ATOM 5559 C C . THR B 2 309 ? 29.601 22.438 20.387 1.00 22.34 309 THR B C 1
ATOM 5560 O O . THR B 2 309 ? 30.004 21.283 20.179 1.00 21.91 309 THR B O 1
ATOM 5564 N N . ALA B 2 310 ? 30.394 23.494 20.348 1.00 22.31 310 ALA B N 1
ATOM 5565 C CA . ALA B 2 310 ? 31.815 23.360 20.003 1.00 24.51 310 ALA B CA 1
ATOM 5566 C C . ALA B 2 310 ? 32.758 24.050 20.996 1.00 25.18 310 ALA B C 1
ATOM 5567 O O . ALA B 2 310 ? 32.447 25.157 21.476 1.00 25.57 310 ALA B O 1
ATOM 5569 N N . PHE B 2 311 ? 33.890 23.382 21.258 1.00 22.08 311 PHE B N 1
ATOM 5570 C CA . PHE B 2 311 ? 34.987 23.844 22.121 1.00 22.66 311 PHE B CA 1
ATOM 5571 C C . PHE B 2 311 ? 36.244 23.751 21.283 1.00 22.78 311 PHE B C 1
ATOM 5572 O O . PHE B 2 311 ? 36.541 22.693 20.702 1.00 22.13 311 PHE B O 1
ATOM 5580 N N . PHE B 2 312 ? 36.962 24.865 21.165 1.00 22.17 312 PHE B N 1
ATOM 5581 C CA . PHE B 2 312 ? 38.171 24.826 20.371 1.00 22.33 312 PHE B CA 1
ATOM 5582 C C . PHE B 2 312 ? 39.230 25.749 20.895 1.00 23.71 312 PHE B C 1
ATOM 5583 O O . PHE B 2 312 ? 38.942 26.708 21.648 1.00 20.36 312 PHE B O 1
ATOM 5591 N N . GLY B 2 313 ? 40.464 25.440 20.497 1.00 24.94 313 GLY B N 1
ATOM 5592 C CA . GLY B 2 313 ? 41.606 26.259 20.868 1.00 24.10 313 GLY B CA 1
ATOM 5593 C C . GLY B 2 313 ? 42.830 25.851 20.090 1.00 24.51 313 GLY B C 1
ATOM 5594 O O . GLY B 2 313 ? 42.754 25.064 19.143 1.00 23.02 313 GLY B O 1
ATOM 5595 N N . ASN B 2 314 ? 43.952 26.440 20.474 1.00 25.39 314 ASN B N 1
ATOM 5596 C CA . ASN B 2 314 ? 45.253 26.059 19.943 1.00 25.36 314 ASN B CA 1
ATOM 5597 C C . ASN B 2 314 ? 46.240 26.054 21.109 1.00 26.87 314 ASN B C 1
ATOM 5598 O O . ASN B 2 314 ? 46.014 26.739 22.137 1.00 26.46 314 ASN B O 1
ATOM 5603 N N . GLU B 2 315 ? 47.290 25.259 20.931 1.00 23.89 315 GLU B N 1
ATOM 5604 C CA . GLU B 2 315 ? 48.328 25.024 21.936 1.00 27.36 315 GLU B CA 1
ATOM 5605 C C . GLU B 2 315 ? 49.586 24.594 21.207 1.00 27.02 315 GLU B C 1
ATOM 5606 O O . GLU B 2 315 ? 49.550 24.305 20.000 1.00 27.69 315 GLU B O 1
ATOM 5612 N N . SER B 2 316 ? 50.693 24.520 21.943 1.00 29.28 316 SER B N 1
ATOM 5613 C CA . SER B 2 316 ? 51.921 23.908 21.434 1.00 29.55 316 SER B CA 1
ATOM 5614 C C . SER B 2 316 ? 51.662 22.429 21.200 1.00 30.54 316 SER B C 1
ATOM 5615 O O . SER B 2 316 ? 50.746 21.871 21.805 1.00 31.43 316 SER B O 1
ATOM 5618 N N . ILE B 2 317 ? 52.450 21.779 20.333 1.00 33.26 317 ILE B N 1
ATOM 5619 C CA . ILE B 2 317 ? 52.284 20.331 20.093 1.00 32.13 317 ILE B CA 1
ATOM 5620 C C . ILE B 2 317 ? 52.214 19.554 21.403 1.00 33.88 317 ILE B C 1
ATOM 5621 O O . ILE B 2 317 ? 51.260 18.815 21.614 1.00 34.62 317 ILE B O 1
ATOM 5626 N N . ASN B 2 318 ? 53.182 19.775 22.291 1.00 34.81 318 ASN B N 1
ATOM 5627 C CA . ASN B 2 318 ? 53.286 19.059 23.592 1.00 37.12 318 ASN B CA 1
ATOM 5628 C C . ASN B 2 318 ? 52.132 19.312 24.555 1.00 34.88 318 ASN B C 1
ATOM 5629 O O . ASN B 2 318 ? 51.885 18.510 25.447 1.00 31.41 318 ASN B O 1
ATOM 5634 N N . ASN B 2 319 ? 51.458 20.448 24.431 1.00 33.04 319 ASN B N 1
ATOM 5635 C CA . ASN B 2 319 ? 50.294 20.698 25.302 1.00 32.49 319 ASN B CA 1
ATOM 5636 C C . ASN B 2 319 ? 48.947 20.313 24.682 1.00 29.89 319 ASN B C 1
ATOM 5637 O O . ASN B 2 319 ? 47.927 20.399 25.359 1.00 29.03 319 ASN B O 1
ATOM 5642 N N . LEU B 2 320 ? 48.931 19.869 23.421 1.00 30.07 320 LEU B N 1
ATOM 5643 C CA . LEU B 2 320 ? 47.648 19.573 22.744 1.00 29.80 320 LEU B CA 1
ATOM 5644 C C . LEU B 2 320 ? 46.793 18.515 23.489 1.00 31.45 320 LEU B C 1
ATOM 5645 O O . LEU B 2 320 ? 45.633 18.749 23.823 1.00 30.96 320 LEU B O 1
ATOM 5650 N N . ASN B 2 321 ? 47.388 17.357 23.767 1.00 32.18 321 ASN B N 1
ATOM 5651 C CA . ASN B 2 321 ? 46.669 16.278 24.425 1.00 30.90 321 ASN B CA 1
ATOM 5652 C C . ASN B 2 321 ? 46.128 16.664 25.794 1.00 28.58 321 ASN B C 1
ATOM 5653 O O . ASN B 2 321 ? 44.987 16.294 26.124 1.00 31.92 321 ASN B O 1
ATOM 5658 N N . GLY B 2 322 ? 46.926 17.401 26.579 1.00 27.37 322 GLY B N 1
ATOM 5659 C CA . GLY B 2 322 ? 46.488 17.972 27.874 1.00 25.99 322 GLY B CA 1
ATOM 5660 C C . GLY B 2 322 ? 45.313 18.951 27.760 1.00 27.17 322 GLY B C 1
ATOM 5661 O O . GLY B 2 322 ? 44.411 18.993 28.635 1.00 28.31 322 GLY B O 1
ATOM 5662 N N . TRP B 2 323 ? 45.292 19.729 26.674 1.00 27.01 323 TRP B N 1
ATOM 5663 C CA . TRP B 2 323 ? 44.152 20.635 26.415 1.00 26.94 323 TRP B CA 1
ATOM 5664 C C . TRP B 2 323 ? 42.885 19.804 26.243 1.00 25.70 323 TRP B C 1
ATOM 5665 O O . TRP B 2 323 ? 41.842 20.126 26.822 1.00 26.23 323 TRP B O 1
ATOM 5676 N N . VAL B 2 324 ? 42.984 18.717 25.469 1.00 25.96 324 VAL B N 1
ATOM 5677 C CA . VAL B 2 324 ? 41.818 17.847 25.232 1.00 24.73 324 VAL B CA 1
ATOM 5678 C C . VAL B 2 324 ? 41.300 17.270 26.555 1.00 25.42 324 VAL B C 1
ATOM 5679 O O . VAL B 2 324 ? 40.105 17.354 26.849 1.00 25.99 324 VAL B O 1
ATOM 5683 N N . ASN B 2 325 ? 42.197 16.703 27.359 1.00 27.20 325 ASN B N 1
ATOM 5684 C CA . ASN B 2 325 ? 41.792 16.187 28.679 1.00 29.45 325 ASN B CA 1
ATOM 5685 C C . ASN B 2 325 ? 41.174 17.241 29.586 1.00 27.52 325 ASN B C 1
ATOM 5686 O O . ASN B 2 325 ? 40.193 16.953 30.222 1.00 30.75 325 ASN B O 1
ATOM 5691 N N . THR B 2 326 ? 41.733 18.457 29.626 1.00 27.20 326 THR B N 1
ATOM 5692 C CA . THR B 2 326 ? 41.217 19.544 30.486 1.00 29.03 326 THR B CA 1
ATOM 5693 C C . THR B 2 326 ? 39.786 19.858 30.120 1.00 28.35 326 THR B C 1
ATOM 5694 O O . THR B 2 326 ? 38.922 20.031 31.005 1.00 29.81 326 THR B O 1
ATOM 5698 N N . ILE B 2 327 ? 39.525 19.965 28.813 1.00 26.03 327 ILE B N 1
ATOM 5699 C CA . ILE B 2 327 ? 38.181 20.331 28.363 1.00 26.62 327 ILE B CA 1
ATOM 5700 C C . ILE B 2 327 ? 37.185 19.216 28.695 1.00 26.23 327 ILE B C 1
ATOM 5701 O O . ILE B 2 327 ? 36.103 19.501 29.267 1.00 24.31 327 ILE B O 1
ATOM 5706 N N . PHE B 2 328 ? 37.538 17.959 28.371 1.00 24.49 328 PHE B N 1
ATOM 5707 C CA . PHE B 2 328 ? 36.633 16.832 28.715 1.00 26.49 328 PHE B CA 1
ATOM 5708 C C . PHE B 2 328 ? 36.379 16.745 30.216 1.00 26.10 328 PHE B C 1
ATOM 5709 O O . PHE B 2 328 ? 35.261 16.532 30.618 1.00 26.42 328 PHE B O 1
ATOM 5717 N N . GLN B 2 329 ? 37.416 16.915 31.013 1.00 24.87 329 GLN B N 1
ATOM 5718 C CA . GLN B 2 329 ? 37.283 16.978 32.490 1.00 28.34 329 GLN B CA 1
ATOM 5719 C C . GLN B 2 329 ? 36.373 18.100 32.972 1.00 30.02 329 GLN B C 1
ATOM 5720 O O . GLN B 2 329 ? 35.537 17.888 33.850 1.00 29.64 329 GLN B O 1
ATOM 5726 N N . SER B 2 330 ? 36.524 19.297 32.396 1.00 27.28 330 SER B N 1
ATOM 5727 C CA . SER B 2 330 ? 35.677 20.433 32.757 1.00 29.24 330 SER B CA 1
ATOM 5728 C C . SER B 2 330 ? 34.212 20.173 32.456 1.00 30.28 330 SER B C 1
ATOM 5729 O O . SER B 2 330 ? 33.341 20.481 33.284 1.00 29.01 330 SER B O 1
ATOM 5732 N N . ILE B 2 331 ? 33.935 19.599 31.277 1.00 29.78 331 ILE B N 1
ATOM 5733 C CA . ILE B 2 331 ? 32.556 19.272 30.924 1.00 30.56 331 ILE B CA 1
ATOM 5734 C C . ILE B 2 331 ? 31.987 18.261 31.932 1.00 33.38 331 ILE B C 1
ATOM 5735 O O . ILE B 2 331 ? 30.863 18.448 32.432 1.00 31.95 331 ILE B O 1
ATOM 5740 N N . GLY B 2 332 ? 32.758 17.215 32.246 1.00 32.43 332 GLY B N 1
ATOM 5741 C CA . GLY B 2 332 ? 32.339 16.195 33.221 1.00 31.80 332 GLY B CA 1
ATOM 5742 C C . GLY B 2 332 ? 32.071 16.719 34.626 1.00 34.63 332 GLY B C 1
ATOM 5743 O O . GLY B 2 332 ? 31.079 16.349 35.274 1.00 37.01 332 GLY B O 1
ATOM 5744 N N . THR B 2 333 ? 32.930 17.617 35.076 1.00 31.03 333 THR B N 1
ATOM 5745 C CA . THR B 2 333 ? 32.825 18.252 36.387 1.00 33.46 333 THR B CA 1
ATOM 5746 C C . THR B 2 333 ? 31.483 18.930 36.656 1.00 31.36 333 THR B C 1
ATOM 5747 O O . THR B 2 333 ? 30.996 18.864 37.784 1.00 33.05 333 THR B O 1
ATOM 5751 N N . ILE B 2 334 ? 30.861 19.509 35.629 1.00 30.04 334 ILE B N 1
ATOM 5752 C CA . ILE B 2 334 ? 29.544 20.144 35.782 1.00 30.61 334 ILE B CA 1
ATOM 5753 C C . ILE B 2 334 ? 28.476 19.162 36.346 1.00 33.51 334 ILE B C 1
ATOM 5754 O O . ILE B 2 334 ? 27.611 19.569 37.130 1.00 30.23 334 ILE B O 1
ATOM 5759 N N . PHE B 2 335 ? 28.562 17.889 35.927 1.00 31.98 335 PHE B N 1
ATOM 5760 C CA . PHE B 2 335 ? 27.567 16.852 36.206 1.00 33.18 335 PHE B CA 1
ATOM 5761 C C . PHE B 2 335 ? 27.665 16.279 37.635 1.00 34.24 335 PHE B C 1
ATOM 5762 O O . PHE B 2 335 ? 26.707 15.676 38.131 1.00 36.30 335 PHE B O 1
ATOM 5770 N N . SER B 2 336 ? 28.828 16.436 38.261 1.00 31.86 336 SER B N 1
ATOM 5771 C CA . SER B 2 336 ? 29.017 16.073 39.645 1.00 36.21 336 SER B CA 1
ATOM 5772 C C . SER B 2 336 ? 28.020 16.819 40.572 1.00 36.03 336 SER B C 1
ATOM 5773 O O . SER B 2 336 ? 27.864 18.054 40.476 1.00 32.87 336 SER B O 1
ATOM 5776 N N . ASN B 2 337 ? 27.366 16.077 41.473 1.00 35.34 337 ASN B N 1
ATOM 5777 C CA . ASN B 2 337 ? 26.383 16.685 42.403 1.00 36.59 337 ASN B CA 1
ATOM 5778 C C . ASN B 2 337 ? 26.985 17.745 43.324 1.00 36.38 337 ASN B C 1
ATOM 5779 O O . ASN B 2 337 ? 26.286 18.633 43.763 1.00 36.66 337 ASN B O 1
ATOM 5784 N N . GLU B 2 338 ? 28.287 17.674 43.578 1.00 37.53 338 GLU B N 1
ATOM 5785 C CA . GLU B 2 338 ? 28.977 18.733 44.317 1.00 43.38 338 GLU B CA 1
ATOM 5786 C C . GLU B 2 338 ? 29.122 20.064 43.559 1.00 42.86 338 GLU B C 1
ATOM 5787 O O . GLU B 2 338 ? 29.332 21.106 44.184 1.00 41.88 338 GLU B O 1
ATOM 5793 N N . ASN B 2 339 ? 28.989 20.026 42.233 1.00 38.30 339 ASN B N 1
ATOM 5794 C CA . ASN B 2 339 ? 29.326 21.168 41.382 1.00 35.89 339 ASN B CA 1
ATOM 5795 C C . ASN B 2 339 ? 28.174 21.727 40.562 1.00 33.69 339 ASN B C 1
ATOM 5796 O O . ASN B 2 339 ? 28.252 22.867 40.138 1.00 34.33 339 ASN B O 1
ATOM 5801 N N . ILE B 2 340 ? 27.150 20.911 40.319 1.00 30.61 340 ILE B N 1
ATOM 5802 C CA . ILE B 2 340 ? 26.058 21.216 39.394 1.00 30.21 340 ILE B CA 1
ATOM 5803 C C . ILE B 2 340 ? 25.288 22.477 39.771 1.00 32.77 340 ILE B C 1
ATOM 5804 O O . ILE B 2 340 ? 25.031 23.328 38.913 1.00 30.42 340 ILE B O 1
ATOM 5809 N N . GLU B 2 341 ? 24.977 22.633 41.051 1.00 35.55 341 GLU B N 1
ATOM 5810 C CA . GLU B 2 341 ? 24.266 23.841 41.475 1.00 39.04 341 GLU B CA 1
ATOM 5811 C C . GLU B 2 341 ? 25.017 25.108 41.104 1.00 34.29 341 GLU B C 1
ATOM 5812 O O . GLU B 2 341 ? 24.437 25.974 40.464 1.00 35.48 341 GLU B O 1
ATOM 5818 N N . GLY B 2 342 ? 26.297 25.174 41.480 1.00 30.98 342 GLY B N 1
ATOM 5819 C CA . GLY B 2 342 ? 27.197 26.300 41.211 1.00 34.58 342 GLY B CA 1
ATOM 5820 C C . GLY B 2 342 ? 27.451 26.547 39.734 1.00 34.60 342 GLY B C 1
ATOM 5821 O O . GLY B 2 342 ? 27.532 27.686 39.299 1.00 33.96 342 GLY B O 1
ATOM 5822 N N . SER B 2 343 ? 27.568 25.462 38.974 1.00 34.78 343 SER B N 1
ATOM 5823 C CA . SER B 2 343 ? 27.694 25.519 37.518 1.00 32.94 343 SER B CA 1
ATOM 5824 C C . SER B 2 343 ? 26.464 26.172 36.885 1.00 30.94 343 SER B C 1
ATOM 5825 O O . SER B 2 343 ? 26.614 27.041 36.035 1.00 32.71 343 SER B O 1
ATOM 5828 N N . LEU B 2 344 ? 25.279 25.780 37.334 1.00 28.26 344 LEU B N 1
ATOM 5829 C CA . LEU B 2 344 ? 24.026 26.405 36.900 1.00 33.67 344 LEU B CA 1
ATOM 5830 C C . LEU B 2 344 ? 23.994 27.906 37.176 1.00 36.12 344 LEU B C 1
ATOM 5831 O O . LEU B 2 344 ? 23.724 28.695 36.253 1.00 32.73 344 LEU B O 1
ATOM 5836 N N . ASN B 2 345 ? 24.321 28.290 38.419 1.00 35.20 345 ASN B N 1
ATOM 5837 C CA . ASN B 2 345 ? 24.373 29.698 38.813 1.00 33.89 345 ASN B CA 1
ATOM 5838 C C . ASN B 2 345 ? 25.355 30.526 37.998 1.00 33.61 345 ASN B C 1
ATOM 5839 O O . ASN B 2 345 ? 25.014 31.615 37.534 1.00 35.89 345 ASN B O 1
ATOM 5844 N N . VAL B 2 346 ? 26.569 30.017 37.803 1.00 31.59 346 VAL B N 1
ATOM 5845 C CA . VAL B 2 346 ? 27.571 30.791 37.098 1.00 30.13 346 VAL B CA 1
ATOM 5846 C C . VAL B 2 346 ? 27.199 30.896 35.626 1.00 30.85 346 VAL B C 1
ATOM 5847 O O . VAL B 2 346 ? 27.240 31.986 35.055 1.00 31.11 346 VAL B O 1
ATOM 5851 N N . GLY B 2 347 ? 26.824 29.764 35.030 1.00 30.25 347 GLY B N 1
ATOM 5852 C CA . GLY B 2 347 ? 26.379 29.716 33.650 1.00 29.38 347 GLY B CA 1
ATOM 5853 C C . GLY B 2 347 ? 25.194 30.643 33.376 1.00 31.00 347 GLY B C 1
ATOM 5854 O O . GLY B 2 347 ? 25.163 31.296 32.353 1.00 30.08 347 GLY B O 1
ATOM 5855 N N . ARG B 2 348 ? 24.215 30.685 34.279 1.00 31.74 348 ARG B N 1
ATOM 5856 C CA . ARG B 2 348 ? 23.059 31.616 34.145 1.00 34.00 348 ARG B CA 1
ATOM 5857 C C . ARG B 2 348 ? 23.557 33.069 34.145 1.00 36.93 348 ARG B C 1
ATOM 5858 O O . ARG B 2 348 ? 23.102 33.876 33.321 1.00 38.35 348 ARG B O 1
ATOM 5866 N N . LEU B 2 349 ? 24.504 33.388 35.040 1.00 33.13 349 LEU B N 1
ATOM 5867 C CA . LEU B 2 349 ? 25.040 34.724 35.130 1.00 36.87 349 LEU B CA 1
ATOM 5868 C C . LEU B 2 349 ? 25.784 35.085 33.850 1.00 37.51 349 LEU B C 1
ATOM 5869 O O . LEU B 2 349 ? 25.706 36.243 33.404 1.00 38.04 349 LEU B O 1
ATOM 5874 N N . CYS B 2 350 ? 26.535 34.120 33.297 1.00 32.39 350 CYS B N 1
ATOM 5875 C CA . CYS B 2 350 ? 27.202 34.326 32.025 1.00 29.50 350 CYS B CA 1
ATOM 5876 C C . CYS B 2 350 ? 26.187 34.701 30.950 1.00 29.70 350 CYS B C 1
ATOM 5877 O O . CYS B 2 350 ? 26.392 35.692 30.253 1.00 29.37 350 CYS B O 1
ATOM 5880 N N . VAL B 2 351 ? 25.089 33.947 30.845 1.00 28.11 351 VAL B N 1
ATOM 5881 C CA . VAL B 2 351 ? 24.074 34.213 29.797 1.00 32.36 351 VAL B CA 1
ATOM 5882 C C . VAL B 2 351 ? 23.473 35.620 29.990 1.00 35.85 351 VAL B C 1
ATOM 5883 O O . VAL B 2 351 ? 23.318 36.359 29.016 1.00 33.93 351 VAL B O 1
ATOM 5887 N N . LYS B 2 352 ? 23.207 36.003 31.248 1.00 37.13 352 LYS B N 1
ATOM 5888 C CA . LYS B 2 352 ? 22.652 37.321 31.573 1.00 37.91 352 LYS B CA 1
ATOM 5889 C C . LYS B 2 352 ? 23.625 38.424 31.232 1.00 40.48 352 LYS B C 1
ATOM 5890 O O . LYS B 2 352 ? 23.232 39.418 30.637 1.00 42.69 352 LYS B O 1
ATOM 5896 N N . SER B 2 353 ? 24.896 38.250 31.590 1.00 40.08 353 SER B N 1
ATOM 5897 C CA . SER B 2 353 ? 25.917 39.210 31.195 1.00 40.98 353 SER B CA 1
ATOM 5898 C C . SER B 2 353 ? 26.015 39.358 29.664 1.00 43.06 353 SER B C 1
ATOM 5899 O O . SER B 2 353 ? 26.101 40.487 29.162 1.00 37.92 353 SER B O 1
ATOM 5902 N N . GLN B 2 354 ? 25.995 38.240 28.925 1.00 36.88 354 GLN B N 1
ATOM 5903 C CA . GLN B 2 354 ? 25.997 38.328 27.464 1.00 37.68 354 GLN B CA 1
ATOM 5904 C C . GLN B 2 354 ? 24.796 39.162 26.979 1.00 37.35 354 GLN B C 1
ATOM 5905 O O . GLN B 2 354 ? 24.965 40.020 26.131 1.00 35.40 354 GLN B O 1
ATOM 5911 N N . LEU B 2 355 ? 23.615 38.969 27.588 1.00 40.81 355 LEU B N 1
ATOM 5912 C CA . LEU B 2 355 ? 22.408 39.739 27.216 1.00 46.81 355 LEU B CA 1
ATOM 5913 C C . LEU B 2 355 ? 22.521 41.235 27.479 1.00 50.18 355 LEU B C 1
ATOM 5914 O O . LEU B 2 355 ? 22.268 42.043 26.575 1.00 51.51 355 LEU B O 1
ATOM 5919 N N . ALA B 2 356 ? 22.917 41.590 28.704 1.00 45.76 356 ALA B N 1
ATOM 5920 C CA . ALA B 2 356 ? 23.151 42.976 29.111 1.00 44.87 356 ALA B CA 1
ATOM 5921 C C . ALA B 2 356 ? 24.075 43.706 28.156 1.00 48.14 356 ALA B C 1
ATOM 5922 O O . ALA B 2 356 ? 23.873 44.892 27.891 1.00 51.48 356 ALA B O 1
ATOM 5924 N N . ARG B 2 357 ? 25.088 43.007 27.642 1.00 46.43 357 ARG B N 1
ATOM 5925 C CA . ARG B 2 357 ? 26.070 43.647 26.782 1.00 46.03 357 ARG B CA 1
ATOM 5926 C C . ARG B 2 357 ? 25.491 43.889 25.388 1.00 47.86 357 ARG B C 1
ATOM 5927 O O . ARG B 2 357 ? 25.937 44.795 24.696 1.00 48.75 357 ARG B O 1
ATOM 5935 N N . GLY B 2 358 ? 24.485 43.096 25.005 1.00 48.90 358 GLY B N 1
ATOM 5936 C CA . GLY B 2 358 ? 23.837 43.202 23.695 1.00 49.64 358 GLY B CA 1
ATOM 5937 C C . GLY B 2 358 ? 22.819 44.331 23.607 1.00 55.74 358 GLY B C 1
ATOM 5938 O O . GLY B 2 358 ? 22.492 44.807 22.514 1.00 58.30 358 GLY B O 1
ATOM 5939 N N . LEU B 2 359 ? 22.353 44.784 24.769 1.00 57.88 359 LEU B N 1
ATOM 5940 C CA . LEU B 2 359 ? 21.280 45.771 24.871 1.00 54.43 359 LEU B CA 1
ATOM 5941 C C . LEU B 2 359 ? 21.713 47.227 24.682 1.00 57.16 359 LEU B C 1
ATOM 5942 O O . LEU B 2 359 ? 20.863 48.131 24.693 1.00 54.73 359 LEU B O 1
ATOM 5947 N N . SER B 2 360 ? 23.010 47.453 24.479 1.00 54.46 360 SER B N 1
ATOM 5948 C CA . SER B 2 360 ? 23.531 48.812 24.315 1.00 57.61 360 SER B CA 1
ATOM 5949 C C . SER B 2 360 ? 23.862 49.176 22.868 1.00 53.91 360 SER B C 1
ATOM 5950 O O . SER B 2 360 ? 24.442 50.235 22.619 1.00 55.76 360 SER B O 1
ATOM 5953 N N . SER B 2 361 ? 23.511 48.313 21.914 1.00 47.04 361 SER B N 1
ATOM 5954 C CA . SER B 2 361 ? 23.851 48.560 20.503 1.00 44.38 361 SER B CA 1
ATOM 5955 C C . SER B 2 361 ? 22.625 48.318 19.596 1.00 48.32 361 SER B C 1
ATOM 5956 O O . SER B 2 361 ? 21.903 47.306 19.771 1.00 41.62 361 SER B O 1
ATOM 5959 N N . THR B 2 362 ? 22.371 49.233 18.650 1.00 43.64 362 THR B N 1
ATOM 5960 C CA . THR B 2 362 ? 21.212 49.048 17.768 1.00 41.90 362 THR B CA 1
ATOM 5961 C C . THR B 2 362 ? 21.495 47.952 16.745 1.00 40.62 362 THR B C 1
ATOM 5962 O O . THR B 2 362 ? 20.548 47.315 16.267 1.00 38.63 362 THR B O 1
ATOM 5966 N N . ARG B 2 363 ? 22.772 47.767 16.394 1.00 38.55 363 ARG B N 1
ATOM 5967 C CA . ARG B 2 363 ? 23.189 46.689 15.480 1.00 41.42 363 ARG B CA 1
ATOM 5968 C C . ARG B 2 363 ? 22.885 45.302 16.071 1.00 40.80 363 ARG B C 1
ATOM 5969 O O . ARG B 2 363 ? 22.252 44.487 15.415 1.00 39.22 363 ARG B O 1
ATOM 5977 N N . THR B 2 364 ? 23.297 45.073 17.318 1.00 39.71 364 THR B N 1
ATOM 5978 C CA . THR B 2 364 ? 23.053 43.824 18.039 1.00 39.78 364 THR B CA 1
ATOM 5979 C C . THR B 2 364 ? 21.553 43.574 18.219 1.00 38.72 364 THR B C 1
ATOM 5980 O O . THR B 2 364 ? 21.082 42.447 18.004 1.00 34.01 364 THR B O 1
ATOM 5984 N N . ILE B 2 365 ? 20.823 44.614 18.632 1.00 35.67 365 ILE B N 1
ATOM 5985 C CA . ILE B 2 365 ? 19.385 44.510 18.841 1.00 34.19 365 ILE B CA 1
ATOM 5986 C C . ILE B 2 365 ? 18.645 44.148 17.545 1.00 33.52 365 ILE B C 1
ATOM 5987 O O . ILE B 2 365 ? 17.679 43.371 17.591 1.00 32.65 365 ILE B O 1
ATOM 5992 N N . ALA B 2 366 ? 19.089 44.723 16.433 1.00 31.12 366 ALA B N 1
ATOM 5993 C CA . ALA B 2 366 ? 18.450 44.508 15.110 1.00 34.24 366 ALA B CA 1
ATOM 5994 C C . ALA B 2 366 ? 18.631 43.056 14.675 1.00 33.20 366 ALA B C 1
ATOM 5995 O O . ALA B 2 366 ? 17.654 42.384 14.320 1.00 35.55 366 ALA B O 1
ATOM 5997 N N . ASP B 2 367 ? 19.883 42.593 14.734 1.00 33.48 367 ASP B N 1
ATOM 5998 C CA . ASP B 2 367 ? 20.238 41.220 14.400 1.00 33.14 367 ASP B CA 1
ATOM 5999 C C . ASP B 2 367 ? 19.478 40.163 15.235 1.00 32.62 367 ASP B C 1
ATOM 6000 O O . ASP B 2 367 ? 18.914 39.208 14.657 1.00 30.19 367 ASP B O 1
ATOM 6005 N N . GLU B 2 368 ? 19.433 40.318 16.568 1.00 31.04 368 GLU B N 1
ATOM 6006 C CA . GLU B 2 368 ? 18.621 39.416 17.397 1.00 32.38 368 GLU B CA 1
ATOM 6007 C C . GLU B 2 368 ? 17.136 39.471 17.013 1.00 32.04 368 GLU B C 1
ATOM 6008 O O . GLU B 2 368 ? 16.459 38.430 16.892 1.00 28.84 368 GLU B O 1
ATOM 6014 N N . LEU B 2 369 ? 16.615 40.678 16.819 1.00 31.70 369 LEU B N 1
ATOM 6015 C CA . LEU B 2 369 ? 15.182 40.808 16.473 1.00 30.58 369 LEU B CA 1
ATOM 6016 C C . LEU B 2 369 ? 14.884 40.130 15.090 1.00 27.60 369 LEU B C 1
ATOM 6017 O O . LEU B 2 369 ? 13.937 39.363 14.957 1.00 29.27 369 LEU B O 1
ATOM 6022 N N . GLY B 2 370 ? 15.721 40.401 14.101 1.00 25.61 370 GLY B N 1
ATOM 6023 C CA . GLY B 2 370 ? 15.550 39.805 12.769 1.00 27.23 370 GLY B CA 1
ATOM 6024 C C . GLY B 2 370 ? 15.643 38.279 12.810 1.00 27.67 370 GLY B C 1
ATOM 6025 O O . GLY B 2 370 ? 14.764 37.603 12.278 1.00 27.00 370 GLY B O 1
ATOM 6026 N N . ASN B 2 371 ? 16.670 37.747 13.487 1.00 27.03 371 ASN B N 1
ATOM 6027 C CA . ASN B 2 371 ? 16.835 36.299 13.673 1.00 28.79 371 ASN B CA 1
ATOM 6028 C C . ASN B 2 371 ? 15.728 35.612 14.426 1.00 29.42 371 ASN B C 1
ATOM 6029 O O . ASN B 2 371 ? 15.284 34.522 14.016 1.00 29.41 371 ASN B O 1
ATOM 6034 N N . ASN B 2 372 ? 15.286 36.248 15.506 1.00 28.56 372 ASN B N 1
ATOM 6035 C CA . ASN B 2 372 ? 14.169 35.815 16.350 1.00 28.70 372 ASN B CA 1
ATOM 6036 C C . ASN B 2 372 ? 12.875 35.659 15.508 1.00 30.31 372 ASN B C 1
ATOM 6037 O O . ASN B 2 372 ? 12.204 34.631 15.562 1.00 29.58 372 ASN B O 1
ATOM 6042 N N . LEU B 2 373 ? 12.545 36.697 14.737 1.00 31.84 373 LEU B N 1
ATOM 6043 C CA . LEU B 2 373 ? 11.371 36.696 13.881 1.00 29.54 373 LEU B CA 1
ATOM 6044 C C . LEU B 2 373 ? 11.459 35.596 12.832 1.00 29.81 373 LEU B C 1
ATOM 6045 O O . LEU B 2 373 ? 10.499 34.905 12.617 1.00 31.81 373 LEU B O 1
ATOM 6050 N N . LEU B 2 374 ? 12.612 35.420 12.182 1.00 27.43 374 LEU B N 1
ATOM 6051 C CA . LEU B 2 374 ? 12.732 34.380 11.144 1.00 26.37 374 LEU B CA 1
ATOM 6052 C C . LEU B 2 374 ? 12.730 32.943 11.690 1.00 27.67 374 LEU B C 1
ATOM 6053 O O . LEU B 2 374 ? 12.181 32.018 11.075 1.00 28.13 374 LEU B O 1
ATOM 6058 N N . LEU B 2 375 ? 13.335 32.759 12.856 1.00 30.26 375 LEU B N 1
ATOM 6059 C CA . LEU B 2 375 ? 13.757 31.422 13.307 1.00 30.51 375 LEU B CA 1
ATOM 6060 C C . LEU B 2 375 ? 12.863 30.810 14.395 1.00 34.38 375 LEU B C 1
ATOM 6061 O O . LEU B 2 375 ? 12.870 29.599 14.587 1.00 33.25 375 LEU B O 1
ATOM 6066 N N . ARG B 2 376 ? 12.101 31.640 15.092 1.00 38.33 376 ARG B N 1
ATOM 6067 C CA . ARG B 2 376 ? 11.202 31.138 16.132 1.00 44.46 376 ARG B CA 1
ATOM 6068 C C . ARG B 2 376 ? 9.759 31.028 15.678 1.00 49.39 376 ARG B C 1
ATOM 6069 O O . ARG B 2 376 ? 9.227 31.944 15.034 1.00 49.25 376 ARG B O 1
ATOM 6077 N N . ASN B 2 377 ? 9.147 29.904 16.064 1.00 59.68 377 ASN B N 1
ATOM 6078 C CA . ASN B 2 377 ? 7.693 29.680 16.032 1.00 67.71 377 ASN B CA 1
ATOM 6079 C C . ASN B 2 377 ? 6.888 30.952 16.370 1.00 66.14 377 ASN B C 1
ATOM 6080 O O . ASN B 2 377 ? 6.078 31.414 15.568 1.00 67.46 377 ASN B O 1
ATOM 6085 N N . GLU B 2 378 ? 7.147 31.501 17.557 1.00 68.15 378 GLU B N 1
ATOM 6086 C CA . GLU B 2 378 ? 6.616 32.784 18.011 1.00 67.50 378 GLU B CA 1
ATOM 6087 C C . GLU B 2 378 ? 7.743 33.643 18.592 1.00 63.52 378 GLU B C 1
ATOM 6088 O O . GLU B 2 378 ? 8.714 33.112 19.143 1.00 58.01 378 GLU B O 1
ATOM 6094 N N . TYR B 2 379 ? 7.605 34.965 18.474 1.00 62.08 379 TYR B N 1
ATOM 6095 C CA . TYR B 2 379 ? 8.593 35.911 19.013 1.00 57.86 379 TYR B CA 1
ATOM 6096 C C . TYR B 2 379 ? 8.889 35.649 20.493 1.00 55.34 379 TYR B C 1
ATOM 6097 O O . TYR B 2 379 ? 7.985 35.438 21.292 1.00 54.07 379 TYR B O 1
ATOM 6106 N N . MET B 2 380 ? 10.168 35.676 20.843 1.00 56.59 380 MET B N 1
ATOM 6107 C CA . MET B 2 380 ? 10.593 35.555 22.236 1.00 49.37 380 MET B CA 1
ATOM 6108 C C . MET B 2 380 ? 11.124 36.906 22.708 1.00 48.88 380 MET B C 1
ATOM 6109 O O . MET B 2 380 ? 12.153 37.404 22.214 1.00 46.33 380 MET B O 1
ATOM 6114 N N . SER B 2 381 ? 10.410 37.505 23.655 1.00 47.46 381 SER B N 1
ATOM 6115 C CA . SER B 2 381 ? 10.871 38.732 24.289 1.00 46.87 381 SER B CA 1
ATOM 6116 C C . SER B 2 381 ? 12.006 38.445 25.261 1.00 48.86 381 SER B C 1
ATOM 6117 O O . SER B 2 381 ? 12.084 37.326 25.819 1.00 45.33 381 SER B O 1
ATOM 6120 N N . LEU B 2 382 ? 12.873 39.442 25.474 1.00 47.75 382 LEU B N 1
ATOM 6121 C CA . LEU B 2 382 ? 13.883 39.375 26.540 1.00 52.80 382 LEU B CA 1
ATOM 6122 C C . LEU B 2 382 ? 13.217 39.062 27.894 1.00 54.63 382 LEU B C 1
ATOM 6123 O O . LEU B 2 382 ? 13.809 38.371 28.740 1.00 53.46 382 LEU B O 1
ATOM 6128 N N . GLY B 2 383 ? 11.978 39.549 28.055 1.00 53.30 383 GLY B N 1
ATOM 6129 C CA . GLY B 2 383 ? 11.154 39.324 29.243 1.00 48.89 383 GLY B CA 1
ATOM 6130 C C . GLY B 2 383 ? 10.937 37.862 29.559 1.00 49.97 383 GLY B C 1
ATOM 6131 O O . GLY B 2 383 ? 11.338 37.398 30.629 1.00 51.19 383 GLY B O 1
ATOM 6132 N N . LYS B 2 384 ? 10.310 37.147 28.623 1.00 49.79 384 LYS B N 1
ATOM 6133 C CA . LYS B 2 384 ? 10.064 35.716 28.747 1.00 54.19 384 LYS B CA 1
ATOM 6134 C C . LYS B 2 384 ? 11.394 34.926 28.865 1.00 53.25 384 LYS B C 1
ATOM 6135 O O . LYS B 2 384 ? 11.500 34.010 29.680 1.00 50.80 384 LYS B O 1
ATOM 6141 N N . TRP B 2 385 ? 12.390 35.322 28.066 1.00 48.40 385 TRP B N 1
ATOM 6142 C CA . TRP B 2 385 ? 13.731 34.740 28.086 1.00 46.39 385 TRP B CA 1
ATOM 6143 C C . TRP B 2 385 ? 14.339 34.700 29.487 1.00 44.81 385 TRP B C 1
ATOM 6144 O O . TRP B 2 385 ? 14.805 33.642 29.912 1.00 39.50 385 TRP B O 1
ATOM 6155 N N . ASP B 2 386 ? 14.312 35.832 30.193 1.00 46.56 386 ASP B N 1
ATOM 6156 C CA . ASP B 2 386 ? 14.877 35.909 31.553 1.00 51.68 386 ASP B CA 1
ATOM 6157 C C . ASP B 2 386 ? 14.142 35.067 32.589 1.00 51.16 386 ASP B C 1
ATOM 6158 O O . ASP B 2 386 ? 14.774 34.417 33.444 1.00 50.19 386 ASP B O 1
ATOM 6163 N N . GLU B 2 387 ? 12.821 35.049 32.483 1.00 45.42 387 GLU B N 1
ATOM 6164 C CA . GLU B 2 387 ? 12.024 34.164 33.308 1.00 49.41 387 GLU B CA 1
ATOM 6165 C C . GLU B 2 387 ? 12.389 32.700 33.064 1.00 46.80 387 GLU B C 1
ATOM 6166 O O . GLU B 2 387 ? 12.548 31.945 34.024 1.00 43.84 387 GLU B O 1
ATOM 6172 N N . LEU B 2 388 ? 12.531 32.317 31.789 1.00 41.17 388 LEU B N 1
ATOM 6173 C CA . LEU B 2 388 ? 12.923 30.950 31.436 1.00 39.77 388 LEU B CA 1
ATOM 6174 C C . LEU B 2 388 ? 14.317 30.627 32.005 1.00 35.07 388 LEU B C 1
ATOM 6175 O O . LEU B 2 388 ? 14.511 29.562 32.603 1.00 35.12 388 LEU B O 1
ATOM 6180 N N . LEU B 2 389 ? 15.254 31.563 31.879 1.00 36.61 389 LEU B N 1
ATOM 6181 C CA . LEU B 2 389 ? 16.583 31.387 32.471 1.00 38.76 389 LEU B CA 1
ATOM 6182 C C . LEU B 2 389 ? 16.505 31.233 33.991 1.00 41.93 389 LEU B C 1
ATOM 6183 O O . LEU B 2 389 ? 17.148 30.349 34.571 1.00 40.83 389 LEU B O 1
ATOM 6188 N N . ASN B 2 390 ? 15.711 32.099 34.632 1.00 43.37 390 ASN B N 1
ATOM 6189 C CA . ASN B 2 390 ? 15.593 32.079 36.099 1.00 42.59 390 ASN B CA 1
ATOM 6190 C C . ASN B 2 390 ? 14.922 30.836 36.625 1.00 37.57 390 ASN B C 1
ATOM 6191 O O . ASN B 2 390 ? 15.306 30.363 37.674 1.00 40.37 390 ASN B O 1
ATOM 6196 N N . ALA B 2 391 ? 13.959 30.301 35.874 1.00 37.19 391 ALA B N 1
ATOM 6197 C CA . ALA B 2 391 ? 13.252 29.053 36.212 1.00 37.78 391 ALA B CA 1
ATOM 6198 C C . ALA B 2 391 ? 14.041 27.778 35.871 1.00 38.69 391 ALA B C 1
ATOM 6199 O O . ALA B 2 391 ? 13.600 26.660 36.195 1.00 39.56 391 ALA B O 1
ATOM 6201 N N . THR B 2 392 ? 15.175 27.931 35.181 1.00 36.94 392 THR B N 1
ATOM 6202 C CA . THR B 2 392 ? 15.983 26.782 34.841 1.00 33.42 392 THR B CA 1
ATOM 6203 C C . THR B 2 392 ? 16.612 26.247 36.121 1.00 32.87 392 THR B C 1
ATOM 6204 O O . THR B 2 392 ? 17.189 27.016 36.932 1.00 30.41 392 THR B O 1
ATOM 6208 N N . ASN B 2 393 ? 16.490 24.932 36.282 1.00 33.24 393 ASN B N 1
ATOM 6209 C CA . ASN B 2 393 ? 16.928 24.232 37.487 1.00 37.57 393 ASN B CA 1
ATOM 6210 C C . ASN B 2 393 ? 17.931 23.074 37.201 1.00 38.94 393 ASN B C 1
ATOM 6211 O O . ASN B 2 393 ? 18.235 22.761 36.037 1.00 36.84 393 ASN B O 1
ATOM 6216 N N . ILE B 2 394 ? 18.423 22.458 38.283 1.00 39.34 394 ILE B N 1
ATOM 6217 C CA . ILE B 2 394 ? 19.432 21.387 38.258 1.00 37.68 394 ILE B CA 1
ATOM 6218 C C . ILE B 2 394 ? 18.931 20.189 37.454 1.00 38.38 394 ILE B C 1
ATOM 6219 O O . ILE B 2 394 ? 19.686 19.615 36.681 1.00 35.70 394 ILE B O 1
ATOM 6224 N N . ASN B 2 395 ? 17.658 19.828 37.612 1.00 37.34 395 ASN B N 1
ATOM 6225 C CA . ASN B 2 395 ? 17.087 18.710 36.851 1.00 39.30 395 ASN B CA 1
ATOM 6226 C C . ASN B 2 395 ? 17.070 18.992 35.366 1.00 37.30 395 ASN B C 1
ATOM 6227 O O . ASN B 2 395 ? 17.248 18.076 34.577 1.00 36.54 395 ASN B O 1
ATOM 6232 N N . ASN B 2 396 ? 16.867 20.257 34.977 1.00 36.47 396 ASN B N 1
ATOM 6233 C CA . ASN B 2 396 ? 16.941 20.620 33.547 1.00 34.87 396 ASN B CA 1
ATOM 6234 C C . ASN B 2 396 ? 18.367 20.401 32.988 1.00 32.29 396 ASN B C 1
ATOM 6235 O O . ASN B 2 396 ? 18.546 19.941 31.846 1.00 30.05 396 ASN B O 1
ATOM 6240 N N . ILE B 2 397 ? 19.370 20.758 33.782 1.00 29.78 397 ILE B N 1
ATOM 6241 C CA . ILE B 2 397 ? 20.760 20.562 33.387 1.00 31.25 397 ILE B CA 1
ATOM 6242 C C . ILE B 2 397 ? 21.085 19.060 33.253 1.00 34.34 397 ILE B C 1
ATOM 6243 O O . ILE B 2 397 ? 21.658 18.624 32.233 1.00 34.64 397 ILE B O 1
ATOM 6248 N N . LYS B 2 398 ? 20.668 18.272 34.255 1.00 32.84 398 LYS B N 1
ATOM 6249 C CA . LYS B 2 398 ? 20.832 16.830 34.243 1.00 32.79 398 LYS B CA 1
ATOM 6250 C C . LYS B 2 398 ? 20.183 16.224 33.003 1.00 33.11 398 LYS B C 1
ATOM 6251 O O . LYS B 2 398 ? 20.809 15.382 32.331 1.00 30.20 398 LYS B O 1
ATOM 6257 N N . GLU B 2 399 ? 18.957 16.659 32.682 1.00 28.91 399 GLU B N 1
ATOM 6258 C CA . GLU B 2 399 ? 18.276 16.094 31.535 1.00 30.98 399 GLU B CA 1
ATOM 6259 C C . GLU B 2 399 ? 19.026 16.459 30.225 1.00 31.28 399 GLU B C 1
ATOM 6260 O O . GLU B 2 399 ? 19.181 15.620 29.318 1.00 32.85 399 GLU B O 1
ATOM 6266 N N . TYR B 2 400 ? 19.523 17.683 30.154 1.00 30.47 400 TYR B N 1
ATOM 6267 C CA . TYR B 2 400 ? 20.373 18.092 29.032 1.00 29.79 400 TYR B CA 1
ATOM 6268 C C . TYR B 2 400 ? 21.604 17.152 28.925 1.00 30.52 400 TYR B C 1
ATOM 6269 O O . TYR B 2 400 ? 21.896 16.622 27.843 1.00 30.69 400 TYR B O 1
ATOM 6278 N N . PHE B 2 401 ? 22.299 16.929 30.050 1.00 32.65 401 PHE B N 1
ATOM 6279 C CA . PHE B 2 401 ? 23.444 16.010 30.064 1.00 32.36 401 PHE B CA 1
ATOM 6280 C C . PHE B 2 401 ? 23.080 14.593 29.605 1.00 33.87 401 PHE B C 1
ATOM 6281 O O . PHE B 2 401 ? 23.766 14.017 28.749 1.00 34.14 401 PHE B O 1
ATOM 6289 N N . ASP B 2 402 ? 21.984 14.059 30.137 1.00 35.35 402 ASP B N 1
ATOM 6290 C CA . ASP B 2 402 ? 21.468 12.738 29.741 1.00 39.23 402 ASP B CA 1
ATOM 6291 C C . ASP B 2 402 ? 21.245 12.613 28.248 1.00 38.08 402 ASP B C 1
ATOM 6292 O O . ASP B 2 402 ? 21.656 11.618 27.656 1.00 34.60 402 ASP B O 1
ATOM 6297 N N . LYS B 2 403 ? 20.655 13.641 27.631 1.00 35.20 403 LYS B N 1
ATOM 6298 C CA . LYS B 2 403 ? 20.313 13.531 26.209 1.00 34.27 403 LYS B CA 1
ATOM 6299 C C . LYS B 2 403 ? 21.507 13.828 25.279 1.00 34.57 403 LYS B C 1
ATOM 6300 O O . LYS B 2 403 ? 21.610 13.228 24.189 1.00 33.79 403 LYS B O 1
ATOM 6306 N N . TYR B 2 404 ? 22.422 14.714 25.703 1.00 29.68 404 TYR B N 1
ATOM 6307 C CA . TYR B 2 404 ? 23.362 15.318 24.741 1.00 30.54 404 TYR B CA 1
ATOM 6308 C C . TYR B 2 404 ? 24.852 15.038 24.943 1.00 31.34 404 TYR B C 1
ATOM 6309 O O . TYR B 2 404 ? 25.629 15.126 23.986 1.00 30.17 404 TYR B O 1
ATOM 6318 N N . ILE B 2 405 ? 25.234 14.727 26.173 1.00 30.67 405 ILE B N 1
ATOM 6319 C CA . ILE B 2 405 ? 26.636 14.658 26.576 1.00 36.22 405 ILE B CA 1
ATOM 6320 C C . ILE B 2 405 ? 27.040 13.255 27.025 1.00 36.68 405 ILE B C 1
ATOM 6321 O O . ILE B 2 405 ? 27.941 12.672 26.440 1.00 33.55 405 ILE B O 1
ATOM 6326 N N . LEU B 2 406 ? 26.368 12.730 28.057 1.00 34.60 406 LEU B N 1
ATOM 6327 C CA . LEU B 2 406 ? 26.804 11.507 28.734 1.00 35.47 406 LEU B CA 1
ATOM 6328 C C . LEU B 2 406 ? 26.811 10.310 27.833 1.00 33.54 406 LEU B C 1
ATOM 6329 O O . LEU B 2 406 ? 25.804 10.001 27.219 1.00 34.58 406 LEU B O 1
ATOM 6334 N N . GLU B 2 407 ? 27.961 9.645 27.757 1.00 35.27 407 GLU B N 1
ATOM 6335 C CA . GLU B 2 407 ? 28.114 8.431 26.968 1.00 37.76 407 GLU B CA 1
ATOM 6336 C C . GLU B 2 407 ? 28.012 8.691 25.458 1.00 37.76 407 GLU B C 1
ATOM 6337 O O . GLU B 2 407 ? 27.811 7.757 24.692 1.00 40.52 407 GLU B O 1
ATOM 6343 N N . LYS B 2 408 ? 28.149 9.951 25.042 1.00 34.99 408 LYS B N 1
ATOM 6344 C CA . LYS B 2 408 ? 28.066 10.307 23.628 1.00 36.77 408 LYS B CA 1
ATOM 6345 C C . LYS B 2 408 ? 29.447 10.397 23.009 1.00 34.24 408 LYS B C 1
ATOM 6346 O O . LYS B 2 408 ? 30.378 10.913 23.635 1.00 35.75 408 LYS B O 1
ATOM 6352 N N . ASN B 2 409 ? 29.586 9.879 21.791 1.00 32.08 409 ASN B N 1
ATOM 6353 C CA . ASN B 2 409 ? 30.812 10.108 21.015 1.00 34.61 409 ASN B CA 1
ATOM 6354 C C . ASN B 2 409 ? 30.816 11.584 20.566 1.00 32.92 409 ASN B C 1
ATOM 6355 O O . ASN B 2 409 ? 29.789 12.097 20.164 1.00 29.84 409 ASN B O 1
ATOM 6360 N N . ALA B 2 410 ? 31.961 12.249 20.673 1.00 29.29 410 ALA B N 1
ATOM 6361 C CA . ALA B 2 410 ? 32.092 13.630 20.234 1.00 29.08 410 ALA B CA 1
ATOM 6362 C C . ALA B 2 410 ? 32.767 13.636 18.871 1.00 26.32 410 ALA B C 1
ATOM 6363 O O . ALA B 2 410 ? 33.511 12.708 18.545 1.00 27.32 410 ALA B O 1
ATOM 6365 N N . SER B 2 411 ? 32.515 14.661 18.074 1.00 21.49 411 SER B N 1
ATOM 6366 C CA . SER B 2 411 ? 33.365 14.911 16.913 1.00 21.55 411 SER B CA 1
ATOM 6367 C C . SER B 2 411 ? 34.666 15.556 17.384 1.00 21.69 411 SER B C 1
ATOM 6368 O O . SER B 2 411 ? 34.697 16.240 18.409 1.00 19.78 411 SER B O 1
ATOM 6371 N N . MET B 2 412 ? 35.730 15.382 16.617 1.00 20.55 412 MET B N 1
ATOM 6372 C CA . MET B 2 412 ? 36.974 16.034 16.963 1.00 23.49 412 MET B CA 1
ATOM 6373 C C . MET B 2 412 ? 37.796 16.230 15.710 1.00 23.55 412 MET B C 1
ATOM 6374 O O . MET B 2 412 ? 37.911 15.317 14.884 1.00 24.95 412 MET B O 1
ATOM 6379 N N . VAL B 2 413 ? 38.353 17.425 15.574 1.00 22.46 413 VAL B N 1
ATOM 6380 C CA . VAL B 2 413 ? 39.269 17.745 14.508 1.00 21.37 413 VAL B CA 1
ATOM 6381 C C . VAL B 2 413 ? 40.532 18.318 15.111 1.00 23.62 413 VAL B C 1
ATOM 6382 O O . VAL B 2 413 ? 40.478 19.127 16.062 1.00 23.42 413 VAL B O 1
ATOM 6386 N N . ILE B 2 414 ? 41.671 17.912 14.543 1.00 22.98 414 ILE B N 1
ATOM 6387 C CA . ILE B 2 414 ? 42.993 18.456 14.942 1.00 23.34 414 ILE B CA 1
ATOM 6388 C C . ILE B 2 414 ? 43.669 18.889 13.658 1.00 24.26 414 ILE B C 1
ATOM 6389 O O . ILE B 2 414 ? 43.614 18.156 12.656 1.00 22.80 414 ILE B O 1
ATOM 6394 N N . ILE B 2 415 ? 44.279 20.070 13.692 1.00 22.88 415 ILE B N 1
ATOM 6395 C CA . ILE B 2 415 ? 45.096 20.574 12.583 1.00 21.94 415 ILE B CA 1
ATOM 6396 C C . ILE B 2 415 ? 46.454 20.847 13.195 1.00 24.05 415 ILE B C 1
ATOM 6397 O O . ILE B 2 415 ? 46.579 21.751 14.027 1.00 22.36 415 ILE B O 1
ATOM 6402 N N . SER B 2 416 ? 47.451 20.057 12.786 1.00 23.98 416 SER B N 1
ATOM 6403 C CA . SER B 2 416 ? 48.747 20.108 13.440 1.00 26.38 416 SER B CA 1
ATOM 6404 C C . SER B 2 416 ? 49.863 20.618 12.565 1.00 25.68 416 SER B C 1
ATOM 6405 O O . SER B 2 416 ? 49.967 20.275 11.387 1.00 25.03 416 SER B O 1
ATOM 6408 N N . GLY B 2 417 ? 50.720 21.432 13.173 1.00 28.81 417 GLY B N 1
ATOM 6409 C CA . GLY B 2 417 ? 51.989 21.805 12.572 1.00 28.66 417 GLY B CA 1
ATOM 6410 C C . GLY B 2 417 ? 52.993 20.658 12.404 1.00 34.30 417 GLY B C 1
ATOM 6411 O O . GLY B 2 417 ? 53.885 20.781 11.575 1.00 37.94 417 GLY B O 1
ATOM 6412 N N . LYS B 2 418 ? 52.841 19.545 13.136 1.00 34.08 418 LYS B N 1
ATOM 6413 C CA . LYS B 2 418 ? 53.835 18.418 13.140 1.00 45.52 418 LYS B CA 1
ATOM 6414 C C . LYS B 2 418 ? 53.296 17.026 12.739 1.00 49.02 418 LYS B C 1
ATOM 6415 O O . LYS B 2 418 ? 53.966 16.281 12.018 1.00 51.68 418 LYS B O 1
ATOM 6421 N N . GLN B 2 419 ? 52.082 16.723 13.203 1.00 50.40 419 GLN B N 1
ATOM 6422 C CA . GLN B 2 419 ? 51.518 15.361 13.341 1.00 62.82 419 GLN B CA 1
ATOM 6423 C C . GLN B 2 419 ? 51.912 14.348 12.254 1.00 65.17 419 GLN B C 1
ATOM 6424 O O . GLN B 2 419 ? 51.851 13.135 12.481 1.00 65.45 419 GLN B O 1
#

B-factor: mean 39.27, std 14.79, range [6.68, 122.87]

Organism: Trichomonas vaginalis (strain ATCC PRA-98 / G3) (NCBI:txid412133)

Nearest PDB structures (foldseek):
  8bq6-assembly1_AA  TM=9.095E-01  e=4.546E-26  Arabidopsis thaliana
  8bep-assembly1_K  TM=8.644E-01  e=3.852E-26  Arabidopsis thaliana
  5hxk-assembly2_C  TM=8.774E-01  e=5.754E-25  Thermus thermophilus HB8
  8bq5-assembly1_BA  TM=8.989E-01  e=1.554E-24  Arabidopsis thaliana
  7v4y-assembly1_B  TM=8.733E-01  e=3.364E-24  Thermus thermophilus HB8